Protein AF-0000000079731820 (afdb_homodimer)

InterPro domains:
  IPR000014 PAS domain [PS50112] (128-198)
  IPR000014 PAS domain [TIGR00229] (128-249)
  IPR000014 PAS domain [cd00130] (163-242)
  IPR000700 PAS-associated, C-terminal [PS50113] (202-254)
  IPR003594 Histidine kinase/HSP90-like ATPase domain [PF02518] (514-609)
  IPR003594 Histidine kinase/HSP90-like ATPase domain [SM00387] (512-614)
  IPR005467 Histidine kinase domain [PS50109] (421-609)
  IPR011006 CheY-like superfamily [SSF52172] (7-112)
  IPR013656 PAS fold 4 [PF08448] (138-246)
  IPR035965 PAS domain superfamily [SSF55785] (135-247)
  IPR036890 Histidine kinase/HSP90-like ATPase superfamily [G3DSA:3.30.565.10] (452-609)
  IPR036890 Histidine kinase/HSP90-like ATPase superfamily [SSF55874] (499-609)
  IPR052162 Two-component sensor kinase/Photoreceptor [PTHR43304] (319-609)

Nearest PDB structures (foldseek):
  9bkv-assembly1_A  TM=4.388E-01  e=2.930E-10  Escherichia coli
  9bkv-assembly1_B  TM=4.400E-01  e=9.195E-10  Escherichia coli
  7vni-assembly2_C  TM=7.499E-01  e=4.034E-06  Mus musculus
  4pky-assembly1_A  TM=7.368E-01  e=3.194E-05  Homo sapiens
  9ce0-assembly1_B  TM=3.643E-01  e=2.885E-09  Escherichia coli

Sequence (1228 aa):
MSEPGIVLVDPDGRLQPVADALRSASLPIAERVPGLDEVETTPDCLVVLDAPETEDKPEVNALPLLDDARERFDAPVVVYTRRAGHESVRAPLDLGATDVIRVPASRPALIARRIEHAAGYGADFEPSSAQLSSLLRNYPHTLFIKDDLGRFANVTTHTAGNYGFTREQLIGMTDYELFEANHADELWEQEQRLVADGQAMINDVEEYVDQGGNRRWVSTTKVPRYDESGEIVGLVGGTQDVTPAKQQETLMAALHEASRELSRATTKPEIAAVTVDIAREIDYLPAVEVALERGDELAPIESSPTDAAESIFDRYRTAFRRTHERGETHYVDSDDAITRDASTIVDAVFEGSFEHGDVGIVIPLGGHGVLGLVAPSGAVDEFSDRLAHVLASNVAAAFDRAERERELARKNRQLEEFATLGAHELRNRLQIALANVARERATRDSQRLEGTEHTLERMERLLTQLLQLAQTSKIPRTTDATDLREAAASAWTKIETDHATIDPPPEATLAANSDSLIELFDFLFTNSVEHAGAPASIDVGLLDHGFYVADDGVGIPDEQKADLFEVEYADAAEDSGYGLYIVSAIVEAHDWEIDVRDSDSGGARFEITGVDWYMSEPGIVLVDPDGRLQPVADALRSASLPIAERVPGLDEVETTPDCLVVLDAPETEDKPEVNALPLLDDARERFDAPVVVYTRRAGHESVRAPLDLGATDVIRVPASRPALIARRIEHAAGYGADFEPSSAQLSSLLRNYPHTLFIKDDLGRFANVTTHTAGNYGFTREQLIGMTDYELFEANHADELWEQEQRLVADGQAMINDVEEYVDQGGNRRWVSTTKVPRYDESGEIVGLVGGTQDVTPAKQQETLMAALHEASRELSRATTKPEIAAVTVDIAREIDYLPAVEVALERGDELAPIESSPTDAAESIFDRYRTAFRRTHERGETHYVDSDDAITRDASTIVDAVFEGSFEHGDVGIVIPLGGHGVLGLVAPSGAVDEFSDRLAHVLASNVAAAFDRAERERELARKNRQLEEFATLGAHELRNRLQIALANVARERATRDSQRLEGTEHTLERMERLLTQLLQLAQTSKIPRTTDATDLREAAASAWTKIETDHATIDPPPEATLAANSDSLIELFDFLFTNSVEHAGAPASIDVGLLDHGFYVADDGVGIPDEQKADLFEVEYADAAEDSGYGLYIVSAIVEAHDWEIDVRDSDSGGARFEITGVDWY

Foldseek 3Di:
DQPAFEEEQAQDCPCVLLVVLQVVVVGDYRYYHVAPVPDDDAHLEYEYEAEDDDPVDHGDHCQVRLLVCVVVHPHAYEYEYCDDDPCSFVVSVVSPHLYYDPDDSVCSPVSNVVRCVRSVNDDDPDDPVVVVVVCQAPPQFWKFWAFLQAFTQFIHQNNQVVQPHGRVVRGGDHCVVRDPPVVSVVVRVVQNVCLVVQDKDFQDKDWDQDPLRDIWIKGKTKGFDADPVGHTTTIMIGIDTCRVVVLVVLLVVLLVQLQVLLVVDQDLLSLQVSLQVSQVVRPLFAKKWWWWDDPPDTGTRDTHDDPDPDDLCVQQVVLFVVCLVVQFKFKAWANSPSPDTPVVVPVDQCPVPPVDTWIKMWHYLPNTGIMITIDGSRHRGPSNVVSVVSSSPSSSVSNVNSVVVVVVVVVLVVQLVCLQVVLVVLLVVLVVVLVVLVVVCVVPVDPVSVVVNVVSVLVNLLSVLSNLLSCLVVLDLFWDFEWLQVLLVLLVVVDDDDFEDEDRADTFTFTADSVLSSLLNNLVVVVQVVAQDGRKYWYWYADPFWIKIWMLRQADDPVCQVCQLPQVPPPVPDSRRSSSVSSVSRCVSNVWDWGWDADPNNYIMIIIGNIGTD/DQPAFEEEQAQDCPCVLLVVLQVVVVGDYRYYHVAPVPDDDAHLEYEYEAEDDDPVDHGDHCQVRLLVCVVVHPHAYEYEYCDDDPCSFVVSVVSPHLYYDPDDSVCSPVSNVVRCVRSVNDDDPDDPVVVVVVCQAPPQFWKFWAWLQAFTQFIHQNNQVVQPHGRVVRGGDHCVVRDPPVVSVVVRVVQNVCLVVQDKQFQDKDWDQDPLRDIWIKGKTKGFDADPVRHTTTIIIGIDTCRVVVLVVLLVVLLVQLQVLLVPDQDLLSLQVSLQVSQVVRPLFAKKWWWWDDDPDTGTRDTHDDPDPDDLCVQQVVLFVVCLVVQWKFKAWANSPSDDTPVVPPPDQCPVPPVDTKIKMWHYLPNTGIMITIDGSRDRGPSNVVSVVSSSPSSSVSNVNSVVVVVVVVVLVVQLVCLQVVLVVLLVVLVVVLVVLVVVCVVDVDPVSVVVNVVSVVVNLLSVLSNLLSCLVVLDLFWDFEWLQVLLVLLVVVDDDPFEDEDRADTFTFTADSVLSSLLNNLVVVVQVVAQDGRKYWYWYDDPFWIKIAMLRQADDPVCQVCQLPQVPPPPPDSRRSSSVSSVSRLVSNVWDWGWDADPNNYIMIIIGNIGTD

pLDDT: mean 82.42, std 13.4, range [30.52, 97.06]

Secondary structure (DSSP, 8-state):
-----EEEE-SSSTTHHHHHHHHHTTPPEEEEESSGGG--S--SEEEEEEB---SSS--B-HHHHHHHHHHH--S-EEEEE---STHHHHHHHHTT-SEEE---TT-HHHHHHHHHHHHT-SPPSPPHHHHHHHHHHH--S--EEEETTS-EEEE-HHHHHHTT--HHHHTT--GGGTS-HHHHHHHHHHHHHHHHHT--EEEEEEEEE-TTS-EEEEEEEEEEEE-TTS-EEEEEEEEEE-HHHHHHHHHHHHHHHHHHHHHH--SHHHHHHHHHHHHHH-TTS-EEEEEEEETTEEEEEEE-----SS-HHHHTHHHHHHHHHHT--EEE-TT--EEEEHHHHSSS------SSS-EEEEEE-TTSEEEEEEETTS---HHHHHHHHHHHHHHHHHHHHHHHHHHHHHHHHHHHHHHHHHHHHHHHHHHHHHHHHHHHHHHS--HHHHHHHHHHHHHHHHHHHHHHHHTGGGS----EEEEHHHHHHHHHHH---SSEEEPPPPP-EEEE-HHHHHHHHHHHHHHHHHHS-SSEEEEEEEETTEEEEEE-SS---HHHHTTTTSGGG--TTSTTHHHHHHHHHHHHHTT-EEEEEE-TTSSEEEEEE-PPB-/-----EEEE-SSSTTHHHHHHHHHTTPPEEEEESSGGG--S--SEEEEEEB---SSS--B-HHHHHHHHHHH--S-EEEEE---STHHHHHHHHTT-SEEE---TT-HHHHHHHHHHHHT-S--S--HHHHHHHHHHH--S--EEEETTS-EEEE-HHHHHHTT--HHHHTT--GGGTS-HHHHHHHHHHHHHHHHHT--EEEEEEEEE-TTS-EEEEEEEEEEEE-TTS-EEEEEEEEEE-HHHHHHHHHHHHHHHHHHHHHH--SHHHHHHHHHHHHHH-TTS-EEEEEEEETTEEEEEEE-----SS-HHHHTHHHHHHHHHHT--EEE-TT--EEEEGGGTTTS------SSS-EEEEEE-TTSEEEEEEETTS---HHHHHHHHHHHHHHHHHHHHHHHHHHHHHHHHHHHHHHHHHHHHHHHHHHHHHHHHHHHHHHS--HHHHHHHHHHHHHHHHHHHHHHHHTGGGS----EEEEHHHHHHHHHHT---SSEEEPPPPP-EEEE-HHHHHHHHHHHHHHHHHHS-SSEEEEEEEETTEEEEEE-SS---HHHHTTTTSGGG--TTSTTHHHHHHHHHHHHHTT-EEEEEE-TTSSEEEEEE-PPB-

Organism: NCBI:txid1457250

Radius of gyration: 46.01 Å; Cα contacts (8 Å, |Δi|>4): 2317; chains: 2; bounding box: 94×144×96 Å

Solvent-accessible surface area (backbone atoms only — not comparable to full-atom values): 64367 Å² total; per-residue (Å²): 129,84,68,69,20,33,31,36,37,35,69,82,56,84,49,50,56,57,53,51,17,27,53,75,66,71,46,64,69,56,46,80,31,60,43,75,86,71,58,83,65,73,38,42,19,37,39,36,48,24,34,63,65,52,98,89,42,74,62,38,71,35,62,68,54,49,54,51,43,58,72,75,30,98,40,40,36,32,37,42,38,72,52,77,64,60,60,62,47,48,54,46,46,76,73,61,38,71,40,66,46,45,68,56,73,91,42,33,68,58,55,29,52,51,50,33,48,63,42,62,74,49,84,69,71,76,53,51,49,59,50,41,52,31,43,26,62,49,39,87,49,39,37,40,32,28,35,73,85,50,28,27,67,38,50,8,37,44,39,21,46,77,74,73,38,51,44,76,70,45,42,62,35,46,54,40,59,75,39,55,64,72,60,23,49,54,52,49,53,52,50,48,49,26,53,72,68,65,42,67,44,74,65,44,75,42,78,48,65,45,100,86,65,43,82,39,33,32,30,34,28,41,27,49,24,52,48,98,87,66,46,73,52,16,32,33,34,34,50,40,84,39,38,68,55,54,49,50,51,49,49,34,55,49,50,53,50,48,52,57,56,40,70,69,37,63,43,66,68,50,38,38,46,52,49,38,53,53,34,70,72,33,85,67,43,44,50,36,32,34,28,34,58,55,89,94,39,78,39,78,76,34,62,41,91,64,92,58,94,58,54,67,59,71,63,32,42,67,53,47,52,50,16,43,74,67,60,38,42,37,36,29,41,60,77,53,42,73,67,49,60,53,82,70,44,69,81,48,63,58,66,59,71,48,86,82,42,39,23,29,44,34,37,34,24,61,94,48,20,31,39,37,33,39,24,79,83,18,50,62,51,66,62,38,49,50,49,50,51,51,51,36,52,51,49,26,50,38,44,53,48,25,49,51,50,45,50,44,49,47,50,38,48,51,49,28,51,45,39,44,53,53,34,51,53,46,44,55,47,46,49,53,37,43,52,42,42,52,56,51,40,74,77,38,94,46,73,56,46,52,51,32,44,52,45,48,52,51,44,48,52,52,40,53,50,51,35,52,52,45,42,47,85,64,50,69,67,64,59,40,89,25,52,48,30,60,29,45,50,57,22,50,73,69,57,88,63,93,45,55,49,69,54,84,49,57,89,48,40,30,56,34,35,56,70,58,49,20,50,40,41,33,36,54,51,50,46,36,55,71,59,23,46,84,70,22,49,35,42,44,47,81,46,99,43,28,37,34,45,30,25,46,16,76,41,73,61,75,86,48,59,81,45,46,53,36,70,78,56,37,52,85,86,60,91,54,20,59,40,40,24,44,38,46,48,52,31,50,50,66,65,33,44,77,49,77,45,74,23,97,65,48,1,35,19,42,37,39,32,64,52,51,72,106,128,82,70,68,20,32,30,37,38,37,70,82,55,84,48,47,56,58,54,52,17,27,53,75,68,70,46,64,69,58,45,79,30,60,43,75,85,72,59,85,66,76,39,43,19,38,38,35,49,24,34,62,64,53,100,88,41,73,63,38,73,34,63,67,52,50,54,51,44,58,73,75,29,98,40,40,37,32,38,42,37,72,51,76,65,59,60,62,47,47,53,46,45,74,73,61,38,69,41,67,44,46,69,57,72,91,41,32,69,58,52,28,52,52,50,32,50,64,43,62,76,48,85,70,72,76,53,51,51,58,49,41,52,30,43,26,61,50,41,87,50,40,34,40,33,28,35,72,84,50,29,26,67,40,51,8,35,44,38,22,46,76,73,73,38,51,44,77,68,43,42,64,36,43,53,40,61,75,41,56,64,71,60,23,50,53,52,48,52,52,52,50,48,25,55,73,68,64,41,66,44,75,65,45,74,42,78,45,66,44,97,86,67,43,81,38,31,32,31,34,29,41,28,50,23,52,50,97,88,68,45,72,54,17,34,32,35,35,49,41,84,40,37,68,54,53,51,51,52,50,49,33,53,49,48,54,51,47,53,57,56,40,70,69,37,64,42,65,68,51,36,39,47,52,51,37,53,53,34,69,73,34,84,67,41,44,49,36,34,35,27,33,57,53,89,95,39,80,40,79,74,34,62,39,92,64,93,59,95,59,54,69,59,72,62,32,43,66,52,46,52,49,14,41,76,66,60,39,40,36,33,30,41,59,78,52,42,71,69,47,59,51,82,70,43,71,82,49,64,62,66,57,70,47,88,80,44,38,24,28,43,33,36,33,24,61,92,47,20,29,39,37,33,40,24,78,81,16,51,62,50,68,62,39,52,50,50,50,51,52,50,37,52,52,49,28,50,39,45,54,48,24,49,51,52,46,51,44,50,47,52,37,48,51,48,30,51,43,40,44,53,53,34,52,52,47,44,55,45,44,50,53,34,42,52,41,41,52,55,50,41,73,78,38,95,45,73,57,47,53,50,32,45,51,46,48,53,49,46,51,53,53,40,53,50,52,35,51,51,45,41,47,86,64,51,70,69,63,59,41,89,25,52,48,31,58,31,45,50,58,22,50,73,70,57,88,63,93,45,54,49,70,53,83,49,58,89,49,40,29,57,32,35,56,69,58,50,19,50,39,40,34,37,54,48,50,47,36,57,70,59,22,47,82,70,24,50,36,41,45,47,81,47,97,44,28,36,35,44,28,24,48,16,78,42,71,61,75,84,49,58,83,45,45,53,37,70,78,56,34,53,84,88,58,91,54,20,59,42,41,25,44,38,47,48,54,33,52,49,66,64,34,44,76,48,79,47,75,23,98,66,47,1,36,20,42,36,38,32,65,52,51,71,107

Structure (mmCIF, N/CA/C/O backbone):
data_AF-0000000079731820-model_v1
#
loop_
_entity.id
_entity.type
_entity.pdbx_description
1 polymer 'histidine kinase'
#
loop_
_atom_site.group_PDB
_atom_site.id
_atom_site.type_symbol
_atom_site.label_atom_id
_atom_site.label_alt_id
_atom_site.label_comp_id
_atom_site.label_asym_id
_atom_site.label_entity_id
_atom_site.label_seq_id
_atom_site.pdbx_PDB_ins_code
_atom_site.Cartn_x
_atom_site.Cartn_y
_atom_site.Cartn_z
_atom_site.occupancy
_atom_site.B_iso_or_equiv
_atom_site.auth_seq_id
_atom_site.auth_comp_id
_atom_site.auth_asym_id
_atom_site.auth_atom_id
_atom_site.pdbx_PDB_model_num
ATOM 1 N N . MET A 1 1 ? 37.656 -55.938 -32 1 33.59 1 MET A N 1
ATOM 2 C CA . MET A 1 1 ? 36.781 -54.875 -32.469 1 33.59 1 MET A CA 1
ATOM 3 C C . MET A 1 1 ? 36.375 -53.938 -31.328 1 33.59 1 MET A C 1
ATOM 5 O O . MET A 1 1 ? 35.938 -54.406 -30.281 1 33.59 1 MET A O 1
ATOM 9 N N . SER A 1 2 ? 36.969 -52.812 -31.203 1 47.22 2 SER A N 1
ATOM 10 C CA . SER A 1 2 ? 36.906 -51.938 -30.047 1 47.22 2 SER A CA 1
ATOM 11 C C . SER A 1 2 ? 35.469 -51.594 -29.672 1 47.22 2 SER A C 1
ATOM 13 O O . SER A 1 2 ? 34.656 -51.375 -30.547 1 47.22 2 SER A O 1
ATOM 15 N N . GLU A 1 3 ? 34.906 -52.125 -28.703 1 58.97 3 GLU A N 1
ATOM 16 C CA . GLU A 1 3 ? 33.562 -51.938 -28.188 1 58.97 3 GLU A CA 1
ATOM 17 C C . GLU A 1 3 ? 33.156 -50.469 -28.172 1 58.97 3 GLU A C 1
ATOM 19 O O . GLU A 1 3 ? 33.938 -49.625 -27.75 1 58.97 3 GLU A O 1
ATOM 24 N N . PRO A 1 4 ? 32.125 -50.094 -29.047 1 74.94 4 PRO A N 1
ATOM 25 C CA . PRO A 1 4 ? 31.719 -48.719 -29.203 1 74.94 4 PRO A CA 1
ATOM 26 C C . PRO A 1 4 ? 31.438 -48.031 -27.859 1 74.94 4 PRO A C 1
ATOM 28 O O . PRO A 1 4 ? 30.984 -48.688 -26.922 1 74.94 4 PRO A O 1
ATOM 31 N N . GLY A 1 5 ? 32.188 -47 -27.422 1 90.19 5 GLY A N 1
ATOM 32 C CA . GLY A 1 5 ? 32.031 -46.25 -26.188 1 90.19 5 GLY A CA 1
ATOM 33 C C . GLY A 1 5 ? 31.969 -44.75 -26.438 1 90.19 5 GLY A C 1
ATOM 34 O O . GLY A 1 5 ? 31.609 -44.312 -27.531 1 90.19 5 GLY A O 1
ATOM 35 N N . ILE A 1 6 ? 32.188 -43.969 -25.375 1 94.88 6 ILE A N 1
ATOM 36 C CA . ILE A 1 6 ? 32.156 -42.5 -25.438 1 94.88 6 ILE A CA 1
ATOM 37 C C . ILE A 1 6 ? 33.531 -42 -25.875 1 94.88 6 ILE A C 1
ATOM 39 O O . ILE A 1 6 ? 34.562 -42.406 -25.359 1 94.88 6 ILE A O 1
ATOM 43 N N . VAL A 1 7 ? 33.531 -41.156 -26.922 1 95.38 7 VAL A N 1
ATOM 44 C CA . VAL A 1 7 ? 34.781 -40.625 -27.422 1 95.38 7 VAL A CA 1
ATOM 45 C C . VAL A 1 7 ? 34.875 -39.125 -27.062 1 95.38 7 VAL A C 1
ATOM 47 O O . VAL A 1 7 ? 33.938 -38.375 -27.234 1 95.38 7 VAL A O 1
ATOM 50 N N . LEU A 1 8 ? 36 -38.75 -26.516 1 95.81 8 LEU A N 1
ATOM 51 C CA . LEU A 1 8 ? 36.25 -37.344 -26.156 1 95.81 8 LEU A CA 1
ATOM 52 C C . LEU A 1 8 ? 37.188 -36.688 -27.172 1 95.81 8 LEU A C 1
ATOM 54 O O . LEU A 1 8 ? 38.312 -37.125 -27.391 1 95.81 8 LEU A O 1
ATOM 58 N N . VAL A 1 9 ? 36.656 -35.688 -27.828 1 94.75 9 VAL A N 1
ATOM 59 C CA . VAL A 1 9 ? 37.469 -34.906 -28.719 1 94.75 9 VAL A CA 1
ATOM 60 C C . VAL A 1 9 ? 38.125 -33.75 -27.906 1 94.75 9 VAL A C 1
ATOM 62 O O . VAL A 1 9 ? 37.531 -32.688 -27.75 1 94.75 9 VAL A O 1
ATOM 65 N N . ASP A 1 10 ? 39.312 -33.938 -27.5 1 93.25 10 ASP A N 1
ATOM 66 C CA . ASP A 1 10 ? 40.031 -33.094 -26.547 1 93.25 10 ASP A CA 1
ATOM 67 C C . ASP A 1 10 ? 41.344 -32.562 -27.125 1 93.25 10 ASP A C 1
ATOM 69 O O . ASP A 1 10 ? 42.406 -33.094 -26.828 1 93.25 10 ASP A O 1
ATOM 73 N N . PRO A 1 11 ? 41.25 -31.406 -27.828 1 91.5 11 PRO A N 1
ATOM 74 C CA . PRO A 1 11 ? 42.438 -30.906 -28.516 1 91.5 11 PRO A CA 1
ATOM 75 C C . PRO A 1 11 ? 43.531 -30.422 -27.531 1 91.5 11 PRO A C 1
ATOM 77 O O . PRO A 1 11 ? 44.719 -30.422 -27.875 1 91.5 11 PRO A O 1
ATOM 80 N N . ASP A 1 12 ? 43.219 -29.984 -26.375 1 92.44 12 ASP A N 1
ATOM 81 C CA . ASP A 1 12 ? 44.219 -29.359 -25.531 1 92.44 12 ASP A CA 1
ATOM 82 C C . ASP A 1 12 ? 44.125 -29.859 -24.094 1 92.44 12 ASP A C 1
ATOM 84 O O . ASP A 1 12 ? 44.719 -29.266 -23.172 1 92.44 12 ASP A O 1
ATOM 88 N N . GLY A 1 13 ? 43.375 -30.844 -23.766 1 92.06 13 GLY A N 1
ATOM 89 C CA . GLY A 1 13 ? 43.344 -31.5 -22.469 1 92.06 13 GLY A CA 1
ATOM 90 C C . GLY A 1 13 ? 42.312 -30.922 -21.531 1 92.06 13 GLY A C 1
ATOM 91 O O . GLY A 1 13 ? 42.125 -31.422 -20.422 1 92.06 13 GLY A O 1
ATOM 92 N N . ARG A 1 14 ? 41.531 -29.953 -21.922 1 93 14 ARG A N 1
ATOM 93 C CA . ARG A 1 14 ? 40.594 -29.266 -21.031 1 93 14 ARG A CA 1
ATOM 94 C C . ARG A 1 14 ? 39.344 -30.094 -20.797 1 93 14 ARG A C 1
ATOM 96 O O . ARG A 1 14 ? 38.469 -29.703 -20.031 1 93 14 ARG A O 1
ATOM 103 N N . LEU A 1 15 ? 39.281 -31.297 -21.406 1 95.56 15 LEU A N 1
ATOM 104 C CA . LEU A 1 15 ? 38.156 -32.219 -21.125 1 95.56 15 LEU A CA 1
ATOM 105 C C . LEU A 1 15 ? 38.562 -33.25 -20.078 1 95.56 15 LEU A C 1
ATOM 107 O O . LEU A 1 15 ? 37.812 -34.219 -19.844 1 95.56 15 LEU A O 1
ATOM 111 N N . GLN A 1 16 ? 39.656 -33.062 -19.422 1 94.06 16 GLN A N 1
ATOM 112 C CA . GLN A 1 16 ? 40.094 -33.969 -18.391 1 94.06 16 GLN A CA 1
ATOM 113 C C . GLN A 1 16 ? 39.031 -34.125 -17.297 1 94.06 16 GLN A C 1
ATOM 115 O O . GLN A 1 16 ? 38.75 -35.25 -16.844 1 94.06 16 GLN A O 1
ATOM 120 N N . PRO A 1 17 ? 38.406 -33.031 -16.859 1 94.31 17 PRO A N 1
ATOM 121 C CA . PRO A 1 17 ? 37.375 -33.188 -15.852 1 94.31 17 PRO A CA 1
ATOM 122 C C . PRO A 1 17 ? 36.219 -34.094 -16.312 1 94.31 17 PRO A C 1
ATOM 124 O O . PRO A 1 17 ? 35.656 -34.812 -15.508 1 94.31 17 PRO A O 1
ATOM 127 N N . VAL A 1 18 ? 35.906 -34.062 -17.594 1 96 18 VAL A N 1
ATOM 128 C CA . VAL A 1 18 ? 34.844 -34.906 -18.141 1 96 18 VAL A CA 1
ATOM 129 C C . VAL A 1 18 ? 35.312 -36.344 -18.125 1 96 18 VAL A C 1
ATOM 131 O O . VAL A 1 18 ? 34.531 -37.25 -17.75 1 96 18 VAL A O 1
ATOM 134 N N . ALA A 1 19 ? 36.562 -36.562 -18.531 1 95.5 19 ALA A N 1
ATOM 135 C CA . ALA A 1 19 ? 37.094 -37.906 -18.5 1 95.5 19 ALA A CA 1
ATOM 136 C C . ALA A 1 19 ? 37.094 -38.469 -17.094 1 95.5 19 ALA A C 1
ATOM 138 O O . ALA A 1 19 ? 36.719 -39.625 -16.891 1 95.5 19 ALA A O 1
ATOM 139 N N . ASP A 1 20 ? 37.469 -37.656 -16.172 1 95.38 20 ASP A N 1
ATOM 140 C CA . ASP A 1 20 ? 37.5 -38.062 -14.773 1 95.38 20 ASP A CA 1
ATOM 141 C C . ASP A 1 20 ? 36.094 -38.406 -14.281 1 95.38 20 ASP A C 1
ATOM 143 O O . ASP A 1 20 ? 35.906 -39.406 -13.555 1 95.38 20 ASP A O 1
ATOM 147 N N . ALA A 1 21 ? 35.125 -37.625 -14.648 1 95.5 21 ALA A N 1
ATOM 148 C CA . ALA A 1 21 ? 33.719 -37.844 -14.258 1 95.5 21 ALA A CA 1
ATOM 149 C C . ALA A 1 21 ? 33.219 -39.188 -14.812 1 95.5 21 ALA A C 1
ATOM 151 O O . ALA A 1 21 ? 32.531 -39.938 -14.109 1 95.5 21 ALA A O 1
ATOM 152 N N . LEU A 1 22 ? 33.5 -39.469 -16.031 1 94.88 22 LEU A N 1
ATOM 153 C CA . LEU A 1 22 ? 33.031 -40.688 -16.672 1 94.88 22 LEU A CA 1
ATOM 154 C C . LEU A 1 22 ? 33.688 -41.938 -16.031 1 94.88 22 LEU A C 1
ATOM 156 O O . LEU A 1 22 ? 33 -42.938 -15.836 1 94.88 22 LEU A O 1
ATOM 160 N N . ARG A 1 23 ? 34.938 -41.781 -15.688 1 93.88 23 ARG A N 1
ATOM 161 C CA . ARG A 1 23 ? 35.625 -42.875 -15.031 1 93.88 23 ARG A CA 1
ATOM 162 C C . ARG A 1 23 ? 35.031 -43.156 -13.656 1 93.88 23 ARG A C 1
ATOM 164 O O . ARG A 1 23 ? 34.844 -44.312 -13.281 1 93.88 23 ARG A O 1
ATOM 171 N N . SER A 1 24 ? 34.812 -42.125 -12.992 1 93.25 24 SER A N 1
ATOM 172 C CA . SER A 1 24 ? 34.25 -42.25 -11.656 1 93.25 24 SER A CA 1
ATOM 173 C C . SER A 1 24 ? 32.875 -42.938 -11.703 1 93.25 24 SER A C 1
ATOM 175 O O . SER A 1 24 ? 32.5 -43.656 -10.758 1 93.25 24 SER A O 1
ATOM 177 N N . ALA A 1 25 ? 32.125 -42.781 -12.75 1 91.62 25 ALA A N 1
ATOM 178 C CA . ALA A 1 25 ? 30.812 -43.344 -12.898 1 91.62 25 ALA A CA 1
ATOM 179 C C . ALA A 1 25 ? 30.875 -44.719 -13.609 1 91.62 25 ALA A C 1
ATOM 181 O O . ALA A 1 25 ? 29.844 -45.281 -13.945 1 91.62 25 ALA A O 1
ATOM 182 N N . SER A 1 26 ? 32.031 -45.188 -13.961 1 90.69 26 SER A N 1
ATOM 183 C CA . SER A 1 26 ? 32.312 -46.469 -14.602 1 90.69 26 SER A CA 1
ATOM 184 C C . SER A 1 26 ? 31.656 -46.531 -15.977 1 90.69 26 SER A C 1
ATOM 186 O O . SER A 1 26 ? 31.094 -47.562 -16.359 1 90.69 26 SER A O 1
ATOM 188 N N . LEU A 1 27 ? 31.641 -45.375 -16.641 1 90.44 27 LEU A N 1
ATOM 189 C CA . LEU A 1 27 ? 31.156 -45.344 -18.016 1 90.44 27 LEU A CA 1
ATOM 190 C C . LEU A 1 27 ? 32.281 -45.656 -19 1 90.44 27 LEU A C 1
ATOM 192 O O . LEU A 1 27 ? 33.438 -45.281 -18.766 1 90.44 27 LEU A O 1
ATOM 196 N N . PRO A 1 28 ? 31.906 -46.281 -20.031 1 88 28 PRO A N 1
ATOM 197 C CA . PRO A 1 28 ? 32.969 -46.688 -20.969 1 88 28 PRO A CA 1
ATOM 198 C C . PRO A 1 28 ? 33.469 -45.5 -21.812 1 88 28 PRO A C 1
ATOM 200 O O . PRO A 1 28 ? 32.688 -44.844 -22.484 1 88 28 PRO A O 1
ATOM 203 N N . ILE A 1 29 ? 34.719 -45.281 -21.594 1 82.56 29 ILE A N 1
ATOM 204 C CA . ILE A 1 29 ? 35.406 -44.312 -22.469 1 82.56 29 ILE A CA 1
ATOM 205 C C . ILE A 1 29 ? 36.156 -45.062 -23.547 1 82.56 29 ILE A C 1
ATOM 207 O O . ILE A 1 29 ? 37.062 -45.844 -23.234 1 82.56 29 ILE A O 1
ATOM 211 N N . ALA A 1 30 ? 35.812 -44.844 -24.703 1 71.69 30 ALA A N 1
ATOM 212 C CA . ALA A 1 30 ? 36.5 -45.562 -25.797 1 71.69 30 ALA A CA 1
ATOM 213 C C . ALA A 1 30 ? 37.844 -44.938 -26.125 1 71.69 30 ALA A C 1
ATOM 215 O O . ALA A 1 30 ? 38.844 -45.656 -26.312 1 71.69 30 ALA A O 1
ATOM 216 N N . GLU A 1 31 ? 37.812 -43.625 -26.312 1 86.56 31 GLU A N 1
ATOM 217 C CA . GLU A 1 31 ? 39.031 -42.969 -26.734 1 86.56 31 GLU A CA 1
ATOM 218 C C . GLU A 1 31 ? 39 -41.469 -26.469 1 86.56 31 GLU A C 1
ATOM 220 O O . GLU A 1 31 ? 37.906 -40.906 -26.391 1 86.56 31 GLU A O 1
ATOM 225 N N . ARG A 1 32 ? 40.125 -40.906 -26.156 1 91.69 32 ARG A N 1
ATOM 226 C CA . ARG A 1 32 ? 40.375 -39.469 -26.156 1 91.69 32 ARG A CA 1
ATOM 227 C C . ARG A 1 32 ? 41.25 -39.031 -27.328 1 91.69 32 ARG A C 1
ATOM 229 O O . ARG A 1 32 ? 42.375 -39.5 -27.453 1 91.69 32 ARG A O 1
ATOM 236 N N . VAL A 1 33 ? 40.656 -38.219 -28.203 1 93.75 33 VAL A N 1
ATOM 237 C CA . VAL A 1 33 ? 41.375 -37.875 -29.422 1 93.75 33 VAL A CA 1
ATOM 238 C C . VAL A 1 33 ? 41.5 -36.375 -29.562 1 93.75 33 VAL A C 1
ATOM 240 O O . VAL A 1 33 ? 40.656 -35.625 -29.062 1 93.75 33 VAL A O 1
ATOM 243 N N . PRO A 1 34 ? 42.531 -35.875 -30.156 1 92.31 34 PRO A N 1
ATOM 244 C CA . PRO A 1 34 ? 42.719 -34.438 -30.312 1 92.31 34 PRO A CA 1
ATOM 245 C C . PRO A 1 34 ? 41.781 -33.844 -31.359 1 92.31 34 PRO A C 1
ATOM 247 O O . PRO A 1 34 ? 41.469 -32.656 -31.297 1 92.31 34 PRO A O 1
ATOM 250 N N . GLY A 1 35 ? 41.344 -34.688 -32.344 1 91.62 35 GLY A N 1
ATOM 251 C CA . GLY A 1 35 ? 40.469 -34.219 -33.406 1 91.62 35 GLY A CA 1
ATOM 252 C C . GLY A 1 35 ? 39.531 -35.281 -33.938 1 91.62 35 GLY A C 1
ATOM 253 O O . GLY A 1 35 ? 39.719 -36.469 -33.625 1 91.62 35 GLY A O 1
ATOM 254 N N . LEU A 1 36 ? 38.562 -34.844 -34.719 1 92.62 36 LEU A N 1
ATOM 255 C CA . LEU A 1 36 ? 37.531 -35.75 -35.219 1 92.62 36 LEU A CA 1
ATOM 256 C C . LEU A 1 36 ? 38.125 -36.75 -36.188 1 92.62 36 LEU A C 1
ATOM 258 O O . LEU A 1 36 ? 37.594 -37.844 -36.344 1 92.62 36 LEU A O 1
ATOM 262 N N . ASP A 1 37 ? 39.219 -36.344 -36.812 1 90.69 37 ASP A N 1
ATOM 263 C CA . ASP A 1 37 ? 39.812 -37.188 -37.844 1 90.69 37 ASP A CA 1
ATOM 264 C C . ASP A 1 37 ? 40.375 -38.469 -37.25 1 90.69 37 ASP A C 1
ATOM 266 O O . ASP A 1 37 ? 40.562 -39.469 -37.969 1 90.69 37 ASP A O 1
ATOM 270 N N . GLU A 1 38 ? 40.594 -38.469 -36 1 91.38 38 GLU A N 1
ATOM 271 C CA . GLU A 1 38 ? 41.219 -39.625 -35.344 1 91.38 38 GLU A CA 1
ATOM 272 C C . GLU A 1 38 ? 40.156 -40.594 -34.844 1 91.38 38 GLU A C 1
ATOM 274 O O . GLU A 1 38 ? 40.5 -41.656 -34.312 1 91.38 38 GLU A O 1
ATOM 279 N N . VAL A 1 39 ? 38.906 -40.219 -35.062 1 89.69 39 VAL A N 1
ATOM 280 C CA . VAL A 1 39 ? 37.812 -41.125 -34.625 1 89.69 39 VAL A CA 1
ATOM 281 C C . VAL A 1 39 ? 37.594 -42.188 -35.688 1 89.69 39 VAL A C 1
ATOM 283 O O . VAL A 1 39 ? 37.219 -41.875 -36.812 1 89.69 39 VAL A O 1
ATOM 286 N N . GLU A 1 40 ? 37.875 -43.406 -35.406 1 81.62 40 GLU A N 1
ATOM 287 C CA . GLU A 1 40 ? 37.875 -44.5 -36.375 1 81.62 40 GLU A CA 1
ATOM 288 C C . GLU A 1 40 ? 36.5 -45.156 -36.5 1 81.62 40 GLU A C 1
ATOM 290 O O . GLU A 1 40 ? 36.094 -45.562 -37.562 1 81.62 40 GLU A O 1
ATOM 295 N N . THR A 1 41 ? 35.875 -45.406 -35.375 1 86.12 41 THR A N 1
ATOM 296 C CA . THR A 1 41 ? 34.562 -46.062 -35.375 1 86.12 41 THR A CA 1
ATOM 297 C C . THR A 1 41 ? 33.5 -45.156 -34.812 1 86.12 41 THR A C 1
ATOM 299 O O . THR A 1 41 ? 33.812 -44.188 -34.062 1 86.12 41 THR A O 1
ATOM 302 N N . THR A 1 42 ? 32.281 -45.438 -35.312 1 89.69 42 THR A N 1
ATOM 303 C CA . THR A 1 42 ? 31.188 -44.625 -34.812 1 89.69 42 THR A CA 1
ATOM 304 C C . THR A 1 42 ? 31 -44.844 -33.312 1 89.69 42 THR A C 1
ATOM 306 O O . THR A 1 42 ? 30.719 -45.969 -32.875 1 89.69 42 THR A O 1
ATOM 309 N N . PRO A 1 43 ? 31.188 -43.844 -32.562 1 92.69 43 PRO A N 1
ATOM 310 C CA . PRO A 1 43 ? 31.047 -43.969 -31.125 1 92.69 43 PRO A CA 1
ATOM 311 C C . PRO A 1 43 ? 29.594 -43.938 -30.656 1 92.69 43 PRO A C 1
ATOM 313 O O . PRO A 1 43 ? 28.688 -43.656 -31.453 1 92.69 43 PRO A O 1
ATOM 316 N N . ASP A 1 44 ? 29.359 -44.344 -29.359 1 93.5 44 ASP A N 1
ATOM 317 C CA . ASP A 1 44 ? 28.031 -44.25 -28.781 1 93.5 44 ASP A CA 1
ATOM 318 C C . ASP A 1 44 ? 27.672 -42.781 -28.531 1 93.5 44 ASP A C 1
ATOM 320 O O . ASP A 1 44 ? 26.484 -42.406 -28.547 1 93.5 44 ASP A O 1
ATOM 324 N N . CYS A 1 45 ? 28.688 -42 -28.234 1 94.81 45 CYS A N 1
ATOM 325 C CA . CYS A 1 45 ? 28.531 -40.562 -27.969 1 94.81 45 CYS A CA 1
ATOM 326 C C . CYS A 1 45 ? 29.844 -39.812 -28.172 1 94.81 45 CYS A C 1
ATOM 328 O O . CYS A 1 45 ? 30.922 -40.344 -27.859 1 94.81 45 CYS A O 1
ATOM 330 N N . LEU A 1 46 ? 29.75 -38.688 -28.797 1 95.75 46 LEU A N 1
ATOM 331 C CA . LEU A 1 46 ? 30.906 -37.844 -28.984 1 95.75 46 LEU A CA 1
ATOM 332 C C . LEU A 1 46 ? 30.828 -36.594 -28.094 1 95.75 46 LEU A C 1
ATOM 334 O O . LEU A 1 46 ? 29.812 -35.906 -28.062 1 95.75 46 LEU A O 1
ATOM 338 N N . VAL A 1 47 ? 31.844 -36.406 -27.297 1 96.62 47 VAL A N 1
ATOM 339 C CA . VAL A 1 47 ? 31.906 -35.188 -26.484 1 96.62 47 VAL A CA 1
ATOM 340 C C . VAL A 1 47 ? 32.938 -34.219 -27.062 1 96.62 47 VAL A C 1
ATOM 342 O O . VAL A 1 47 ? 34.125 -34.594 -27.203 1 96.62 47 VAL A O 1
ATOM 345 N N . VAL A 1 48 ? 32.469 -33.031 -27.406 1 96.06 48 VAL A N 1
ATOM 346 C CA . VAL A 1 48 ? 33.344 -32.031 -28.016 1 96.06 48 VAL A CA 1
ATOM 347 C C . VAL A 1 48 ? 33.531 -30.844 -27.062 1 96.06 48 VAL A C 1
ATOM 349 O O . VAL A 1 48 ? 32.594 -30.453 -26.344 1 96.06 48 VAL A O 1
ATOM 352 N N . LEU A 1 49 ? 34.719 -30.297 -27.047 1 95.56 49 LEU A N 1
ATOM 353 C CA . LEU A 1 49 ? 35.062 -29.188 -26.156 1 95.56 49 LEU A CA 1
ATOM 354 C C . LEU A 1 49 ? 34.781 -27.844 -26.812 1 95.56 49 LEU A C 1
ATOM 356 O O . LEU A 1 49 ? 35.062 -27.656 -28 1 95.56 49 LEU A O 1
ATOM 360 N N . ASP A 1 50 ? 34.125 -26.922 -26.078 1 95.56 50 ASP A N 1
ATOM 361 C CA . ASP A 1 50 ? 33.969 -25.5 -26.422 1 95.56 50 ASP A CA 1
ATOM 362 C C . ASP A 1 50 ? 34.562 -24.625 -25.328 1 95.56 50 ASP A C 1
ATOM 364 O O . ASP A 1 50 ? 34 -24.531 -24.219 1 95.56 50 ASP A O 1
ATOM 368 N N . ALA A 1 51 ? 35.688 -23.906 -25.578 1 94.69 51 ALA A N 1
ATOM 369 C CA . ALA A 1 51 ? 36.375 -23.156 -24.516 1 94.69 51 ALA A CA 1
ATOM 370 C C . ALA A 1 51 ? 36.969 -21.859 -25.062 1 94.69 51 ALA A C 1
ATOM 372 O O . ALA A 1 51 ? 37.469 -21.828 -26.188 1 94.69 51 ALA A O 1
ATOM 373 N N . PRO A 1 52 ? 36.812 -20.875 -24.25 1 93.38 52 PRO A N 1
ATOM 374 C CA . PRO A 1 52 ? 37.438 -19.609 -24.656 1 93.38 52 PRO A CA 1
ATOM 375 C C . PRO A 1 52 ? 38.969 -19.641 -24.531 1 93.38 52 PRO A C 1
ATOM 377 O O . PRO A 1 52 ? 39.531 -20.578 -23.969 1 93.38 52 PRO A O 1
ATOM 380 N N . GLU A 1 53 ? 39.562 -18.562 -25.062 1 93.06 53 GLU A N 1
ATOM 381 C CA . GLU A 1 53 ? 41.031 -18.422 -24.969 1 93.06 53 GLU A CA 1
ATOM 382 C C . GLU A 1 53 ? 41.469 -18.109 -23.547 1 93.06 53 GLU A C 1
ATOM 384 O O . GLU A 1 53 ? 40.812 -17.344 -22.844 1 93.06 53 GLU A O 1
ATOM 389 N N . THR A 1 54 ? 42.406 -18.906 -23.094 1 91.38 54 THR A N 1
ATOM 390 C CA . THR A 1 54 ? 43.031 -18.578 -21.812 1 91.38 54 THR A CA 1
ATOM 391 C C . THR A 1 54 ? 44.5 -18.188 -22.031 1 91.38 54 THR A C 1
ATOM 393 O O . THR A 1 54 ? 44.969 -18.062 -23.156 1 91.38 54 THR A O 1
ATOM 396 N N . GLU A 1 55 ? 45.25 -17.812 -20.969 1 89.5 55 GLU A N 1
ATOM 397 C CA . GLU A 1 55 ? 46.656 -17.406 -21.047 1 89.5 55 GLU A CA 1
ATOM 398 C C . GLU A 1 55 ? 47.531 -18.5 -21.688 1 89.5 55 GLU A C 1
ATOM 400 O O . GLU A 1 55 ? 48.438 -18.203 -22.453 1 89.5 55 GLU A O 1
ATOM 405 N N . ASP A 1 56 ? 47.156 -19.781 -21.484 1 90.25 56 ASP A N 1
ATOM 406 C CA . ASP A 1 56 ? 48.062 -20.875 -21.859 1 90.25 56 ASP A CA 1
ATOM 407 C C . ASP A 1 56 ? 47.469 -21.672 -23.031 1 90.25 56 ASP A C 1
ATOM 409 O O . ASP A 1 56 ? 48.188 -22.453 -23.656 1 90.25 56 ASP A O 1
ATOM 413 N N . LYS A 1 57 ? 46.125 -21.422 -23.297 1 93 57 LYS A N 1
ATOM 414 C CA . LYS A 1 57 ? 45.5 -22.281 -24.297 1 93 57 LYS A CA 1
ATOM 415 C C . LYS A 1 57 ? 44.656 -21.469 -25.266 1 93 57 LYS A C 1
ATOM 417 O O . LYS A 1 57 ? 43.969 -20.531 -24.859 1 93 57 LYS A O 1
ATOM 422 N N . PRO A 1 58 ? 44.75 -21.859 -26.516 1 92.62 58 PRO A N 1
ATOM 423 C CA . PRO A 1 58 ? 43.969 -21.125 -27.516 1 92.62 58 PRO A CA 1
ATOM 424 C C . PRO A 1 58 ? 42.469 -21.438 -27.422 1 92.62 58 PRO A C 1
ATOM 426 O O . PRO A 1 58 ? 42.062 -22.359 -26.719 1 92.62 58 PRO A O 1
ATOM 429 N N . GLU A 1 59 ? 41.719 -20.609 -28.156 1 94.38 59 GLU A N 1
ATOM 430 C CA . GLU A 1 59 ? 40.25 -20.797 -28.203 1 94.38 59 GLU A CA 1
ATOM 431 C C . GLU A 1 59 ? 39.906 -22.062 -28.969 1 94.38 59 GLU A C 1
ATOM 433 O O . GLU A 1 59 ? 40.5 -22.375 -29.984 1 94.38 59 GLU A O 1
ATOM 438 N N . VAL A 1 60 ? 39.031 -22.844 -28.438 1 94.25 60 VAL A N 1
ATOM 439 C CA . VAL A 1 60 ? 38.469 -24 -29.109 1 94.25 60 VAL A CA 1
ATOM 440 C C . VAL A 1 60 ? 36.969 -23.75 -29.422 1 94.25 60 VAL A C 1
ATOM 442 O O . VAL A 1 60 ? 36.156 -23.625 -28.5 1 94.25 60 VAL A O 1
ATOM 445 N N . ASN A 1 61 ? 36.625 -23.641 -30.656 1 93.25 61 ASN A N 1
ATOM 446 C CA . ASN A 1 61 ? 35.25 -23.453 -31.078 1 93.25 61 ASN A CA 1
ATOM 447 C C . ASN A 1 61 ? 34.594 -24.766 -31.469 1 93.25 61 ASN A C 1
ATOM 449 O O . ASN A 1 61 ? 35 -25.422 -32.438 1 93.25 61 ASN A O 1
ATOM 453 N N . ALA A 1 62 ? 33.562 -25.094 -30.781 1 92.75 62 ALA A N 1
ATOM 454 C CA . ALA A 1 62 ? 32.906 -26.406 -30.938 1 92.75 62 ALA A CA 1
ATOM 455 C C . ALA A 1 62 ? 31.953 -26.406 -32.125 1 92.75 62 ALA A C 1
ATOM 457 O O . ALA A 1 62 ? 31.578 -27.469 -32.625 1 92.75 62 ALA A O 1
ATOM 458 N N . LEU A 1 63 ? 31.469 -25.297 -32.656 1 94.19 63 LEU A N 1
ATOM 459 C CA . LEU A 1 63 ? 30.359 -25.219 -33.594 1 94.19 63 LEU A CA 1
ATOM 460 C C . LEU A 1 63 ? 30.75 -25.875 -34.906 1 94.19 63 LEU A C 1
ATOM 462 O O . LEU A 1 63 ? 30.016 -26.734 -35.406 1 94.19 63 LEU A O 1
ATOM 466 N N . PRO A 1 64 ? 31.969 -25.5 -35.438 1 93 64 PRO A N 1
ATOM 467 C CA . PRO A 1 64 ? 32.375 -26.188 -36.688 1 93 64 PRO A CA 1
ATOM 468 C C . PRO A 1 64 ? 32.594 -27.688 -36.469 1 93 64 PRO A C 1
ATOM 470 O O . PRO A 1 64 ? 32.281 -28.484 -37.344 1 93 64 PRO A O 1
ATOM 473 N N . LEU A 1 65 ? 33.125 -28.062 -35.344 1 92.38 65 LEU A N 1
ATOM 474 C CA . LEU A 1 65 ? 33.375 -29.469 -35 1 92.38 65 LEU A CA 1
ATOM 475 C C . LEU A 1 65 ? 32.062 -30.234 -34.875 1 92.38 65 LEU A C 1
ATOM 477 O O . LEU A 1 65 ? 31.969 -31.391 -35.281 1 92.38 65 LEU A O 1
ATOM 481 N N . LEU A 1 66 ? 31.078 -29.578 -34.281 1 94.5 66 LEU A N 1
ATOM 482 C CA . LEU A 1 66 ? 29.75 -30.156 -34.125 1 94.5 66 LEU A CA 1
ATOM 483 C C . LEU A 1 66 ? 29.125 -30.453 -35.5 1 94.5 66 LEU A C 1
ATOM 485 O O . LEU A 1 66 ? 28.578 -31.547 -35.688 1 94.5 66 LEU A O 1
ATOM 489 N N . ASP A 1 67 ? 29.234 -29.562 -36.344 1 93.5 67 ASP A N 1
ATOM 490 C CA . ASP A 1 67 ? 28.688 -29.719 -37.688 1 93.5 67 ASP A CA 1
ATOM 491 C C . ASP A 1 67 ? 29.359 -30.891 -38.406 1 93.5 67 ASP A C 1
ATOM 493 O O . ASP A 1 67 ? 28.672 -31.719 -39.031 1 93.5 67 ASP A O 1
ATOM 497 N N . ASP A 1 68 ? 30.625 -30.906 -38.312 1 93.81 68 ASP A N 1
ATOM 498 C CA . ASP A 1 68 ? 31.406 -31.969 -38.938 1 93.81 68 ASP A CA 1
ATOM 499 C C . ASP A 1 68 ? 31.062 -33.312 -38.344 1 93.81 68 ASP A C 1
ATOM 501 O O . ASP A 1 68 ? 30.906 -34.312 -39.062 1 93.81 68 ASP A O 1
ATOM 505 N N . ALA A 1 69 ? 30.984 -33.344 -37.094 1 94.19 69 ALA A N 1
ATOM 506 C CA . ALA A 1 69 ? 30.703 -34.594 -36.375 1 94.19 69 ALA A CA 1
ATOM 507 C C . ALA A 1 69 ? 29.328 -35.156 -36.781 1 94.19 69 ALA A C 1
ATOM 509 O O . ALA A 1 69 ? 29.172 -36.344 -36.969 1 94.19 69 ALA A O 1
ATOM 510 N N . ARG A 1 70 ? 28.328 -34.312 -36.844 1 92.44 70 ARG A N 1
ATOM 511 C CA . ARG A 1 70 ? 26.969 -34.719 -37.156 1 92.44 70 ARG A CA 1
ATOM 512 C C . ARG A 1 70 ? 26.875 -35.25 -38.562 1 92.44 70 ARG A C 1
ATOM 514 O O . ARG A 1 70 ? 26.047 -36.125 -38.844 1 92.44 70 ARG A O 1
ATOM 521 N N . GLU A 1 71 ? 27.703 -34.781 -39.438 1 91.69 71 GLU A N 1
ATOM 522 C CA . GLU A 1 71 ? 27.734 -35.25 -40.812 1 91.69 71 GLU A CA 1
ATOM 523 C C . GLU A 1 71 ? 28.453 -36.594 -40.938 1 91.69 71 GLU A C 1
ATOM 525 O O . GLU A 1 71 ? 28.062 -37.438 -41.719 1 91.69 71 GLU A O 1
ATOM 530 N N . ARG A 1 72 ? 29.469 -36.719 -40.156 1 92.5 72 ARG A N 1
ATOM 531 C CA . ARG A 1 72 ? 30.344 -37.875 -40.312 1 92.5 72 ARG A CA 1
ATOM 532 C C . ARG A 1 72 ? 29.844 -39.062 -39.5 1 92.5 72 ARG A C 1
ATOM 534 O O . ARG A 1 72 ? 30.047 -40.219 -39.906 1 92.5 72 ARG A O 1
ATOM 541 N N . PHE A 1 73 ? 29.266 -38.719 -38.344 1 92.69 73 PHE A N 1
ATOM 542 C CA . PHE A 1 73 ? 28.906 -39.781 -37.438 1 92.69 73 PHE A CA 1
ATOM 543 C C . PHE A 1 73 ? 27.422 -39.75 -37.094 1 92.69 73 PHE A C 1
ATOM 545 O O . PHE A 1 73 ? 26.859 -38.688 -36.906 1 92.69 73 PHE A O 1
ATOM 552 N N . ASP A 1 74 ? 26.781 -40.906 -37.188 1 91.19 74 ASP A N 1
ATOM 553 C CA . ASP A 1 74 ? 25.406 -41.031 -36.688 1 91.19 74 ASP A CA 1
ATOM 554 C C . ASP A 1 74 ? 25.375 -41.312 -35.219 1 91.19 74 ASP A C 1
ATOM 556 O O . ASP A 1 74 ? 24.953 -42.406 -34.781 1 91.19 74 ASP A O 1
ATOM 560 N N . ALA A 1 75 ? 25.906 -40.438 -34.438 1 93.5 75 ALA A N 1
ATOM 561 C CA . ALA A 1 75 ? 25.984 -40.562 -33 1 93.5 75 ALA A CA 1
ATOM 562 C C . ALA A 1 75 ? 25.641 -39.219 -32.312 1 93.5 75 ALA A C 1
ATOM 564 O O . ALA A 1 75 ? 25.797 -38.156 -32.906 1 93.5 75 ALA A O 1
ATOM 565 N N . PRO A 1 76 ? 25.062 -39.375 -31.078 1 95 76 PRO A N 1
ATOM 566 C CA . PRO A 1 76 ? 24.797 -38.125 -30.328 1 95 76 PRO A CA 1
ATOM 567 C C . PRO A 1 76 ? 26.062 -37.344 -30.031 1 95 76 PRO A C 1
ATOM 569 O O . PRO A 1 76 ? 27.109 -37.906 -29.734 1 95 76 PRO A O 1
ATOM 572 N N . VAL A 1 77 ? 25.969 -36.062 -30.219 1 96.5 77 VAL A N 1
ATOM 573 C CA . VAL A 1 77 ? 27.109 -35.188 -29.953 1 96.5 77 VAL A CA 1
ATOM 574 C C . VAL A 1 77 ? 26.797 -34.281 -28.781 1 96.5 77 VAL A C 1
ATOM 576 O O . VAL A 1 77 ? 25.797 -33.531 -28.797 1 96.5 77 VAL A O 1
ATOM 579 N N . VAL A 1 78 ? 27.609 -34.375 -27.75 1 96.81 78 VAL A N 1
ATOM 580 C CA . VAL A 1 78 ? 27.5 -33.531 -26.578 1 96.81 78 VAL A CA 1
ATOM 581 C C . VAL A 1 78 ? 28.578 -32.438 -26.594 1 96.81 78 VAL A C 1
ATOM 583 O O . VAL A 1 78 ? 29.75 -32.75 -26.797 1 96.81 78 VAL A O 1
ATOM 586 N N . VAL A 1 79 ? 28.172 -31.172 -26.438 1 96.94 79 VAL A N 1
ATOM 587 C CA . VAL A 1 79 ? 29.125 -30.078 -26.359 1 96.94 79 VAL A CA 1
ATOM 588 C C . VAL A 1 79 ? 29.375 -29.703 -24.906 1 96.94 79 VAL A C 1
ATOM 590 O O . VAL A 1 79 ? 28.453 -29.328 -24.188 1 96.94 79 VAL A O 1
ATOM 593 N N . TYR A 1 80 ? 30.547 -29.859 -24.406 1 97.06 80 TYR A N 1
ATOM 594 C CA . TYR A 1 80 ? 30.953 -29.359 -23.094 1 97.06 80 TYR A CA 1
ATOM 595 C C . TYR A 1 80 ? 31.562 -27.969 -23.203 1 97.06 80 TYR A C 1
ATOM 597 O O . TYR A 1 80 ? 32.656 -27.797 -23.703 1 97.06 80 TYR A O 1
ATOM 605 N N . THR A 1 81 ? 30.844 -26.969 -22.703 1 95.56 81 THR A N 1
ATOM 606 C CA . THR A 1 81 ? 31.266 -25.594 -22.922 1 95.56 81 THR A CA 1
ATOM 607 C C . THR A 1 81 ? 31.766 -24.969 -21.625 1 95.56 81 THR A C 1
ATOM 609 O O . THR A 1 81 ? 31.219 -25.234 -20.547 1 95.56 81 THR A O 1
ATOM 612 N N . ARG A 1 82 ? 32.844 -24.172 -21.719 1 92.56 82 ARG A N 1
ATOM 613 C CA . ARG A 1 82 ? 33.375 -23.406 -20.609 1 92.56 82 ARG A CA 1
ATOM 614 C C . ARG A 1 82 ? 33.125 -21.922 -20.797 1 92.56 82 ARG A C 1
ATOM 616 O O . ARG A 1 82 ? 33.656 -21.078 -20.062 1 92.56 82 ARG A O 1
ATOM 623 N N . ARG A 1 83 ? 32.281 -21.641 -21.812 1 91.31 83 ARG A N 1
ATOM 624 C CA . ARG A 1 83 ? 31.938 -20.25 -22.094 1 91.31 83 ARG A CA 1
ATOM 625 C C . ARG A 1 83 ? 30.734 -19.812 -21.266 1 91.31 83 ARG A C 1
ATOM 627 O O . ARG A 1 83 ? 29.844 -20.625 -20.969 1 91.31 83 ARG A O 1
ATOM 634 N N . ALA A 1 84 ? 30.812 -18.594 -20.906 1 85.25 84 ALA A N 1
ATOM 635 C CA . ALA A 1 84 ? 29.672 -18.031 -20.172 1 85.25 84 ALA A CA 1
ATOM 636 C C . ALA A 1 84 ? 28.609 -17.516 -21.125 1 85.25 84 ALA A C 1
ATOM 638 O O . ALA A 1 84 ? 28.844 -17.359 -22.328 1 85.25 84 ALA A O 1
ATOM 639 N N . GLY A 1 85 ? 27.328 -17.375 -20.578 1 81.81 85 GLY A N 1
ATOM 640 C CA . GLY A 1 85 ? 26.25 -16.75 -21.312 1 81.81 85 GLY A CA 1
ATOM 641 C C . GLY A 1 85 ? 25.281 -17.734 -21.922 1 81.81 85 GLY A C 1
ATOM 642 O O . GLY A 1 85 ? 25.641 -18.859 -22.234 1 81.81 85 GLY A O 1
ATOM 643 N N . HIS A 1 86 ? 24.156 -17.312 -22.234 1 83.5 86 HIS A N 1
ATOM 644 C CA . HIS A 1 86 ? 23.062 -18.125 -22.75 1 83.5 86 HIS A CA 1
ATOM 645 C C . HIS A 1 86 ? 23.344 -18.562 -24.188 1 83.5 86 HIS A C 1
ATOM 647 O O . HIS A 1 86 ? 22.938 -19.656 -24.594 1 83.5 86 HIS A O 1
ATOM 653 N N . GLU A 1 87 ? 24.094 -17.781 -24.828 1 87.62 87 GLU A N 1
ATOM 654 C CA . GLU A 1 87 ? 24.359 -18.062 -26.234 1 87.62 87 GLU A CA 1
ATOM 655 C C . GLU A 1 87 ? 25.266 -19.266 -26.391 1 87.62 87 GLU A C 1
ATOM 657 O O . GLU A 1 87 ? 25.156 -20.016 -27.359 1 87.62 87 GLU A O 1
ATOM 662 N N . SER A 1 88 ? 26.172 -19.453 -25.453 1 92.38 88 SER A N 1
ATOM 663 C CA . SER A 1 88 ? 27.078 -20.594 -25.5 1 92.38 88 SER A CA 1
ATOM 664 C C . SER A 1 88 ? 26.328 -21.922 -25.406 1 92.38 88 SER A C 1
ATOM 666 O O . SER A 1 88 ? 26.844 -22.969 -25.812 1 92.38 88 SER A O 1
ATOM 668 N N . VAL A 1 89 ? 25.109 -21.844 -24.922 1 93.31 89 VAL A N 1
ATOM 669 C CA . VAL A 1 89 ? 24.281 -23.031 -24.766 1 93.31 89 VAL A CA 1
ATOM 670 C C . VAL A 1 89 ? 23.297 -23.125 -25.922 1 93.31 89 VAL A C 1
ATOM 672 O O . VAL A 1 89 ? 23.125 -24.203 -26.516 1 93.31 89 VAL A O 1
ATOM 675 N N . ARG A 1 90 ? 22.734 -22.062 -26.312 1 91.5 90 ARG A N 1
ATOM 676 C CA . ARG A 1 90 ? 21.672 -22.031 -27.312 1 91.5 90 ARG A CA 1
ATOM 677 C C . ARG A 1 90 ? 22.219 -22.359 -28.703 1 91.5 90 ARG A C 1
ATOM 679 O O . ARG A 1 90 ? 21.609 -23.125 -29.453 1 91.5 90 ARG A O 1
ATOM 686 N N . ALA A 1 91 ? 23.391 -21.859 -29.078 1 93.5 91 ALA A N 1
ATOM 687 C CA . ALA A 1 91 ? 23.938 -21.984 -30.422 1 93.5 91 ALA A CA 1
ATOM 688 C C . ALA A 1 91 ? 24.172 -23.438 -30.797 1 93.5 91 ALA A C 1
ATOM 690 O O . ALA A 1 91 ? 23.703 -23.906 -31.828 1 93.5 91 ALA A O 1
ATOM 691 N N . PRO A 1 92 ? 24.859 -24.172 -29.906 1 95.38 92 PRO A N 1
ATOM 692 C CA . PRO A 1 92 ? 25.062 -25.578 -30.25 1 95.38 92 PRO A CA 1
ATOM 693 C C . PRO A 1 92 ? 23.75 -26.359 -30.344 1 95.38 92 PRO A C 1
ATOM 695 O O . PRO A 1 92 ? 23.625 -27.266 -31.172 1 95.38 92 PRO A O 1
ATOM 698 N N . LEU A 1 93 ? 22.828 -26.062 -29.516 1 94.12 93 LEU A N 1
ATOM 699 C CA . LEU A 1 93 ? 21.547 -26.75 -29.531 1 94.12 93 LEU A CA 1
ATOM 700 C C . LEU A 1 93 ? 20.812 -26.484 -30.844 1 94.12 93 LEU A C 1
ATOM 702 O O . LEU A 1 93 ? 20.219 -27.406 -31.422 1 94.12 93 LEU A O 1
ATOM 706 N N . ASP A 1 94 ? 20.859 -25.281 -31.266 1 92.69 94 ASP A N 1
ATOM 707 C CA . ASP A 1 94 ? 20.188 -24.906 -32.5 1 92.69 94 ASP A CA 1
ATOM 708 C C . ASP A 1 94 ? 20.812 -25.609 -33.719 1 92.69 94 ASP A C 1
ATOM 710 O O . ASP A 1 94 ? 20.141 -25.859 -34.719 1 92.69 94 ASP A O 1
ATOM 714 N N . LEU A 1 95 ? 22.094 -25.906 -33.531 1 93.38 95 LEU A N 1
ATOM 715 C CA . LEU A 1 95 ? 22.812 -26.578 -34.625 1 93.38 95 LEU A CA 1
ATOM 716 C C . LEU A 1 95 ? 22.641 -28.078 -34.531 1 93.38 95 LEU A C 1
ATOM 718 O O . LEU A 1 95 ? 23.172 -28.812 -35.375 1 93.38 95 LEU A O 1
ATOM 722 N N . GLY A 1 96 ? 21.922 -28.562 -33.469 1 92.06 96 GLY A N 1
ATOM 723 C CA . GLY A 1 96 ? 21.531 -29.969 -33.438 1 92.06 96 GLY A CA 1
ATOM 724 C C . GLY A 1 96 ? 22.312 -30.781 -32.438 1 92.06 96 GLY A C 1
ATOM 725 O O . GLY A 1 96 ? 22.328 -32 -32.5 1 92.06 96 GLY A O 1
ATOM 726 N N . ALA A 1 97 ? 23.062 -30.125 -31.578 1 95.62 97 ALA A N 1
ATOM 727 C CA . ALA A 1 97 ? 23.703 -30.875 -30.5 1 95.62 97 ALA A CA 1
ATOM 728 C C . ALA A 1 97 ? 22.688 -31.641 -29.672 1 95.62 97 ALA A C 1
ATOM 730 O O . ALA A 1 97 ? 21.594 -31.125 -29.422 1 95.62 97 ALA A O 1
ATOM 731 N N . THR A 1 98 ? 23.047 -32.844 -29.281 1 94.06 98 THR A N 1
ATOM 732 C CA . THR A 1 98 ? 22.156 -33.656 -28.438 1 94.06 98 THR A CA 1
ATOM 733 C C . THR A 1 98 ? 22.031 -33.031 -27.047 1 94.06 98 THR A C 1
ATOM 735 O O . THR A 1 98 ? 20.984 -33.094 -26.422 1 94.06 98 THR A O 1
ATOM 738 N N . ASP A 1 99 ? 23.141 -32.562 -26.594 1 94.75 99 ASP A N 1
ATOM 739 C CA . ASP A 1 99 ? 23.203 -31.953 -25.281 1 94.75 99 ASP A CA 1
ATOM 740 C C . ASP A 1 99 ? 24.344 -30.953 -25.188 1 94.75 99 ASP A C 1
ATOM 742 O O . ASP A 1 99 ? 25.297 -31.016 -25.953 1 94.75 99 ASP A O 1
ATOM 746 N N . VAL A 1 100 ? 24.094 -29.953 -24.375 1 96.31 100 VAL A N 1
ATOM 747 C CA . VAL A 1 100 ? 25.141 -28.969 -24.047 1 96.31 100 VAL A CA 1
ATOM 748 C C . VAL A 1 100 ? 25.312 -28.891 -22.531 1 96.31 100 VAL A C 1
ATOM 750 O O . VAL A 1 100 ? 24.359 -28.625 -21.797 1 96.31 100 VAL A O 1
ATOM 753 N N . ILE A 1 101 ? 26.516 -29.094 -22.062 1 95.94 101 ILE A N 1
ATOM 754 C CA . ILE A 1 101 ? 26.766 -29.188 -20.641 1 95.94 101 ILE A CA 1
ATOM 755 C C . ILE A 1 101 ? 27.703 -28.062 -20.203 1 95.94 101 ILE A C 1
ATOM 757 O O . ILE A 1 101 ? 28.812 -27.922 -20.734 1 95.94 101 ILE A O 1
ATOM 761 N N . ARG A 1 102 ? 27.266 -27.281 -19.25 1 95 102 ARG A N 1
ATOM 762 C CA . ARG A 1 102 ? 28.078 -26.234 -18.641 1 95 102 ARG A CA 1
ATOM 763 C C . ARG A 1 102 ? 28.297 -26.5 -17.156 1 95 102 ARG A C 1
ATOM 765 O O . ARG A 1 102 ? 28.656 -25.594 -16.406 1 95 102 ARG A O 1
ATOM 772 N N . VAL A 1 103 ? 28.188 -27.656 -16.719 1 92.88 103 VAL A N 1
ATOM 773 C CA . VAL A 1 103 ? 28.359 -28.078 -15.336 1 92.88 103 VAL A CA 1
ATOM 774 C C . VAL A 1 103 ? 29.828 -28.031 -14.953 1 92.88 103 VAL A C 1
ATOM 776 O O . VAL A 1 103 ? 30.688 -28.484 -15.711 1 92.88 103 VAL A O 1
ATOM 779 N N . PRO A 1 104 ? 30.141 -27.438 -13.812 1 93 104 PRO A N 1
ATOM 780 C CA . PRO A 1 104 ? 31.547 -27.359 -13.406 1 93 104 PRO A CA 1
ATOM 781 C C . PRO A 1 104 ? 32.125 -28.719 -13.023 1 93 104 PRO A C 1
ATOM 783 O O . PRO A 1 104 ? 31.375 -29.656 -12.734 1 93 104 PRO A O 1
ATOM 786 N N . ALA A 1 105 ? 33.469 -28.734 -12.992 1 92.06 105 ALA A N 1
ATOM 787 C CA . ALA A 1 105 ? 34.219 -29.969 -12.68 1 92.06 105 ALA A CA 1
ATOM 788 C C . ALA A 1 105 ? 33.938 -30.422 -11.25 1 92.06 105 ALA A C 1
ATOM 790 O O . ALA A 1 105 ? 34.094 -31.594 -10.914 1 92.06 105 ALA A O 1
ATOM 791 N N . SER A 1 106 ? 33.438 -29.5 -10.445 1 91.94 106 SER A N 1
ATOM 792 C CA . SER A 1 106 ? 33.188 -29.797 -9.039 1 91.94 106 SER A CA 1
ATOM 793 C C . SER A 1 106 ? 31.938 -30.672 -8.883 1 91.94 106 SER A C 1
ATOM 795 O O . SER A 1 106 ? 31.656 -31.156 -7.785 1 91.94 106 SER A O 1
ATOM 797 N N . ARG A 1 107 ? 31.25 -30.953 -9.977 1 93.31 107 ARG A N 1
ATOM 798 C CA . ARG A 1 107 ? 30.047 -31.781 -9.93 1 93.31 107 ARG A CA 1
ATOM 799 C C . ARG A 1 107 ? 30.156 -32.969 -10.906 1 93.31 107 ARG A C 1
ATOM 801 O O . ARG A 1 107 ? 29.359 -33.094 -11.828 1 93.31 107 ARG A O 1
ATOM 808 N N . PRO A 1 108 ? 31.016 -33.875 -10.633 1 93.75 108 PRO A N 1
ATOM 809 C CA . PRO A 1 108 ? 31.281 -34.938 -11.602 1 93.75 108 PRO A CA 1
ATOM 810 C C . PRO A 1 108 ? 30.078 -35.844 -11.812 1 93.75 108 PRO A C 1
ATOM 812 O O . PRO A 1 108 ? 29.859 -36.344 -12.93 1 93.75 108 PRO A O 1
ATOM 815 N N . ALA A 1 109 ? 29.344 -36.094 -10.789 1 91.75 109 ALA A N 1
ATOM 816 C CA . ALA A 1 109 ? 28.188 -36.969 -10.914 1 91.75 109 ALA A CA 1
ATOM 817 C C . ALA A 1 109 ? 27.188 -36.406 -11.922 1 91.75 109 ALA A C 1
ATOM 819 O O . ALA A 1 109 ? 26.562 -37.188 -12.672 1 91.75 109 ALA A O 1
ATOM 820 N N . LEU A 1 110 ? 27.016 -35.156 -11.93 1 92.69 110 LEU A N 1
ATOM 821 C CA . LEU A 1 110 ? 26.094 -34.5 -12.852 1 92.69 110 LEU A CA 1
ATOM 822 C C . LEU A 1 110 ? 26.594 -34.594 -14.289 1 92.69 110 LEU A C 1
ATOM 824 O O . LEU A 1 110 ? 25.812 -34.844 -15.203 1 92.69 110 LEU A O 1
ATOM 828 N N . ILE A 1 111 ? 27.859 -34.375 -14.477 1 94.38 111 ILE A N 1
ATOM 829 C CA . ILE A 1 111 ? 28.453 -34.5 -15.805 1 94.38 111 ILE A CA 1
ATOM 830 C C . ILE A 1 111 ? 28.266 -35.906 -16.359 1 94.38 111 ILE A C 1
ATOM 832 O O . ILE A 1 111 ? 27.797 -36.062 -17.484 1 94.38 111 ILE A O 1
ATOM 836 N N . ALA A 1 112 ? 28.578 -36.844 -15.5 1 93.75 112 ALA A N 1
ATOM 837 C CA . ALA A 1 112 ? 28.484 -38.25 -15.906 1 93.75 112 ALA A CA 1
ATOM 838 C C . ALA A 1 112 ? 27.047 -38.594 -16.266 1 93.75 112 ALA A C 1
ATOM 840 O O . ALA A 1 112 ? 26.812 -39.25 -17.297 1 93.75 112 ALA A O 1
ATOM 841 N N . ARG A 1 113 ? 26.094 -38.219 -15.438 1 92.19 113 ARG A N 1
ATOM 842 C CA . ARG A 1 113 ? 24.688 -38.562 -15.672 1 92.19 113 ARG A CA 1
ATOM 843 C C . ARG A 1 113 ? 24.188 -37.969 -16.984 1 92.19 113 ARG A C 1
ATOM 845 O O . ARG A 1 113 ? 23.422 -38.594 -17.703 1 92.19 113 ARG A O 1
ATOM 852 N N . ARG A 1 114 ? 24.562 -36.781 -17.25 1 93.44 114 ARG A N 1
ATOM 853 C CA . ARG A 1 114 ? 24.141 -36.094 -18.469 1 93.44 114 ARG A CA 1
ATOM 854 C C . ARG A 1 114 ? 24.672 -36.812 -19.719 1 93.44 114 ARG A C 1
ATOM 856 O O . ARG A 1 114 ? 23.938 -37 -20.688 1 93.44 114 ARG A O 1
ATOM 863 N N . ILE A 1 115 ? 25.891 -37.156 -19.672 1 93.31 115 ILE A N 1
ATOM 864 C CA . ILE A 1 115 ? 26.5 -37.844 -20.812 1 93.31 115 ILE A CA 1
ATOM 865 C C . ILE A 1 115 ? 25.953 -39.25 -20.938 1 93.31 115 ILE A C 1
ATOM 867 O O . ILE A 1 115 ? 25.719 -39.75 -22.047 1 93.31 115 ILE A O 1
ATOM 871 N N . GLU A 1 116 ? 25.781 -39.875 -19.797 1 92.75 116 GLU A N 1
ATOM 872 C CA . GLU A 1 116 ? 25.156 -41.219 -19.797 1 92.75 116 GLU A CA 1
ATOM 873 C C . GLU A 1 116 ? 23.812 -41.188 -20.5 1 92.75 116 GLU A C 1
ATOM 875 O O . GLU A 1 116 ? 23.516 -42.062 -21.312 1 92.75 116 GLU A O 1
ATOM 880 N N . HIS A 1 117 ? 23.062 -40.219 -20.188 1 90.56 117 HIS A N 1
ATOM 881 C CA . HIS A 1 117 ? 21.734 -40.062 -20.797 1 90.56 117 HIS A CA 1
ATOM 882 C C . HIS A 1 117 ? 21.844 -39.812 -22.281 1 90.56 117 HIS A C 1
ATOM 884 O O . HIS A 1 117 ? 21.109 -40.406 -23.078 1 90.56 117 HIS A O 1
ATOM 890 N N . ALA A 1 118 ? 22.75 -38.938 -22.703 1 91.69 118 ALA A N 1
ATOM 891 C CA . ALA A 1 118 ? 22.938 -38.625 -24.109 1 91.69 118 ALA A CA 1
ATOM 892 C C . ALA A 1 118 ? 23.391 -39.844 -24.891 1 91.69 118 ALA A C 1
ATOM 894 O O . ALA A 1 118 ? 23 -40.062 -26.047 1 91.69 118 ALA A O 1
ATOM 895 N N . ALA A 1 119 ? 24.188 -40.719 -24.203 1 91.88 119 ALA A N 1
ATOM 896 C CA . ALA A 1 119 ? 24.75 -41.906 -24.844 1 91.88 119 ALA A CA 1
ATOM 897 C C . ALA A 1 119 ? 23.719 -43.031 -24.891 1 91.88 119 ALA A C 1
ATOM 899 O O . ALA A 1 119 ? 23.953 -44.094 -25.5 1 91.88 119 ALA A O 1
ATOM 900 N N . GLY A 1 120 ? 22.641 -42.875 -24.125 1 88.38 120 GLY A N 1
ATOM 901 C CA . GLY A 1 120 ? 21.594 -43.875 -24.109 1 88.38 120 GLY A CA 1
ATOM 902 C C . GLY A 1 120 ? 21.844 -44.969 -23.109 1 88.38 120 GLY A C 1
ATOM 903 O O . GLY A 1 120 ? 21.266 -46.062 -23.203 1 88.38 120 GLY A O 1
ATOM 904 N N . TYR A 1 121 ? 22.984 -44.906 -22.266 1 83.5 121 TYR A N 1
ATOM 905 C CA . TYR A 1 121 ? 23.344 -45.938 -21.297 1 83.5 121 TYR A CA 1
ATOM 906 C C . TYR A 1 121 ? 22.406 -45.938 -20.109 1 83.5 121 TYR A C 1
ATOM 908 O O . TYR A 1 121 ? 22.297 -46.938 -19.391 1 83.5 121 TYR A O 1
ATOM 916 N N . GLY A 1 122 ? 21.719 -45 -19.734 1 67.88 122 GLY A N 1
ATOM 917 C CA . GLY A 1 122 ? 21.047 -44.906 -18.438 1 67.88 122 GLY A CA 1
ATOM 918 C C . GLY A 1 122 ? 19.547 -44.781 -18.562 1 67.88 122 GLY A C 1
ATOM 919 O O . GLY A 1 122 ? 19 -44.844 -19.672 1 67.88 122 GLY A O 1
ATOM 920 N N . ALA A 1 123 ? 19.016 -44.969 -17.25 1 65.12 123 ALA A N 1
ATOM 921 C CA . ALA A 1 123 ? 17.562 -44.906 -17.125 1 65.12 123 ALA A CA 1
ATOM 922 C C . ALA A 1 123 ? 17.031 -43.531 -17.5 1 65.12 123 ALA A C 1
ATOM 924 O O . ALA A 1 123 ? 17.641 -42.5 -17.172 1 65.12 123 ALA A O 1
ATOM 925 N N . ASP A 1 124 ? 16.125 -43.562 -18.375 1 70.5 124 ASP A N 1
ATOM 926 C CA . ASP A 1 124 ? 15.32 -42.375 -18.734 1 70.5 124 ASP A CA 1
ATOM 927 C C . ASP A 1 124 ? 14.656 -41.781 -17.5 1 70.5 124 ASP A C 1
ATOM 929 O O . ASP A 1 124 ? 14.758 -42.344 -16.406 1 70.5 124 ASP A O 1
ATOM 933 N N . PHE A 1 125 ? 14.305 -40.562 -17.578 1 79.31 125 PHE A N 1
ATOM 934 C CA . PHE A 1 125 ? 13.461 -39.969 -16.547 1 79.31 125 PHE A CA 1
ATOM 935 C C . PHE A 1 125 ? 12.273 -40.844 -16.219 1 79.31 125 PHE A C 1
ATOM 937 O O . PHE A 1 125 ? 11.984 -41.812 -16.953 1 79.31 125 PHE A O 1
ATOM 944 N N . GLU A 1 126 ? 11.719 -40.688 -15.039 1 81.69 126 GLU A N 1
ATOM 945 C CA . GLU A 1 126 ? 10.5 -41.406 -14.688 1 81.69 126 GLU A CA 1
ATOM 946 C C . GLU A 1 126 ? 9.445 -41.281 -15.781 1 81.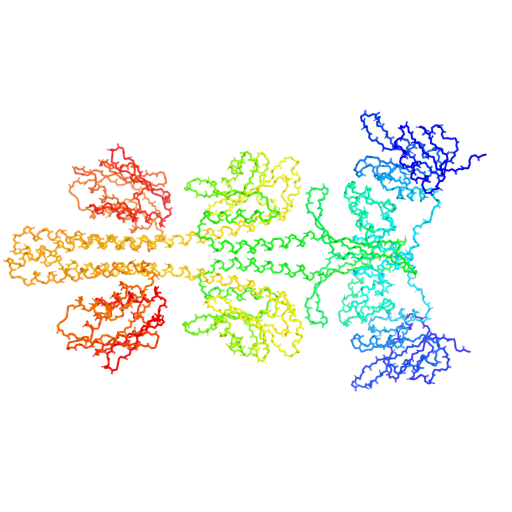69 126 GLU A C 1
ATOM 948 O O . GLU A 1 126 ? 9.422 -40.281 -16.516 1 81.69 126 GLU A O 1
ATOM 953 N N . PRO A 1 127 ? 8.633 -42.344 -15.883 1 84.56 127 PRO A N 1
ATOM 954 C CA . PRO A 1 127 ? 7.539 -42.219 -16.859 1 84.56 127 PRO A CA 1
ATOM 955 C C . PRO A 1 127 ? 6.613 -41.062 -16.578 1 84.56 127 PRO A C 1
ATOM 957 O O . PRO A 1 127 ? 6.543 -40.562 -15.438 1 84.56 127 PRO A O 1
ATOM 960 N N . SER A 1 128 ? 5.984 -40.625 -17.641 1 87.25 128 SER A N 1
ATOM 961 C CA . SER A 1 128 ? 5.086 -39.469 -17.562 1 87.25 128 SER A CA 1
ATOM 962 C C . SER A 1 128 ? 4.02 -39.688 -16.5 1 87.25 128 SER A C 1
ATOM 964 O O . SER A 1 128 ? 3.639 -38.719 -15.797 1 87.25 128 SER A O 1
ATOM 966 N N . SER A 1 129 ? 3.537 -40.875 -16.391 1 88.38 129 SER A N 1
ATOM 967 C CA . SER A 1 129 ? 2.502 -41.188 -15.406 1 88.38 129 SER A CA 1
ATOM 968 C C . SER A 1 129 ? 3.01 -40.938 -13.984 1 88.38 129 SER A C 1
ATOM 970 O O . SER A 1 129 ? 2.303 -40.375 -13.148 1 88.38 129 SER A O 1
ATOM 972 N N . ALA A 1 130 ? 4.199 -41.406 -13.781 1 87.69 130 ALA A N 1
ATOM 973 C CA . ALA A 1 130 ? 4.801 -41.219 -12.461 1 87.69 130 ALA A CA 1
ATOM 974 C C . ALA A 1 130 ? 5.086 -39.75 -12.188 1 87.69 130 ALA A C 1
ATOM 976 O O . ALA A 1 130 ? 4.914 -39.25 -11.062 1 87.69 130 ALA A O 1
ATOM 977 N N . GLN A 1 131 ? 5.508 -39.031 -13.219 1 89.12 131 GLN A N 1
ATOM 978 C CA . GLN A 1 131 ? 5.781 -37.594 -13.094 1 89.12 131 GLN A CA 1
ATOM 979 C C . GLN A 1 131 ? 4.512 -36.812 -12.742 1 89.12 131 GLN A C 1
ATOM 981 O O . GLN A 1 131 ? 4.52 -36 -11.844 1 89.12 131 GLN A O 1
ATOM 986 N N . LEU A 1 132 ? 3.463 -37.094 -13.43 1 90.69 132 LEU A N 1
ATOM 987 C CA . LEU A 1 132 ? 2.197 -36.406 -13.195 1 90.69 132 LEU A CA 1
ATOM 988 C C . LEU A 1 132 ? 1.682 -36.688 -11.789 1 90.69 132 LEU A C 1
ATOM 990 O O . LEU A 1 132 ? 1.275 -35.75 -11.07 1 90.69 132 LEU A O 1
ATOM 994 N N . SER A 1 133 ? 1.694 -37.938 -11.445 1 89 133 SER A N 1
ATOM 995 C CA . SER A 1 133 ? 1.196 -38.344 -10.133 1 89 133 SER A CA 1
ATOM 996 C C . SER A 1 133 ? 1.965 -37.656 -9.016 1 89 133 SER A C 1
ATOM 998 O O . SER A 1 133 ? 1.364 -37.156 -8.062 1 89 133 SER A O 1
ATOM 1000 N N . SER A 1 134 ? 3.24 -37.688 -9.141 1 87.56 134 SER A N 1
ATOM 1001 C CA . SER A 1 134 ? 4.059 -37.062 -8.109 1 87.56 134 SER A CA 1
ATOM 1002 C C . SER A 1 134 ? 3.814 -35.562 -8.055 1 87.56 134 SER A C 1
ATOM 1004 O O . SER A 1 134 ? 3.789 -34.969 -6.977 1 87.56 134 SER A O 1
ATOM 1006 N N . LEU A 1 135 ? 3.713 -34.906 -9.203 1 89 135 LEU A N 1
ATOM 1007 C CA . LEU A 1 135 ? 3.416 -33.469 -9.273 1 89 135 LEU A CA 1
ATOM 1008 C C . LEU A 1 135 ? 2.111 -33.156 -8.555 1 89 135 LEU A C 1
ATOM 1010 O O . LEU A 1 135 ? 2.08 -32.281 -7.668 1 89 135 LEU A O 1
ATOM 1014 N N . LEU A 1 136 ? 1.126 -33.844 -8.867 1 92.19 136 LEU A N 1
ATOM 1015 C CA . LEU A 1 136 ? -0.207 -33.562 -8.352 1 92.19 136 LEU A CA 1
ATOM 1016 C C . LEU A 1 136 ? -0.298 -33.906 -6.867 1 92.19 136 LEU A C 1
ATOM 1018 O O . LEU A 1 136 ? -1.032 -33.25 -6.121 1 92.19 136 LEU A O 1
ATOM 1022 N N . ARG A 1 137 ? 0.427 -34.812 -6.438 1 89.56 137 ARG A N 1
ATOM 1023 C CA . ARG A 1 137 ? 0.388 -35.219 -5.035 1 89.56 137 ARG A CA 1
ATOM 1024 C C . ARG A 1 137 ? 1.14 -34.25 -4.152 1 89.56 137 ARG A C 1
ATOM 1026 O O . ARG A 1 137 ? 0.767 -34.031 -2.998 1 89.56 137 ARG A O 1
ATOM 1033 N N . ASN A 1 138 ? 2.176 -33.625 -4.707 1 86.62 138 ASN A N 1
ATOM 1034 C CA . ASN A 1 138 ? 3.092 -32.938 -3.814 1 86.62 138 ASN A CA 1
ATOM 1035 C C . ASN A 1 138 ? 3.031 -31.422 -4.027 1 86.62 138 ASN A C 1
ATOM 1037 O O . ASN A 1 138 ? 3.434 -30.641 -3.156 1 86.62 138 ASN A O 1
ATOM 1041 N N . TYR A 1 139 ? 2.619 -30.953 -5.129 1 88.31 139 TYR A N 1
ATOM 1042 C CA . TYR A 1 139 ? 2.596 -29.531 -5.43 1 88.31 139 TYR A CA 1
ATOM 1043 C C . TYR A 1 139 ? 1.646 -28.797 -4.492 1 88.31 139 TYR A C 1
ATOM 1045 O O . TYR A 1 139 ? 0.462 -29.125 -4.41 1 88.31 139 TYR A O 1
ATOM 1053 N N . PRO A 1 140 ? 2.117 -27.781 -3.779 1 86.62 140 PRO A N 1
ATOM 1054 C CA . PRO A 1 140 ? 1.344 -27.156 -2.705 1 86.62 140 PRO A CA 1
ATOM 1055 C C . PRO A 1 140 ? 0.432 -26.031 -3.205 1 86.62 140 PRO A C 1
ATOM 1057 O O . PRO A 1 140 ? 0.138 -25.094 -2.463 1 86.62 140 PRO A O 1
ATOM 1060 N N . HIS A 1 141 ? 0.139 -26 -4.445 1 87.75 141 HIS A N 1
ATOM 1061 C CA . HIS A 1 141 ? -0.768 -25 -4.996 1 87.75 141 HIS A CA 1
ATOM 1062 C C . HIS A 1 141 ? -1.891 -25.656 -5.797 1 87.75 141 HIS A C 1
ATOM 1064 O O . HIS A 1 141 ? -1.808 -26.828 -6.141 1 87.75 141 HIS A O 1
ATOM 1070 N N . THR A 1 142 ? -2.84 -24.828 -6.012 1 91 142 THR A N 1
ATOM 1071 C CA . THR A 1 142 ? -4.004 -25.359 -6.719 1 91 142 THR A CA 1
ATOM 1072 C C . THR A 1 142 ? -3.684 -25.594 -8.188 1 91 142 THR A C 1
ATOM 1074 O O . THR A 1 142 ? -3.17 -24.703 -8.867 1 91 142 THR A O 1
ATOM 1077 N N . LEU A 1 143 ? -3.914 -26.766 -8.641 1 93.38 143 LEU A N 1
ATOM 1078 C CA . LEU A 1 143 ? -3.842 -27.172 -10.039 1 93.38 143 LEU A CA 1
ATOM 1079 C C . LEU A 1 143 ? -4.945 -28.172 -10.375 1 93.38 143 LEU A C 1
ATOM 1081 O O . LEU A 1 143 ? -5.23 -29.078 -9.586 1 93.38 143 LEU A O 1
ATOM 1085 N N . PHE A 1 144 ? -5.578 -27.969 -11.508 1 95.25 144 PHE A N 1
ATOM 1086 C CA . PHE A 1 144 ? -6.605 -28.922 -11.906 1 95.25 144 PHE A CA 1
ATOM 1087 C C . PHE A 1 144 ? -6.598 -29.125 -13.414 1 95.25 144 PHE A C 1
ATOM 1089 O O . PHE A 1 144 ? -6.16 -28.25 -14.164 1 95.25 144 PHE A O 1
ATOM 1096 N N . ILE A 1 145 ? -6.938 -30.25 -13.82 1 95.44 145 ILE A N 1
ATOM 1097 C CA . ILE A 1 145 ? -7.188 -30.641 -15.203 1 95.44 145 ILE A CA 1
ATOM 1098 C C . ILE A 1 145 ? -8.648 -31.078 -15.359 1 95.44 145 ILE A C 1
ATOM 1100 O O . ILE A 1 145 ? -9.109 -32 -14.688 1 95.44 145 ILE A O 1
ATOM 1104 N N . LYS A 1 146 ? -9.328 -30.406 -16.172 1 94.88 146 LYS A N 1
ATOM 1105 C CA . LYS A 1 146 ? -10.734 -30.734 -16.422 1 94.88 146 LYS A CA 1
ATOM 1106 C C . LYS A 1 146 ? -10.953 -31.203 -17.844 1 94.88 146 LYS A C 1
ATOM 1108 O O . LYS A 1 146 ? -10.164 -30.906 -18.734 1 94.88 146 LYS A O 1
ATOM 1113 N N . ASP A 1 147 ? -11.992 -31.969 -18.047 1 92.56 147 ASP A N 1
ATOM 1114 C CA . ASP A 1 147 ? -12.352 -32.406 -19.406 1 92.56 147 ASP A CA 1
ATOM 1115 C C . ASP A 1 147 ? -13.273 -31.375 -20.062 1 92.56 147 ASP A C 1
ATOM 1117 O O . ASP A 1 147 ? -13.414 -30.25 -19.578 1 92.56 147 ASP A O 1
ATOM 1121 N N . ASP A 1 148 ? -13.867 -31.656 -21.219 1 89.5 148 ASP A N 1
ATOM 1122 C CA . ASP A 1 148 ? -14.617 -30.719 -22.047 1 89.5 148 ASP A CA 1
ATOM 1123 C C . ASP A 1 148 ? -15.969 -30.375 -21.422 1 89.5 148 ASP A C 1
ATOM 1125 O O . ASP A 1 148 ? -16.578 -29.375 -21.766 1 89.5 148 ASP A O 1
ATOM 1129 N N . LEU A 1 149 ? -16.422 -31.203 -20.453 1 89.69 149 LEU A N 1
ATOM 1130 C CA . LEU A 1 149 ? -17.719 -30.953 -19.828 1 89.69 149 LEU A CA 1
ATOM 1131 C C . LEU A 1 149 ? -17.547 -30.391 -18.422 1 89.69 149 LEU A C 1
ATOM 1133 O O . LEU A 1 149 ? -18.531 -30.203 -17.703 1 89.69 149 LEU A O 1
ATOM 1137 N N . GLY A 1 150 ? -16.297 -30.234 -18.016 1 91.69 150 GLY A N 1
ATOM 1138 C CA . GLY A 1 150 ? -16.047 -29.562 -16.734 1 91.69 150 GLY A CA 1
ATOM 1139 C C . GLY A 1 150 ? -15.797 -30.531 -15.602 1 91.69 150 GLY A C 1
ATOM 1140 O O . GLY A 1 150 ? -15.797 -30.141 -14.438 1 91.69 150 GLY A O 1
ATOM 1141 N N . ARG A 1 151 ? -15.602 -31.828 -15.875 1 93.81 151 ARG A N 1
ATOM 1142 C CA . ARG A 1 151 ? -15.234 -32.781 -14.844 1 93.81 151 ARG A CA 1
ATOM 1143 C C . ARG A 1 151 ? -13.75 -32.688 -14.516 1 93.81 151 ARG A C 1
ATOM 1145 O O . ARG A 1 151 ? -12.922 -32.531 -15.414 1 93.81 151 ARG A O 1
ATOM 1152 N N . PHE A 1 152 ? -13.5 -32.906 -13.25 1 95.31 152 PHE A N 1
ATOM 1153 C CA . PHE A 1 152 ? -12.094 -32.938 -12.852 1 95.31 152 PHE A CA 1
ATOM 1154 C C . PHE A 1 152 ? -11.445 -34.25 -13.312 1 95.31 152 PHE A C 1
ATOM 1156 O O . PHE A 1 152 ? -11.781 -35.312 -12.805 1 95.31 152 PHE A O 1
ATOM 1163 N N . ALA A 1 153 ? -10.586 -34.125 -14.273 1 94.44 153 ALA A N 1
ATOM 1164 C CA . ALA A 1 153 ? -9.836 -35.312 -14.727 1 94.44 153 ALA A CA 1
ATOM 1165 C C . ALA A 1 153 ? -8.688 -35.625 -13.773 1 94.44 153 ALA A C 1
ATOM 1167 O O . ALA A 1 153 ? -8.312 -36.781 -13.602 1 94.44 153 ALA A O 1
ATOM 1168 N N . ASN A 1 154 ? -8.102 -34.562 -13.234 1 94.94 154 ASN A N 1
ATOM 1169 C CA . ASN A 1 154 ? -7.062 -34.656 -12.219 1 94.94 154 ASN A CA 1
ATOM 1170 C C . ASN A 1 154 ? -6.918 -33.375 -11.43 1 94.94 154 ASN A C 1
ATOM 1172 O O . ASN A 1 154 ? -7.348 -32.312 -11.891 1 94.94 154 ASN A O 1
ATOM 1176 N N . VAL A 1 155 ? -6.391 -33.531 -10.227 1 95.31 155 VAL A N 1
ATOM 1177 C CA . VAL A 1 155 ? -6.223 -32.375 -9.344 1 95.31 155 VAL A CA 1
ATOM 1178 C C . VAL A 1 155 ? -5.043 -32.594 -8.406 1 95.31 155 VAL A C 1
ATOM 1180 O O . VAL A 1 155 ? -4.637 -33.75 -8.188 1 95.31 155 VAL A O 1
ATOM 1183 N N . THR A 1 156 ? -4.539 -31.5 -7.941 1 94 156 THR A N 1
ATOM 1184 C CA . THR A 1 156 ? -3.543 -31.641 -6.883 1 94 156 THR A CA 1
ATOM 1185 C C . THR A 1 156 ? -4.203 -32.031 -5.566 1 94 156 THR A C 1
ATOM 1187 O O . THR A 1 156 ? -5.379 -31.75 -5.34 1 94 156 THR A O 1
ATOM 1190 N N . THR A 1 157 ? -3.467 -32.719 -4.738 1 93.12 157 THR A N 1
ATOM 1191 C CA . THR A 1 157 ? -3.93 -33.031 -3.387 1 93.12 157 THR A CA 1
ATOM 1192 C C . THR A 1 157 ? -4.312 -31.75 -2.646 1 93.12 157 THR A C 1
ATOM 1194 O O . THR A 1 157 ? -5.293 -31.734 -1.897 1 93.12 157 THR A O 1
ATOM 1197 N N . HIS A 1 158 ? -3.562 -30.766 -2.889 1 90.69 158 HIS A N 1
ATOM 1198 C CA . HIS A 1 158 ? -3.83 -29.469 -2.277 1 90.69 158 HIS A CA 1
ATOM 1199 C C . HIS A 1 158 ? -5.207 -28.953 -2.668 1 90.69 158 HIS A C 1
ATOM 1201 O O . HIS A 1 158 ? -5.969 -28.484 -1.814 1 90.69 158 HIS A O 1
ATOM 1207 N N . THR A 1 159 ? -5.523 -29 -3.904 1 91.06 159 THR A N 1
ATOM 1208 C CA . THR A 1 159 ? -6.816 -28.562 -4.41 1 91.06 159 THR A CA 1
ATOM 1209 C C . THR A 1 159 ? -7.953 -29.344 -3.76 1 91.06 159 THR A C 1
ATOM 1211 O O . THR A 1 159 ? -8.93 -28.766 -3.285 1 91.06 159 THR A O 1
ATOM 1214 N N . ALA A 1 160 ? -7.816 -30.641 -3.738 1 93.19 160 ALA A N 1
ATOM 1215 C CA . ALA A 1 160 ? -8.844 -31.5 -3.152 1 93.19 160 ALA A CA 1
ATOM 1216 C C . ALA A 1 160 ? -9.031 -31.188 -1.67 1 93.19 160 ALA A C 1
ATOM 1218 O O . ALA A 1 160 ? -10.164 -31.094 -1.192 1 93.19 160 ALA A O 1
ATOM 1219 N N . GLY A 1 161 ? -7.941 -31 -1.018 1 89.56 161 GLY A N 1
ATOM 1220 C CA . GLY A 1 161 ? -7.984 -30.688 0.401 1 89.56 161 GLY A CA 1
ATOM 1221 C C . GLY A 1 161 ? -8.711 -29.375 0.702 1 89.56 161 GLY A C 1
ATOM 1222 O O . GLY A 1 161 ? -9.398 -29.266 1.717 1 89.56 161 GLY A O 1
ATOM 1223 N N . ASN A 1 162 ? -8.539 -28.453 -0.125 1 83.62 162 ASN A N 1
ATOM 1224 C CA . ASN A 1 162 ? -9.195 -27.172 0.048 1 83.62 162 ASN A CA 1
ATOM 1225 C C . ASN A 1 162 ? -10.719 -27.312 0.095 1 83.62 162 ASN A C 1
ATOM 1227 O O . ASN A 1 162 ? -11.406 -26.516 0.719 1 83.62 162 ASN A O 1
ATOM 1231 N N . TYR A 1 163 ? -11.203 -28.344 -0.526 1 85.38 163 TYR A N 1
ATOM 1232 C CA . TYR A 1 163 ? -12.641 -28.562 -0.554 1 85.38 163 TYR A CA 1
ATOM 1233 C C . TYR A 1 163 ? -13.047 -29.672 0.417 1 85.38 163 TYR A C 1
ATOM 1235 O O . TYR A 1 163 ? -14.211 -30.078 0.458 1 85.38 163 TYR A O 1
ATOM 1243 N N . GLY A 1 164 ? -12.07 -30.25 1.089 1 86 164 GLY A N 1
ATOM 1244 C CA . GLY A 1 164 ? -12.352 -31.266 2.098 1 86 164 GLY A CA 1
ATOM 1245 C C . GLY A 1 164 ? -12.477 -32.656 1.525 1 86 164 GLY A C 1
ATOM 1246 O O . GLY A 1 164 ? -13.156 -33.5 2.102 1 86 164 GLY A O 1
ATOM 1247 N N . PHE A 1 165 ? -11.938 -32.938 0.336 1 91.88 165 PHE A N 1
ATOM 1248 C CA . PHE A 1 165 ? -11.984 -34.219 -0.317 1 91.88 165 PHE A CA 1
ATOM 1249 C C . PHE A 1 165 ? -10.578 -34.781 -0.533 1 91.88 165 PHE A C 1
ATOM 1251 O O . PHE A 1 165 ? -9.602 -34.031 -0.463 1 91.88 165 PHE A O 1
ATOM 1258 N N . THR A 1 166 ? -10.508 -36.094 -0.677 1 91.94 166 THR A N 1
ATOM 1259 C CA . THR A 1 166 ? -9.266 -36.656 -1.193 1 91.94 166 THR A CA 1
ATOM 1260 C C . THR A 1 166 ? -9.18 -36.5 -2.707 1 91.94 166 THR A C 1
ATOM 1262 O O . THR A 1 166 ? -10.18 -36.188 -3.363 1 91.94 166 THR A O 1
ATOM 1265 N N . ARG A 1 167 ? -8.023 -36.594 -3.271 1 92.56 167 ARG A N 1
ATOM 1266 C CA . ARG A 1 167 ? -7.832 -36.469 -4.715 1 92.56 167 ARG A CA 1
ATOM 1267 C C . ARG A 1 167 ? -8.703 -37.469 -5.465 1 92.56 167 ARG A C 1
ATOM 1269 O O . ARG A 1 167 ? -9.367 -37.125 -6.438 1 92.56 167 ARG A O 1
ATOM 1276 N N . GLU A 1 168 ? -8.773 -38.688 -4.977 1 90.75 168 GLU A N 1
ATOM 1277 C CA . GLU A 1 168 ? -9.539 -39.75 -5.613 1 90.75 168 GLU A CA 1
ATOM 1278 C C . GLU A 1 168 ? -11.031 -39.438 -5.613 1 90.75 168 GLU A C 1
ATOM 1280 O O . GLU A 1 168 ? -11.734 -39.75 -6.582 1 90.75 168 GLU A O 1
ATOM 1285 N N . GLN A 1 169 ? -11.422 -38.844 -4.562 1 91.56 169 GLN A N 1
ATOM 1286 C CA . GLN A 1 169 ? -12.836 -38.531 -4.426 1 91.56 169 GLN A CA 1
ATOM 1287 C C . GLN A 1 169 ? -13.227 -37.375 -5.375 1 91.56 169 GLN A C 1
ATOM 1289 O O . GLN A 1 169 ? -14.344 -37.375 -5.898 1 91.56 169 GLN A O 1
ATOM 1294 N N . LEU A 1 170 ? -12.352 -36.469 -5.598 1 92.88 170 LEU A N 1
ATOM 1295 C CA . LEU A 1 170 ? -12.672 -35.25 -6.375 1 92.88 170 LEU A CA 1
ATOM 1296 C C . LEU A 1 170 ? -12.641 -35.562 -7.867 1 92.88 170 LEU A C 1
ATOM 1298 O O . LEU A 1 170 ? -13.297 -34.875 -8.656 1 92.88 170 LEU A O 1
ATOM 1302 N N . ILE A 1 171 ? -11.836 -36.531 -8.258 1 91.81 171 ILE A N 1
ATOM 1303 C CA . ILE A 1 171 ? -11.734 -36.875 -9.672 1 91.81 171 ILE A CA 1
ATOM 1304 C C . ILE A 1 171 ? -13.094 -37.344 -10.195 1 91.81 171 ILE A C 1
ATOM 1306 O O . ILE A 1 171 ? -13.758 -38.156 -9.578 1 91.81 171 ILE A O 1
ATOM 1310 N N . GLY A 1 172 ? -13.531 -36.75 -11.234 1 90.94 172 GLY A N 1
ATOM 1311 C CA . GLY A 1 172 ? -14.82 -37.062 -11.836 1 90.94 172 GLY A CA 1
ATOM 1312 C C . GLY A 1 172 ? -15.906 -36.094 -11.469 1 90.94 172 GLY A C 1
ATOM 1313 O O . GLY A 1 172 ? -16.906 -35.969 -12.188 1 90.94 172 GLY A O 1
ATOM 1314 N N . MET A 1 173 ? -15.742 -35.406 -10.391 1 93.5 173 MET A N 1
ATOM 1315 C CA . MET A 1 173 ? -16.734 -34.438 -9.93 1 93.5 173 MET A CA 1
ATOM 1316 C C . MET A 1 173 ? -16.719 -33.188 -10.781 1 93.5 173 MET A C 1
ATOM 1318 O O . MET A 1 173 ? -15.875 -33.062 -11.672 1 93.5 173 MET A O 1
ATOM 1322 N N . THR A 1 174 ? -17.719 -32.375 -10.57 1 94.19 174 THR A N 1
ATOM 1323 C CA . THR A 1 174 ? -17.844 -31.047 -11.188 1 94.19 174 THR A CA 1
ATOM 1324 C C . THR A 1 174 ? -18 -29.969 -10.117 1 94.19 174 THR A C 1
ATOM 1326 O O . THR A 1 174 ? -18.016 -30.266 -8.922 1 94.19 174 THR A O 1
ATOM 1329 N N . ASP A 1 175 ? -18.062 -28.734 -10.602 1 91.94 175 ASP A N 1
ATOM 1330 C CA . ASP A 1 175 ? -18.203 -27.609 -9.68 1 91.94 175 ASP A CA 1
ATOM 1331 C C . ASP A 1 175 ? -19.547 -27.656 -8.953 1 91.94 175 ASP A C 1
ATOM 1333 O O . ASP A 1 175 ? -19.719 -27 -7.926 1 91.94 175 ASP A O 1
ATOM 1337 N N . TYR A 1 176 ? -20.469 -28.406 -9.469 1 92.38 176 TYR A N 1
ATOM 1338 C CA . TYR A 1 176 ? -21.797 -28.469 -8.875 1 92.38 176 TYR A CA 1
ATOM 1339 C C . TYR A 1 176 ? -21.75 -29.156 -7.516 1 92.38 176 TYR A C 1
ATOM 1341 O O . TYR A 1 176 ? -22.594 -28.891 -6.656 1 92.38 176 TYR A O 1
ATOM 1349 N N . GLU A 1 177 ? -20.812 -30.016 -7.301 1 93 177 GLU A N 1
ATOM 1350 C CA . GLU A 1 177 ? -20.656 -30.688 -6.012 1 93 177 GLU A CA 1
ATOM 1351 C C . GLU A 1 177 ? -19.891 -29.812 -5.02 1 93 177 GLU A C 1
ATOM 1353 O O . GLU A 1 177 ? -19.922 -30.078 -3.814 1 93 177 GLU A O 1
ATOM 1358 N N . LEU A 1 178 ? -19.25 -28.828 -5.488 1 88.56 178 LEU A N 1
ATOM 1359 C CA . LEU A 1 178 ? -18.344 -28.062 -4.652 1 88.56 178 LEU A CA 1
ATOM 1360 C C . LEU A 1 178 ? -18.984 -26.719 -4.266 1 88.56 178 LEU A C 1
ATOM 1362 O O . LEU A 1 178 ? -18.672 -26.172 -3.211 1 88.56 178 LEU A O 1
ATOM 1366 N N . PHE A 1 179 ? -19.844 -26.219 -5.152 1 86.81 179 PHE A N 1
ATOM 1367 C CA . PHE A 1 179 ? -20.375 -24.875 -4.945 1 86.81 179 PHE A CA 1
ATOM 1368 C C . PHE A 1 179 ? -21.891 -24.891 -4.988 1 86.81 179 PHE A C 1
ATOM 1370 O O . PHE A 1 179 ? -22.5 -25.891 -5.359 1 86.81 179 PHE A O 1
ATOM 1377 N N . GLU A 1 180 ? -22.438 -23.734 -4.609 1 84.81 180 GLU A N 1
ATOM 1378 C CA . GLU A 1 180 ? -23.875 -23.562 -4.766 1 84.81 180 GLU A CA 1
ATOM 1379 C C . GLU A 1 180 ? -24.266 -23.531 -6.238 1 84.81 180 GLU A C 1
ATOM 1381 O O . GLU A 1 180 ? -23.484 -23.141 -7.094 1 84.81 180 GLU A O 1
ATOM 1386 N N . ALA A 1 181 ? -25.5 -23.938 -6.469 1 87.44 181 ALA A N 1
ATOM 1387 C CA . ALA A 1 181 ? -25.984 -24.188 -7.824 1 87.44 181 ALA A CA 1
ATOM 1388 C C . ALA A 1 181 ? -25.797 -22.953 -8.711 1 87.44 181 ALA A C 1
ATOM 1390 O O . ALA A 1 181 ? -25.328 -23.062 -9.836 1 87.44 181 ALA A O 1
ATOM 1391 N N . ASN A 1 182 ? -26.188 -21.828 -8.141 1 86.06 182 ASN A N 1
ATOM 1392 C CA . ASN A 1 182 ? -26.094 -20.609 -8.945 1 86.06 182 ASN A CA 1
ATOM 1393 C C . ASN A 1 182 ? -24.641 -20.297 -9.32 1 86.06 182 ASN A C 1
ATOM 1395 O O . ASN A 1 182 ? -24.359 -19.953 -10.477 1 86.06 182 ASN A O 1
ATOM 1399 N N . HIS A 1 183 ? -23.766 -20.406 -8.391 1 85.81 183 HIS A N 1
ATOM 1400 C CA . HIS A 1 183 ? -22.359 -20.141 -8.641 1 85.81 183 HIS A CA 1
ATOM 1401 C C . HIS A 1 183 ? -21.766 -21.172 -9.594 1 85.81 183 HIS A C 1
ATOM 1403 O O . HIS A 1 183 ? -20.969 -20.844 -10.461 1 85.81 183 HIS A O 1
ATOM 1409 N N . ALA A 1 184 ? -22.125 -22.406 -9.398 1 90.38 184 ALA A N 1
ATOM 1410 C CA . ALA A 1 184 ? -21.656 -23.484 -10.258 1 90.38 184 ALA A CA 1
ATOM 1411 C C . ALA A 1 184 ? -22.094 -23.266 -11.703 1 90.38 184 ALA A C 1
ATOM 1413 O O . ALA A 1 184 ? -21.344 -23.547 -12.641 1 90.38 184 ALA A O 1
ATOM 1414 N N . ASP A 1 185 ? -23.297 -22.781 -11.82 1 92.62 185 ASP A N 1
ATOM 1415 C CA . ASP A 1 185 ? -23.797 -22.469 -13.156 1 92.62 185 ASP A CA 1
ATOM 1416 C C . ASP A 1 185 ? -22.938 -21.406 -13.836 1 92.62 185 ASP A C 1
ATOM 1418 O O . ASP A 1 185 ? -22.594 -21.531 -15.016 1 92.62 185 ASP A O 1
ATOM 1422 N N . GLU A 1 186 ? -22.656 -20.406 -13.094 1 90.44 186 GLU A N 1
ATOM 1423 C CA . GLU A 1 186 ? -21.828 -19.328 -13.625 1 90.44 186 GLU A CA 1
ATOM 1424 C C . GLU A 1 186 ? -20.453 -19.828 -14.039 1 90.44 186 GLU A C 1
ATOM 1426 O O . GLU A 1 186 ? -19.938 -19.469 -15.102 1 90.44 186 GLU A O 1
ATOM 1431 N N . LEU A 1 187 ? -19.875 -20.656 -13.234 1 90.31 187 LEU A N 1
ATOM 1432 C CA . LEU A 1 187 ? -18.547 -21.203 -13.516 1 90.31 187 LEU A CA 1
ATOM 1433 C C . LEU A 1 187 ? -18.594 -22.109 -14.75 1 90.31 187 LEU A C 1
ATOM 1435 O O . LEU A 1 187 ? -17.688 -22.062 -15.586 1 90.31 187 LEU A O 1
ATOM 1439 N N . TRP A 1 188 ? -19.594 -22.906 -14.797 1 93.31 188 TRP A N 1
ATOM 1440 C CA . TRP A 1 188 ? -19.734 -23.812 -15.922 1 93.31 188 TRP A CA 1
ATOM 1441 C C . TRP A 1 188 ? -19.875 -23.047 -17.234 1 93.31 188 TRP A C 1
ATOM 1443 O O . TRP A 1 188 ? -19.25 -23.391 -18.234 1 93.31 188 TRP A O 1
ATOM 1453 N N . GLU A 1 189 ? -20.766 -22.094 -17.188 1 93.44 189 GLU A N 1
ATOM 1454 C CA . GLU A 1 189 ? -20.953 -21.281 -18.391 1 93.44 189 GLU A CA 1
ATOM 1455 C C . GLU A 1 189 ? -19.656 -20.594 -18.812 1 93.44 189 GLU A C 1
ATOM 1457 O O . GLU A 1 189 ? -19.359 -20.516 -20 1 93.44 189 GLU A O 1
ATOM 1462 N N . GLN A 1 190 ? -18.938 -20.062 -17.875 1 91.88 190 GLN A N 1
ATOM 1463 C CA . GLN A 1 190 ? -17.656 -19.438 -18.156 1 91.88 190 GLN A CA 1
ATOM 1464 C C . GLN A 1 190 ? -16.688 -20.438 -18.812 1 91.88 190 GLN A C 1
ATOM 1466 O O . GLN A 1 190 ? -16.031 -20.109 -19.797 1 91.88 190 GLN A O 1
ATOM 1471 N N . GLU A 1 191 ? -16.594 -21.609 -18.297 1 93.38 191 GLU A N 1
ATOM 1472 C CA . GLU A 1 191 ? -15.68 -22.641 -18.797 1 93.38 191 GLU A CA 1
ATOM 1473 C C . GLU A 1 191 ? -16.094 -23.094 -20.203 1 93.38 191 GLU A C 1
ATOM 1475 O O . GLU A 1 191 ? -15.234 -23.328 -21.062 1 93.38 191 GLU A O 1
ATOM 1480 N N . GLN A 1 192 ? -17.406 -23.188 -20.359 1 92.94 192 GLN A N 1
ATOM 1481 C CA . GLN A 1 192 ? -17.875 -23.609 -21.672 1 92.94 192 GLN A CA 1
ATOM 1482 C C . GLN A 1 192 ? -17.562 -22.547 -22.734 1 92.94 192 GLN A C 1
ATOM 1484 O O . GLN A 1 192 ? -17.25 -22.891 -23.875 1 92.94 192 GLN A O 1
ATOM 1489 N N . ARG A 1 193 ? -17.641 -21.328 -22.344 1 92.88 193 ARG A N 1
ATOM 1490 C CA . ARG A 1 193 ? -17.266 -20.25 -23.266 1 92.88 193 ARG A CA 1
ATOM 1491 C C . ARG A 1 193 ? -15.781 -20.312 -23.594 1 92.88 193 ARG A C 1
ATOM 1493 O O . ARG A 1 193 ? -15.398 -20.125 -24.75 1 92.88 193 ARG A O 1
ATOM 1500 N N . LEU A 1 194 ? -14.938 -20.625 -22.625 1 92.44 194 LEU A N 1
ATOM 1501 C CA . LEU A 1 194 ? -13.5 -20.75 -22.828 1 92.44 194 LEU A CA 1
ATOM 1502 C C . LEU A 1 194 ? -13.18 -21.875 -23.797 1 92.44 194 LEU A C 1
ATOM 1504 O O . LEU A 1 194 ? -12.328 -21.719 -24.672 1 92.44 194 LEU A O 1
ATOM 1508 N N . VAL A 1 195 ? -13.844 -22.969 -23.656 1 91.12 195 VAL A N 1
ATOM 1509 C CA . VAL A 1 195 ? -13.625 -24.125 -24.5 1 91.12 195 VAL A CA 1
ATOM 1510 C C . VAL A 1 195 ? -14.117 -23.844 -25.906 1 91.12 195 VAL A C 1
ATOM 1512 O O . VAL A 1 195 ? -13.461 -24.203 -26.891 1 91.12 195 VAL A O 1
ATOM 1515 N N . ALA A 1 196 ? -15.242 -23.219 -25.984 1 90.94 196 ALA A N 1
ATOM 1516 C CA . ALA A 1 196 ? -15.836 -22.938 -27.281 1 90.94 196 ALA A CA 1
ATOM 1517 C C . ALA A 1 196 ? -14.992 -21.922 -28.062 1 90.94 196 ALA A C 1
ATOM 1519 O O . ALA A 1 196 ? -14.773 -22.094 -29.266 1 90.94 196 ALA A O 1
ATOM 1520 N N . ASP A 1 197 ? -14.523 -20.906 -27.375 1 90.56 197 ASP A N 1
ATOM 1521 C CA . ASP A 1 197 ? -13.82 -19.812 -28.031 1 90.56 197 ASP A CA 1
ATOM 1522 C C . ASP A 1 197 ? -12.32 -20.094 -28.109 1 90.56 197 ASP A C 1
ATOM 1524 O O . ASP A 1 197 ? -11.602 -19.453 -28.875 1 90.56 197 ASP A O 1
ATOM 1528 N N . GLY A 1 198 ? -11.883 -21 -27.406 1 89.75 198 GLY A N 1
ATOM 1529 C CA . GLY A 1 198 ? -10.453 -21.266 -27.328 1 89.75 198 GLY A CA 1
ATOM 1530 C C . GLY A 1 198 ? -9.664 -20.141 -26.672 1 89.75 198 GLY A C 1
ATOM 1531 O O . GLY A 1 198 ? -8.516 -19.891 -27.031 1 89.75 198 GLY A O 1
ATOM 1532 N N . GLN A 1 199 ? -10.336 -19.391 -25.844 1 89.44 199 GLN A N 1
ATOM 1533 C CA . GLN A 1 199 ? -9.695 -18.266 -25.172 1 89.44 199 GLN A CA 1
ATOM 1534 C C . GLN A 1 199 ? -9.219 -18.672 -23.781 1 89.44 199 GLN A C 1
ATOM 1536 O O . GLN A 1 199 ? -9.797 -19.547 -23.141 1 89.44 199 GLN A O 1
ATOM 1541 N N . ALA A 1 200 ? -8.125 -18.047 -23.422 1 90.44 200 ALA A N 1
ATOM 1542 C CA . ALA A 1 200 ? -7.551 -18.312 -22.109 1 90.44 200 ALA A CA 1
ATOM 1543 C C . ALA A 1 200 ? -7.91 -17.203 -21.125 1 90.44 200 ALA A C 1
ATOM 1545 O O . ALA A 1 200 ? -8.086 -16.047 -21.516 1 90.44 200 ALA A O 1
ATOM 1546 N N . MET A 1 201 ? -8.203 -17.609 -19.953 1 91.31 201 MET A N 1
ATOM 1547 C CA . MET A 1 201 ? -8.32 -16.703 -18.812 1 91.31 201 MET A CA 1
ATOM 1548 C C . MET A 1 201 ? -7.051 -16.719 -17.969 1 91.31 201 MET A C 1
ATOM 1550 O O . MET A 1 201 ? -6.723 -17.734 -17.359 1 91.31 201 MET A O 1
ATOM 1554 N N . ILE A 1 202 ? -6.324 -15.57 -17.969 1 88.44 202 ILE A N 1
ATOM 1555 C CA . ILE A 1 202 ? -5.031 -15.562 -17.297 1 88.44 202 ILE A CA 1
ATOM 1556 C C . ILE A 1 202 ? -5.059 -14.555 -16.141 1 88.44 202 ILE A C 1
ATOM 1558 O O . ILE A 1 202 ? -5.262 -13.359 -16.359 1 88.44 202 ILE A O 1
ATOM 1562 N N . ASN A 1 203 ? -4.863 -15.047 -14.953 1 84.5 203 ASN A N 1
ATOM 1563 C CA . ASN A 1 203 ? -4.73 -14.242 -13.742 1 84.5 203 ASN A CA 1
ATOM 1564 C C . ASN A 1 203 ? -5.938 -13.328 -13.547 1 84.5 203 ASN A C 1
ATOM 1566 O O . ASN A 1 203 ? -5.781 -12.141 -13.281 1 84.5 203 ASN A O 1
ATOM 1570 N N . ASP A 1 204 ? -7.078 -13.836 -13.805 1 87.31 204 ASP A N 1
ATOM 1571 C CA . ASP A 1 204 ? -8.289 -13.078 -13.523 1 87.31 204 ASP A CA 1
ATOM 1572 C C . ASP A 1 204 ? -8.625 -13.102 -12.031 1 87.31 204 ASP A C 1
ATOM 1574 O O . ASP A 1 204 ? -8.727 -14.172 -11.438 1 87.31 204 ASP A O 1
ATOM 1578 N N . VAL A 1 205 ? -8.633 -11.93 -11.508 1 85.31 205 VAL A N 1
ATOM 1579 C CA . VAL A 1 205 ? -8.867 -11.836 -10.07 1 85.31 205 VAL A CA 1
ATOM 1580 C C . VAL A 1 205 ? -10.367 -11.859 -9.789 1 85.31 205 VAL A C 1
ATOM 1582 O O . VAL A 1 205 ? -11.133 -11.094 -10.383 1 85.31 205 VAL A O 1
ATOM 1585 N N . GLU A 1 206 ? -10.766 -12.789 -8.992 1 81.12 206 GLU A N 1
ATOM 1586 C CA . GLU A 1 206 ? -12.164 -12.938 -8.617 1 81.12 206 GLU A CA 1
ATOM 1587 C C . GLU A 1 206 ? -12.352 -12.867 -7.105 1 81.12 206 GLU A C 1
ATOM 1589 O O . GLU A 1 206 ? -11.477 -13.305 -6.352 1 81.12 206 GLU A O 1
ATOM 1594 N N . GLU A 1 207 ? -13.391 -12.273 -6.793 1 80.06 207 GLU A N 1
ATOM 1595 C CA . GLU A 1 207 ? -13.742 -12.172 -5.383 1 80.06 207 GLU A CA 1
ATOM 1596 C C . GLU A 1 207 ? -14.734 -13.266 -4.984 1 80.06 207 GLU A C 1
ATOM 1598 O O . GLU A 1 207 ? -15.609 -13.633 -5.77 1 80.06 207 GLU A O 1
ATOM 1603 N N . TYR A 1 208 ? -14.438 -13.93 -3.826 1 71.75 208 TYR A N 1
ATOM 1604 C CA . TYR A 1 208 ? -15.43 -14.867 -3.305 1 71.75 208 TYR A CA 1
ATOM 1605 C C . TYR A 1 208 ? -15.492 -14.805 -1.783 1 71.75 208 TYR A C 1
ATOM 1607 O O . TYR A 1 208 ? -14.633 -14.188 -1.145 1 71.75 208 TYR A O 1
ATOM 1615 N N . VAL A 1 209 ? -16.609 -15.219 -1.18 1 68.88 209 VAL A N 1
ATOM 1616 C CA . VAL A 1 209 ? -16.781 -15.297 0.268 1 68.88 209 VAL A CA 1
ATOM 1617 C C . VAL A 1 209 ? -16.547 -16.734 0.739 1 68.88 209 VAL A C 1
ATOM 1619 O O . VAL A 1 209 ? -17.156 -17.672 0.222 1 68.88 209 VAL A O 1
ATOM 1622 N N . ASP A 1 210 ? -15.562 -16.875 1.593 1 63.59 210 ASP A N 1
ATOM 1623 C CA . ASP A 1 210 ? -15.242 -18.219 2.059 1 63.59 210 ASP A CA 1
ATOM 1624 C C . ASP A 1 210 ? -16.297 -18.734 3.027 1 63.59 210 ASP A C 1
ATOM 1626 O O . ASP A 1 210 ? -17.297 -18.062 3.277 1 63.59 210 ASP A O 1
ATOM 1630 N N . GLN A 1 211 ? -16.062 -20.047 3.406 1 59.97 211 GLN A N 1
ATOM 1631 C CA . GLN A 1 211 ? -17.016 -20.688 4.285 1 59.97 211 GLN A CA 1
ATOM 1632 C C . GLN A 1 211 ? -17.203 -19.922 5.586 1 59.97 211 GLN A C 1
ATOM 1634 O O . GLN A 1 211 ? -18.25 -19.969 6.211 1 59.97 211 GLN A O 1
ATOM 1639 N N . GLY A 1 212 ? -16.125 -19.109 5.973 1 57.94 212 GLY A N 1
ATOM 1640 C CA . GLY A 1 212 ? -16.156 -18.328 7.191 1 57.94 212 GLY A CA 1
ATOM 1641 C C . GLY A 1 212 ? -16.766 -16.938 6.992 1 57.94 212 GLY A C 1
ATOM 1642 O O . GLY A 1 212 ? -16.875 -16.172 7.945 1 57.94 212 GLY A O 1
ATOM 1643 N N . GLY A 1 213 ? -17.234 -16.703 5.781 1 62.25 213 GLY A N 1
ATOM 1644 C CA . GLY A 1 213 ? -17.844 -15.422 5.492 1 62.25 213 GLY A CA 1
ATOM 1645 C C . GLY A 1 213 ? -16.828 -14.344 5.164 1 62.25 213 GLY A C 1
ATOM 1646 O O . GLY A 1 213 ? -17.188 -13.164 5.062 1 62.25 213 GLY A O 1
ATOM 1647 N N . ASN A 1 214 ? -15.664 -14.703 5.059 1 64.62 214 ASN A N 1
ATOM 1648 C CA . ASN A 1 214 ? -14.617 -13.727 4.762 1 64.62 214 ASN A CA 1
ATOM 1649 C C . ASN A 1 214 ? -14.438 -13.539 3.258 1 64.62 214 ASN A C 1
ATOM 1651 O O . ASN A 1 214 ? -14.547 -14.5 2.488 1 64.62 214 ASN A O 1
ATOM 1655 N N . ARG A 1 215 ? -14.305 -12.25 2.961 1 71.25 215 ARG A N 1
ATOM 1656 C CA . ARG A 1 215 ? -14.016 -11.961 1.562 1 71.25 215 ARG A CA 1
ATOM 1657 C C . ARG A 1 215 ? -12.602 -12.391 1.192 1 71.25 215 ARG A C 1
ATOM 1659 O O . ARG A 1 215 ? -11.648 -12.109 1.926 1 71.25 215 ARG A O 1
ATOM 1666 N N . ARG A 1 216 ? -12.539 -13.156 0.198 1 76 216 ARG A N 1
ATOM 1667 C CA . ARG A 1 216 ? -11.258 -13.641 -0.303 1 76 216 ARG A CA 1
ATOM 1668 C C . ARG A 1 216 ? -11.117 -13.383 -1.799 1 76 216 ARG A C 1
ATOM 1670 O O . ARG A 1 216 ? -12.109 -13.156 -2.49 1 76 216 ARG A O 1
ATOM 1677 N N . TRP A 1 217 ? -9.922 -13.125 -2.119 1 82.5 217 TRP A N 1
ATOM 1678 C CA . TRP A 1 217 ? -9.609 -12.906 -3.527 1 82.5 217 TRP A CA 1
ATOM 1679 C C . TRP A 1 217 ? -8.742 -14.023 -4.078 1 82.5 217 TRP A C 1
ATOM 1681 O O . TRP A 1 217 ? -7.812 -14.484 -3.406 1 82.5 217 TRP A O 1
ATOM 1691 N N . VAL A 1 218 ? -9.102 -14.516 -5.293 1 85.62 218 VAL A N 1
ATOM 1692 C CA . VAL A 1 218 ? -8.289 -15.531 -5.953 1 85.62 218 VAL A CA 1
ATOM 1693 C C . VAL A 1 218 ? -7.957 -15.078 -7.375 1 85.62 218 VAL A C 1
ATOM 1695 O O . VAL A 1 218 ? -8.773 -14.422 -8.031 1 85.62 218 VAL A O 1
ATOM 1698 N N . SER A 1 219 ? -6.723 -15.211 -7.66 1 87.19 219 SER A N 1
ATOM 1699 C CA . SER A 1 219 ? -6.312 -15.07 -9.055 1 87.19 219 SER A CA 1
ATOM 1700 C C . SER A 1 219 ? -6.422 -16.391 -9.797 1 87.19 219 SER A C 1
ATOM 1702 O O . SER A 1 219 ? -5.75 -17.375 -9.445 1 87.19 219 SER A O 1
ATOM 1704 N N . THR A 1 220 ? -7.309 -16.469 -10.789 1 90 220 THR A N 1
ATOM 1705 C CA . THR A 1 220 ? -7.609 -17.734 -11.469 1 90 220 THR A CA 1
ATOM 1706 C C . THR A 1 220 ? -7.066 -17.719 -12.891 1 90 220 THR A C 1
ATOM 1708 O O . THR A 1 220 ? -7.188 -16.719 -13.602 1 90 220 THR A O 1
ATOM 1711 N N . THR A 1 221 ? -6.43 -18.797 -13.242 1 91.75 221 THR A N 1
ATOM 1712 C CA . THR A 1 221 ? -5.988 -19.047 -14.609 1 91.75 221 THR A CA 1
ATOM 1713 C C . THR A 1 221 ? -6.625 -20.312 -15.164 1 91.75 221 THR A C 1
ATOM 1715 O O . THR A 1 221 ? -6.605 -21.359 -14.508 1 91.75 221 THR A O 1
ATOM 1718 N N . LYS A 1 222 ? -7.34 -20.234 -16.266 1 94.06 222 LYS A N 1
ATOM 1719 C CA . LYS A 1 222 ? -7.91 -21.359 -17.016 1 94.06 222 LYS A CA 1
ATOM 1720 C C . LYS A 1 222 ? -7.527 -21.281 -18.5 1 94.06 222 LYS A C 1
ATOM 1722 O O . LYS A 1 222 ? -7.758 -20.266 -19.156 1 94.06 222 LYS A O 1
ATOM 1727 N N . VAL A 1 223 ? -6.949 -22.344 -18.969 1 94.19 223 VAL A N 1
ATOM 1728 C CA . VAL A 1 223 ? -6.516 -22.344 -20.359 1 94.19 223 VAL A CA 1
ATOM 1729 C C . VAL A 1 223 ? -7.004 -23.609 -21.047 1 94.19 223 VAL A C 1
ATOM 1731 O O . VAL A 1 223 ? -6.984 -24.703 -20.453 1 94.19 223 VAL A O 1
ATOM 1734 N N . PRO A 1 224 ? -7.504 -23.469 -22.234 1 93.69 224 PRO A N 1
ATOM 1735 C CA . PRO A 1 224 ? -7.906 -24.672 -22.984 1 93.69 224 PRO A CA 1
ATOM 1736 C C . PRO A 1 224 ? -6.742 -25.609 -23.266 1 93.69 224 PRO A C 1
ATOM 1738 O O . PRO A 1 224 ? -5.625 -25.156 -23.531 1 93.69 224 PRO A O 1
ATOM 1741 N N . ARG A 1 225 ? -7.062 -26.859 -23.125 1 89.94 225 ARG A N 1
ATOM 1742 C CA . ARG A 1 225 ? -6.09 -27.906 -23.453 1 89.94 225 ARG A CA 1
ATOM 1743 C C . ARG A 1 225 ? -6.383 -28.5 -24.812 1 89.94 225 ARG A C 1
ATOM 1745 O O . ARG A 1 225 ? -7.543 -28.75 -25.156 1 89.94 225 ARG A O 1
ATOM 1752 N N . TYR A 1 226 ? -5.285 -28.688 -25.516 1 87.25 226 TYR A N 1
ATOM 1753 C CA . TYR A 1 226 ? -5.43 -29.219 -26.875 1 87.25 226 TYR A CA 1
ATOM 1754 C C . TYR A 1 226 ? -4.812 -30.609 -26.984 1 87.25 226 TYR A C 1
ATOM 1756 O O . TYR A 1 226 ? -3.787 -30.891 -26.359 1 87.25 226 TYR A O 1
ATOM 1764 N N . ASP A 1 227 ? -5.484 -31.531 -27.672 1 79.5 227 ASP A N 1
ATOM 1765 C CA . ASP A 1 227 ? -4.895 -32.844 -27.969 1 79.5 227 ASP A CA 1
ATOM 1766 C C . ASP A 1 227 ? -3.957 -32.75 -29.172 1 79.5 227 ASP A C 1
ATOM 1768 O O . ASP A 1 227 ? -3.65 -31.656 -29.656 1 79.5 227 ASP A O 1
ATOM 1772 N N . GLU A 1 228 ? -3.361 -33.875 -29.547 1 75.88 228 GLU A N 1
ATOM 1773 C CA . GLU A 1 228 ? -2.379 -33.938 -30.625 1 75.88 228 GLU A CA 1
ATOM 1774 C C . GLU A 1 228 ? -2.982 -33.469 -31.938 1 75.88 228 GLU A C 1
ATOM 1776 O O . GLU A 1 228 ? -2.27 -32.969 -32.812 1 75.88 228 GLU A O 1
ATOM 1781 N N . SER A 1 229 ? -4.371 -33.594 -32.094 1 81.62 229 SER A N 1
ATOM 1782 C CA . SER A 1 229 ? -5.051 -33.188 -33.312 1 81.62 229 SER A CA 1
ATOM 1783 C C . SER A 1 229 ? -5.43 -31.703 -33.281 1 81.62 229 SER A C 1
ATOM 1785 O O . SER A 1 229 ? -5.93 -31.156 -34.281 1 81.62 229 SER A O 1
ATOM 1787 N N . GLY A 1 230 ? -5.246 -31.031 -32.25 1 83.12 230 GLY A N 1
ATOM 1788 C CA . GLY A 1 230 ? -5.539 -29.609 -32.125 1 83.12 230 GLY A CA 1
ATOM 1789 C C . GLY A 1 230 ? -6.949 -29.328 -31.641 1 83.12 230 GLY A C 1
ATOM 1790 O O . GLY A 1 230 ? -7.426 -28.203 -31.719 1 83.12 230 GLY A O 1
ATOM 1791 N N . GLU A 1 231 ? -7.594 -30.359 -31.234 1 87.38 231 GLU A N 1
ATOM 1792 C CA . GLU A 1 231 ? -8.945 -30.172 -30.703 1 87.38 231 GLU A CA 1
ATOM 1793 C C . GLU A 1 231 ? -8.914 -29.922 -29.203 1 87.38 231 GLU A C 1
ATOM 1795 O O . GLU A 1 231 ? -8.086 -30.5 -28.484 1 87.38 231 GLU A O 1
ATOM 1800 N N . ILE A 1 232 ? -9.844 -29.109 -28.812 1 91.56 232 ILE A N 1
ATOM 1801 C CA . ILE A 1 232 ? -9.906 -28.797 -27.391 1 91.56 232 ILE A CA 1
ATOM 1802 C C . ILE A 1 232 ? -10.523 -29.969 -26.641 1 91.56 232 ILE A C 1
ATOM 1804 O O . ILE A 1 232 ? -11.617 -30.438 -26.969 1 91.56 232 ILE A O 1
ATOM 1808 N N . VAL A 1 233 ? -9.852 -30.469 -25.641 1 89.81 233 VAL A N 1
ATOM 1809 C CA . VAL A 1 233 ? -10.305 -31.656 -24.922 1 89.81 233 VAL A CA 1
ATOM 1810 C C . VAL A 1 233 ? -10.633 -31.297 -23.484 1 89.81 233 VAL A C 1
ATOM 1812 O O . VAL A 1 233 ? -11.117 -32.156 -22.719 1 89.81 233 VAL A O 1
ATOM 1815 N N . GLY A 1 234 ? -10.367 -30.109 -23.109 1 92.81 234 GLY A N 1
ATOM 1816 C CA . GLY A 1 234 ? -10.641 -29.703 -21.75 1 92.81 234 GLY A CA 1
ATOM 1817 C C . GLY A 1 234 ? -9.906 -28.438 -21.344 1 92.81 234 GLY A C 1
ATOM 1818 O O . GLY A 1 234 ? -9.594 -27.594 -22.172 1 92.81 234 GLY A O 1
ATOM 1819 N N . LEU A 1 235 ? -9.781 -28.25 -20 1 94.62 235 LEU A N 1
ATOM 1820 C CA . LEU A 1 235 ? -9.117 -27.078 -19.453 1 94.62 235 LEU A CA 1
ATOM 1821 C C . LEU A 1 235 ? -8.07 -27.469 -18.422 1 94.62 235 LEU A C 1
ATOM 1823 O O . LEU A 1 235 ? -8.164 -28.547 -17.812 1 94.62 235 LEU A O 1
ATOM 1827 N N . VAL A 1 236 ? -7.066 -26.703 -18.359 1 94.12 236 VAL A N 1
ATOM 1828 C CA . VAL A 1 236 ? -6.117 -26.766 -17.25 1 94.12 236 VAL A CA 1
ATOM 1829 C C . VAL A 1 236 ? -6.074 -25.422 -16.531 1 94.12 236 VAL A C 1
ATOM 1831 O O . VAL A 1 236 ? -6.281 -24.375 -17.156 1 94.12 236 VAL A O 1
ATOM 1834 N N . GLY A 1 237 ? -5.949 -25.516 -15.273 1 92.19 237 GLY A N 1
ATOM 1835 C CA . GLY A 1 237 ? -5.941 -24.234 -14.578 1 92.19 237 GLY A CA 1
ATOM 1836 C C . GLY A 1 237 ? -5.457 -24.344 -13.141 1 92.19 237 GLY A C 1
ATOM 1837 O O . GLY A 1 237 ? -5.07 -25.438 -12.695 1 92.19 237 GLY A O 1
ATOM 1838 N N . GLY A 1 238 ? -5.328 -23.203 -12.562 1 89.62 238 GLY A N 1
ATOM 1839 C CA . GLY A 1 238 ? -4.945 -23.047 -11.172 1 89.62 238 GLY A CA 1
ATOM 1840 C C . GLY A 1 238 ? -5.406 -21.734 -10.562 1 89.62 238 GLY A C 1
ATOM 1841 O O . GLY A 1 238 ? -5.828 -20.828 -11.289 1 89.62 238 GLY A O 1
ATOM 1842 N N . THR A 1 239 ? -5.492 -21.766 -9.281 1 86.31 239 THR A N 1
ATOM 1843 C CA . THR A 1 239 ? -5.871 -20.562 -8.555 1 86.31 239 THR A CA 1
ATOM 1844 C C . THR A 1 239 ? -4.816 -20.203 -7.516 1 86.31 239 THR A C 1
ATOM 1846 O O . THR A 1 239 ? -4.094 -21.078 -7.031 1 86.31 239 THR A O 1
ATOM 1849 N N . GLN A 1 240 ? -4.676 -18.969 -7.336 1 80.12 240 GLN A N 1
ATOM 1850 C CA . GLN A 1 240 ? -3.793 -18.469 -6.289 1 80.12 240 GLN A CA 1
ATOM 1851 C C . GLN A 1 240 ? -4.539 -17.516 -5.352 1 80.12 240 GLN A C 1
ATOM 1853 O O . GLN A 1 240 ? -5.316 -16.672 -5.801 1 80.12 240 GLN A O 1
ATOM 1858 N N . ASP A 1 241 ? -4.25 -17.719 -4.035 1 79 241 ASP A N 1
ATOM 1859 C CA . ASP A 1 241 ? -4.832 -16.797 -3.064 1 79 241 ASP A CA 1
ATOM 1860 C C . ASP A 1 241 ? -4.098 -15.461 -3.07 1 79 241 ASP A C 1
ATOM 1862 O O . ASP A 1 241 ? -2.928 -15.391 -2.693 1 79 241 ASP A O 1
ATOM 1866 N N . VAL A 1 242 ? -4.789 -14.422 -3.555 1 78.94 242 VAL A N 1
ATOM 1867 C CA . VAL A 1 242 ? -4.152 -13.109 -3.623 1 78.94 242 VAL A CA 1
ATOM 1868 C C . VAL A 1 242 ? -4.801 -12.172 -2.607 1 78.94 242 VAL A C 1
ATOM 1870 O O . VAL A 1 242 ? -4.738 -10.945 -2.756 1 78.94 242 VAL A O 1
ATOM 1873 N N . THR A 1 243 ? -5.414 -12.758 -1.658 1 76.69 243 THR A N 1
ATOM 1874 C CA . THR A 1 243 ? -6.117 -11.969 -0.65 1 76.69 243 THR A CA 1
ATOM 1875 C C . THR A 1 243 ? -5.152 -11.023 0.065 1 76.69 243 THR A C 1
ATOM 1877 O O . THR A 1 243 ? -5.426 -9.828 0.195 1 76.69 243 THR A O 1
ATOM 1880 N N . PRO A 1 244 ? -3.982 -11.469 0.423 1 71.56 244 PRO A N 1
ATOM 1881 C CA . PRO A 1 244 ? -3.068 -10.562 1.124 1 71.56 244 PRO A CA 1
ATOM 1882 C C . PRO A 1 244 ? -2.645 -9.375 0.268 1 71.56 244 PRO A C 1
ATOM 1884 O O . PRO A 1 244 ? -2.562 -8.25 0.768 1 71.56 244 PRO A O 1
ATOM 1887 N N . ALA A 1 245 ? -2.395 -9.664 -1.006 1 72.44 245 ALA A N 1
ATOM 1888 C CA . ALA A 1 245 ? -1.979 -8.594 -1.909 1 72.44 245 ALA A CA 1
ATOM 1889 C C . ALA A 1 245 ? -3.076 -7.547 -2.061 1 72.44 245 ALA A C 1
ATOM 1891 O O . ALA A 1 245 ? -2.801 -6.344 -2.057 1 72.44 245 ALA A O 1
ATOM 1892 N N . LYS A 1 246 ? -4.234 -7.984 -2.266 1 75.31 246 LYS A N 1
ATOM 1893 C CA . LYS A 1 246 ? -5.363 -7.074 -2.438 1 75.31 246 LYS A CA 1
ATOM 1894 C C . LYS A 1 246 ? -5.605 -6.25 -1.177 1 75.31 246 LYS A C 1
ATOM 1896 O O . LYS A 1 246 ? -5.941 -5.066 -1.257 1 75.31 246 LYS A O 1
ATOM 1901 N N . GLN A 1 247 ? -5.426 -6.875 -0.083 1 73.62 247 GLN A N 1
ATOM 1902 C CA . GLN A 1 247 ? -5.559 -6.176 1.19 1 73.62 247 GLN A CA 1
ATOM 1903 C C . GLN A 1 247 ? -4.512 -5.074 1.324 1 73.62 247 GLN A C 1
ATOM 1905 O O . GLN A 1 247 ? -4.82 -3.967 1.772 1 73.62 247 GLN A O 1
ATOM 1910 N N . GLN A 1 248 ? -3.377 -5.371 0.95 1 70.38 248 GLN A N 1
ATOM 1911 C CA . GLN A 1 248 ? -2.303 -4.383 0.993 1 70.38 248 GLN A CA 1
ATOM 1912 C C . GLN A 1 248 ? -2.598 -3.209 0.064 1 70.38 248 GLN A C 1
ATOM 1914 O O . GLN A 1 248 ? -2.355 -2.055 0.42 1 70.38 248 GLN A O 1
ATOM 1919 N N . GLU A 1 249 ? -3.055 -3.541 -1.062 1 70.75 249 GLU A N 1
ATOM 1920 C CA . GLU A 1 249 ? -3.414 -2.506 -2.027 1 70.75 249 GLU A CA 1
ATOM 1921 C C . GLU A 1 249 ? -4.492 -1.582 -1.468 1 70.75 249 GLU A C 1
ATOM 1923 O O . GLU A 1 249 ? -4.414 -0.361 -1.623 1 70.75 249 GLU A O 1
ATOM 1928 N N . THR A 1 250 ? -5.406 -2.139 -0.9 1 70.81 250 THR A N 1
ATOM 1929 C CA . THR A 1 250 ? -6.5 -1.37 -0.315 1 70.81 250 THR A CA 1
ATOM 1930 C C . THR A 1 250 ? -5.992 -0.484 0.819 1 70.81 250 THR A C 1
ATOM 1932 O O . THR A 1 250 ? -6.398 0.674 0.939 1 70.81 250 THR A O 1
ATOM 1935 N N . LEU A 1 251 ? -5.176 -1.059 1.604 1 69.56 251 LEU A N 1
ATOM 1936 C CA . LEU A 1 251 ? -4.602 -0.298 2.709 1 69.56 251 LEU A CA 1
ATOM 1937 C C . LEU A 1 251 ? -3.818 0.905 2.191 1 69.56 251 LEU A C 1
ATOM 1939 O O . LEU A 1 251 ? -3.932 2.004 2.736 1 69.56 251 LEU A O 1
ATOM 1943 N N . MET A 1 252 ? -3.178 0.68 1.156 1 66.31 252 MET A N 1
ATOM 1944 C CA . MET A 1 252 ? -2.393 1.754 0.557 1 66.31 252 MET A CA 1
ATOM 1945 C C . MET A 1 252 ? -3.297 2.869 0.044 1 66.31 252 MET A C 1
ATOM 1947 O O . MET A 1 252 ? -3.021 4.051 0.266 1 66.31 252 MET A O 1
ATOM 1951 N N . ALA A 1 253 ? -4.176 2.475 -0.661 1 67.44 253 ALA A N 1
ATOM 1952 C CA . ALA A 1 253 ? -5.109 3.457 -1.205 1 67.44 253 ALA A CA 1
ATOM 1953 C C . ALA A 1 253 ? -5.777 4.258 -0.09 1 67.44 253 ALA A C 1
ATOM 1955 O O . ALA A 1 253 ? -5.938 5.473 -0.2 1 67.44 253 ALA A O 1
ATOM 1956 N N . ALA A 1 254 ? -6.07 3.584 0.953 1 67.75 254 ALA A N 1
ATOM 1957 C CA . ALA A 1 254 ? -6.707 4.23 2.098 1 67.75 254 ALA A CA 1
ATOM 1958 C C . ALA A 1 254 ? -5.762 5.23 2.758 1 67.75 254 ALA A C 1
ATOM 1960 O O . ALA A 1 254 ? -6.176 6.332 3.127 1 67.75 254 ALA A O 1
ATOM 1961 N N . LEU A 1 255 ? -4.566 4.848 2.885 1 66.5 255 LEU A N 1
ATOM 1962 C CA . LEU A 1 255 ? -3.564 5.711 3.498 1 66.5 255 LEU A CA 1
ATOM 1963 C C . LEU A 1 255 ? -3.33 6.957 2.654 1 66.5 255 LEU A C 1
ATOM 1965 O O . LEU A 1 255 ? -3.209 8.062 3.191 1 66.5 255 LEU A O 1
ATOM 1969 N N . HIS A 1 256 ? -3.234 6.719 1.459 1 65 256 HIS A N 1
ATOM 1970 C CA . HIS A 1 256 ? -3.02 7.836 0.544 1 65 256 HIS A CA 1
ATOM 1971 C C . HIS A 1 256 ? -4.18 8.82 0.598 1 65 256 HIS A C 1
ATOM 1973 O O . HIS A 1 256 ? -3.965 10.039 0.684 1 65 256 HIS A O 1
ATOM 1979 N N . GLU A 1 257 ? -5.293 8.289 0.577 1 66.44 257 GLU A N 1
ATOM 1980 C CA . GLU A 1 257 ? -6.48 9.133 0.627 1 66.44 257 GLU A CA 1
ATOM 1981 C C . GLU A 1 257 ? -6.586 9.859 1.967 1 66.44 257 GLU A C 1
ATOM 1983 O O . GLU A 1 257 ? -6.91 11.047 2.012 1 66.44 257 GLU A O 1
ATOM 1988 N N . ALA A 1 258 ? -6.332 9.133 2.982 1 68.75 258 ALA A N 1
ATOM 1989 C CA . ALA A 1 258 ? -6.406 9.711 4.32 1 68.75 258 ALA A CA 1
ATOM 1990 C C . ALA A 1 258 ? -5.398 10.844 4.484 1 68.75 258 ALA A C 1
ATOM 1992 O O . ALA A 1 258 ? -5.73 11.906 5.012 1 68.75 258 ALA A O 1
ATOM 1993 N N . SER A 1 259 ? -4.254 10.594 4.039 1 65.25 259 SER A N 1
ATOM 1994 C CA . SER A 1 259 ? -3.197 11.594 4.184 1 65.25 259 SER A CA 1
ATOM 1995 C C . SER A 1 259 ? -3.537 12.867 3.426 1 65.25 259 SER A C 1
ATOM 1997 O O . SER A 1 259 ? -3.377 13.969 3.955 1 65.25 259 SER A O 1
ATOM 1999 N N . ARG A 1 260 ? -4.023 12.758 2.312 1 66.06 260 ARG A N 1
ATOM 2000 C CA . ARG A 1 260 ? -4.309 13.906 1.457 1 66.06 260 ARG A CA 1
ATOM 2001 C C . ARG A 1 260 ? -5.508 14.688 1.977 1 66.06 260 ARG A C 1
ATOM 2003 O O . ARG A 1 260 ? -5.457 15.914 2.084 1 66.06 260 ARG A O 1
ATOM 2010 N N . GLU A 1 261 ? -6.527 14.031 2.283 1 73.75 261 GLU A N 1
ATOM 2011 C CA . GLU A 1 261 ? -7.766 14.688 2.682 1 73.75 261 GLU A CA 1
ATOM 2012 C C . GLU A 1 261 ? -7.656 15.266 4.09 1 73.75 261 GLU A C 1
ATOM 2014 O O . GLU A 1 261 ? -8.18 16.344 4.363 1 73.75 261 GLU A O 1
ATOM 2019 N N . LEU A 1 262 ? -7.008 14.617 4.945 1 77.44 262 LEU A N 1
ATOM 2020 C CA . LEU A 1 262 ? -6.879 15.078 6.324 1 77.44 262 LEU A CA 1
ATOM 2021 C C . LEU A 1 262 ? -5.961 16.297 6.406 1 77.44 262 LEU A C 1
ATOM 2023 O O . LEU A 1 262 ? -6.148 17.156 7.262 1 77.44 262 LEU A O 1
ATOM 2027 N N . SER A 1 263 ? -5.023 16.328 5.512 1 69.44 263 SER A N 1
ATOM 2028 C CA . SER A 1 263 ? -4.098 17.453 5.523 1 69.44 263 SER A CA 1
ATOM 2029 C C . SER A 1 263 ? -4.793 18.75 5.113 1 69.44 263 SER A C 1
ATOM 2031 O O . SER A 1 263 ? -4.363 19.844 5.496 1 69.44 263 SER A O 1
ATOM 2033 N N . ARG A 1 264 ? -5.84 18.625 4.461 1 70.69 264 ARG A N 1
ATOM 2034 C CA . ARG A 1 264 ? -6.547 19.812 3.961 1 70.69 264 ARG A CA 1
ATOM 2035 C C . ARG A 1 264 ? -7.566 20.312 4.98 1 70.69 264 ARG A C 1
ATOM 2037 O O . ARG A 1 264 ? -7.914 21.484 4.988 1 70.69 264 ARG A O 1
ATOM 2044 N N . ALA A 1 265 ? -8.016 19.438 5.84 1 77.19 265 ALA A N 1
ATOM 2045 C CA . ALA A 1 265 ? -9.016 19.812 6.836 1 77.19 265 ALA A CA 1
ATOM 2046 C C . ALA A 1 265 ? -8.398 20.656 7.941 1 77.19 265 ALA A C 1
ATOM 2048 O O . ALA A 1 265 ? -7.293 20.375 8.406 1 77.19 265 ALA A O 1
ATOM 2049 N N . THR A 1 266 ? -9.156 21.688 8.312 1 74.81 266 THR A N 1
ATOM 2050 C CA . THR A 1 266 ? -8.555 22.641 9.242 1 74.81 266 THR A CA 1
ATOM 2051 C C . THR A 1 266 ? -9.273 22.609 10.586 1 74.81 266 THR A C 1
ATOM 2053 O O . THR A 1 266 ? -8.773 23.156 11.57 1 74.81 266 THR A O 1
ATOM 2056 N N . THR A 1 267 ? -10.508 22.016 10.57 1 81.5 267 THR A N 1
ATOM 2057 C CA . THR A 1 267 ? -11.258 21.984 11.82 1 81.5 267 THR A CA 1
ATOM 2058 C C . THR A 1 267 ? -11.516 20.531 12.242 1 81.5 267 THR A C 1
ATOM 2060 O O . THR A 1 267 ? -11.469 19.625 11.414 1 81.5 267 THR A O 1
ATOM 2063 N N . LYS A 1 268 ? -11.812 20.406 13.516 1 86.31 268 LYS A N 1
ATOM 2064 C CA . LYS A 1 268 ? -12.039 19.062 14.039 1 86.31 268 LYS A CA 1
ATOM 2065 C C . LYS A 1 268 ? -13.289 18.438 13.422 1 86.31 268 LYS A C 1
ATOM 2067 O O . LYS A 1 268 ? -13.266 17.266 13.008 1 86.31 268 LYS A O 1
ATOM 2072 N N . PRO A 1 269 ? -14.367 19.219 13.281 1 86.06 269 PRO A N 1
ATOM 2073 C CA . PRO A 1 269 ? -15.531 18.609 12.625 1 86.06 269 PRO A CA 1
ATOM 2074 C C . PRO A 1 269 ? -15.258 18.219 11.172 1 86.06 269 PRO A C 1
ATOM 2076 O O . PRO A 1 269 ? -15.742 17.188 10.703 1 86.06 269 PRO A O 1
ATOM 2079 N N . GLU A 1 270 ? -14.508 19.062 10.531 1 85.94 270 GLU A N 1
ATOM 2080 C CA . GLU A 1 270 ? -14.156 18.734 9.156 1 85.94 270 GLU A CA 1
ATOM 2081 C C . GLU A 1 270 ? -13.312 17.469 9.086 1 85.94 270 GLU A C 1
ATOM 2083 O O . GLU A 1 270 ? -13.508 16.641 8.203 1 85.94 270 GLU A O 1
ATOM 2088 N N . ILE A 1 271 ? -12.445 17.375 9.938 1 89.19 271 ILE A N 1
ATOM 2089 C CA . ILE A 1 271 ? -11.586 16.188 10.008 1 89.19 271 ILE A CA 1
ATOM 2090 C C . ILE A 1 271 ? -12.438 14.953 10.281 1 89.19 271 ILE A C 1
ATOM 2092 O O . ILE A 1 271 ? -12.234 13.898 9.68 1 89.19 271 ILE A O 1
ATOM 2096 N N . ALA A 1 272 ? -13.375 15.109 11.234 1 90.44 272 ALA A N 1
ATOM 2097 C CA . ALA A 1 272 ? -14.273 14 11.555 1 90.44 272 ALA A CA 1
ATOM 2098 C C . ALA A 1 272 ? -15.094 13.586 10.336 1 90.44 272 ALA A C 1
ATOM 2100 O O . ALA A 1 272 ? -15.273 12.398 10.078 1 90.44 272 ALA A O 1
ATOM 2101 N N . ALA A 1 273 ? -15.539 14.547 9.609 1 88.38 273 ALA A N 1
ATOM 2102 C CA . ALA A 1 273 ? -16.312 14.266 8.406 1 88.38 273 ALA A CA 1
ATOM 2103 C C . ALA A 1 273 ? -15.477 13.539 7.359 1 88.38 273 ALA A C 1
ATOM 2105 O O . ALA A 1 273 ? -15.945 12.586 6.734 1 88.38 273 ALA A O 1
ATOM 2106 N N . VAL A 1 274 ? -14.312 14.055 7.148 1 87.19 274 VAL A N 1
ATOM 2107 C CA . VAL A 1 274 ? -13.406 13.438 6.191 1 87.19 274 VAL A CA 1
ATOM 2108 C C . VAL A 1 274 ? -13.109 12 6.613 1 87.19 274 VAL A C 1
ATOM 2110 O O . VAL A 1 274 ? -12.992 11.109 5.766 1 87.19 274 VAL A O 1
ATOM 2113 N N . THR A 1 275 ? -12.977 11.75 7.852 1 87.88 275 THR A N 1
ATOM 2114 C CA . THR A 1 275 ? -12.703 10.422 8.391 1 87.88 275 THR A CA 1
ATOM 2115 C C . THR A 1 275 ? -13.82 9.453 8.023 1 87.88 275 THR A C 1
ATOM 2117 O O . THR A 1 275 ? -13.555 8.336 7.57 1 87.88 275 THR A O 1
ATOM 2120 N N . VAL A 1 276 ? -15.039 9.859 8.242 1 88.38 276 VAL A N 1
ATOM 2121 C CA . VAL A 1 276 ? -16.203 9.023 7.949 1 88.38 276 VAL A CA 1
ATOM 2122 C C . VAL A 1 276 ? -16.281 8.758 6.445 1 88.38 276 VAL A C 1
ATOM 2124 O O . VAL A 1 276 ? -16.594 7.645 6.02 1 88.38 276 VAL A O 1
ATOM 2127 N N . ASP A 1 277 ? -15.969 9.773 5.707 1 85 277 ASP A N 1
ATOM 2128 C CA . ASP A 1 277 ? -15.984 9.625 4.258 1 85 277 ASP A CA 1
ATOM 2129 C C . ASP A 1 277 ? -14.938 8.609 3.797 1 85 277 ASP A C 1
ATOM 2131 O O . ASP A 1 277 ? -15.203 7.793 2.914 1 85 277 ASP A O 1
ATOM 2135 N N . ILE A 1 278 ? -13.797 8.688 4.355 1 79 278 ILE A N 1
ATOM 2136 C CA . ILE A 1 278 ? -12.719 7.766 4.027 1 79 278 ILE A CA 1
ATOM 2137 C C . ILE A 1 278 ? -13.141 6.34 4.371 1 79 278 ILE A C 1
ATOM 2139 O O . ILE A 1 278 ? -12.938 5.418 3.576 1 79 278 ILE A O 1
ATOM 2143 N N . ALA A 1 279 ? -13.719 6.168 5.516 1 81.12 279 ALA A N 1
ATOM 2144 C CA . ALA A 1 279 ? -14.141 4.84 5.961 1 81.12 279 ALA A CA 1
ATOM 2145 C C . ALA A 1 279 ? -15.219 4.266 5.047 1 81.12 279 ALA A C 1
ATOM 2147 O O . ALA A 1 279 ? -15.258 3.057 4.809 1 81.12 279 ALA A O 1
ATOM 2148 N N . ARG A 1 280 ? -16.031 5.059 4.539 1 79.94 280 ARG A N 1
ATOM 2149 C CA . ARG A 1 280 ? -17.109 4.621 3.652 1 79.94 280 ARG A CA 1
ATOM 2150 C C . ARG A 1 280 ? -16.562 4.117 2.326 1 79.94 280 ARG A C 1
ATOM 2152 O O . ARG A 1 280 ? -17.141 3.221 1.706 1 79.94 280 ARG A O 1
ATOM 2159 N N . GLU A 1 281 ? -15.508 4.676 1.987 1 75.56 281 GLU A N 1
ATOM 2160 C CA . GLU A 1 281 ? -14.938 4.332 0.689 1 75.56 281 GLU A CA 1
ATOM 2161 C C . GLU A 1 281 ? -14.102 3.059 0.777 1 75.56 281 GLU A C 1
ATOM 2163 O O . GLU A 1 281 ? -13.82 2.42 -0.24 1 75.56 281 GLU A O 1
ATOM 2168 N N . ILE A 1 282 ? -13.766 2.703 1.97 1 73.06 282 ILE A N 1
ATOM 2169 C CA . ILE A 1 282 ? -12.945 1.515 2.17 1 73.06 282 ILE A CA 1
ATOM 2170 C C . ILE A 1 282 ? -13.82 0.346 2.609 1 73.06 282 ILE A C 1
ATOM 2172 O O . ILE A 1 282 ? -14.273 0.297 3.756 1 73.06 282 ILE A O 1
ATOM 2176 N N . ASP A 1 283 ? -13.977 -0.625 1.799 1 70.38 283 ASP A N 1
ATOM 2177 C CA . ASP A 1 283 ? -14.891 -1.736 2.018 1 70.38 283 ASP A CA 1
ATOM 2178 C C . ASP A 1 283 ? -14.5 -2.543 3.254 1 70.38 283 ASP A C 1
ATOM 2180 O O . ASP A 1 283 ? -15.344 -3.188 3.877 1 70.38 283 ASP A O 1
ATOM 2184 N N . TYR A 1 284 ? -13.227 -2.498 3.568 1 71.06 284 TYR A N 1
ATOM 2185 C CA . TYR A 1 284 ? -12.742 -3.326 4.668 1 71.06 284 TYR A CA 1
ATOM 2186 C C . TYR A 1 284 ? -13.008 -2.66 6.012 1 71.06 284 TYR A C 1
ATOM 2188 O O . TYR A 1 284 ? -12.812 -3.273 7.062 1 71.06 284 TYR A O 1
ATOM 2196 N N . LEU A 1 285 ? -13.406 -1.474 5.93 1 74.5 285 LEU A N 1
ATOM 2197 C CA . LEU A 1 285 ? -13.703 -0.792 7.188 1 74.5 285 LEU A CA 1
ATOM 2198 C C . LEU A 1 285 ? -15.203 -0.785 7.461 1 74.5 285 LEU A C 1
ATOM 2200 O O . LEU A 1 285 ? -15.992 -0.463 6.574 1 74.5 285 LEU A O 1
ATOM 2204 N N . PRO A 1 286 ? -15.43 -1.169 8.711 1 72.75 286 PRO A N 1
ATOM 2205 C CA . PRO A 1 286 ? -16.844 -1.126 9.078 1 72.75 286 PRO A CA 1
ATOM 2206 C C . PRO A 1 286 ? -17.359 0.298 9.281 1 72.75 286 PRO A C 1
ATOM 2208 O O . PRO A 1 286 ? -16.672 1.262 8.945 1 72.75 286 PRO A O 1
ATOM 2211 N N . ALA A 1 287 ? -18.609 0.377 9.727 1 80.38 287 ALA A N 1
ATOM 2212 C CA . ALA A 1 287 ? -19.188 1.661 10.117 1 80.38 287 ALA A CA 1
ATOM 2213 C C . ALA A 1 287 ? -18.375 2.309 11.234 1 80.38 287 ALA A C 1
ATOM 2215 O O . ALA A 1 287 ? -17.922 1.626 12.148 1 80.38 287 ALA A O 1
ATOM 2216 N N . VAL A 1 288 ? -18.172 3.609 10.992 1 88.69 288 VAL A N 1
ATOM 2217 C CA . VAL A 1 288 ? -17.344 4.289 11.977 1 88.69 288 VAL A CA 1
ATOM 2218 C C . VAL A 1 288 ? -18.109 5.453 12.594 1 88.69 288 VAL A C 1
ATOM 2220 O O . VAL A 1 288 ? -19.078 5.953 11.992 1 88.69 288 VAL A O 1
ATOM 2223 N N . GLU A 1 289 ? -17.766 5.852 13.773 1 90.94 289 GLU A N 1
ATOM 2224 C CA . GLU A 1 289 ? -18.266 7.027 14.477 1 90.94 289 GLU A CA 1
ATOM 2225 C C . GLU A 1 289 ? -17.156 7.719 15.258 1 90.94 289 GLU A C 1
ATOM 2227 O O . GLU A 1 289 ? -16.328 7.059 15.898 1 90.94 289 GLU A O 1
ATOM 2232 N N . VAL A 1 290 ? -17.109 8.992 15.07 1 93.88 290 VAL A N 1
ATOM 2233 C CA . VAL A 1 290 ? -16.094 9.781 15.766 1 93.88 290 VAL A CA 1
ATOM 2234 C C . VAL A 1 290 ? -16.75 10.547 16.922 1 93.88 290 VAL A C 1
ATOM 2236 O O . VAL A 1 290 ? -17.766 11.219 16.734 1 93.88 290 VAL A O 1
ATOM 2239 N N . ALA A 1 291 ? -16.203 10.422 18.109 1 93.75 291 ALA A N 1
ATOM 2240 C CA . ALA A 1 291 ? -16.609 11.203 19.266 1 93.75 291 ALA A CA 1
ATOM 2241 C C . ALA A 1 291 ? -15.461 12.078 19.766 1 93.75 291 ALA A C 1
ATOM 2243 O O . ALA A 1 291 ? -14.305 11.648 19.812 1 93.75 291 ALA A O 1
ATOM 2244 N N . LEU A 1 292 ? -15.766 13.289 20.031 1 92.5 292 LEU A N 1
ATOM 2245 C CA . LEU A 1 292 ? -14.75 14.234 20.484 1 92.5 292 LEU A CA 1
ATOM 2246 C C . LEU A 1 292 ? -15.016 14.68 21.906 1 92.5 292 LEU A C 1
ATOM 2248 O O . LEU A 1 292 ? -16.156 14.641 22.375 1 92.5 292 LEU A O 1
ATOM 2252 N N . GLU A 1 293 ? -13.891 15.102 22.469 1 88.69 293 GLU A N 1
ATOM 2253 C CA . GLU A 1 293 ? -13.992 15.648 23.828 1 88.69 293 GLU A CA 1
ATOM 2254 C C . GLU A 1 293 ? -14.562 17.062 23.812 1 88.69 293 GLU A C 1
ATOM 2256 O O . GLU A 1 293 ? -14.094 17.922 23.047 1 88.69 293 GLU A O 1
ATOM 2261 N N . ARG A 1 294 ? -15.672 17.25 24.438 1 78.56 294 ARG A N 1
ATOM 2262 C CA . ARG A 1 294 ? -16.266 18.562 24.672 1 78.56 294 ARG A CA 1
ATOM 2263 C C . ARG A 1 294 ? -16.422 18.828 26.156 1 78.56 294 ARG A C 1
ATOM 2265 O O . ARG A 1 294 ? -17.344 18.328 26.797 1 78.56 294 ARG A O 1
ATOM 2272 N N . GLY A 1 295 ? -15.484 19.688 26.578 1 65.44 295 GLY A N 1
ATOM 2273 C CA . GLY A 1 295 ? -15.461 19.859 28.031 1 65.44 295 GLY A CA 1
ATOM 2274 C C . GLY A 1 295 ? -15.023 18.594 28.766 1 65.44 295 GLY A C 1
ATOM 2275 O O . GLY A 1 295 ? -13.93 18.094 28.547 1 65.44 295 GLY A O 1
ATOM 2276 N N . ASP A 1 296 ? -15.898 18.109 29.641 1 68.88 296 ASP A N 1
ATOM 2277 C CA . ASP A 1 296 ? -15.578 16.922 30.422 1 68.88 296 ASP A CA 1
ATOM 2278 C C . ASP A 1 296 ? -16.312 15.695 29.891 1 68.88 296 ASP A C 1
ATOM 2280 O O . ASP A 1 296 ? -16.281 14.625 30.5 1 68.88 296 ASP A O 1
ATOM 2284 N N . GLU A 1 297 ? -16.891 15.891 28.688 1 79.12 297 GLU A N 1
ATOM 2285 C CA . GLU A 1 297 ? -17.672 14.773 28.156 1 79.12 297 GLU A CA 1
ATOM 2286 C C . GLU A 1 297 ? -17.281 14.461 26.719 1 79.12 297 GLU A C 1
ATOM 2288 O O . GLU A 1 297 ? -16.734 15.312 26.016 1 79.12 297 GLU A O 1
ATOM 2293 N N . LEU A 1 298 ? -17.516 13.18 26.438 1 88.25 298 LEU A N 1
ATOM 2294 C CA . LEU A 1 298 ? -17.344 12.758 25.047 1 88.25 298 LEU A CA 1
ATOM 2295 C C . LEU A 1 298 ? -18.672 12.875 24.297 1 88.25 298 LEU A C 1
ATOM 2297 O O . LEU A 1 298 ? -19.719 12.453 24.797 1 88.25 298 LEU A O 1
ATOM 2301 N N . ALA A 1 299 ? -18.641 13.539 23.188 1 88.69 299 ALA A N 1
ATOM 2302 C CA . ALA A 1 299 ? -19.844 13.68 22.375 1 88.69 299 ALA A CA 1
ATOM 2303 C C . ALA A 1 299 ? -19.578 13.242 20.938 1 88.69 299 ALA A C 1
ATOM 2305 O O . ALA A 1 299 ? -18.531 13.555 20.359 1 88.69 299 ALA A O 1
ATOM 2306 N N . PRO A 1 300 ? -20.531 12.469 20.406 1 89.75 300 PRO A N 1
ATOM 2307 C CA . PRO A 1 300 ? -20.375 12.094 19 1 89.75 300 PRO A CA 1
ATOM 2308 C C . PRO A 1 300 ? -20.469 13.289 18.062 1 89.75 300 PRO A C 1
ATOM 2310 O O . PRO A 1 300 ? -21.25 14.211 18.297 1 89.75 300 PRO A O 1
ATOM 2313 N N . ILE A 1 301 ? -19.641 13.32 17.078 1 86.44 301 ILE A N 1
ATOM 2314 C CA . ILE A 1 301 ? -19.578 14.453 16.156 1 86.44 301 ILE A CA 1
ATOM 2315 C C . ILE A 1 301 ? -20 13.992 14.766 1 86.44 301 ILE A C 1
ATOM 2317 O O . ILE A 1 301 ? -20.672 14.727 14.039 1 86.44 301 ILE A O 1
ATOM 2321 N N . GLU A 1 302 ? -19.5 12.867 14.258 1 82.81 302 GLU A N 1
ATOM 2322 C CA . GLU A 1 302 ? -19.75 12.359 12.914 1 82.81 302 GLU A CA 1
ATOM 2323 C C . GLU A 1 302 ? -19.844 10.836 12.914 1 82.81 302 GLU A C 1
ATOM 2325 O O . GLU A 1 302 ? -19.109 10.164 13.633 1 82.81 302 GLU A O 1
ATOM 2330 N N . SER A 1 303 ? -20.797 10.32 12.141 1 81.94 303 SER A N 1
ATOM 2331 C CA . SER A 1 303 ? -20.969 8.867 12.07 1 81.94 303 SER A CA 1
ATOM 2332 C C . SER A 1 303 ? -21.312 8.43 10.648 1 81.94 303 SER A C 1
ATOM 2334 O O . SER A 1 303 ? -21.906 9.188 9.883 1 81.94 303 SER A O 1
ATOM 2336 N N . SER A 1 304 ? -20.812 7.246 10.406 1 77.94 304 SER A N 1
ATOM 2337 C CA . SER A 1 304 ? -21.281 6.594 9.188 1 77.94 304 SER A CA 1
ATOM 2338 C C . SER A 1 304 ? -22.781 6.348 9.227 1 77.94 304 SER A C 1
ATOM 2340 O O . SER A 1 304 ? -23.344 6.082 10.289 1 77.94 304 SER A O 1
ATOM 2342 N N . PRO A 1 305 ? -23.359 6.508 8.055 1 67.25 305 PRO A N 1
ATOM 2343 C CA . PRO A 1 305 ? -24.797 6.191 8.047 1 67.25 305 PRO A CA 1
ATOM 2344 C C . PRO A 1 305 ? -25.078 4.723 8.359 1 67.25 305 PRO A C 1
ATOM 2346 O O . PRO A 1 305 ? -24.359 3.836 7.871 1 67.25 305 PRO A O 1
ATOM 2349 N N . THR A 1 306 ? -25.703 4.453 9.43 1 64.5 306 THR A N 1
ATOM 2350 C CA . THR A 1 306 ? -26.047 3.076 9.75 1 64.5 306 THR A CA 1
ATOM 2351 C C . THR A 1 306 ? -27.562 2.914 9.898 1 64.5 306 THR A C 1
ATOM 2353 O O . THR A 1 306 ? -28.266 3.881 10.195 1 64.5 306 THR A O 1
ATOM 2356 N N . ASP A 1 307 ? -28.016 1.784 9.484 1 59.81 307 ASP A N 1
ATOM 2357 C CA . ASP A 1 307 ? -29.422 1.438 9.641 1 59.81 307 ASP A CA 1
ATOM 2358 C C . ASP A 1 307 ? -29.734 1.057 11.086 1 59.81 307 ASP A C 1
ATOM 2360 O O . ASP A 1 307 ? -30.891 0.832 11.438 1 59.81 307 ASP A O 1
ATOM 2364 N N . ALA A 1 308 ? -28.703 1.091 11.859 1 61.19 308 ALA A N 1
ATOM 2365 C CA . ALA A 1 308 ? -28.922 0.656 13.242 1 61.19 308 ALA A CA 1
ATOM 2366 C C . ALA A 1 308 ? -29.703 1.7 14.031 1 61.19 308 ALA A C 1
ATOM 2368 O O . ALA A 1 308 ? -29.609 2.898 13.75 1 61.19 308 ALA A O 1
ATOM 2369 N N . ALA A 1 309 ? -30.625 1.331 14.992 1 55.81 309 ALA A N 1
ATOM 2370 C CA . ALA A 1 309 ? -31.469 2.168 15.852 1 55.81 309 ALA A CA 1
ATOM 2371 C C . ALA A 1 309 ? -30.609 3.051 16.75 1 55.81 309 ALA A C 1
ATOM 2373 O O . ALA A 1 309 ? -31 4.172 17.078 1 55.81 309 ALA A O 1
ATOM 2374 N N . GLU A 1 310 ? -29.5 2.428 17.141 1 70.62 310 GLU A N 1
ATOM 2375 C CA . GLU A 1 310 ? -28.625 3.158 18.047 1 70.62 310 GLU A CA 1
ATOM 2376 C C . GLU A 1 310 ? -27.281 3.473 17.391 1 70.62 310 GLU A C 1
ATOM 2378 O O . GLU A 1 310 ? -26.781 2.686 16.578 1 70.62 310 GLU A O 1
ATOM 2383 N N . SER A 1 311 ? -26.875 4.668 17.703 1 80.06 311 SER A N 1
ATOM 2384 C CA . SER A 1 311 ? -25.547 5.035 17.219 1 80.06 311 SER A CA 1
ATOM 2385 C C . SER A 1 311 ? -24.469 4.172 17.875 1 80.06 311 SER A C 1
ATOM 2387 O O . SER A 1 311 ? -24.703 3.545 18.906 1 80.06 311 SER A O 1
ATOM 2389 N N . ILE A 1 312 ? -23.406 4.031 17.234 1 82.5 312 ILE A N 1
ATOM 2390 C CA . ILE A 1 312 ? -22.281 3.268 17.766 1 82.5 312 ILE A CA 1
ATOM 2391 C C . ILE A 1 312 ? -21.891 3.822 19.125 1 82.5 312 ILE A C 1
ATOM 2393 O O . ILE A 1 312 ? -21.625 3.061 20.062 1 82.5 312 ILE A O 1
ATOM 2397 N N . PHE A 1 313 ? -21.938 5.098 19.234 1 86.56 313 PHE A N 1
ATOM 2398 C CA . PHE A 1 313 ? -21.562 5.77 20.469 1 86.56 313 PHE A CA 1
ATOM 2399 C C . PHE A 1 313 ? -22.531 5.426 21.594 1 86.56 313 PHE A C 1
ATOM 2401 O O . PHE A 1 313 ? -22.109 5.137 22.719 1 86.56 313 PHE A O 1
ATOM 2408 N N . ASP A 1 314 ? -23.734 5.484 21.281 1 82.75 314 ASP A N 1
ATOM 2409 C CA . ASP A 1 314 ? -24.75 5.203 22.297 1 82.75 314 ASP A CA 1
ATOM 2410 C C . ASP A 1 314 ? -24.703 3.738 22.719 1 82.75 314 ASP A C 1
ATOM 2412 O O . ASP A 1 314 ? -24.906 3.422 23.891 1 82.75 314 ASP A O 1
ATOM 2416 N N . ARG A 1 315 ? -24.438 2.883 21.828 1 79.75 315 ARG A N 1
ATOM 2417 C CA . ARG A 1 315 ? -24.406 1.448 22.094 1 79.75 315 ARG A CA 1
ATOM 2418 C C . ARG A 1 315 ? -23.188 1.083 22.938 1 79.75 315 ARG A C 1
ATOM 2420 O O . ARG A 1 315 ? -23.281 0.21 23.812 1 79.75 315 ARG A O 1
ATOM 2427 N N . TYR A 1 316 ? -22.156 1.807 22.672 1 83.75 316 TYR A N 1
ATOM 2428 C CA . TYR A 1 316 ? -20.906 1.438 23.344 1 83.75 316 TYR A CA 1
ATOM 2429 C C . TYR A 1 316 ? -20.344 2.615 24.141 1 83.75 316 TYR A C 1
ATOM 2431 O O . TYR A 1 316 ? -19.141 2.854 24.125 1 83.75 316 TYR A O 1
ATOM 2439 N N . ARG A 1 317 ? -21.172 3.309 24.781 1 84.31 317 ARG A N 1
ATOM 2440 C CA . ARG A 1 317 ? -20.812 4.527 25.5 1 84.31 317 ARG A CA 1
ATOM 2441 C C . ARG A 1 317 ? -19.734 4.246 26.562 1 84.31 317 ARG A C 1
ATOM 2443 O O . ARG A 1 317 ? -18.828 5.055 26.766 1 84.31 317 ARG A O 1
ATOM 2450 N N . THR A 1 318 ? -19.891 3.135 27.172 1 82.94 318 THR A N 1
ATOM 2451 C CA . THR A 1 318 ? -18.938 2.793 28.219 1 82.94 318 THR A CA 1
ATOM 2452 C C . THR A 1 318 ? -17.547 2.551 27.625 1 82.94 318 THR A C 1
ATOM 2454 O O . THR A 1 318 ? -16.547 2.996 28.172 1 82.94 318 THR A O 1
ATOM 2457 N N . ALA A 1 319 ? -17.516 1.837 26.578 1 84.62 319 ALA A N 1
ATOM 2458 C CA . ALA A 1 319 ? -16.234 1.574 25.922 1 84.62 319 ALA A CA 1
ATOM 2459 C C . ALA A 1 319 ? -15.594 2.869 25.438 1 84.62 319 ALA A C 1
ATOM 2461 O O . ALA A 1 319 ? -14.375 3.053 25.547 1 84.62 319 ALA A O 1
ATOM 2462 N N . PHE A 1 320 ? -16.391 3.744 24.906 1 88.69 320 PHE A N 1
ATOM 2463 C CA . PHE A 1 320 ? -15.898 5.027 24.438 1 88.69 320 PHE A CA 1
ATOM 2464 C C . PHE A 1 320 ? -15.242 5.809 25.562 1 88.69 320 PHE A C 1
ATOM 2466 O O . PHE A 1 320 ? -14.141 6.332 25.406 1 88.69 320 PHE A O 1
ATOM 2473 N N . ARG A 1 321 ? -15.93 5.859 26.656 1 86.56 321 ARG A N 1
ATOM 2474 C CA . ARG A 1 321 ? -15.43 6.602 27.812 1 86.56 321 ARG A CA 1
ATOM 2475 C C . ARG A 1 321 ? -14.133 5.996 28.328 1 86.56 321 ARG A C 1
ATOM 2477 O O . ARG A 1 321 ? -13.18 6.715 28.609 1 86.56 321 ARG A O 1
ATOM 2484 N N . ARG A 1 322 ? -14.102 4.719 28.406 1 85.62 322 ARG A N 1
ATOM 2485 C CA . ARG A 1 322 ? -12.922 4.039 28.938 1 85.62 322 ARG A CA 1
ATOM 2486 C C . ARG A 1 322 ? -11.727 4.219 28 1 85.62 322 ARG A C 1
ATOM 2488 O O . ARG A 1 322 ? -10.594 4.391 28.469 1 85.62 322 ARG A O 1
ATOM 2495 N N . THR A 1 323 ? -12.039 4.07 26.766 1 88.31 323 THR A N 1
ATOM 2496 C CA . THR A 1 323 ? -10.977 4.234 25.781 1 88.31 323 THR A CA 1
ATOM 2497 C C . THR A 1 323 ? -10.375 5.633 25.875 1 88.31 323 THR A C 1
ATOM 2499 O O . THR A 1 323 ? -9.156 5.797 25.797 1 88.31 323 THR A O 1
ATOM 2502 N N . HIS A 1 324 ? -11.164 6.586 26.016 1 88.69 324 HIS A N 1
ATOM 2503 C CA . HIS A 1 324 ? -10.695 7.965 26.094 1 88.69 324 HIS A CA 1
ATOM 2504 C C . HIS A 1 324 ? -9.883 8.188 27.375 1 88.69 324 HIS A C 1
ATOM 2506 O O . HIS A 1 324 ? -8.828 8.836 27.328 1 88.69 324 HIS A O 1
ATOM 2512 N N . GLU A 1 325 ? -10.305 7.703 28.438 1 84.75 325 GLU A N 1
ATOM 2513 C CA . GLU A 1 325 ? -9.68 7.906 29.734 1 84.75 325 GLU A CA 1
ATOM 2514 C C . GLU A 1 325 ? -8.336 7.176 29.812 1 84.75 325 GLU A C 1
ATOM 2516 O O . GLU A 1 325 ? -7.359 7.719 30.344 1 84.75 325 GLU A O 1
ATOM 2521 N N . ARG A 1 326 ? -8.32 6.004 29.25 1 83.69 326 ARG A N 1
ATOM 2522 C CA . ARG A 1 326 ? -7.129 5.172 29.391 1 83.69 326 ARG A CA 1
ATOM 2523 C C . ARG A 1 326 ? -6.172 5.387 28.219 1 83.69 326 ARG A C 1
ATOM 2525 O O . ARG A 1 326 ? -4.98 5.074 28.328 1 83.69 326 ARG A O 1
ATOM 2532 N N . GLY A 1 327 ? -6.684 5.801 27.188 1 87.19 327 GLY A N 1
ATOM 2533 C CA . GLY A 1 327 ? -5.863 5.98 26 1 87.19 327 GLY A CA 1
ATOM 2534 C C . GLY A 1 327 ? -5.48 4.672 25.344 1 87.19 327 GLY A C 1
ATOM 2535 O O . GLY A 1 327 ? -4.406 4.559 24.75 1 87.19 327 GLY A O 1
ATOM 2536 N N . GLU A 1 328 ? -6.371 3.652 25.562 1 85.19 328 GLU A N 1
ATOM 2537 C CA . GLU A 1 328 ? -6.102 2.334 25 1 85.19 328 GLU A CA 1
ATOM 2538 C C . GLU A 1 328 ? -7.273 1.848 24.156 1 85.19 328 GLU A C 1
ATOM 2540 O O . GLU A 1 328 ? -8.422 2.223 24.391 1 85.19 328 GLU A O 1
ATOM 2545 N N . THR A 1 329 ? -6.84 1.008 23.203 1 87.25 329 THR A N 1
ATOM 2546 C CA . THR A 1 329 ? -7.859 0.454 22.312 1 87.25 329 THR A CA 1
ATOM 2547 C C . THR A 1 329 ? -8.68 -0.613 23.047 1 87.25 329 THR A C 1
ATOM 2549 O O . THR A 1 329 ? -8.125 -1.424 23.781 1 87.25 329 THR A O 1
ATOM 2552 N N . HIS A 1 330 ? -9.984 -0.677 22.797 1 83.81 330 HIS A N 1
ATOM 2553 C CA . HIS A 1 330 ? -10.867 -1.691 23.359 1 83.81 330 HIS A CA 1
ATOM 2554 C C . HIS A 1 330 ? -11.648 -2.406 22.266 1 83.81 330 HIS A C 1
ATOM 2556 O O . HIS A 1 330 ? -12.07 -1.781 21.281 1 83.81 330 HIS A O 1
ATOM 2562 N N . TYR A 1 331 ? -11.82 -3.631 22.422 1 81.94 331 TYR A N 1
ATOM 2563 C CA . TYR A 1 331 ? -12.641 -4.434 21.531 1 81.94 331 TYR A CA 1
ATOM 2564 C C . TYR A 1 331 ? -13.977 -4.781 22.188 1 81.94 331 TYR A C 1
ATOM 2566 O O . TYR A 1 331 ? -14.023 -5.109 23.375 1 81.94 331 TYR A O 1
ATOM 2574 N N . VAL A 1 332 ? -14.977 -4.461 21.422 1 76.81 332 VAL A N 1
ATOM 2575 C CA . VAL A 1 332 ? -16.297 -4.605 22.016 1 76.81 332 VAL A CA 1
ATOM 2576 C C . VAL A 1 332 ? -17.109 -5.641 21.25 1 76.81 332 VAL A C 1
ATOM 2578 O O . VAL A 1 332 ? -16.891 -5.84 20.047 1 76.81 332 VAL A O 1
ATOM 2581 N N . ASP A 1 333 ? -17.891 -6.402 21.969 1 70.88 333 ASP A N 1
ATOM 2582 C CA . ASP A 1 333 ? -18.844 -7.336 21.359 1 70.88 333 ASP A CA 1
ATOM 2583 C C . ASP A 1 333 ? -20.281 -6.863 21.562 1 70.88 333 ASP A C 1
ATOM 2585 O O . ASP A 1 333 ? -20.516 -5.785 22.109 1 70.88 333 ASP A O 1
ATOM 2589 N N . SER A 1 334 ? -21.234 -7.504 20.844 1 60.31 334 SER A N 1
ATOM 2590 C CA . SER A 1 334 ? -22.641 -7.117 20.844 1 60.31 334 SER A CA 1
ATOM 2591 C C . SER A 1 334 ? -23.141 -6.793 22.25 1 60.31 334 SER A C 1
ATOM 2593 O O . SER A 1 334 ? -24.047 -5.977 22.422 1 60.31 334 SER A O 1
ATOM 2595 N N . ASP A 1 335 ? -22.672 -7.336 23.266 1 54.97 335 ASP A N 1
ATOM 2596 C CA . ASP A 1 335 ? -23.234 -7.102 24.578 1 54.97 335 ASP A CA 1
ATOM 2597 C C . ASP A 1 335 ? -22.422 -6.062 25.344 1 54.97 335 ASP A C 1
ATOM 2599 O O . ASP A 1 335 ? -22.453 -6.023 26.578 1 54.97 335 ASP A O 1
ATOM 2603 N N . ASP A 1 336 ? -21.891 -5.043 24.594 1 54.88 336 ASP A N 1
ATOM 2604 C CA . ASP A 1 336 ? -21.234 -3.863 25.156 1 54.88 336 ASP A CA 1
ATOM 2605 C C . ASP A 1 336 ? -20.125 -4.258 26.125 1 54.88 336 ASP A C 1
ATOM 2607 O O . ASP A 1 336 ? -19.734 -3.469 26.984 1 54.88 336 ASP A O 1
ATOM 2611 N N . ALA A 1 337 ? -19.891 -5.637 26.312 1 50.94 337 ALA A N 1
ATOM 2612 C CA . ALA A 1 337 ? -18.859 -6.074 27.25 1 50.94 337 ALA A CA 1
ATOM 2613 C C . ALA A 1 337 ? -17.469 -5.809 26.703 1 50.94 337 ALA A C 1
ATOM 2615 O O . ALA A 1 337 ? -17.156 -6.184 25.578 1 50.94 337 ALA A O 1
ATOM 2616 N N . ILE A 1 338 ? -16.891 -4.59 27.188 1 52.91 338 ILE A N 1
ATOM 2617 C CA . ILE A 1 338 ? -15.477 -4.348 26.922 1 52.91 338 ILE A CA 1
ATOM 2618 C C . ILE A 1 338 ? -14.695 -5.648 27.078 1 52.91 338 ILE A C 1
ATOM 2620 O O . ILE A 1 338 ? -14.609 -6.207 28.172 1 52.91 338 ILE A O 1
ATOM 2624 N N . THR A 1 339 ? -14.57 -6.539 26.172 1 52.31 339 THR A N 1
ATOM 2625 C CA . THR A 1 339 ? -14.102 -7.918 26.297 1 52.31 339 THR A CA 1
ATOM 2626 C C . THR A 1 339 ? -12.586 -7.969 26.422 1 52.31 339 THR A C 1
ATOM 2628 O O . THR A 1 339 ? -12.031 -8.906 27 1 52.31 339 THR A O 1
ATOM 2631 N N . ARG A 1 340 ? -11.641 -7.379 25.75 1 50.28 340 ARG A N 1
ATOM 2632 C CA . ARG A 1 340 ? -10.219 -7.676 25.875 1 50.28 340 ARG A CA 1
ATOM 2633 C C . ARG A 1 340 ? -9.375 -6.438 25.594 1 50.28 340 ARG A C 1
ATOM 2635 O O . ARG A 1 340 ? -9.773 -5.57 24.812 1 50.28 340 ARG A O 1
ATOM 2642 N N . ASP A 1 341 ? -8.383 -5.984 26.562 1 44.5 341 ASP A N 1
ATOM 2643 C CA . ASP A 1 341 ? -7.324 -4.988 26.406 1 44.5 341 ASP A CA 1
ATOM 2644 C C . ASP A 1 341 ? -6.465 -5.285 25.188 1 44.5 341 ASP A C 1
ATOM 2646 O O . ASP A 1 341 ? -6.309 -6.445 24.797 1 44.5 341 ASP A O 1
ATOM 2650 N N . ALA A 1 342 ? -5.961 -4.301 24.453 1 41.16 342 ALA A N 1
ATOM 2651 C CA . ALA A 1 342 ? -5.098 -4.398 23.281 1 41.16 342 ALA A CA 1
ATOM 2652 C C . ALA A 1 342 ? -4.047 -5.492 23.469 1 41.16 342 ALA A C 1
ATOM 2654 O O . ALA A 1 342 ? -3.65 -6.148 22.5 1 41.16 342 ALA A O 1
ATOM 2655 N N . SER A 1 343 ? -3.381 -5.531 24.609 1 37.06 343 SER A N 1
ATOM 2656 C CA . SER A 1 343 ? -2.252 -6.434 24.812 1 37.06 343 SER A CA 1
ATOM 2657 C C . SER A 1 343 ? -2.615 -7.867 24.453 1 37.06 343 SER A C 1
ATOM 2659 O O . SER A 1 343 ? -1.735 -8.68 24.156 1 37.06 343 SER A O 1
ATOM 2661 N N . THR A 1 344 ? -3.633 -8.273 24.891 1 35.34 344 THR A N 1
ATOM 2662 C CA . THR A 1 344 ? -3.973 -9.672 24.672 1 35.34 344 THR A CA 1
ATOM 2663 C C . THR A 1 344 ? -4.332 -9.922 23.203 1 35.34 344 THR A C 1
ATOM 2665 O O . THR A 1 344 ? -4.449 -11.07 22.766 1 35.34 344 THR A O 1
ATOM 2668 N N . ILE A 1 345 ? -4.633 -8.938 22.562 1 37.09 345 ILE A N 1
ATOM 2669 C CA . ILE A 1 345 ? -5.195 -9.102 21.234 1 37.09 345 ILE A CA 1
ATOM 2670 C C . ILE A 1 345 ? -4.066 -9.242 20.203 1 37.09 345 ILE A C 1
ATOM 2672 O O . ILE A 1 345 ? -4.316 -9.508 19.031 1 37.09 345 ILE A O 1
ATOM 2676 N N . VAL A 1 346 ? -2.953 -8.758 20.516 1 33.72 346 VAL A N 1
ATOM 2677 C CA . VAL A 1 346 ? -2.006 -8.766 19.406 1 33.72 346 VAL A CA 1
ATOM 2678 C C . VAL A 1 346 ? -2.002 -10.148 18.75 1 33.72 346 VAL A C 1
ATOM 2680 O O . VAL A 1 346 ? -1.938 -10.258 17.516 1 33.72 346 VAL A O 1
ATOM 2683 N N . ASP A 1 347 ? -1.563 -11.078 19.469 1 32.78 347 ASP A N 1
ATOM 2684 C CA . ASP A 1 347 ? -1.307 -12.414 18.922 1 32.78 347 ASP A CA 1
ATOM 2685 C C . ASP A 1 347 ? -2.586 -13.031 18.375 1 32.78 347 ASP A C 1
ATOM 2687 O O . ASP A 1 347 ? -2.537 -14.055 17.688 1 32.78 347 ASP A O 1
ATOM 2691 N N . ALA A 1 348 ? -3.717 -13.031 19.109 1 30.52 348 ALA A N 1
ATOM 2692 C CA . ALA A 1 348 ? -4.898 -13.812 18.75 1 30.52 348 ALA A CA 1
ATOM 2693 C C . ALA A 1 348 ? -5.676 -13.148 17.625 1 30.52 348 ALA A C 1
ATOM 2695 O O . ALA A 1 348 ? -6.074 -11.984 17.734 1 30.52 348 ALA A O 1
ATOM 2696 N N . VAL A 1 349 ? -5.258 -13.273 16.391 1 34.06 349 VAL A N 1
ATOM 2697 C CA . VAL A 1 349 ? -6.289 -13.188 15.359 1 34.06 349 VAL A CA 1
ATOM 2698 C C . VAL A 1 349 ? -7.668 -13.375 15.984 1 34.06 349 VAL A C 1
ATOM 2700 O O . VAL A 1 349 ? -7.93 -14.391 16.625 1 34.06 349 VAL A O 1
ATOM 2703 N N . PHE A 1 350 ? -8.266 -12.445 16.453 1 33.66 350 PHE A N 1
ATOM 2704 C CA . PHE A 1 350 ? -9.625 -12.609 16.938 1 33.66 350 PHE A CA 1
ATOM 2705 C C . PHE A 1 350 ? -10.391 -13.617 16.094 1 33.66 350 PHE A C 1
ATOM 2707 O O . PHE A 1 350 ? -10.922 -13.281 15.039 1 33.66 350 PHE A O 1
ATOM 2714 N N . GLU A 1 351 ? -9.859 -14.617 15.742 1 35.03 351 GLU A N 1
ATOM 2715 C CA . GLU A 1 351 ? -10.68 -15.703 15.219 1 35.03 351 GLU A CA 1
ATOM 2716 C C . GLU A 1 351 ? -11.891 -15.961 16.109 1 35.03 351 GLU A C 1
ATOM 2718 O O . GLU A 1 351 ? -12.477 -17.047 16.078 1 35.03 351 GLU A O 1
ATOM 2723 N N . GLY A 1 352 ? -11.953 -15.273 17.266 1 33.03 352 GLY A N 1
ATOM 2724 C CA . GLY A 1 352 ? -13.125 -15.742 17.969 1 33.03 352 GLY A CA 1
ATOM 2725 C C . GLY A 1 352 ? -14.414 -15.523 17.203 1 33.03 352 GLY A C 1
ATOM 2726 O O . GLY A 1 352 ? -14.641 -14.445 16.656 1 33.03 352 GLY A O 1
ATOM 2727 N N . SER A 1 353 ? -14.695 -16.531 16.406 1 34.47 353 SER A N 1
ATOM 2728 C CA . SER A 1 353 ? -16.094 -16.609 16.016 1 34.47 353 SER A CA 1
ATOM 2729 C C . SER A 1 353 ? -17 -16.109 17.141 1 34.47 353 SER A C 1
ATOM 2731 O O . SER A 1 353 ? -17.016 -16.656 18.234 1 34.47 353 SER A O 1
ATOM 2733 N N . PHE A 1 354 ? -16.953 -14.844 17.391 1 35.16 354 PHE A N 1
ATOM 2734 C CA . PHE A 1 354 ? -18.031 -14.492 18.297 1 35.16 354 PHE A CA 1
ATOM 2735 C C . PHE A 1 354 ? -19.375 -14.984 17.766 1 35.16 354 PHE A C 1
ATOM 2737 O O . PHE A 1 354 ? -19.688 -14.781 16.578 1 35.16 354 PHE A O 1
ATOM 2744 N N . GLU A 1 355 ? -19.703 -16.016 18.234 1 39.81 355 GLU A N 1
ATOM 2745 C CA . GLU A 1 355 ? -20.891 -16.703 17.734 1 39.81 355 GLU A CA 1
ATOM 2746 C C . GLU A 1 355 ? -21.844 -15.727 17.062 1 39.81 355 GLU A C 1
ATOM 2748 O O . GLU A 1 355 ? -22.438 -16.047 16.016 1 39.81 355 GLU A O 1
ATOM 2753 N N . HIS A 1 356 ? -22.594 -14.758 17.922 1 41.66 356 HIS A N 1
ATOM 2754 C CA . HIS A 1 356 ? -23.797 -13.953 17.734 1 41.66 356 HIS A CA 1
ATOM 2755 C C . HIS A 1 356 ? -23.547 -12.5 18.094 1 41.66 356 HIS A C 1
ATOM 2757 O O . HIS A 1 356 ? -23.156 -12.195 19.219 1 41.66 356 HIS A O 1
ATOM 2763 N N . GLY A 1 357 ? -23.078 -11.492 17.125 1 53.94 357 GLY A N 1
ATOM 2764 C CA . GLY A 1 357 ? -23.297 -10.07 17.328 1 53.94 357 GLY A CA 1
ATOM 2765 C C . GLY A 1 357 ? -22.219 -9.211 16.703 1 53.94 357 GLY A C 1
ATOM 2766 O O . GLY A 1 357 ? -21.281 -9.727 16.109 1 53.94 357 GLY A O 1
ATOM 2767 N N . ASP A 1 358 ? -22.422 -7.852 16.688 1 62.62 358 ASP A N 1
ATOM 2768 C CA . ASP A 1 358 ? -21.547 -6.801 16.156 1 62.62 358 ASP A CA 1
ATOM 2769 C C . ASP A 1 358 ? -20.25 -6.711 16.938 1 62.62 358 ASP A C 1
ATOM 2771 O O . ASP A 1 358 ? -20.234 -6.914 18.156 1 62.62 358 ASP A O 1
ATOM 2775 N N . VAL A 1 359 ? -19.062 -6.938 16.25 1 68.5 359 VAL A N 1
ATOM 2776 C CA . VAL A 1 359 ? -17.781 -6.684 16.891 1 68.5 359 VAL A CA 1
ATOM 2777 C C . VAL A 1 359 ? -17.281 -5.293 16.5 1 68.5 359 VAL A C 1
ATOM 2779 O O . VAL A 1 359 ? -17.484 -4.844 15.375 1 68.5 359 VAL A O 1
ATOM 2782 N N . GLY A 1 360 ? -16.969 -4.621 17.594 1 77.31 360 GLY A N 1
ATOM 2783 C CA . GLY A 1 360 ? -16.484 -3.279 17.312 1 77.31 360 GLY A CA 1
ATOM 2784 C C . GLY A 1 360 ? -15.117 -3.01 17.922 1 77.31 360 GLY A C 1
ATOM 2785 O O . GLY A 1 360 ? -14.641 -3.783 18.75 1 77.31 360 GLY A O 1
ATOM 2786 N N . ILE A 1 361 ? -14.383 -2.107 17.375 1 85.19 361 ILE A N 1
ATOM 2787 C CA . ILE A 1 361 ? -13.102 -1.601 17.859 1 85.19 361 ILE A CA 1
ATOM 2788 C C . ILE A 1 361 ? -13.242 -0.127 18.234 1 85.19 361 ILE A C 1
ATOM 2790 O O . ILE A 1 361 ? -13.781 0.668 17.469 1 85.19 361 ILE A O 1
ATOM 2794 N N . VAL A 1 362 ? -12.867 0.159 19.422 1 89.56 362 VAL A N 1
ATOM 2795 C CA . VAL A 1 362 ? -12.859 1.543 19.891 1 89.56 362 VAL A CA 1
ATOM 2796 C C . VAL A 1 362 ? -11.422 2.008 20.109 1 89.56 362 VAL A C 1
ATOM 2798 O O . VAL A 1 362 ? -10.703 1.46 20.953 1 89.56 362 VAL A O 1
ATOM 2801 N N . ILE A 1 363 ? -10.961 3.008 19.359 1 91.38 363 ILE A N 1
ATOM 2802 C CA . ILE A 1 363 ? -9.562 3.43 19.328 1 91.38 363 ILE A CA 1
ATOM 2803 C C . ILE A 1 363 ? -9.453 4.875 19.797 1 91.38 363 ILE A C 1
ATOM 2805 O O . ILE A 1 363 ? -10.211 5.742 19.359 1 91.38 363 ILE A O 1
ATOM 2809 N N . PRO A 1 364 ? -8.516 5.156 20.672 1 92.88 364 PRO A N 1
ATOM 2810 C CA . PRO A 1 364 ? -8.328 6.539 21.109 1 92.88 364 PRO A CA 1
ATOM 2811 C C . PRO A 1 364 ? -7.715 7.422 20.016 1 92.88 364 PRO A C 1
ATOM 2813 O O . PRO A 1 364 ? -6.883 6.957 19.234 1 92.88 364 PRO A O 1
ATOM 2816 N N . LEU A 1 365 ? -8.148 8.586 19.922 1 92.5 365 LEU A N 1
ATOM 2817 C CA . LEU A 1 365 ? -7.602 9.594 19.031 1 92.5 365 LEU A CA 1
ATOM 2818 C C . LEU A 1 365 ? -6.77 10.617 19.797 1 92.5 365 LEU A C 1
ATOM 2820 O O . LEU A 1 365 ? -6.984 11.82 19.656 1 92.5 365 LEU A O 1
ATOM 2824 N N . GLY A 1 366 ? -5.832 10.055 20.516 1 84.12 366 GLY A N 1
ATOM 2825 C CA . GLY A 1 366 ? -5.082 10.953 21.391 1 84.12 366 GLY A CA 1
ATOM 2826 C C . GLY A 1 366 ? -5.926 11.562 22.484 1 84.12 366 GLY A C 1
ATOM 2827 O O . GLY A 1 366 ? -6.762 10.883 23.094 1 84.12 366 GLY A O 1
ATOM 2828 N N . GLY A 1 367 ? -5.699 12.836 22.797 1 86.12 367 GLY A N 1
ATOM 2829 C CA . GLY A 1 367 ? -6.48 13.539 23.797 1 86.12 367 GLY A CA 1
ATOM 2830 C C . GLY A 1 367 ? -7.707 14.227 23.234 1 86.12 367 GLY A C 1
ATOM 2831 O O . GLY A 1 367 ? -8.453 14.883 23.969 1 86.12 367 GLY A O 1
ATOM 2832 N N . HIS A 1 368 ? -8.008 13.859 21.953 1 89.88 368 HIS A N 1
ATOM 2833 C CA . HIS A 1 368 ? -9.062 14.617 21.297 1 89.88 368 HIS A CA 1
ATOM 2834 C C . HIS A 1 368 ? -10.383 13.859 21.328 1 89.88 368 HIS A C 1
ATOM 2836 O O . HIS A 1 368 ? -11.453 14.477 21.281 1 89.88 368 HIS A O 1
ATOM 2842 N N . GLY A 1 369 ? -10.305 12.57 21.344 1 93.62 369 GLY A N 1
ATOM 2843 C CA . GLY A 1 369 ? -11.531 11.789 21.297 1 93.62 369 GLY A CA 1
ATOM 2844 C C . GLY A 1 369 ? -11.289 10.312 21.031 1 93.62 369 GLY A C 1
ATOM 2845 O O . GLY A 1 369 ? -10.289 9.75 21.484 1 93.62 369 GLY A O 1
ATOM 2846 N N . VAL A 1 370 ? -12.43 9.703 20.453 1 93.94 370 VAL A N 1
ATOM 2847 C CA . VAL A 1 370 ? -12.422 8.258 20.25 1 93.94 370 VAL A CA 1
ATOM 2848 C C . VAL A 1 370 ? -13.055 7.922 18.906 1 93.94 370 VAL A C 1
ATOM 2850 O O . VAL A 1 370 ? -14.008 8.578 18.484 1 93.94 370 VAL A O 1
ATOM 2853 N N . LEU A 1 371 ? -12.43 6.977 18.281 1 93.25 371 LEU A N 1
ATOM 2854 C CA . LEU A 1 371 ? -12.969 6.426 17.047 1 93.25 371 LEU A CA 1
ATOM 2855 C C . LEU A 1 371 ? -13.562 5.043 17.281 1 93.25 371 LEU A C 1
ATOM 2857 O O . LEU A 1 371 ? -12.875 4.141 17.766 1 93.25 371 LEU A O 1
ATOM 2861 N N . GLY A 1 372 ? -14.867 4.91 16.984 1 88.81 372 GLY A N 1
ATOM 2862 C CA . GLY A 1 372 ? -15.523 3.615 17.078 1 88.81 372 GLY A CA 1
ATOM 2863 C C . GLY A 1 372 ? -15.836 2.994 15.734 1 88.81 372 GLY A C 1
ATOM 2864 O O . GLY A 1 372 ? -16.312 3.678 14.828 1 88.81 372 GLY A O 1
ATOM 2865 N N . LEU A 1 373 ? -15.445 1.776 15.617 1 86.81 373 LEU A N 1
ATOM 2866 C CA . LEU A 1 373 ? -15.75 1.008 14.414 1 86.81 373 LEU A CA 1
ATOM 2867 C C . LEU A 1 373 ? -16.562 -0.239 14.758 1 86.81 373 LEU A C 1
ATOM 2869 O O . LEU A 1 373 ? -16.281 -0.914 15.75 1 86.81 373 LEU A O 1
ATOM 2873 N N . VAL A 1 374 ? -17.609 -0.562 13.977 1 78.19 374 VAL A N 1
ATOM 2874 C CA . VAL A 1 374 ? -18.422 -1.746 14.242 1 78.19 374 VAL A CA 1
ATOM 2875 C C . VAL A 1 374 ? -18.641 -2.521 12.945 1 78.19 374 VAL A C 1
ATOM 2877 O O . VAL A 1 374 ? -19.047 -1.945 11.93 1 78.19 374 VAL A O 1
ATOM 2880 N N . ALA A 1 375 ? -18.219 -3.732 12.984 1 69.88 375 ALA A N 1
ATOM 2881 C CA . ALA A 1 375 ? -18.453 -4.629 11.852 1 69.88 375 ALA A CA 1
ATOM 2882 C C . ALA A 1 375 ? -19.688 -5.48 12.078 1 69.88 375 ALA A C 1
ATOM 2884 O O . ALA A 1 375 ? -19.875 -6.055 13.156 1 69.88 375 ALA A O 1
ATOM 2885 N N . PRO A 1 376 ? -20.547 -5.402 11.07 1 59.91 376 PRO A N 1
ATOM 2886 C CA . PRO A 1 376 ? -21.766 -6.211 11.234 1 59.91 376 PRO A CA 1
ATOM 2887 C C . PRO A 1 376 ? -21.484 -7.711 11.188 1 59.91 376 PRO A C 1
ATOM 2889 O O . PRO A 1 376 ? -22.297 -8.508 11.672 1 59.91 376 PRO A O 1
ATOM 2892 N N . SER A 1 377 ? -20.438 -8.055 10.445 1 58.12 377 SER A N 1
ATOM 2893 C CA . SER A 1 377 ? -20.219 -9.461 10.133 1 58.12 377 SER A CA 1
ATOM 2894 C C . SER A 1 377 ? -19.766 -10.234 11.367 1 58.12 377 SER A C 1
ATOM 2896 O O . SER A 1 377 ? -19.688 -11.469 11.336 1 58.12 377 SER A O 1
ATOM 2898 N N . GLY A 1 378 ? -19.797 -9.586 12.672 1 59.38 378 GLY A N 1
ATOM 2899 C CA . GLY A 1 378 ? -19.453 -10.266 13.914 1 59.38 378 GLY A CA 1
ATOM 2900 C C . GLY A 1 378 ? -17.969 -10.5 14.062 1 59.38 378 GLY A C 1
ATOM 2901 O O . GLY A 1 378 ? -17.516 -11.125 15.031 1 59.38 378 GLY A O 1
ATOM 2902 N N . ALA A 1 379 ? -17.094 -10.328 13.016 1 61.03 379 ALA A N 1
ATOM 2903 C CA . ALA A 1 379 ? -15.664 -10.516 13.188 1 61.03 379 ALA A CA 1
ATOM 2904 C C . ALA A 1 379 ? -14.875 -9.383 12.531 1 61.03 379 ALA A C 1
ATOM 2906 O O . ALA A 1 379 ? -15.336 -8.789 11.555 1 61.03 379 ALA A O 1
ATOM 2907 N N . VAL A 1 380 ? -13.93 -8.906 13.297 1 63.81 380 VAL A N 1
ATOM 2908 C CA . VAL A 1 380 ? -12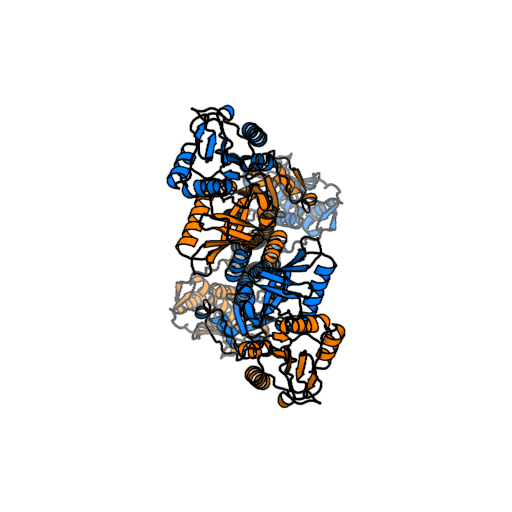.969 -7.98 12.719 1 63.81 380 VAL A CA 1
ATOM 2909 C C . VAL A 1 380 ? -11.656 -8.711 12.422 1 63.81 380 VAL A C 1
ATOM 2911 O O . VAL A 1 380 ? -11.016 -9.234 13.328 1 63.81 380 VAL A O 1
ATOM 2914 N N . ASP A 1 381 ? -11.383 -8.875 11.094 1 67.75 381 ASP A N 1
ATOM 2915 C CA . ASP A 1 381 ? -10.141 -9.555 10.734 1 67.75 381 ASP A CA 1
ATOM 2916 C C . ASP A 1 381 ? -8.93 -8.672 11.016 1 67.75 381 ASP A C 1
ATOM 2918 O O . ASP A 1 381 ? -9.078 -7.488 11.336 1 67.75 381 ASP A O 1
ATOM 2922 N N . GLU A 1 382 ? -7.809 -9.297 11.039 1 67.62 382 GLU A N 1
ATOM 2923 C CA . GLU A 1 382 ? -6.559 -8.625 11.375 1 67.62 382 GLU A CA 1
ATOM 2924 C C . GLU A 1 382 ? -6.309 -7.434 10.445 1 67.62 382 GLU A C 1
ATOM 2926 O O . GLU A 1 382 ? -5.762 -6.414 10.875 1 67.62 382 GLU A O 1
ATOM 2931 N N . PHE A 1 383 ? -6.746 -7.656 9.266 1 70.38 383 PHE A N 1
ATOM 2932 C CA . PHE A 1 383 ? -6.488 -6.598 8.297 1 70.38 383 PHE A CA 1
ATOM 2933 C C . PHE A 1 383 ? -7.344 -5.371 8.594 1 70.38 383 PHE A C 1
ATOM 2935 O O . PHE A 1 383 ? -6.844 -4.246 8.586 1 70.38 383 PHE A O 1
ATOM 2942 N N . SER A 1 384 ? -8.547 -5.664 8.75 1 73.44 384 SER A N 1
ATOM 2943 C CA . SER A 1 384 ? -9.453 -4.574 9.094 1 73.44 384 SER A CA 1
ATOM 2944 C C . SER A 1 384 ? -9 -3.861 10.367 1 73.44 384 SER A C 1
ATOM 2946 O O . SER A 1 384 ? -9.109 -2.639 10.469 1 73.44 384 SER A O 1
ATOM 2948 N N . ASP A 1 385 ? -8.492 -4.59 11.281 1 77 385 ASP A N 1
ATOM 2949 C CA . ASP A 1 385 ? -7.965 -4.023 12.523 1 77 385 ASP A CA 1
ATOM 2950 C C . ASP A 1 385 ? -6.781 -3.1 12.25 1 77 385 ASP A C 1
ATOM 2952 O O . ASP A 1 385 ? -6.711 -1.994 12.789 1 77 385 ASP A O 1
ATOM 2956 N N . ARG A 1 386 ? -5.926 -3.521 11.484 1 73.06 386 ARG A N 1
ATOM 2957 C CA . ARG A 1 386 ? -4.766 -2.711 11.133 1 73.06 386 ARG A CA 1
ATOM 2958 C C . ARG A 1 386 ? -5.188 -1.43 10.422 1 73.06 386 ARG A C 1
ATOM 2960 O O . ARG A 1 386 ? -4.656 -0.353 10.703 1 73.06 386 ARG A O 1
ATOM 2967 N N . LEU A 1 387 ? -6.09 -1.637 9.5 1 75.5 387 LEU A N 1
ATOM 2968 C CA . LEU A 1 387 ? -6.578 -0.477 8.758 1 75.5 387 LEU A CA 1
ATOM 2969 C C . LEU A 1 387 ? -7.207 0.543 9.703 1 75.5 387 LEU A C 1
ATOM 2971 O O . LEU A 1 387 ? -7.023 1.75 9.531 1 75.5 387 LEU A O 1
ATOM 2975 N N . ALA A 1 388 ? -7.91 0.044 10.633 1 81.12 388 ALA A N 1
ATOM 2976 C CA . ALA A 1 388 ? -8.57 0.907 11.609 1 81.12 388 ALA A CA 1
ATOM 2977 C C . ALA A 1 388 ? -7.543 1.706 12.406 1 81.12 388 ALA A C 1
ATOM 2979 O O . ALA A 1 388 ? -7.723 2.902 12.641 1 81.12 388 ALA A O 1
ATOM 2980 N N . HIS A 1 389 ? -6.516 1.12 12.789 1 79.62 389 HIS A N 1
ATOM 2981 C CA . HIS A 1 389 ? -5.488 1.777 13.586 1 79.62 389 HIS A CA 1
ATOM 2982 C C . HIS A 1 389 ? -4.738 2.82 12.766 1 79.62 389 HIS A C 1
ATOM 2984 O O . HIS A 1 389 ? -4.379 3.881 13.281 1 79.62 389 HIS A O 1
ATOM 2990 N N . VAL A 1 390 ? -4.504 2.422 11.57 1 73.06 390 VAL A N 1
ATOM 2991 C CA . VAL A 1 390 ? -3.834 3.377 10.695 1 73.06 390 VAL A CA 1
ATOM 2992 C C . VAL A 1 390 ? -4.711 4.613 10.508 1 73.06 390 VAL A C 1
ATOM 2994 O O . VAL A 1 390 ? -4.223 5.746 10.586 1 73.06 390 VAL A O 1
ATOM 2997 N N . LEU A 1 391 ? -5.875 4.418 10.227 1 79.81 391 LEU A N 1
ATOM 2998 C CA . LEU A 1 391 ? -6.801 5.535 10.07 1 79.81 391 LEU A CA 1
ATOM 2999 C C . LEU A 1 391 ? -6.859 6.379 11.344 1 79.81 391 LEU A C 1
ATOM 3001 O O . LEU A 1 391 ? -6.773 7.605 11.281 1 79.81 391 LEU A O 1
ATOM 3005 N N . ALA A 1 392 ? -6.949 5.723 12.453 1 85.12 392 ALA A N 1
ATOM 3006 C CA . ALA A 1 392 ? -7.047 6.414 13.734 1 85.12 392 ALA A CA 1
ATOM 3007 C C . ALA A 1 392 ? -5.805 7.262 14 1 85.12 392 ALA A C 1
ATOM 3009 O O . ALA A 1 392 ? -5.906 8.391 14.492 1 85.12 392 ALA A O 1
ATOM 3010 N N . SER A 1 393 ? -4.723 6.738 13.703 1 79.56 393 SER A N 1
ATOM 3011 C CA . SER A 1 393 ? -3.477 7.465 13.922 1 79.56 393 SER A CA 1
ATOM 3012 C C . SER A 1 393 ? -3.41 8.719 13.062 1 79.56 393 SER A C 1
ATOM 3014 O O . SER A 1 393 ? -2.916 9.758 13.5 1 79.56 393 SER A O 1
ATOM 3016 N N . ASN A 1 394 ? -3.811 8.562 11.867 1 77.81 394 ASN A N 1
ATOM 3017 C CA . ASN A 1 394 ? -3.818 9.719 10.969 1 77.81 394 ASN A CA 1
ATOM 3018 C C . ASN A 1 394 ? -4.832 10.766 11.414 1 77.81 394 ASN A C 1
ATOM 3020 O O . ASN A 1 394 ? -4.57 11.969 11.312 1 77.81 394 ASN A O 1
ATOM 3024 N N . VAL A 1 395 ? -5.848 10.328 11.852 1 85.06 395 VAL A N 1
ATOM 3025 C CA . VAL A 1 395 ? -6.887 11.234 12.328 1 85.06 395 VAL A CA 1
ATOM 3026 C C . VAL A 1 395 ? -6.398 11.969 13.578 1 85.06 395 VAL A C 1
ATOM 3028 O O . VAL A 1 395 ? -6.578 13.18 13.703 1 85.06 395 VAL A O 1
ATOM 3031 N N . ALA A 1 396 ? -5.773 11.234 14.461 1 85.44 396 ALA A N 1
ATOM 3032 C CA . ALA A 1 396 ? -5.227 11.844 15.672 1 85.44 396 ALA A CA 1
ATOM 3033 C C . ALA A 1 396 ? -4.203 12.922 15.32 1 85.44 396 ALA A C 1
ATOM 3035 O O . ALA A 1 396 ? -4.203 14.008 15.922 1 85.44 396 ALA A O 1
ATOM 3036 N N . ALA A 1 397 ? -3.449 12.633 14.406 1 77.5 397 ALA A N 1
ATOM 3037 C CA . ALA A 1 397 ? -2.443 13.602 13.969 1 77.5 397 ALA A CA 1
ATOM 3038 C C . ALA A 1 397 ? -3.098 14.836 13.359 1 77.5 397 ALA A C 1
ATOM 3040 O O . ALA A 1 397 ? -2.625 15.961 13.555 1 77.5 397 ALA A O 1
ATOM 3041 N N . ALA A 1 398 ? -4.078 14.602 12.578 1 80.81 398 ALA A N 1
ATOM 3042 C CA . ALA A 1 398 ? -4.809 15.711 11.977 1 80.81 398 ALA A CA 1
ATOM 3043 C C . ALA A 1 398 ? -5.453 16.594 13.047 1 80.81 398 ALA A C 1
ATOM 3045 O O . ALA A 1 398 ? -5.473 17.812 12.93 1 80.81 398 ALA A O 1
ATOM 3046 N N . PHE A 1 399 ? -5.926 16 14.078 1 85.5 399 PHE A N 1
ATOM 3047 C CA . PHE A 1 399 ? -6.516 16.766 15.18 1 85.5 399 PHE A CA 1
ATOM 3048 C C . PHE A 1 399 ? -5.457 17.609 15.883 1 85.5 399 PHE A C 1
ATOM 3050 O O . PHE A 1 399 ? -5.699 18.766 16.203 1 85.5 399 PHE A O 1
ATOM 3057 N N . ASP A 1 400 ? -4.348 17.016 16.078 1 82.94 400 ASP A N 1
ATOM 3058 C CA . ASP A 1 400 ? -3.252 17.75 16.719 1 82.94 400 ASP A CA 1
ATOM 3059 C C . ASP A 1 400 ? -2.891 19 15.898 1 82.94 400 ASP A C 1
ATOM 3061 O O . ASP A 1 400 ? -2.721 20.078 16.453 1 82.94 400 ASP A O 1
ATOM 3065 N N . ARG A 1 401 ? -2.852 18.703 14.766 1 76.5 401 ARG A N 1
ATOM 3066 C CA . ARG A 1 401 ? -2.488 19.797 13.859 1 76.5 401 ARG A CA 1
ATOM 3067 C C . ARG A 1 401 ? -3.559 20.875 13.852 1 76.5 401 ARG A C 1
ATOM 3069 O O . ARG A 1 401 ? -3.242 22.078 13.914 1 76.5 401 ARG A O 1
ATOM 3076 N N . ALA A 1 402 ? -4.707 20.531 13.648 1 80.19 402 ALA A N 1
ATOM 3077 C CA . ALA A 1 402 ? -5.812 21.484 13.617 1 80.19 402 ALA A CA 1
ATOM 3078 C C . ALA A 1 402 ? -5.887 22.281 14.922 1 80.19 402 ALA A C 1
ATOM 3080 O O . ALA A 1 402 ? -6.168 23.484 14.906 1 80.19 402 ALA A O 1
ATOM 3081 N N . GLU A 1 403 ? -5.617 21.625 15.969 1 81.56 403 GLU A N 1
ATOM 3082 C CA . GLU A 1 403 ? -5.641 22.297 17.266 1 81.56 403 GLU A CA 1
ATOM 3083 C C . GLU A 1 403 ? -4.527 23.328 17.375 1 81.56 403 GLU A C 1
ATOM 3085 O O . GLU A 1 403 ? -4.746 24.438 17.875 1 81.56 403 GLU A O 1
ATOM 3090 N N . ARG A 1 404 ? -3.479 22.938 16.891 1 78.25 404 ARG A N 1
ATOM 3091 C CA . ARG A 1 404 ? -2.354 23.859 16.906 1 78.25 404 ARG A CA 1
ATOM 3092 C C . ARG A 1 404 ? -2.639 25.094 16.047 1 78.25 404 ARG A C 1
ATOM 3094 O O . ARG A 1 404 ? -2.387 26.219 16.469 1 78.25 404 ARG A O 1
ATOM 3101 N N . GLU A 1 405 ? -3.16 24.875 15 1 77.44 405 GLU A N 1
ATOM 3102 C CA . GLU A 1 405 ? -3.484 25.969 14.094 1 77.44 405 GLU A CA 1
ATOM 3103 C C . GLU A 1 405 ? -4.574 26.859 14.68 1 77.44 405 GLU A C 1
ATOM 3105 O O . GLU A 1 405 ? -4.516 28.094 14.547 1 77.44 405 GLU A O 1
ATOM 3110 N N . ARG A 1 406 ? -5.434 26.234 15.25 1 75.56 406 ARG A N 1
ATOM 3111 C CA . ARG A 1 406 ? -6.523 27 15.859 1 75.56 406 ARG A CA 1
ATOM 3112 C C . ARG A 1 406 ? -6.012 27.859 17 1 75.56 406 ARG A C 1
ATOM 3114 O O . ARG A 1 406 ? -6.441 29 17.172 1 75.56 406 ARG A O 1
ATOM 3121 N N . GLU A 1 407 ? -5.199 27.234 17.703 1 76.75 407 GLU A N 1
ATOM 3122 C CA . GLU A 1 407 ? -4.633 27.969 18.828 1 76.75 407 GLU A CA 1
ATOM 3123 C C . GLU A 1 407 ? -3.85 29.188 18.344 1 76.75 407 GLU A C 1
ATOM 3125 O O . GLU A 1 407 ? -3.979 30.281 18.906 1 76.75 407 GLU A O 1
ATOM 3130 N N . LEU A 1 408 ? -3.166 29.016 17.328 1 76.31 408 LEU A N 1
ATOM 3131 C CA . LEU A 1 408 ? -2.395 30.125 16.781 1 76.31 408 LEU A CA 1
ATOM 3132 C C . LEU A 1 408 ? -3.316 31.203 16.203 1 76.31 408 LEU A C 1
ATOM 3134 O O . LEU A 1 408 ? -3.08 32.406 16.406 1 76.31 408 LEU A O 1
ATOM 3138 N N . ALA A 1 409 ? -4.289 30.719 15.602 1 76.31 409 ALA A N 1
ATOM 3139 C CA . ALA A 1 409 ? -5.254 31.641 15.023 1 76.31 409 ALA A CA 1
ATOM 3140 C C . ALA A 1 409 ? -6.02 32.406 16.109 1 76.31 409 ALA A C 1
ATOM 3142 O O . ALA A 1 409 ? -6.27 33.594 15.984 1 76.31 409 ALA A O 1
ATOM 3143 N N . ARG A 1 410 ? -6.398 31.672 17.078 1 71.69 410 ARG A N 1
ATOM 3144 C CA . ARG A 1 410 ? -7.113 32.281 18.203 1 71.69 410 ARG A CA 1
ATOM 3145 C C . ARG A 1 410 ? -6.246 33.344 18.891 1 71.69 410 ARG A C 1
ATOM 3147 O O . ARG A 1 410 ? -6.719 34.438 19.188 1 71.69 410 ARG A O 1
ATOM 3154 N N . LYS A 1 411 ? -5.109 32.906 19.062 1 71.94 411 LYS A N 1
ATOM 3155 C CA . LYS A 1 411 ? -4.191 33.844 19.703 1 71.94 411 LYS A CA 1
ATOM 3156 C C . LYS A 1 411 ? -4.027 35.094 18.859 1 71.94 411 LYS A C 1
ATOM 3158 O O . LYS A 1 411 ? -4.02 36.219 19.375 1 71.94 411 LYS A O 1
ATOM 3163 N N . ASN A 1 412 ? -3.949 34.875 17.625 1 74.25 412 ASN A N 1
ATOM 3164 C CA . ASN A 1 412 ? -3.828 36 16.703 1 74.25 412 ASN A CA 1
ATOM 3165 C C . ASN A 1 412 ? -5.055 36.906 16.766 1 74.25 412 ASN A C 1
ATOM 3167 O O . ASN A 1 412 ? -4.93 38.125 16.812 1 74.25 412 ASN A O 1
ATOM 3171 N N . ARG A 1 413 ? -6.117 36.312 16.781 1 71.19 413 ARG A N 1
ATOM 3172 C CA . ARG A 1 413 ? -7.367 37.062 16.812 1 71.19 413 ARG A CA 1
ATOM 3173 C C . ARG A 1 413 ? -7.496 37.844 18.125 1 71.19 413 ARG A C 1
ATOM 3175 O O . ARG A 1 413 ? -7.934 39 18.109 1 71.19 413 ARG A O 1
ATOM 3182 N N . GLN A 1 414 ? -7.184 37.156 19.094 1 68.69 414 GLN A N 1
ATOM 3183 C CA . GLN A 1 414 ? -7.266 37.781 20.406 1 68.69 414 GLN A CA 1
ATOM 3184 C C . GLN A 1 414 ? -6.336 39 20.484 1 68.69 414 GLN A C 1
ATOM 3186 O O . GLN A 1 414 ? -6.727 40.062 20.984 1 68.69 414 GLN A O 1
ATOM 3191 N N . LEU A 1 415 ? -5.203 38.781 19.984 1 71.12 415 LEU A N 1
ATOM 3192 C CA . LEU A 1 415 ? -4.238 39.844 20 1 71.12 415 LEU A CA 1
ATOM 3193 C C . LEU A 1 415 ? -4.715 41.031 19.141 1 71.12 415 LEU A C 1
ATOM 3195 O O . LEU A 1 415 ? -4.562 42.188 19.531 1 71.12 415 LEU A O 1
ATOM 3199 N N . GLU A 1 416 ? -5.305 40.688 18.094 1 72.12 416 GLU A N 1
ATOM 3200 C CA . GLU A 1 416 ? -5.828 41.719 17.203 1 72.12 416 GLU A CA 1
ATOM 3201 C C . GLU A 1 416 ? -6.98 42.469 17.844 1 72.12 416 GLU A C 1
ATOM 3203 O O . GLU A 1 416 ? -7.055 43.719 17.766 1 72.12 416 GLU A O 1
ATOM 3208 N N . GLU A 1 417 ? -7.844 41.75 18.359 1 68.81 417 GLU A N 1
ATOM 3209 C CA . GLU A 1 417 ? -8.992 42.375 19.016 1 68.81 417 GLU A CA 1
ATOM 3210 C C . GLU A 1 417 ? -8.555 43.281 20.156 1 68.81 417 GLU A C 1
ATOM 3212 O O . GLU A 1 417 ? -9.078 44.375 20.328 1 68.81 417 GLU A O 1
ATOM 3217 N N . PHE A 1 418 ? -7.586 42.844 20.781 1 67.06 418 PHE A N 1
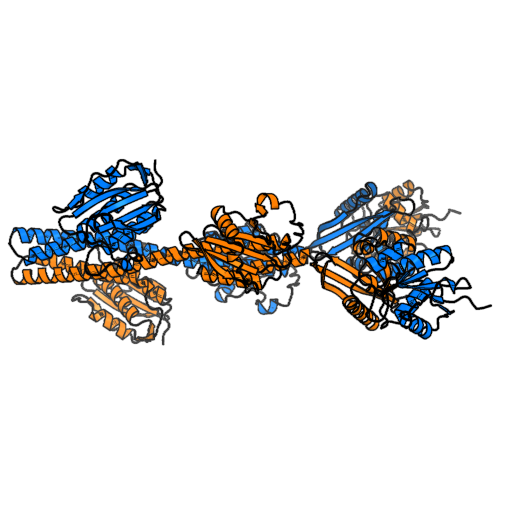ATOM 3218 C CA . PHE A 1 418 ? -7.09 43.625 21.922 1 67.06 418 PHE A CA 1
ATOM 3219 C C . PHE A 1 418 ? -6.406 44.906 21.438 1 67.06 418 PHE A C 1
ATOM 3221 O O . PHE A 1 418 ? -6.602 45.969 22.031 1 67.06 418 PHE A O 1
ATOM 3228 N N . ALA A 1 419 ? -5.656 44.625 20.562 1 69.69 419 ALA A N 1
ATOM 3229 C CA . ALA A 1 419 ? -4.957 45.812 20.016 1 69.69 419 ALA A CA 1
ATOM 3230 C C . ALA A 1 419 ? -5.945 46.844 19.516 1 69.69 419 ALA A C 1
ATOM 3232 O O . ALA A 1 419 ? -5.75 48.031 19.719 1 69.69 419 ALA A O 1
ATOM 3233 N N . THR A 1 420 ? -7.016 46.312 19.016 1 70.12 420 THR A N 1
ATOM 3234 C CA . THR A 1 420 ? -8.008 47.219 18.453 1 70.12 420 THR A CA 1
ATOM 3235 C C . THR A 1 420 ? -8.805 47.906 19.562 1 70.12 420 THR A C 1
ATOM 3237 O O . THR A 1 420 ? -8.977 49.125 19.547 1 70.12 420 THR A O 1
ATOM 3240 N N . LEU A 1 421 ? -9.297 47.219 20.531 1 66.12 421 LEU A N 1
ATOM 3241 C CA . LEU A 1 421 ? -10.102 47.781 21.625 1 66.12 421 LEU A CA 1
ATOM 3242 C C . LEU A 1 421 ? -9.266 48.688 22.516 1 66.12 421 LEU A C 1
ATOM 3244 O O . LEU A 1 421 ? -9.727 49.75 22.922 1 66.12 421 LEU A O 1
ATOM 3248 N N . GLY A 1 422 ? -8.086 48.125 22.828 1 70.06 422 GLY A N 1
ATOM 3249 C CA . GLY A 1 422 ? -7.184 48.938 23.625 1 70.06 422 GLY A CA 1
ATOM 3250 C C . GLY A 1 422 ? -6.828 50.25 22.969 1 70.06 422 GLY A C 1
ATOM 3251 O O . GLY A 1 422 ? -6.844 51.281 23.625 1 70.06 422 GLY A O 1
ATOM 3252 N N . ALA A 1 423 ? -6.59 50.188 21.703 1 72.31 423 ALA A N 1
ATOM 3253 C CA . ALA A 1 423 ? -6.23 51.375 20.969 1 72.31 423 ALA A CA 1
ATOM 3254 C C . ALA A 1 423 ? -7.395 52.375 20.922 1 72.31 423 ALA A C 1
ATOM 3256 O O . ALA A 1 423 ? -7.191 53.594 21.031 1 72.31 423 ALA A O 1
ATOM 3257 N N . HIS A 1 424 ? -8.594 51.875 20.781 1 72.25 424 HIS A N 1
ATOM 3258 C CA . HIS A 1 424 ? -9.781 52.719 20.734 1 72.25 424 HIS A CA 1
ATOM 3259 C C . HIS A 1 424 ? -10.008 53.406 22.062 1 72.25 424 HIS A C 1
ATOM 3261 O O . HIS A 1 424 ? -10.289 54.625 22.109 1 72.25 424 HIS A O 1
ATOM 3267 N N . GLU A 1 425 ? -9.797 52.688 23.094 1 72.44 425 GLU A N 1
ATOM 3268 C CA . GLU A 1 425 ? -10 53.25 24.422 1 72.44 425 GLU A CA 1
ATOM 3269 C C . GLU A 1 425 ? -8.922 54.25 24.766 1 72.44 425 GLU A C 1
ATOM 3271 O O . GLU A 1 425 ? -9.211 55.312 25.344 1 72.44 425 GLU A O 1
ATOM 3276 N N . LEU A 1 426 ? -7.777 53.969 24.438 1 80.5 426 LEU A N 1
ATOM 3277 C CA . LEU A 1 426 ? -6.676 54.906 24.672 1 80.5 426 LEU A CA 1
ATOM 3278 C C . LEU A 1 426 ? -6.859 56.188 23.859 1 80.5 426 LEU A C 1
ATOM 3280 O O . LEU A 1 426 ? -6.586 57.281 24.344 1 80.5 426 LEU A O 1
ATOM 3284 N N . ARG A 1 427 ? -7.41 55.969 22.719 1 78.88 427 ARG A N 1
ATOM 3285 C CA . ARG A 1 427 ? -7.633 57.125 21.859 1 78.88 427 ARG A CA 1
ATOM 3286 C C . ARG A 1 427 ? -8.688 58.062 22.453 1 78.88 427 ARG A C 1
ATOM 3288 O O . ARG A 1 427 ? -8.508 59.281 22.453 1 78.88 427 ARG A O 1
ATOM 3295 N N . ASN A 1 428 ? -9.711 57.469 22.891 1 79.5 428 ASN A N 1
ATOM 3296 C CA . ASN A 1 428 ? -10.789 58.281 23.5 1 79.5 428 ASN A CA 1
ATOM 3297 C C . ASN A 1 428 ? -10.289 59.062 24.703 1 79.5 428 ASN A C 1
ATOM 3299 O O . ASN A 1 428 ? -10.594 60.25 24.844 1 79.5 428 ASN A O 1
ATOM 3303 N N . ARG A 1 429 ? -9.547 58.5 25.5 1 81.12 429 ARG A N 1
ATOM 3304 C CA . ARG A 1 429 ? -9.031 59.125 26.703 1 81.12 429 ARG A CA 1
ATOM 3305 C C . ARG A 1 429 ? -7.98 60.188 26.344 1 81.12 429 ARG A C 1
ATOM 3307 O O . ARG A 1 429 ? -7.906 61.219 26.984 1 81.12 429 ARG A O 1
ATOM 3314 N N . LEU A 1 430 ? -7.285 59.844 25.391 1 87.44 430 LEU A N 1
ATOM 3315 C CA . LEU A 1 430 ? -6.277 60.781 24.922 1 87.44 430 LEU A CA 1
ATOM 3316 C C . LEU A 1 430 ? -6.926 62.031 24.375 1 87.44 430 LEU A C 1
ATOM 3318 O O . LEU A 1 430 ? -6.441 63.156 24.625 1 87.44 430 LEU A O 1
ATOM 3322 N N . GLN A 1 431 ? -8.016 61.906 23.766 1 87.38 431 GLN A N 1
ATOM 3323 C CA . GLN A 1 431 ? -8.727 63.031 23.203 1 87.38 431 GLN A CA 1
ATOM 3324 C C . GLN A 1 431 ? -9.297 63.938 24.312 1 87.38 431 GLN A C 1
ATOM 3326 O O . GLN A 1 431 ? -9.273 65.125 24.219 1 87.38 431 GLN A O 1
ATOM 3331 N N . ILE A 1 432 ? -9.797 63.312 25.344 1 85.5 432 ILE A N 1
ATOM 3332 C CA . ILE A 1 432 ? -10.312 64.062 26.5 1 85.5 432 ILE A CA 1
ATOM 3333 C C . ILE A 1 432 ? -9.172 64.812 27.156 1 85.5 432 ILE A C 1
ATOM 3335 O O . ILE A 1 432 ? -9.328 66 27.469 1 85.5 432 ILE A O 1
ATOM 3339 N N . ALA A 1 433 ? -8.055 64.188 27.328 1 87.62 433 ALA A N 1
ATOM 3340 C CA . ALA A 1 433 ? -6.898 64.812 27.938 1 87.62 433 ALA A CA 1
ATOM 3341 C C . ALA A 1 433 ? -6.406 66 27.094 1 87.62 433 ALA A C 1
ATOM 3343 O O . ALA A 1 433 ? -6.094 67.062 27.609 1 87.62 433 ALA A O 1
ATOM 3344 N N . LEU A 1 434 ? -6.383 65.75 25.844 1 90.25 434 LEU A N 1
ATOM 3345 C CA . LEU A 1 434 ? -5.945 66.812 24.906 1 90.25 434 LEU A CA 1
ATOM 3346 C C . LEU A 1 434 ? -6.863 68 24.969 1 90.25 434 LEU A C 1
ATOM 3348 O O . LEU A 1 434 ? -6.395 69.125 25 1 90.25 434 LEU A O 1
ATOM 3352 N N . ALA A 1 435 ? -8.117 67.75 25 1 89.56 435 ALA A N 1
ATOM 3353 C CA . ALA A 1 435 ? -9.102 68.812 25.062 1 89.56 435 ALA A CA 1
ATOM 3354 C C . ALA A 1 435 ? -8.961 69.625 26.359 1 89.56 435 ALA A C 1
ATOM 3356 O O . ALA A 1 435 ? -9.039 70.875 26.344 1 89.56 435 ALA A O 1
ATOM 3357 N N . ASN A 1 436 ? -8.75 69 27.422 1 88.12 436 ASN A N 1
ATOM 3358 C CA . ASN A 1 436 ? -8.602 69.625 28.719 1 88.12 436 ASN A CA 1
ATOM 3359 C C . ASN A 1 436 ? -7.336 70.5 28.781 1 88.12 436 ASN A C 1
ATOM 3361 O O . ASN A 1 436 ? -7.367 71.625 29.266 1 88.12 436 ASN A O 1
ATOM 3365 N N . VAL A 1 437 ? -6.324 69.938 28.312 1 89.69 437 VAL A N 1
ATOM 3366 C CA . VAL A 1 437 ? -5.047 70.625 28.344 1 89.69 437 VAL A CA 1
ATOM 3367 C C . VAL A 1 437 ? -5.121 71.875 27.422 1 89.69 437 VAL A C 1
ATOM 3369 O O . VAL A 1 437 ? -4.637 72.938 27.781 1 89.69 437 VAL A O 1
ATOM 3372 N N . ALA A 1 438 ? -5.746 71.688 26.312 1 88.62 438 ALA A N 1
ATOM 3373 C CA . ALA A 1 438 ? -5.898 72.812 25.375 1 88.62 438 ALA A CA 1
ATOM 3374 C C . ALA A 1 438 ? -6.723 73.938 25.984 1 88.62 438 ALA A C 1
ATOM 3376 O O . ALA A 1 438 ? -6.402 75.125 25.812 1 88.62 438 ALA A O 1
ATOM 3377 N N . ARG A 1 439 ? -7.758 73.625 26.656 1 88.38 439 ARG A N 1
ATOM 3378 C CA . ARG A 1 439 ? -8.609 74.625 27.312 1 88.38 439 ARG A CA 1
ATOM 3379 C C . ARG A 1 439 ? -7.859 75.312 28.422 1 88.38 439 ARG A C 1
ATOM 3381 O O . ARG A 1 439 ? -8.039 76.562 28.609 1 88.38 439 ARG A O 1
ATOM 3388 N N . GLU A 1 440 ? -7.113 74.625 29.125 1 87.69 440 GLU A N 1
ATOM 3389 C CA . GLU A 1 440 ? -6.316 75.25 30.188 1 87.69 440 GLU A CA 1
ATOM 3390 C C . GLU A 1 440 ? -5.25 76.188 29.625 1 87.69 440 GLU A C 1
ATOM 3392 O O . GLU A 1 440 ? -4.953 77.188 30.203 1 87.69 440 GLU A O 1
ATOM 3397 N N . ARG A 1 441 ? -4.668 75.75 28.531 1 86.75 441 ARG A N 1
ATOM 3398 C CA . ARG A 1 441 ? -3.646 76.562 27.875 1 86.75 441 ARG A CA 1
ATOM 3399 C C . ARG A 1 441 ? -4.234 77.875 27.344 1 86.75 441 ARG A C 1
ATOM 3401 O O . ARG A 1 441 ? -3.551 78.875 27.312 1 86.75 441 ARG A O 1
ATOM 3408 N N . ALA A 1 442 ? -5.43 77.812 26.938 1 86.5 442 ALA A N 1
ATOM 3409 C CA . ALA A 1 442 ? -6.102 79 26.438 1 86.5 442 ALA A CA 1
ATOM 3410 C C . ALA A 1 442 ? -6.273 80 27.547 1 86.5 442 ALA A C 1
ATOM 3412 O O . ALA A 1 442 ? -6.34 81.25 27.266 1 86.5 442 ALA A O 1
ATOM 3413 N N . THR A 1 443 ? -6.32 79.625 28.797 1 81.94 443 THR A N 1
ATOM 3414 C CA . THR A 1 443 ? -6.531 80.562 29.906 1 81.94 443 THR A CA 1
ATOM 3415 C C . THR A 1 443 ? -5.199 81 30.5 1 81.94 443 THR A C 1
ATOM 3417 O O . THR A 1 443 ? -5.141 82 31.219 1 81.94 443 THR A O 1
ATOM 3420 N N . ARG A 1 444 ? -4.199 80.188 30.266 1 77.62 444 ARG A N 1
ATOM 3421 C CA . ARG A 1 444 ? -2.898 80.5 30.844 1 77.62 444 ARG A CA 1
ATOM 3422 C C . ARG A 1 444 ? -1.766 80.125 29.906 1 77.62 444 ARG A C 1
ATOM 3424 O O . ARG A 1 444 ? -1.765 79 29.359 1 77.62 444 ARG A O 1
ATOM 3431 N N . ASP A 1 445 ? -0.938 81.062 29.703 1 77.06 445 ASP A N 1
ATOM 3432 C CA . ASP A 1 445 ? 0.242 80.812 28.891 1 77.06 445 ASP A CA 1
ATOM 3433 C C . ASP A 1 445 ? 1.296 80.062 29.688 1 77.06 445 ASP A C 1
ATOM 3435 O O . ASP A 1 445 ? 1.895 80.625 30.609 1 77.06 445 ASP A O 1
ATOM 3439 N N . SER A 1 446 ? 1.402 78.688 29.672 1 83.75 446 SER A N 1
ATOM 3440 C CA . SER A 1 446 ? 2.344 77.812 30.375 1 83.75 446 SER A CA 1
ATOM 3441 C C . SER A 1 446 ? 3.111 76.938 29.406 1 83.75 446 SER A C 1
ATOM 3443 O O . SER A 1 446 ? 2.51 76.25 28.594 1 83.75 446 SER A O 1
ATOM 3445 N N . GLN A 1 447 ? 4.414 77 29.438 1 82.25 447 GLN A N 1
ATOM 3446 C CA . GLN A 1 447 ? 5.285 76.188 28.609 1 82.25 447 GLN A CA 1
ATOM 3447 C C . GLN A 1 447 ? 5.09 74.688 28.906 1 82.25 447 GLN A C 1
ATOM 3449 O O . GLN A 1 447 ? 5.191 73.875 28.016 1 82.25 447 GLN A O 1
ATOM 3454 N N . ARG A 1 448 ? 4.762 74.5 30.109 1 85.5 448 ARG A N 1
ATOM 3455 C CA . ARG A 1 448 ? 4.562 73.125 30.531 1 85.5 448 ARG A CA 1
ATOM 3456 C C . ARG A 1 448 ? 3.309 72.562 29.891 1 85.5 448 ARG A C 1
ATOM 3458 O O . ARG A 1 448 ? 3.307 71.375 29.469 1 85.5 448 ARG A O 1
ATOM 3465 N N . LEU A 1 449 ? 2.254 73.312 29.828 1 88.81 449 LEU A N 1
ATOM 3466 C CA . LEU A 1 449 ? 1.006 72.875 29.234 1 88.81 449 LEU A CA 1
ATOM 3467 C C . LEU A 1 449 ? 1.153 72.688 27.719 1 88.81 449 LEU A C 1
ATOM 3469 O O . LEU A 1 449 ? 0.55 71.812 27.125 1 88.81 449 LEU A O 1
ATOM 3473 N N . GLU A 1 450 ? 1.934 73.562 27.188 1 87.19 450 GLU A N 1
ATOM 3474 C CA . GLU A 1 450 ? 2.219 73.375 25.75 1 87.19 450 GLU A CA 1
ATOM 3475 C C . GLU A 1 450 ? 2.973 72.125 25.469 1 87.19 450 GLU A C 1
ATOM 3477 O O . GLU A 1 450 ? 2.646 71.375 24.516 1 87.19 450 GLU A O 1
ATOM 3482 N N . GLY A 1 451 ? 3.959 71.812 26.266 1 85.44 451 GLY A N 1
ATOM 3483 C CA . GLY A 1 451 ? 4.688 70.562 26.125 1 85.44 451 GLY A CA 1
ATOM 3484 C C . GLY A 1 451 ? 3.814 69.312 26.328 1 85.44 451 GLY A C 1
ATOM 3485 O O . GLY A 1 451 ? 3.973 68.312 25.641 1 85.44 451 GLY A O 1
ATOM 3486 N N . THR A 1 452 ? 2.953 69.375 27.266 1 89.62 452 THR A N 1
ATOM 3487 C CA . THR A 1 452 ? 2.037 68.312 27.531 1 89.62 452 THR A CA 1
ATOM 3488 C C . THR A 1 452 ? 1.108 68.062 26.344 1 89.62 452 THR A C 1
ATOM 3490 O O . THR A 1 452 ? 0.838 66.875 25.969 1 89.62 452 THR A O 1
ATOM 3493 N N . GLU A 1 453 ? 0.579 69.125 25.797 1 89 453 GLU A N 1
ATOM 3494 C CA . GLU A 1 453 ? -0.282 69 24.625 1 89 453 GLU A CA 1
ATOM 3495 C C . GLU A 1 453 ? 0.443 68.312 23.469 1 89 453 GLU A C 1
ATOM 3497 O O . GLU A 1 453 ? -0.119 67.438 22.797 1 89 453 GLU A O 1
ATOM 3502 N N . HIS A 1 454 ? 1.695 68.688 23.328 1 82.44 454 HIS A N 1
ATOM 3503 C CA . HIS A 1 454 ? 2.504 68.062 22.281 1 82.44 454 HIS A CA 1
ATOM 3504 C C . HIS A 1 454 ? 2.721 66.562 22.547 1 82.44 454 HIS A C 1
ATOM 3506 O O . HIS A 1 454 ? 2.701 65.75 21.625 1 82.44 454 HIS A O 1
ATOM 3512 N N . THR A 1 455 ? 2.994 66.312 23.734 1 85.44 455 THR A N 1
ATOM 3513 C CA . THR A 1 455 ? 3.201 64.875 24.125 1 85.44 455 THR A CA 1
ATOM 3514 C C . THR A 1 455 ? 1.943 64.062 23.875 1 85.44 455 THR A C 1
ATOM 3516 O O . THR A 1 455 ? 2.02 62.938 23.375 1 85.44 455 THR A O 1
ATOM 3519 N N . LEU A 1 456 ? 0.802 64.562 24.203 1 89.5 456 LEU A N 1
ATOM 3520 C CA . LEU A 1 456 ? -0.464 63.844 24.031 1 89.5 456 LEU A CA 1
ATOM 3521 C C . LEU A 1 456 ? -0.789 63.688 22.562 1 89.5 456 LEU A C 1
ATOM 3523 O O . LEU A 1 456 ? -1.31 62.625 22.156 1 89.5 456 LEU A O 1
ATOM 3527 N N . GLU A 1 457 ? -0.486 64.625 21.781 1 84.19 457 GLU A N 1
ATOM 3528 C CA . GLU A 1 457 ? -0.678 64.5 20.328 1 84.19 457 GLU A CA 1
ATOM 3529 C C . GLU A 1 457 ? 0.191 63.406 19.75 1 84.19 457 GLU A C 1
ATOM 3531 O O . GLU A 1 457 ? -0.252 62.688 18.859 1 84.19 457 GLU A O 1
ATOM 3536 N N . ARG A 1 458 ? 1.346 63.375 20.25 1 75.81 458 ARG A N 1
ATOM 3537 C CA . ARG A 1 458 ? 2.25 62.312 19.797 1 75.81 458 ARG A CA 1
ATOM 3538 C C . ARG A 1 458 ? 1.721 60.938 20.172 1 75.81 458 ARG A C 1
ATOM 3540 O O . ARG A 1 458 ? 1.835 60 19.406 1 75.81 458 ARG A O 1
ATOM 3547 N N . MET A 1 459 ? 1.223 60.781 21.297 1 82.12 459 MET A N 1
ATOM 3548 C CA . MET A 1 459 ? 0.637 59.5 21.734 1 82.12 459 MET A CA 1
ATOM 3549 C C . MET A 1 459 ? -0.528 59.094 20.844 1 82.12 459 MET A C 1
ATOM 3551 O O . MET A 1 459 ? -0.692 57.906 20.531 1 82.12 459 MET A O 1
ATOM 3555 N N . GLU A 1 460 ? -1.296 60.031 20.484 1 82.12 460 GLU A N 1
ATOM 3556 C CA . GLU A 1 460 ? -2.424 59.781 19.609 1 82.12 460 GLU A CA 1
ATOM 3557 C C . GLU A 1 460 ? -1.953 59.219 18.25 1 82.12 460 GLU A C 1
ATOM 3559 O O . GLU A 1 460 ? -2.586 58.344 17.672 1 82.12 460 GLU A O 1
ATOM 3564 N N . ARG A 1 461 ? -0.932 59.781 17.781 1 73.69 461 ARG A N 1
ATOM 3565 C CA . ARG A 1 461 ? -0.366 59.312 16.516 1 73.69 461 ARG A CA 1
ATOM 3566 C C . ARG A 1 461 ? 0.159 57.875 16.641 1 73.69 461 ARG A C 1
ATOM 3568 O O . ARG A 1 461 ? -0.065 57.062 15.758 1 73.69 461 ARG A O 1
ATOM 3575 N N . LEU A 1 462 ? 0.857 57.656 17.672 1 72.75 462 LEU A N 1
ATOM 3576 C CA . LEU A 1 462 ? 1.397 56.344 17.922 1 72.75 462 LEU A CA 1
ATOM 3577 C C . LEU A 1 462 ? 0.277 55.312 18.031 1 72.75 462 LEU A C 1
ATOM 3579 O O . LEU A 1 462 ? 0.39 54.188 17.484 1 72.75 462 LEU A O 1
ATOM 3583 N N . LEU A 1 463 ? -0.691 55.625 18.719 1 77.81 463 LEU A N 1
ATOM 3584 C CA . LEU A 1 463 ? -1.828 54.719 18.906 1 77.81 463 LEU A CA 1
ATOM 3585 C C . LEU A 1 463 ? -2.482 54.406 17.562 1 77.81 463 LEU A C 1
ATOM 3587 O O . LEU A 1 463 ? -2.867 53.25 17.312 1 77.81 463 LEU A O 1
ATOM 3591 N N . THR A 1 464 ? -2.643 55.375 16.75 1 74.19 464 THR A N 1
ATOM 3592 C CA . THR A 1 464 ? -3.219 55.188 15.43 1 74.19 464 THR A CA 1
ATOM 3593 C C . THR A 1 464 ? -2.361 54.219 14.602 1 74.19 464 THR A C 1
ATOM 3595 O O . THR A 1 464 ? -2.887 53.375 13.898 1 74.19 464 THR A O 1
ATOM 3598 N N . GLN A 1 465 ? -1.129 54.375 14.75 1 68.19 465 GLN A N 1
ATOM 3599 C CA . GLN A 1 465 ? -0.208 53.5 14.031 1 68.19 465 GLN A CA 1
ATOM 3600 C C . GLN A 1 465 ? -0.297 52.062 14.547 1 68.19 465 GLN A C 1
ATOM 3602 O O . GLN A 1 465 ? -0.254 51.094 13.766 1 68.19 465 GLN A O 1
ATOM 3607 N N . LEU A 1 466 ? -0.334 51.906 15.812 1 69.19 466 LEU A N 1
ATOM 3608 C CA . LEU A 1 466 ? -0.435 50.594 16.422 1 69.19 466 LEU A CA 1
ATOM 3609 C C . LEU A 1 466 ? -1.71 49.875 15.969 1 69.19 466 LEU A C 1
ATOM 3611 O O . LEU A 1 466 ? -1.697 48.688 15.703 1 69.19 466 LEU A O 1
ATOM 3615 N N . LEU A 1 467 ? -2.762 50.625 15.93 1 71.38 467 LEU A N 1
ATOM 3616 C CA . LEU A 1 467 ? -4.031 50.062 15.484 1 71.38 467 LEU A CA 1
ATOM 3617 C C . LEU A 1 467 ? -3.947 49.594 14.031 1 71.38 467 LEU A C 1
ATOM 3619 O O . LEU A 1 467 ? -4.516 48.594 13.656 1 71.38 467 LEU A O 1
ATOM 3623 N N . GLN A 1 468 ? -3.287 50.344 13.266 1 70.12 468 GLN A N 1
ATOM 3624 C CA . GLN A 1 468 ? -3.105 50 11.867 1 70.12 468 GLN A CA 1
ATOM 3625 C C . GLN A 1 468 ? -2.291 48.719 11.727 1 70.12 468 GLN A C 1
ATOM 3627 O O . GLN A 1 468 ? -2.578 47.875 10.875 1 70.12 468 GLN A O 1
ATOM 3632 N N . LEU A 1 469 ? -1.36 48.656 12.531 1 66.75 469 LEU A N 1
ATOM 3633 C CA . LEU A 1 469 ? -0.509 47.469 12.508 1 66.75 469 LEU A CA 1
ATOM 3634 C C . LEU A 1 469 ? -1.291 46.219 12.938 1 66.75 469 LEU A C 1
ATOM 3636 O O . LEU A 1 469 ? -1.12 45.156 12.359 1 66.75 469 LEU A O 1
ATOM 3640 N N . ALA A 1 470 ? -1.991 46.375 13.961 1 67.31 470 ALA A N 1
ATOM 3641 C CA . ALA A 1 470 ? -2.771 45.281 14.484 1 67.31 470 ALA A CA 1
ATOM 3642 C C . ALA A 1 470 ? -3.773 44.75 13.453 1 67.31 470 ALA A C 1
ATOM 3644 O O . ALA A 1 470 ? -4.18 43.594 13.484 1 67.31 470 ALA A O 1
ATOM 3645 N N . GLN A 1 471 ? -4.121 45.656 12.578 1 66.12 471 GLN A N 1
ATOM 3646 C CA . GLN A 1 471 ? -5.168 45.281 11.625 1 66.12 471 GLN A CA 1
ATOM 3647 C C . GLN A 1 471 ? -4.574 44.938 10.258 1 66.12 471 GLN A C 1
ATOM 3649 O O . GLN A 1 471 ? -5.258 45.031 9.242 1 66.12 471 GLN A O 1
ATOM 3654 N N . THR A 1 472 ? -3.305 44.688 10.242 1 63.62 472 THR A N 1
ATOM 3655 C CA . THR A 1 472 ? -2.668 44.375 8.969 1 63.62 472 THR A CA 1
ATOM 3656 C C . THR A 1 472 ? -3.289 43.125 8.328 1 63.62 472 THR A C 1
ATOM 3658 O O . THR A 1 472 ? -3.332 43 7.105 1 63.62 472 THR A O 1
ATOM 3661 N N . SER A 1 473 ? -3.695 42.156 9.234 1 61.62 473 SER A N 1
ATOM 3662 C CA . SER A 1 473 ? -4.305 40.969 8.688 1 61.62 473 SER A CA 1
ATOM 3663 C C . SER A 1 473 ? -5.617 41.281 7.973 1 61.62 473 SER A C 1
ATOM 3665 O O . SER A 1 473 ? -6.078 40.5 7.141 1 61.62 473 SER A O 1
ATOM 3667 N N . LYS A 1 474 ? -6.156 42.375 8.266 1 62.31 474 LYS A N 1
ATOM 3668 C CA . LYS A 1 474 ? -7.453 42.75 7.707 1 62.31 474 LYS A CA 1
ATOM 3669 C C . LYS A 1 474 ? -7.289 43.625 6.477 1 62.31 474 LYS A C 1
ATOM 3671 O O . LYS A 1 474 ? -8.266 44.156 5.945 1 62.31 474 LYS A O 1
ATOM 3676 N N . ILE A 1 475 ? -5.988 43.844 6.152 1 66.44 475 ILE A N 1
ATOM 3677 C CA . ILE A 1 475 ? -5.793 44.594 4.918 1 66.44 475 ILE A CA 1
ATOM 3678 C C . ILE A 1 475 ? -6.496 43.875 3.764 1 66.44 475 ILE A C 1
ATOM 3680 O O . ILE A 1 475 ? -6.227 42.688 3.496 1 66.44 475 ILE A O 1
ATOM 3684 N N . PRO A 1 476 ? -7.617 44.531 3.277 1 62.84 476 PRO A N 1
ATOM 3685 C CA . PRO A 1 476 ? -8.383 43.875 2.215 1 62.84 476 PRO A CA 1
ATOM 3686 C C . PRO A 1 476 ? -7.504 43.375 1.062 1 62.84 476 PRO A C 1
ATOM 3688 O O . PRO A 1 476 ? -6.598 44.094 0.632 1 62.84 476 PRO A O 1
ATOM 3691 N N . ARG A 1 477 ? -7.648 42.188 0.617 1 67.5 477 ARG A N 1
ATOM 3692 C CA . ARG A 1 477 ? -6.922 41.625 -0.517 1 67.5 477 ARG A CA 1
ATOM 3693 C C . ARG A 1 477 ? -7.641 41.906 -1.829 1 67.5 477 ARG A C 1
ATOM 3695 O O . ARG A 1 477 ? -7.109 41.656 -2.908 1 67.5 477 ARG A O 1
ATOM 3702 N N . THR A 1 478 ? -8.781 42.562 -1.773 1 75.38 478 THR A N 1
ATOM 3703 C CA . THR A 1 478 ? -9.516 42.938 -2.979 1 75.38 478 THR A CA 1
ATOM 3704 C C . THR A 1 478 ? -8.914 44.156 -3.637 1 75.38 478 THR A C 1
ATOM 3706 O O . THR A 1 478 ? -8.531 45.125 -2.951 1 75.38 478 THR A O 1
ATOM 3709 N N . THR A 1 479 ? -8.641 44.125 -4.961 1 81.69 479 THR A N 1
ATOM 3710 C CA . THR A 1 479 ? -8.039 45.219 -5.699 1 81.69 479 THR A CA 1
ATOM 3711 C C . THR A 1 479 ? -9 45.75 -6.746 1 81.69 479 THR A C 1
ATOM 3713 O O . THR A 1 479 ? -9.844 45.031 -7.266 1 81.69 479 THR A O 1
ATOM 3716 N N . ASP A 1 480 ? -9.133 47.031 -6.777 1 87.44 480 ASP A N 1
ATOM 3717 C CA . ASP A 1 480 ? -9.867 47.75 -7.828 1 87.44 480 ASP A CA 1
ATOM 3718 C C . ASP A 1 480 ? -8.953 48.688 -8.602 1 87.44 480 ASP A C 1
ATOM 3720 O O . ASP A 1 480 ? -7.797 48.875 -8.219 1 87.44 480 ASP A O 1
ATOM 3724 N N . ALA A 1 481 ? -9.516 49.094 -9.836 1 92.88 481 ALA A N 1
ATOM 3725 C CA . ALA A 1 481 ? -8.773 50.094 -10.602 1 92.88 481 ALA A CA 1
ATOM 3726 C C . ALA A 1 481 ? -8.586 51.375 -9.781 1 92.88 481 ALA A C 1
ATOM 3728 O O . ALA A 1 481 ? -9.562 52.062 -9.461 1 92.88 481 ALA A O 1
ATOM 3729 N N . THR A 1 482 ? -7.414 51.625 -9.328 1 93.62 482 THR A N 1
ATOM 3730 C CA . THR A 1 482 ? -7.113 52.781 -8.461 1 93.62 482 THR A CA 1
ATOM 3731 C C . THR A 1 482 ? -6.117 53.719 -9.125 1 93.62 482 THR A C 1
ATOM 3733 O O . THR A 1 482 ? -5.105 53.281 -9.672 1 93.62 482 THR A O 1
ATOM 3736 N N . ASP A 1 483 ? -6.465 55.062 -9.148 1 94.94 483 ASP A N 1
ATOM 3737 C CA . ASP A 1 483 ? -5.594 56.062 -9.719 1 94.94 483 ASP A CA 1
ATOM 3738 C C . ASP A 1 483 ? -4.438 56.406 -8.773 1 94.94 483 ASP A C 1
ATOM 3740 O O . ASP A 1 483 ? -4.656 56.875 -7.648 1 94.94 483 ASP A O 1
ATOM 3744 N N . LEU A 1 484 ? -3.227 56.25 -9.297 1 95.62 484 LEU A N 1
ATOM 3745 C CA . LEU A 1 484 ? -2.023 56.438 -8.492 1 95.62 484 LEU A CA 1
ATOM 3746 C C . LEU A 1 484 ? -1.886 57.906 -8.07 1 95.62 484 LEU A C 1
ATOM 3748 O O . LEU A 1 484 ? -1.553 58.188 -6.918 1 95.62 484 LEU A O 1
ATOM 3752 N N . ARG A 1 485 ? -2.092 58.844 -8.984 1 94.75 485 ARG A N 1
ATOM 3753 C CA . ARG A 1 485 ? -1.954 60.281 -8.703 1 94.75 485 ARG A CA 1
ATOM 3754 C C . ARG A 1 485 ? -2.941 60.719 -7.633 1 94.75 485 ARG A C 1
ATOM 3756 O O . ARG A 1 485 ? -2.58 61.469 -6.715 1 94.75 485 ARG A O 1
ATOM 3763 N N . GLU A 1 486 ? -4.102 60.281 -7.773 1 93.56 486 GLU A N 1
ATOM 3764 C CA . GLU A 1 486 ? -5.133 60.656 -6.805 1 93.56 486 GLU A CA 1
ATOM 3765 C C . GLU A 1 486 ? -4.805 60.125 -5.418 1 93.56 486 GLU A C 1
ATOM 3767 O O . GLU A 1 486 ? -5.016 60.812 -4.414 1 93.56 486 GLU A O 1
ATOM 3772 N N . ALA A 1 487 ? -4.375 58.875 -5.43 1 94.69 487 ALA A N 1
ATOM 3773 C CA . ALA A 1 487 ? -4.016 58.281 -4.148 1 94.69 487 ALA A CA 1
ATOM 3774 C C . ALA A 1 487 ? -2.867 59.031 -3.492 1 94.69 487 ALA A C 1
ATOM 3776 O O . ALA A 1 487 ? -2.908 59.312 -2.293 1 94.69 487 ALA A O 1
ATOM 3777 N N . ALA A 1 488 ? -1.892 59.375 -4.207 1 94.88 488 ALA A N 1
ATOM 3778 C CA . ALA A 1 488 ? -0.742 60.094 -3.697 1 94.88 488 ALA A CA 1
ATOM 3779 C C . ALA A 1 488 ? -1.154 61.5 -3.221 1 94.88 488 ALA A C 1
ATOM 3781 O O . ALA A 1 488 ? -0.703 61.969 -2.168 1 94.88 488 ALA A O 1
ATOM 3782 N N . ALA A 1 489 ? -1.994 62.125 -3.977 1 92.5 489 ALA A N 1
ATOM 3783 C CA . ALA A 1 489 ? -2.469 63.469 -3.623 1 92.5 489 ALA A CA 1
ATOM 3784 C C . ALA A 1 489 ? -3.262 63.438 -2.32 1 92.5 489 ALA A C 1
ATOM 3786 O O . ALA A 1 489 ? -3.109 64.312 -1.476 1 92.5 489 ALA A O 1
ATOM 3787 N N . SER A 1 490 ? -4.082 62.438 -2.258 1 90.25 490 SER A N 1
ATOM 3788 C CA . SER A 1 490 ? -4.891 62.312 -1.052 1 90.25 490 SER A CA 1
ATOM 3789 C C . SER A 1 490 ? -4.016 62.094 0.182 1 90.25 490 SER A C 1
ATOM 3791 O O . SER A 1 490 ? -4.312 62.656 1.252 1 90.25 490 SER A O 1
ATOM 3793 N N . ALA A 1 491 ? -2.996 61.312 0.02 1 90.44 491 ALA A N 1
ATOM 3794 C CA . ALA A 1 491 ? -2.064 61.062 1.12 1 90.44 491 ALA A CA 1
ATOM 3795 C C . ALA A 1 491 ? -1.316 62.344 1.484 1 90.44 491 ALA A C 1
ATOM 3797 O O . ALA A 1 491 ? -1.138 62.656 2.664 1 90.44 491 ALA A O 1
ATOM 3798 N N . TRP A 1 492 ? -0.943 63.125 0.565 1 89.75 492 TRP A N 1
ATOM 3799 C CA . TRP A 1 492 ? -0.14 64.312 0.775 1 89.75 492 TRP A CA 1
ATOM 3800 C C . TRP A 1 492 ? -0.945 65.375 1.497 1 89.75 492 TRP A C 1
ATOM 3802 O O . TRP A 1 492 ? -0.399 66.188 2.303 1 89.75 492 TRP A O 1
ATOM 3812 N N . THR A 1 493 ? -2.205 65.5 1.242 1 84.12 493 THR A N 1
ATOM 3813 C CA . THR A 1 493 ? -3.062 66.5 1.849 1 84.12 493 THR A CA 1
ATOM 3814 C C . THR A 1 493 ? -3.119 66.312 3.363 1 84.12 493 THR A C 1
ATOM 3816 O O . THR A 1 493 ? -3.369 67.312 4.094 1 84.12 493 THR A O 1
ATOM 3819 N N . LYS A 1 494 ? -2.803 65.125 3.768 1 76.25 494 LYS A N 1
ATOM 3820 C CA . LYS A 1 494 ? -2.895 64.875 5.191 1 76.25 494 LYS A CA 1
ATOM 3821 C C . LYS A 1 494 ? -1.606 65.25 5.918 1 76.25 494 LYS A C 1
ATOM 3823 O O . LYS A 1 494 ? -1.59 65.375 7.145 1 76.25 494 LYS A O 1
ATOM 3828 N N . ILE A 1 495 ? -0.581 65.375 5.168 1 79.56 495 ILE A N 1
ATOM 3829 C CA . ILE A 1 495 ? 0.724 65.688 5.758 1 79.56 495 ILE A CA 1
ATOM 3830 C C . ILE A 1 495 ? 0.901 67.188 5.934 1 79.56 495 ILE A C 1
ATOM 3832 O O . ILE A 1 495 ? 0.861 67.938 4.957 1 79.56 495 ILE A O 1
ATOM 3836 N N . GLU A 1 496 ? 0.939 67.625 7.184 1 71.25 496 GLU A N 1
ATOM 3837 C CA . GLU A 1 496 ? 1.163 69 7.492 1 71.25 496 GLU A CA 1
ATOM 3838 C C . GLU A 1 496 ? 2.652 69.312 7.535 1 71.25 496 GLU A C 1
ATOM 3840 O O . GLU A 1 496 ? 3.367 68.875 8.43 1 71.25 496 GLU A O 1
ATOM 3845 N N . THR A 1 497 ? 3.133 69.875 6.543 1 75 497 THR A N 1
ATOM 3846 C CA . THR A 1 497 ? 4.539 70.312 6.52 1 75 497 THR A CA 1
ATOM 3847 C C . THR A 1 497 ? 4.715 71.625 5.773 1 75 497 THR A C 1
ATOM 3849 O O . THR A 1 497 ? 3.979 71.875 4.828 1 75 497 THR A O 1
ATOM 3852 N N . ASP A 1 498 ? 5.559 72.438 6.395 1 78.19 498 ASP A N 1
ATOM 3853 C CA . ASP A 1 498 ? 5.883 73.688 5.723 1 78.19 498 ASP A CA 1
ATOM 3854 C C . ASP A 1 498 ? 7.258 73.625 5.059 1 78.19 498 ASP A C 1
ATOM 3856 O O . ASP A 1 498 ? 7.684 74.562 4.395 1 78.19 498 ASP A O 1
ATOM 3860 N N . HIS A 1 499 ? 7.941 72.562 5.129 1 86.25 499 HIS A N 1
ATOM 3861 C CA . HIS A 1 499 ? 9.32 72.5 4.652 1 86.25 499 HIS A CA 1
ATOM 3862 C C . HIS A 1 499 ? 9.523 71.438 3.598 1 86.25 499 HIS A C 1
ATOM 3864 O O . HIS A 1 499 ? 10.656 71.188 3.186 1 86.25 499 HIS A O 1
ATOM 3870 N N . ALA A 1 500 ? 8.461 70.812 3.174 1 89.5 500 ALA A N 1
ATOM 3871 C CA . ALA A 1 500 ? 8.594 69.75 2.18 1 89.5 500 ALA A CA 1
ATOM 3872 C C . ALA A 1 500 ? 7.656 70 0.998 1 89.5 500 ALA A C 1
ATOM 3874 O O . ALA A 1 500 ? 6.582 70.562 1.156 1 89.5 500 ALA A O 1
ATOM 3875 N N . THR A 1 501 ? 8.125 69.625 -0.191 1 91.56 501 THR A N 1
ATOM 3876 C CA . THR A 1 501 ? 7.316 69.688 -1.401 1 91.56 501 THR A CA 1
ATOM 3877 C C . THR A 1 501 ? 7.27 68.375 -2.131 1 91.56 501 THR A C 1
ATOM 3879 O O . THR A 1 501 ? 8.156 67.5 -1.957 1 91.56 501 THR A O 1
ATOM 3882 N N . ILE A 1 502 ? 6.23 68.125 -2.848 1 92.06 502 ILE A N 1
ATOM 3883 C CA . ILE A 1 502 ? 6.098 66.938 -3.645 1 92.06 502 ILE A CA 1
ATOM 3884 C C . ILE A 1 502 ? 5.926 67.312 -5.117 1 92.06 502 ILE A C 1
ATOM 3886 O O . ILE A 1 502 ? 5.223 68.25 -5.449 1 92.06 502 ILE A O 1
ATOM 3890 N N . ASP A 1 503 ? 6.664 66.625 -5.992 1 88 503 ASP A N 1
ATOM 3891 C CA . ASP A 1 503 ? 6.434 66.812 -7.426 1 88 503 ASP A CA 1
ATOM 3892 C C . ASP A 1 503 ? 5.137 66.125 -7.848 1 88 503 ASP A C 1
ATOM 3894 O O . ASP A 1 503 ? 4.781 65.062 -7.312 1 88 503 ASP A O 1
ATOM 3898 N N . PRO A 1 504 ? 4.383 66.688 -8.688 1 82.81 504 PRO A N 1
ATOM 3899 C CA . PRO A 1 504 ? 3.145 66.062 -9.148 1 82.81 504 PRO A CA 1
ATOM 3900 C C . PRO A 1 504 ? 3.348 64.625 -9.625 1 82.81 504 PRO A C 1
ATOM 3902 O O . PRO A 1 504 ? 4.129 64.375 -10.547 1 82.81 504 PRO A O 1
ATOM 3905 N N . PRO A 1 505 ? 2.658 63.656 -9.023 1 85.06 505 PRO A N 1
ATOM 3906 C CA . PRO A 1 505 ? 2.811 62.25 -9.398 1 85.06 505 PRO A CA 1
ATOM 3907 C C . PRO A 1 505 ? 2.297 61.969 -10.805 1 85.06 505 PRO A C 1
ATOM 3909 O O . PRO A 1 505 ? 1.424 62.688 -11.312 1 85.06 505 PRO A O 1
ATOM 3912 N N . PRO A 1 506 ? 2.863 60.938 -11.461 1 90.31 506 PRO A N 1
ATOM 3913 C CA . PRO A 1 506 ? 2.402 60.594 -12.812 1 90.31 506 PRO A CA 1
ATOM 3914 C C . PRO A 1 506 ? 1.006 59.969 -12.82 1 90.31 506 PRO A C 1
ATOM 3916 O O . PRO A 1 506 ? 0.569 59.438 -11.805 1 90.31 506 PRO A O 1
ATOM 3919 N N . GLU A 1 507 ? 0.288 60.219 -13.922 1 90.81 507 GLU A N 1
ATOM 3920 C CA . GLU A 1 507 ? -1.024 59.625 -14.102 1 90.81 507 GLU A CA 1
ATOM 3921 C C . GLU A 1 507 ? -0.899 58.156 -14.484 1 90.81 507 GLU A C 1
ATOM 3923 O O . GLU A 1 507 ? -0.248 57.812 -15.477 1 90.81 507 GLU A O 1
ATOM 3928 N N . ALA A 1 508 ? -1.421 57.25 -13.641 1 93.94 508 ALA A N 1
ATOM 3929 C CA . ALA A 1 508 ? -1.457 55.812 -13.906 1 93.94 508 ALA A CA 1
ATOM 3930 C C . ALA A 1 508 ? -2.514 55.094 -13.055 1 93.94 508 ALA A C 1
ATOM 3932 O O . ALA A 1 508 ? -2.822 55.562 -11.945 1 93.94 508 ALA A O 1
ATOM 3933 N N . THR A 1 509 ? -3.15 54.125 -13.703 1 95 509 THR A N 1
ATOM 3934 C CA . THR A 1 509 ? -4.141 53.312 -12.977 1 95 509 THR A CA 1
ATOM 3935 C C . THR A 1 509 ? -3.627 51.906 -12.719 1 95 509 THR A C 1
ATOM 3937 O O . THR A 1 509 ? -3.113 51.25 -13.625 1 95 509 THR A O 1
ATOM 3940 N N . LEU A 1 510 ? -3.674 51.469 -11.445 1 93.81 510 LEU A N 1
ATOM 3941 C CA . LEU A 1 510 ? -3.189 50.156 -11.086 1 93.81 510 LEU A CA 1
ATOM 3942 C C . LEU A 1 510 ? -4.238 49.375 -10.281 1 93.81 510 LEU A C 1
ATOM 3944 O O . LEU A 1 510 ? -5.207 49.969 -9.797 1 93.81 510 LEU A O 1
ATOM 3948 N N . ALA A 1 511 ? -4.094 48.125 -10.266 1 92.62 511 ALA A N 1
ATOM 3949 C CA . ALA A 1 511 ? -4.949 47.281 -9.43 1 92.62 511 ALA A CA 1
ATOM 3950 C C . ALA A 1 511 ? -4.516 47.344 -7.965 1 92.62 511 ALA A C 1
ATOM 3952 O O . ALA A 1 511 ? -3.465 46.812 -7.602 1 92.62 511 ALA A O 1
ATOM 3953 N N . ALA A 1 512 ? -5.215 47.969 -7.098 1 91.62 512 ALA A N 1
ATOM 3954 C CA . ALA A 1 512 ? -4.902 48.094 -5.676 1 91.62 512 ALA A CA 1
ATOM 3955 C C . ALA A 1 512 ? -6.145 48.469 -4.871 1 91.62 512 ALA A C 1
ATOM 3957 O O . ALA A 1 512 ? -7.152 48.906 -5.434 1 91.62 512 ALA A O 1
ATOM 3958 N N . ASN A 1 513 ? -6.117 48.188 -3.645 1 89.69 513 ASN A N 1
ATOM 3959 C CA . ASN A 1 513 ? -7.078 48.781 -2.725 1 89.69 513 ASN A CA 1
ATOM 3960 C C . ASN A 1 513 ? -6.789 50.25 -2.484 1 89.69 513 ASN A C 1
ATOM 3962 O O . ASN A 1 513 ? -5.691 50.625 -2.047 1 89.69 513 ASN A O 1
ATOM 3966 N N . SER A 1 514 ? -7.703 51.094 -2.754 1 89.81 514 SER A N 1
ATOM 3967 C CA . SER A 1 514 ? -7.5 52.531 -2.736 1 89.81 514 SER A CA 1
ATOM 3968 C C . SER A 1 514 ? -7.047 53 -1.362 1 89.81 514 SER A C 1
ATOM 3970 O O . SER A 1 514 ? -6.07 53.75 -1.251 1 89.81 514 SER A O 1
ATOM 3972 N N . ASP A 1 515 ? -7.758 52.5 -0.318 1 85.94 515 ASP A N 1
ATOM 3973 C CA . ASP A 1 515 ? -7.434 52.938 1.035 1 85.94 515 ASP A CA 1
ATOM 3974 C C . ASP A 1 515 ? -6.031 52.5 1.439 1 85.94 515 ASP A C 1
ATOM 3976 O O . ASP A 1 515 ? -5.289 53.25 2.061 1 85.94 515 ASP A O 1
ATOM 3980 N N . SER A 1 516 ? -5.727 51.312 1.016 1 88.06 516 SER A N 1
ATOM 3981 C CA . SER A 1 516 ? -4.414 50.781 1.355 1 88.06 516 SER A CA 1
ATOM 3982 C C . SER A 1 516 ? -3.301 51.531 0.632 1 88.06 516 SER A C 1
ATOM 3984 O O . SER A 1 516 ? -2.227 51.75 1.193 1 88.06 516 SER A O 1
ATOM 3986 N N . LEU A 1 517 ? -3.621 51.875 -0.559 1 92.56 517 LEU A N 1
ATOM 3987 C CA . LEU A 1 517 ? -2.621 52.594 -1.335 1 92.56 517 LEU A CA 1
ATOM 3988 C C . LEU A 1 517 ? -2.375 53.969 -0.748 1 92.56 517 LEU A C 1
ATOM 3990 O O . LEU A 1 517 ? -1.229 54.438 -0.671 1 92.56 517 LEU A O 1
ATOM 3994 N N . ILE A 1 518 ? -3.412 54.688 -0.346 1 90.5 518 ILE A N 1
ATOM 3995 C CA . ILE A 1 518 ? -3.297 56 0.289 1 90.5 518 ILE A CA 1
ATOM 3996 C C . ILE A 1 518 ? -2.461 55.875 1.562 1 90.5 518 ILE A C 1
ATOM 3998 O O . ILE A 1 518 ? -1.585 56.688 1.814 1 90.5 518 ILE A O 1
ATOM 4002 N N . GLU A 1 519 ? -2.777 54.844 2.289 1 85.81 519 GLU A N 1
ATOM 4003 C CA . GLU A 1 519 ? -2.049 54.594 3.533 1 85.81 519 GLU A CA 1
ATOM 4004 C C . GLU A 1 519 ? -0.569 54.344 3.266 1 85.81 519 GLU A C 1
ATOM 4006 O O . GLU A 1 519 ? 0.294 54.812 4.012 1 85.81 519 GLU A O 1
ATOM 4011 N N . LEU A 1 520 ? -0.309 53.625 2.254 1 91 520 LEU A N 1
ATOM 4012 C CA . LEU A 1 520 ? 1.066 53.344 1.858 1 91 520 LEU A CA 1
ATOM 4013 C C . LEU A 1 520 ? 1.825 54.625 1.568 1 91 520 LEU A C 1
ATOM 4015 O O . LEU A 1 520 ? 2.918 54.844 2.098 1 91 520 LEU A O 1
ATOM 4019 N N . PHE A 1 521 ? 1.239 55.5 0.789 1 93.25 521 PHE A N 1
ATOM 4020 C CA . PHE A 1 521 ? 1.86 56.781 0.45 1 93.25 521 PHE A CA 1
ATOM 4021 C C . PHE A 1 521 ? 2.004 57.656 1.688 1 93.25 521 PHE A C 1
ATOM 4023 O O . PHE A 1 521 ? 3.014 58.344 1.854 1 93.25 521 PHE A O 1
ATOM 4030 N N . ASP A 1 522 ? 0.962 57.594 2.535 1 87.19 522 ASP A N 1
ATOM 4031 C CA . ASP A 1 522 ? 1.008 58.375 3.768 1 87.19 522 ASP A CA 1
ATOM 4032 C C . ASP A 1 522 ? 2.264 58.062 4.574 1 87.19 522 ASP A C 1
ATOM 4034 O O . ASP A 1 522 ? 2.973 58.969 5.02 1 87.19 522 ASP A O 1
ATOM 4038 N N . PHE A 1 523 ? 2.596 56.844 4.691 1 85.38 523 PHE A N 1
ATOM 4039 C CA . PHE A 1 523 ? 3.729 56.406 5.5 1 85.38 523 PHE A CA 1
ATOM 4040 C C . PHE A 1 523 ? 5.047 56.75 4.812 1 85.38 523 PHE A C 1
ATOM 4042 O O . PHE A 1 523 ? 6 57.156 5.461 1 85.38 523 PHE A O 1
ATOM 4049 N N . LEU A 1 524 ? 5.051 56.5 3.572 1 91.12 524 LEU A N 1
ATOM 4050 C CA . LEU A 1 524 ? 6.289 56.781 2.848 1 91.12 524 LEU A CA 1
ATOM 4051 C C . LEU A 1 524 ? 6.586 58.281 2.826 1 91.12 524 LEU A C 1
ATOM 4053 O O . LEU A 1 524 ? 7.734 58.688 2.992 1 91.12 524 LEU A O 1
ATOM 4057 N N . PHE A 1 525 ? 5.559 59.094 2.633 1 90.19 525 PHE A N 1
ATOM 4058 C CA . PHE A 1 525 ? 5.738 60.531 2.633 1 90.19 525 PHE A CA 1
ATOM 4059 C C . PHE A 1 525 ? 6.148 61.031 4.016 1 90.19 525 PHE A C 1
ATOM 4061 O O . PHE A 1 525 ? 7.047 61.875 4.141 1 90.19 525 PHE A O 1
ATOM 4068 N N . THR A 1 526 ? 5.445 60.5 5.023 1 83.25 526 THR A N 1
ATOM 4069 C CA . THR A 1 526 ? 5.785 60.906 6.391 1 83.25 526 THR A CA 1
ATOM 4070 C C . THR A 1 526 ? 7.242 60.562 6.699 1 83.25 526 THR A C 1
ATOM 4072 O O . THR A 1 526 ? 7.949 61.375 7.316 1 83.25 526 THR A O 1
ATOM 4075 N N . ASN A 1 527 ? 7.652 59.469 6.277 1 83.12 527 ASN A N 1
ATOM 4076 C CA . ASN A 1 527 ? 9.039 59.062 6.457 1 83.12 527 ASN A CA 1
ATOM 4077 C C . ASN A 1 527 ? 10 60.031 5.773 1 83.12 527 ASN A C 1
ATOM 4079 O O . ASN A 1 527 ? 11.039 60.375 6.34 1 83.12 527 ASN A O 1
ATOM 4083 N N . SER A 1 528 ? 9.695 60.406 4.613 1 88.25 528 SER A N 1
ATOM 4084 C CA . SER A 1 528 ? 10.523 61.344 3.855 1 88.25 528 SER A CA 1
ATOM 4085 C C . SER A 1 528 ? 10.578 62.688 4.531 1 88.25 528 SER A C 1
ATOM 4087 O O . SER A 1 528 ? 11.648 63.312 4.641 1 88.25 528 SER A O 1
ATOM 4089 N N . VAL A 1 529 ? 9.43 63.156 4.992 1 85.31 529 VAL A N 1
ATOM 4090 C CA . VAL A 1 529 ? 9.352 64.5 5.605 1 85.31 529 VAL A CA 1
ATOM 4091 C C . VAL A 1 529 ? 10.125 64.5 6.918 1 85.31 529 VAL A C 1
ATOM 4093 O O . VAL A 1 529 ? 10.812 65.5 7.238 1 85.31 529 VAL A O 1
ATOM 4096 N N . GLU A 1 530 ? 10.031 63.406 7.629 1 79.94 530 GLU A N 1
ATOM 4097 C CA . GLU A 1 530 ? 10.648 63.344 8.953 1 79.94 530 GLU A CA 1
ATOM 4098 C C . GLU A 1 530 ? 12.164 63.156 8.844 1 79.94 530 GLU A C 1
ATOM 4100 O O . GLU A 1 530 ? 12.914 63.688 9.688 1 79.94 530 GLU A O 1
ATOM 4105 N N . HIS A 1 531 ? 12.633 62.5 7.805 1 82.12 531 HIS A N 1
ATOM 4106 C CA . HIS A 1 531 ? 14.039 62.094 7.809 1 82.12 531 HIS A CA 1
ATOM 4107 C C . HIS A 1 531 ? 14.836 62.875 6.77 1 82.12 531 HIS A C 1
ATOM 4109 O O . HIS A 1 531 ? 16.062 62.906 6.812 1 82.12 531 HIS A O 1
ATOM 4115 N N . ALA A 1 532 ? 14.211 63.406 5.738 1 79 532 ALA A N 1
ATOM 4116 C CA . ALA A 1 532 ? 14.938 64.062 4.656 1 79 532 ALA A CA 1
ATOM 4117 C C . ALA A 1 532 ? 15.414 65.438 5.09 1 79 532 ALA A C 1
ATOM 4119 O O . ALA A 1 532 ? 16.266 66.062 4.43 1 79 532 ALA A O 1
ATOM 4120 N N . GLY A 1 533 ? 15.102 66 6.387 1 75.81 533 GLY A N 1
ATOM 4121 C CA . GLY A 1 533 ? 15.508 67.312 6.812 1 75.81 533 GLY A CA 1
ATOM 4122 C C . GLY A 1 533 ? 14.711 68.438 6.148 1 75.81 533 GLY A C 1
ATOM 4123 O O . GLY A 1 533 ? 13.766 68.125 5.406 1 75.81 533 GLY A O 1
ATOM 4124 N N . ALA A 1 534 ? 14.867 69.688 6.48 1 78.38 534 ALA A N 1
ATOM 4125 C CA . ALA A 1 534 ? 14.203 70.875 5.918 1 78.38 534 ALA A CA 1
ATOM 4126 C C . ALA A 1 534 ? 15.18 71.75 5.109 1 78.38 534 ALA A C 1
ATOM 4128 O O . ALA A 1 534 ? 16.25 72.125 5.602 1 78.38 534 ALA A O 1
ATOM 4129 N N . PRO A 1 535 ? 14.992 71.938 3.764 1 81.31 535 PRO A N 1
ATOM 4130 C CA . PRO A 1 535 ? 13.812 71.562 2.973 1 81.31 535 PRO A CA 1
ATOM 4131 C C . PRO A 1 535 ? 13.914 70.188 2.365 1 81.31 535 PRO A C 1
ATOM 4133 O O . PRO A 1 535 ? 15.023 69.688 2.127 1 81.31 535 PRO A O 1
ATOM 4136 N N . ALA A 1 536 ? 12.836 69.562 2.143 1 89.25 536 ALA A N 1
ATOM 4137 C CA . ALA A 1 536 ? 12.805 68.188 1.559 1 89.25 536 ALA A CA 1
ATOM 4138 C C . ALA A 1 536 ? 11.953 68.188 0.29 1 89.25 536 ALA A C 1
ATOM 4140 O O . ALA A 1 536 ? 10.953 68.875 0.19 1 89.25 536 ALA A O 1
ATOM 4141 N N . SER A 1 537 ? 12.492 67.562 -0.729 1 92.88 537 SER A N 1
ATOM 4142 C CA . SER A 1 537 ? 11.734 67.312 -1.952 1 92.88 537 SER A CA 1
ATOM 4143 C C . SER A 1 537 ? 11.438 65.812 -2.141 1 92.88 537 SER A C 1
ATOM 4145 O O . SER A 1 537 ? 12.32 65 -1.975 1 92.88 537 SER A O 1
ATOM 4147 N N . ILE A 1 538 ? 10.148 65.5 -2.426 1 94.75 538 ILE A N 1
ATOM 4148 C CA . ILE A 1 538 ? 9.703 64.125 -2.619 1 94.75 538 ILE A CA 1
ATOM 4149 C C . ILE A 1 538 ? 9.25 63.938 -4.066 1 94.75 538 ILE A C 1
ATOM 4151 O O . ILE A 1 538 ? 8.555 64.75 -4.625 1 94.75 538 ILE A O 1
ATOM 4155 N N . ASP A 1 539 ? 9.719 62.844 -4.641 1 94.38 539 ASP A N 1
ATOM 4156 C CA . ASP A 1 539 ? 9.398 62.5 -6.027 1 94.38 539 ASP A CA 1
ATOM 4157 C C . ASP A 1 539 ? 8.727 61.125 -6.117 1 94.38 539 ASP A C 1
ATOM 4159 O O . ASP A 1 539 ? 9.141 60.188 -5.441 1 94.38 539 ASP A O 1
ATOM 4163 N N . VAL A 1 540 ? 7.574 61.062 -6.852 1 95.81 540 VAL A N 1
ATOM 4164 C CA . VAL A 1 540 ? 6.898 59.812 -7.156 1 95.81 540 VAL A CA 1
ATOM 4165 C C . VAL A 1 540 ? 7.012 59.5 -8.648 1 95.81 540 VAL A C 1
ATOM 4167 O O . VAL A 1 540 ? 6.645 60.344 -9.484 1 95.81 540 VAL A O 1
ATOM 4170 N N . GLY A 1 541 ? 7.543 58.375 -8.992 1 94.81 541 GLY A N 1
ATOM 4171 C CA . GLY A 1 541 ? 7.715 58.031 -10.391 1 94.81 541 GLY A CA 1
ATOM 4172 C C . GLY A 1 541 ? 7.258 56.625 -10.703 1 94.81 541 GLY A C 1
ATOM 4173 O O . GLY A 1 541 ? 6.848 55.875 -9.805 1 94.81 541 GLY A O 1
ATOM 4174 N N . LEU A 1 542 ? 7.191 56.312 -12.031 1 94.75 542 LEU A N 1
ATOM 4175 C CA . LEU A 1 542 ? 6.742 55 -12.484 1 94.75 542 LEU A CA 1
ATOM 4176 C C . LEU A 1 542 ? 7.93 54.125 -12.875 1 94.75 542 LEU A C 1
ATOM 4178 O O . LEU A 1 542 ? 8.977 54.656 -13.281 1 94.75 542 LEU A O 1
ATOM 4182 N N . LEU A 1 543 ? 7.812 52.875 -12.531 1 92.88 543 LEU A N 1
ATOM 4183 C CA . LEU A 1 543 ? 8.703 51.844 -13.008 1 92.88 543 LEU A CA 1
ATOM 4184 C C . LEU A 1 543 ? 7.996 50.938 -14.016 1 92.88 543 LEU A C 1
ATOM 4186 O O . LEU A 1 543 ? 6.777 51.031 -14.188 1 92.88 543 LEU A O 1
ATOM 4190 N N . ASP A 1 544 ? 8.711 50.094 -14.766 1 87.06 544 ASP A N 1
ATOM 4191 C CA . ASP A 1 544 ? 8.102 49.219 -15.734 1 87.06 544 ASP A CA 1
ATOM 4192 C C . ASP A 1 544 ? 7.004 48.375 -15.094 1 87.06 544 ASP A C 1
ATOM 4194 O O . ASP A 1 544 ? 5.926 48.188 -15.664 1 87.06 544 ASP A O 1
ATOM 4198 N N . HIS A 1 545 ? 7.277 47.812 -13.984 1 88.69 545 HIS A N 1
ATOM 4199 C CA . HIS A 1 545 ? 6.289 46.969 -13.289 1 88.69 545 HIS A CA 1
ATOM 4200 C C . HIS A 1 545 ? 6.07 47.469 -11.867 1 88.69 545 HIS A C 1
ATOM 4202 O O . HIS A 1 545 ? 6.02 46.688 -10.93 1 88.69 545 HIS A O 1
ATOM 4208 N N . GLY A 1 546 ? 6.023 48.812 -11.797 1 94.62 546 GLY A N 1
ATOM 4209 C CA . GLY A 1 546 ? 5.805 49.344 -10.453 1 94.62 546 GLY A CA 1
ATOM 4210 C C . GLY A 1 546 ? 5.984 50.844 -10.367 1 94.62 546 GLY A C 1
ATOM 4211 O O . GLY A 1 546 ? 5.832 51.562 -11.359 1 94.62 546 GLY A O 1
ATOM 4212 N N . PHE A 1 547 ? 6.137 51.438 -9.148 1 95.88 547 PHE A N 1
ATOM 4213 C CA . PHE A 1 547 ? 6.352 52.844 -8.883 1 95.88 547 PHE A CA 1
ATOM 4214 C C . PHE A 1 547 ? 7.348 53.031 -7.746 1 95.88 547 PHE A C 1
ATOM 4216 O O . PHE A 1 547 ? 7.699 52.094 -7.051 1 95.88 547 PHE A O 1
ATOM 4223 N N . TYR A 1 548 ? 7.887 54.219 -7.66 1 96.25 548 TYR A N 1
ATOM 4224 C CA . TYR A 1 548 ? 8.828 54.5 -6.582 1 96.25 548 TYR A CA 1
ATOM 4225 C C . TYR A 1 548 ? 8.508 55.812 -5.906 1 96.25 548 TYR A C 1
ATOM 4227 O O . TYR A 1 548 ? 7.797 56.656 -6.473 1 96.25 548 TYR A O 1
ATOM 4235 N N . VAL A 1 549 ? 8.883 56 -4.699 1 95.56 549 VAL A N 1
ATOM 4236 C CA . VAL A 1 549 ? 8.898 57.219 -3.92 1 95.56 549 VAL A CA 1
ATOM 4237 C C . VAL A 1 549 ? 10.328 57.562 -3.492 1 95.56 549 VAL A C 1
ATOM 4239 O O . VAL A 1 549 ? 10.992 56.719 -2.85 1 95.56 549 VAL A O 1
ATOM 4242 N N . ALA A 1 550 ? 10.789 58.688 -3.912 1 95.31 550 ALA A N 1
ATOM 4243 C CA . ALA A 1 550 ? 12.164 59.094 -3.617 1 95.31 550 ALA A CA 1
ATOM 4244 C C . ALA A 1 550 ? 12.211 60.438 -2.932 1 95.31 550 ALA A C 1
ATOM 4246 O O . ALA A 1 550 ? 11.391 61.312 -3.223 1 95.31 550 ALA A O 1
ATOM 4247 N N . ASP A 1 551 ? 13.125 60.562 -1.967 1 93.44 551 ASP A N 1
ATOM 4248 C CA . ASP A 1 551 ? 13.344 61.875 -1.317 1 93.44 551 ASP A CA 1
ATOM 4249 C C . ASP A 1 551 ? 14.789 62.312 -1.483 1 93.44 551 ASP A C 1
ATOM 4251 O O . ASP A 1 551 ? 15.609 61.594 -2.045 1 93.44 551 ASP A O 1
ATOM 4255 N N . ASP A 1 552 ? 15.094 63.562 -1.144 1 91.44 552 ASP A N 1
ATOM 4256 C CA . ASP A 1 552 ? 16.438 64.125 -1.291 1 91.44 552 ASP A CA 1
ATOM 4257 C C . ASP A 1 552 ? 17.125 64.25 0.066 1 91.44 552 ASP A C 1
ATOM 4259 O O . ASP A 1 552 ? 17.875 65.188 0.283 1 91.44 552 ASP A O 1
ATOM 4263 N N . GLY A 1 553 ? 16.766 63.438 0.979 1 88.94 553 GLY A N 1
ATOM 4264 C CA . GLY A 1 553 ? 17.328 63.5 2.316 1 88.94 553 GLY A CA 1
ATOM 4265 C C . GLY A 1 553 ? 18.703 62.844 2.418 1 88.94 553 GLY A C 1
ATOM 4266 O O . GLY A 1 553 ? 19.5 62.906 1.474 1 88.94 553 GLY A O 1
ATOM 4267 N N . VAL A 1 554 ? 19.062 62.375 3.684 1 86.44 554 VAL A N 1
ATOM 4268 C CA . VAL A 1 554 ? 20.391 61.875 3.988 1 86.44 554 VAL A CA 1
ATOM 4269 C C . VAL A 1 554 ? 20.484 60.406 3.555 1 86.44 554 VAL A C 1
ATOM 4271 O O . VAL A 1 554 ? 21.578 59.844 3.502 1 86.44 554 VAL A O 1
ATOM 4274 N N . GLY A 1 555 ? 19.406 59.844 3.176 1 85.81 555 GLY A N 1
ATOM 4275 C CA . GLY A 1 555 ? 19.406 58.469 2.748 1 85.81 555 GLY A CA 1
ATOM 4276 C C . GLY A 1 555 ? 19.438 57.469 3.906 1 85.81 555 GLY A C 1
ATOM 4277 O O . GLY A 1 555 ? 19.344 57.875 5.066 1 85.81 555 GLY A O 1
ATOM 4278 N N . ILE A 1 556 ? 19.375 56.156 3.615 1 85.44 556 ILE A N 1
ATOM 4279 C CA . ILE A 1 556 ? 19.391 55.062 4.598 1 85.44 556 ILE A CA 1
ATOM 4280 C C . ILE A 1 556 ? 20.672 54.25 4.441 1 85.44 556 ILE A C 1
ATOM 4282 O O . ILE A 1 556 ? 21 53.781 3.34 1 85.44 556 ILE A O 1
ATOM 4286 N N . PRO A 1 557 ? 21.391 54.094 5.547 1 84.06 557 PRO A N 1
ATOM 4287 C CA . PRO A 1 557 ? 22.609 53.281 5.465 1 84.06 557 PRO A CA 1
ATOM 4288 C C . PRO A 1 557 ? 22.328 51.844 5 1 84.06 557 PRO A C 1
ATOM 4290 O O . PRO A 1 557 ? 21.297 51.25 5.336 1 84.06 557 PRO A O 1
ATOM 4293 N N . ASP A 1 558 ? 23.266 51.281 4.34 1 81.94 558 ASP A N 1
ATOM 4294 C CA . ASP A 1 558 ? 23.125 49.969 3.703 1 81.94 558 ASP A CA 1
ATOM 4295 C C . ASP A 1 558 ? 22.844 48.875 4.738 1 81.94 558 ASP A C 1
ATOM 4297 O O . ASP A 1 558 ? 22.078 47.938 4.48 1 81.94 558 ASP A O 1
ATOM 4301 N N . GLU A 1 559 ? 23.359 49 5.844 1 76.69 559 GLU A N 1
ATOM 4302 C CA . GLU A 1 559 ? 23.234 47.969 6.895 1 76.69 559 GLU A CA 1
ATOM 4303 C C . GLU A 1 559 ? 21.797 47.906 7.41 1 76.69 559 GLU A C 1
ATOM 4305 O O . GLU A 1 559 ? 21.375 46.844 7.914 1 76.69 559 GLU A O 1
ATOM 4310 N N . GLN A 1 560 ? 21.078 48.969 7.199 1 77.56 560 GLN A N 1
ATOM 4311 C CA . GLN A 1 560 ? 19.734 49.031 7.77 1 77.56 560 GLN A CA 1
ATOM 4312 C C . GLN A 1 560 ? 18.672 48.594 6.75 1 77.56 560 GLN A C 1
ATOM 4314 O O . GLN A 1 560 ? 17.547 48.281 7.117 1 77.56 560 GLN A O 1
ATOM 4319 N N . LYS A 1 561 ? 19.031 48.5 5.512 1 79.12 561 LYS A N 1
ATOM 4320 C CA . LYS A 1 561 ? 18.062 48.312 4.445 1 79.12 561 LYS A CA 1
ATOM 4321 C C . LYS A 1 561 ? 17.406 46.938 4.527 1 79.12 561 LYS A C 1
ATOM 4323 O O . LYS A 1 561 ? 16.219 46.781 4.266 1 79.12 561 LYS A O 1
ATOM 4328 N N . ALA A 1 562 ? 18.203 45.969 5.031 1 68.75 562 ALA A N 1
ATOM 4329 C CA . ALA A 1 562 ? 17.719 44.594 5.062 1 68.75 562 ALA A CA 1
ATOM 4330 C C . ALA A 1 562 ? 16.625 44.406 6.117 1 68.75 562 ALA A C 1
ATOM 4332 O O . ALA A 1 562 ? 15.68 43.656 5.918 1 68.75 562 ALA A O 1
ATOM 4333 N N . ASP A 1 563 ? 16.688 45.125 7.145 1 71.38 563 ASP A N 1
ATOM 4334 C CA . ASP A 1 563 ? 15.797 44.906 8.281 1 71.38 563 ASP A CA 1
ATOM 4335 C C . ASP A 1 563 ? 14.82 46.062 8.43 1 71.38 563 ASP A C 1
ATOM 4337 O O . ASP A 1 563 ? 14.148 46.188 9.461 1 71.38 563 ASP A O 1
ATOM 4341 N N . LEU A 1 564 ? 14.773 46.875 7.422 1 75.12 564 LEU A N 1
ATOM 4342 C CA . LEU A 1 564 ? 14.039 48.125 7.508 1 75.12 564 LEU A CA 1
ATOM 4343 C C . LEU A 1 564 ? 12.555 47.875 7.711 1 75.12 564 LEU A C 1
ATOM 4345 O O . LEU A 1 564 ? 11.867 48.688 8.344 1 75.12 564 LEU A O 1
ATOM 4349 N N . PHE A 1 565 ? 12.148 46.719 7.211 1 74.19 565 PHE A N 1
ATOM 4350 C CA . PHE A 1 565 ? 10.719 46.438 7.211 1 74.19 565 PHE A CA 1
ATOM 4351 C C . PHE A 1 565 ? 10.328 45.531 8.367 1 74.19 565 PHE A C 1
ATOM 4353 O O . PHE A 1 565 ? 9.18 45.094 8.461 1 74.19 565 PHE A O 1
ATOM 4360 N N . GLU A 1 566 ? 11.273 45.188 9.141 1 67.38 566 GLU A N 1
ATOM 4361 C CA . GLU A 1 566 ? 11 44.406 10.328 1 67.38 566 GLU A CA 1
ATOM 4362 C C . GLU A 1 566 ? 10.672 45.281 11.523 1 67.38 566 GLU A C 1
ATOM 4364 O O . GLU A 1 566 ? 11.086 46.438 11.578 1 67.38 566 GLU A O 1
ATOM 4369 N N . VAL A 1 567 ? 9.844 44.875 12.352 1 58.25 567 VAL A N 1
ATOM 4370 C CA . VAL A 1 567 ? 9.359 45.625 13.5 1 58.25 567 VAL A CA 1
ATOM 4371 C C . VAL A 1 567 ? 10.539 46.062 14.367 1 58.25 567 VAL A C 1
ATOM 4373 O O . VAL A 1 567 ? 10.5 47.125 14.992 1 58.25 567 VAL A O 1
ATOM 4376 N N . GLU A 1 568 ? 11.57 45.312 14.445 1 55.31 568 GLU A N 1
ATOM 4377 C CA . GLU A 1 568 ? 12.664 45.562 15.375 1 55.31 568 GLU A CA 1
ATOM 4378 C C . GLU A 1 568 ? 13.352 46.906 15.062 1 55.31 568 GLU A C 1
ATOM 4380 O O . GLU A 1 568 ? 13.914 47.531 15.945 1 55.31 568 GLU A O 1
ATOM 4385 N N . TYR A 1 569 ? 13.445 47.25 13.938 1 48.91 569 TYR A N 1
ATOM 4386 C CA . TYR A 1 569 ? 14.203 48.438 13.555 1 48.91 569 TYR A CA 1
ATOM 4387 C C . TYR A 1 569 ? 13.477 49.719 13.969 1 48.91 569 TYR A C 1
ATOM 4389 O O . TYR A 1 569 ? 13.891 50.812 13.609 1 48.91 569 TYR A O 1
ATOM 4397 N N . ALA A 1 570 ? 12.438 49.594 14.719 1 47.69 570 ALA A N 1
ATOM 4398 C CA . ALA A 1 570 ? 11.812 50.812 15.242 1 47.69 570 ALA A CA 1
ATOM 4399 C C . ALA A 1 570 ? 12.75 51.531 16.203 1 47.69 570 ALA A C 1
ATOM 4401 O O . ALA A 1 570 ? 13.047 51.031 17.297 1 47.69 570 ALA A O 1
ATOM 4402 N N . ASP A 1 571 ? 13.773 52.031 15.773 1 45.5 571 ASP A N 1
ATOM 4403 C CA . ASP A 1 571 ? 14.625 52.875 16.594 1 45.5 571 ASP A CA 1
ATOM 4404 C C . ASP A 1 571 ? 13.789 53.719 17.562 1 45.5 571 ASP A C 1
ATOM 4406 O O . ASP A 1 571 ? 12.75 54.281 17.172 1 45.5 571 ASP A O 1
ATOM 4410 N N . ALA A 1 572 ? 13.969 53.5 18.859 1 45.72 572 ALA A N 1
ATOM 4411 C CA . ALA A 1 572 ? 13.469 54.156 20.062 1 45.72 572 ALA A CA 1
ATOM 4412 C C . ALA A 1 572 ? 13.18 55.656 19.797 1 45.72 572 ALA A C 1
ATOM 4414 O O . ALA A 1 572 ? 12.367 56.25 20.484 1 45.72 572 ALA A O 1
ATOM 4415 N N . ALA A 1 573 ? 14.117 56.219 19.266 1 42.06 573 ALA A N 1
ATOM 4416 C CA . ALA A 1 573 ? 13.992 57.688 19.375 1 42.06 573 ALA A CA 1
ATOM 4417 C C . ALA A 1 573 ? 12.766 58.188 18.625 1 42.06 573 ALA A C 1
ATOM 4419 O O . ALA A 1 573 ? 12.148 59.188 19.031 1 42.06 573 ALA A O 1
ATOM 4420 N N . GLU A 1 574 ? 12.617 57.812 17.141 1 42.72 574 GLU A N 1
ATOM 4421 C CA . GLU A 1 574 ? 11.648 58.5 16.297 1 42.72 574 GLU A CA 1
ATOM 4422 C C . GLU A 1 574 ? 10.578 57.531 15.781 1 42.72 574 GLU A C 1
ATOM 4424 O O . GLU A 1 574 ? 10.805 56.344 15.727 1 42.72 574 GLU A O 1
ATOM 4429 N N . ASP A 1 575 ? 9.188 57.938 15.562 1 46.22 575 ASP A N 1
ATOM 4430 C CA . ASP A 1 575 ? 7.836 57.594 15.133 1 46.22 575 ASP A CA 1
ATOM 4431 C C . ASP A 1 575 ? 7.883 56.594 13.977 1 46.22 575 ASP A C 1
ATOM 4433 O O . ASP A 1 575 ? 6.852 56.031 13.586 1 46.22 575 ASP A O 1
ATOM 4437 N N . SER A 1 576 ? 9.117 56.375 13.297 1 49.91 576 SER A N 1
ATOM 4438 C CA . SER A 1 576 ? 9.102 55.969 11.898 1 49.91 576 SER A CA 1
ATOM 4439 C C . SER A 1 576 ? 9.086 54.438 11.766 1 49.91 576 SER A C 1
ATOM 4441 O O . SER A 1 576 ? 8.641 53.906 10.75 1 49.91 576 SER A O 1
ATOM 4443 N N . GLY A 1 577 ? 9.336 53.656 12.672 1 58.53 577 GLY A N 1
ATOM 4444 C CA . GLY A 1 577 ? 9.625 52.25 12.367 1 58.53 577 GLY A CA 1
ATOM 4445 C C . GLY A 1 577 ? 8.383 51.406 12.117 1 58.53 577 GLY A C 1
ATOM 4446 O O . GLY A 1 577 ? 8.391 50.5 11.289 1 58.53 577 GLY A O 1
ATOM 4447 N N . TYR A 1 578 ? 7.324 51.875 12.539 1 69.62 578 TYR A N 1
ATOM 4448 C CA . TYR A 1 578 ? 6.105 51.094 12.359 1 69.62 578 TYR A CA 1
ATOM 4449 C C . TYR A 1 578 ? 5.512 51.312 10.977 1 69.62 578 TYR A C 1
ATOM 4451 O O . TYR A 1 578 ? 4.875 50.438 10.406 1 69.62 578 TYR A O 1
ATOM 4459 N N . GLY A 1 579 ? 5.84 52.562 10.609 1 74.44 579 GLY A N 1
ATOM 4460 C CA . GLY A 1 579 ? 5.281 52.938 9.32 1 74.44 579 GLY A CA 1
ATOM 4461 C C . GLY A 1 579 ? 5.754 52.031 8.188 1 74.44 579 GLY A C 1
ATOM 4462 O O . GLY A 1 579 ? 4.953 51.594 7.363 1 74.44 579 GLY A O 1
ATOM 4463 N N . LEU A 1 580 ? 6.98 51.719 8.273 1 81.75 580 LEU A N 1
ATOM 4464 C CA . LEU A 1 580 ? 7.539 50.938 7.18 1 81.75 580 LEU A CA 1
ATOM 4465 C C . LEU A 1 580 ? 7.105 49.469 7.285 1 81.75 580 LEU A C 1
ATOM 4467 O O . LEU A 1 580 ? 6.984 48.781 6.273 1 81.75 580 LEU A O 1
ATOM 4471 N N . TYR A 1 581 ? 6.918 49.062 8.43 1 77.62 581 TYR A N 1
ATOM 4472 C CA . TYR A 1 581 ? 6.359 47.719 8.586 1 77.62 581 TYR A CA 1
ATOM 4473 C C . TYR A 1 581 ? 4.965 47.656 7.977 1 77.62 581 TYR A C 1
ATOM 4475 O O . TYR A 1 581 ? 4.621 46.656 7.332 1 77.62 581 TYR A O 1
ATOM 4483 N N . ILE A 1 582 ? 4.176 48.594 8.258 1 77.19 582 ILE A N 1
ATOM 4484 C CA . ILE A 1 582 ? 2.826 48.625 7.703 1 77.19 582 ILE A CA 1
ATOM 4485 C C . ILE A 1 582 ? 2.898 48.656 6.18 1 77.19 582 ILE A C 1
ATOM 4487 O O . ILE A 1 582 ? 2.1 48 5.504 1 77.19 582 ILE A O 1
ATOM 4491 N N . VAL A 1 583 ? 3.859 49.438 5.703 1 87 583 VAL A N 1
ATOM 4492 C CA . VAL A 1 583 ? 4.062 49.469 4.258 1 87 583 VAL A CA 1
ATOM 4493 C C . VAL A 1 583 ? 4.344 48.062 3.73 1 87 583 VAL A C 1
ATOM 4495 O O . VAL A 1 583 ? 3.766 47.656 2.727 1 87 583 VAL A O 1
ATOM 4498 N N . SER A 1 584 ? 5.176 47.438 4.434 1 84.69 584 SER A N 1
ATOM 4499 C CA . SER A 1 584 ? 5.516 46.062 4.012 1 84.69 584 SER A CA 1
ATOM 4500 C C . SER A 1 584 ? 4.293 45.156 4.047 1 84.69 584 SER A C 1
ATOM 4502 O O . SER A 1 584 ? 4.137 44.281 3.191 1 84.69 584 SER A O 1
ATOM 4504 N N . ALA A 1 585 ? 3.508 45.25 5.004 1 78 585 ALA A N 1
ATOM 4505 C CA . ALA A 1 585 ? 2.295 44.469 5.125 1 78 585 ALA A CA 1
ATOM 4506 C C . ALA A 1 585 ? 1.335 44.75 3.971 1 78 585 ALA A C 1
ATOM 4508 O O . ALA A 1 585 ? 0.692 43.812 3.455 1 78 585 ALA A O 1
ATOM 4509 N N . ILE A 1 586 ? 1.19 46 3.615 1 84.69 586 ILE A N 1
ATOM 4510 C CA . ILE A 1 586 ? 0.327 46.406 2.506 1 84.69 586 ILE A CA 1
ATOM 4511 C C . ILE A 1 586 ? 0.856 45.781 1.207 1 84.69 586 ILE A C 1
ATOM 4513 O O . ILE A 1 586 ? 0.087 45.25 0.408 1 84.69 586 ILE A O 1
ATOM 4517 N N . VAL A 1 587 ? 2.107 45.844 1.019 1 88.81 587 VAL A N 1
ATOM 4518 C CA . VAL A 1 587 ? 2.76 45.312 -0.168 1 88.81 587 VAL A CA 1
ATOM 4519 C C . VAL A 1 587 ? 2.516 43.812 -0.249 1 88.81 587 VAL A C 1
ATOM 4521 O O . VAL A 1 587 ? 2.168 43.281 -1.311 1 88.81 587 VAL A O 1
ATOM 4524 N N . GLU A 1 588 ? 2.643 43.219 0.833 1 78.31 588 GLU A N 1
ATOM 4525 C CA . GLU A 1 588 ? 2.428 41.781 0.898 1 78.31 588 GLU A CA 1
ATOM 4526 C C . GLU A 1 588 ? 0.977 41.438 0.588 1 78.31 588 GLU A C 1
ATOM 4528 O O . GLU A 1 588 ? 0.709 40.469 -0.127 1 78.31 588 GLU A O 1
ATOM 4533 N N . ALA A 1 589 ? 0.087 42.094 1.103 1 75.62 589 ALA A N 1
ATOM 4534 C CA . ALA A 1 589 ? -1.339 41.844 0.896 1 75.62 589 ALA A CA 1
ATOM 4535 C C . ALA A 1 589 ? -1.709 41.969 -0.579 1 75.62 589 ALA A C 1
ATOM 4537 O O . ALA A 1 589 ? -2.666 41.344 -1.044 1 75.62 589 ALA A O 1
ATOM 4538 N N . HIS A 1 590 ? -0.987 42.781 -1.286 1 84.88 590 HIS A N 1
ATOM 4539 C CA . HIS A 1 590 ? -1.261 43.031 -2.697 1 84.88 590 HIS A CA 1
ATOM 4540 C C . HIS A 1 590 ? -0.415 42.125 -3.586 1 84.88 590 HIS A C 1
ATOM 4542 O O . HIS A 1 590 ? -0.439 42.25 -4.812 1 84.88 590 HIS A O 1
ATOM 4548 N N . ASP A 1 591 ? 0.427 41.281 -2.91 1 80.19 591 ASP A N 1
ATOM 4549 C CA . ASP A 1 591 ? 1.359 40.375 -3.609 1 80.19 591 ASP A CA 1
ATOM 4550 C C . ASP A 1 591 ? 2.395 41.188 -4.391 1 80.19 591 ASP A C 1
ATOM 4552 O O . ASP A 1 591 ? 2.721 40.844 -5.531 1 80.19 591 ASP A O 1
ATOM 4556 N N . TRP A 1 592 ? 2.678 42.438 -3.895 1 88.19 592 TRP A N 1
ATOM 4557 C CA . TRP A 1 592 ? 3.732 43.281 -4.445 1 88.19 592 TRP A CA 1
ATOM 4558 C C . TRP A 1 592 ? 5.062 43.031 -3.75 1 88.19 592 TRP A C 1
ATOM 4560 O O . TRP A 1 592 ? 5.156 42.125 -2.891 1 88.19 592 TRP A O 1
ATOM 4570 N N . GLU A 1 593 ? 6.129 43.594 -4.281 1 87.19 593 GLU A N 1
ATOM 4571 C CA . GLU A 1 593 ? 7.453 43.562 -3.666 1 87.19 593 GLU A CA 1
ATOM 4572 C C . GLU A 1 593 ? 7.953 44.969 -3.379 1 87.19 593 GLU A C 1
ATOM 4574 O O . GLU A 1 593 ? 7.629 45.906 -4.109 1 87.19 593 GLU A O 1
ATOM 4579 N N . ILE A 1 594 ? 8.68 45.125 -2.283 1 90.19 594 ILE A N 1
ATOM 4580 C CA . ILE A 1 594 ? 9.219 46.438 -1.941 1 90.19 594 ILE A CA 1
ATOM 4581 C C . ILE A 1 594 ? 10.727 46.344 -1.721 1 90.19 594 ILE A C 1
ATOM 4583 O O . ILE A 1 594 ? 11.211 45.375 -1.148 1 90.19 594 ILE A O 1
ATOM 4587 N N . ASP A 1 595 ? 11.484 47.25 -2.318 1 89.38 595 ASP A N 1
ATOM 4588 C CA . ASP A 1 595 ? 12.93 47.375 -2.141 1 89.38 595 ASP A CA 1
ATOM 4589 C C . ASP A 1 595 ? 13.32 48.812 -1.799 1 89.38 595 ASP A C 1
ATOM 4591 O O . ASP A 1 595 ? 12.609 49.75 -2.16 1 89.38 595 ASP A O 1
ATOM 4595 N N . VAL A 1 596 ? 14.391 48.969 -1.016 1 91.56 596 VAL A N 1
ATOM 4596 C CA . VAL A 1 596 ? 14.898 50.281 -0.661 1 91.56 596 VAL A CA 1
ATOM 4597 C C . VAL A 1 596 ? 16.234 50.5 -1.343 1 91.56 596 VAL A C 1
ATOM 4599 O O . VAL A 1 596 ? 17.125 49.656 -1.306 1 91.56 596 VAL A O 1
ATOM 4602 N N . ARG A 1 597 ? 16.328 51.594 -2.072 1 91.69 597 ARG A N 1
ATOM 4603 C CA . ARG A 1 597 ? 17.547 52 -2.775 1 91.69 597 ARG A CA 1
ATOM 4604 C C 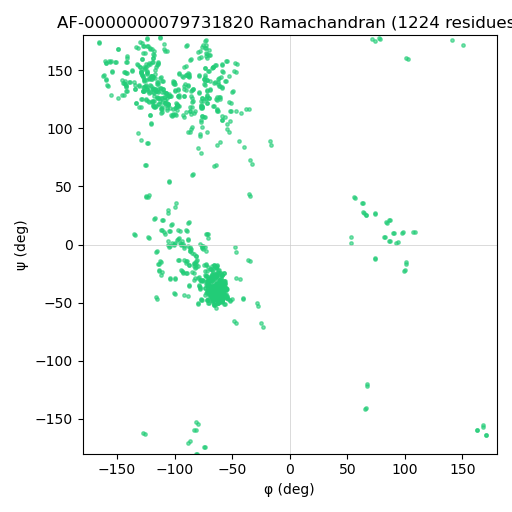. ARG A 1 597 ? 17.891 53.469 -2.457 1 91.69 597 ARG A C 1
ATOM 4606 O O . ARG A 1 597 ? 17.188 54.125 -1.696 1 91.69 597 ARG A O 1
ATOM 4613 N N . ASP A 1 598 ? 19.062 53.906 -2.961 1 91.69 598 ASP A N 1
ATOM 4614 C CA . ASP A 1 598 ? 19.453 55.312 -2.85 1 91.69 598 ASP A CA 1
ATOM 4615 C C . ASP A 1 598 ? 18.844 56.156 -3.979 1 91.69 598 ASP A C 1
ATOM 4617 O O . ASP A 1 598 ? 18.781 55.688 -5.125 1 91.69 598 ASP A O 1
ATOM 4621 N N . SER A 1 599 ? 18.312 57.25 -3.619 1 91.75 599 SER A N 1
ATOM 4622 C CA . SER A 1 599 ? 17.781 58.156 -4.633 1 91.75 599 SER A CA 1
ATOM 4623 C C . SER A 1 599 ? 18.891 58.844 -5.395 1 91.75 599 SER A C 1
ATOM 4625 O O . SER A 1 599 ? 20.031 58.906 -4.93 1 91.75 599 SER A O 1
ATOM 4627 N N . ASP A 1 600 ? 18.547 59.406 -6.594 1 87.62 600 ASP A N 1
ATOM 4628 C CA . ASP A 1 600 ? 19.5 60.125 -7.406 1 87.62 600 ASP A CA 1
ATOM 4629 C C . ASP A 1 600 ? 20 61.375 -6.676 1 87.62 600 ASP A C 1
ATOM 4631 O O . ASP A 1 600 ? 21.125 61.844 -6.895 1 87.62 600 ASP A O 1
ATOM 4635 N N . SER A 1 601 ? 19.266 61.938 -5.738 1 87.56 601 SER A N 1
ATOM 4636 C CA . SER A 1 601 ? 19.594 63.156 -5.004 1 87.56 601 SER A CA 1
ATOM 4637 C C . SER A 1 601 ? 20.25 62.812 -3.668 1 87.56 601 SER A C 1
ATOM 4639 O O . SER A 1 601 ? 20.531 63.719 -2.873 1 87.56 601 SER A O 1
ATOM 4641 N N . GLY A 1 602 ? 20.547 61.562 -3.35 1 84.88 602 GLY A N 1
ATOM 4642 C CA . GLY A 1 602 ? 21.25 61.188 -2.148 1 84.88 602 GLY A CA 1
ATOM 4643 C C . GLY A 1 602 ? 20.344 60.656 -1.06 1 84.88 602 GLY A C 1
ATOM 4644 O O . GLY A 1 602 ? 20.797 60.031 -0.09 1 84.88 602 GLY A O 1
ATOM 4645 N N . GLY A 1 603 ? 19.078 60.938 -1.229 1 92.25 603 GLY A N 1
ATOM 4646 C CA . GLY A 1 603 ? 18.141 60.5 -0.212 1 92.25 603 GLY A CA 1
ATOM 4647 C C . GLY A 1 603 ? 17.734 59.031 -0.361 1 92.25 603 GLY A C 1
ATOM 4648 O O . GLY A 1 603 ? 18.5 58.219 -0.879 1 92.25 603 GLY A O 1
ATOM 4649 N N . ALA A 1 604 ? 16.625 58.688 0.227 1 92.69 604 ALA A N 1
ATOM 4650 C CA . ALA A 1 604 ? 16.094 57.312 0.188 1 92.69 604 ALA A CA 1
ATOM 4651 C C . ALA A 1 604 ? 15.117 57.125 -0.966 1 92.69 604 ALA A C 1
ATOM 4653 O O . ALA A 1 604 ? 14.375 58.062 -1.31 1 92.69 604 ALA A O 1
ATOM 4654 N N . ARG A 1 605 ? 15.141 55.938 -1.565 1 94.75 605 ARG A N 1
ATOM 4655 C CA . ARG A 1 605 ? 14.203 55.594 -2.627 1 94.75 605 ARG A CA 1
ATOM 4656 C C . ARG A 1 605 ? 13.555 54.219 -2.348 1 94.75 605 ARG A C 1
ATOM 4658 O O . ARG A 1 605 ? 14.242 53.219 -2.264 1 94.75 605 ARG A O 1
ATOM 4665 N N . PHE A 1 606 ? 12.234 54.25 -2.189 1 94.88 606 PHE A N 1
ATOM 4666 C CA . PHE A 1 606 ? 11.461 53.031 -2.014 1 94.88 606 PHE A CA 1
ATOM 4667 C C . PHE A 1 606 ? 10.828 52.594 -3.33 1 94.88 606 PHE A C 1
ATOM 4669 O O . PHE A 1 606 ? 10.086 53.344 -3.949 1 94.88 606 PHE A O 1
ATOM 4676 N N . GLU A 1 607 ? 11.156 51.406 -3.762 1 95.38 607 GLU A N 1
ATOM 4677 C CA . GLU A 1 607 ? 10.625 50.875 -5.016 1 95.38 607 GLU A CA 1
ATOM 4678 C C . GLU A 1 607 ? 9.609 49.75 -4.758 1 95.38 607 GLU A C 1
ATOM 4680 O O . GLU A 1 607 ? 9.922 48.75 -4.098 1 95.38 607 GLU A O 1
ATOM 4685 N N . ILE A 1 608 ? 8.414 49.875 -5.207 1 95 608 ILE A N 1
ATOM 4686 C CA . ILE A 1 608 ? 7.367 48.875 -5.137 1 95 608 ILE A CA 1
ATOM 4687 C C . ILE A 1 608 ? 7.141 48.25 -6.52 1 95 608 ILE A C 1
ATOM 4689 O O . ILE A 1 608 ? 6.844 49 -7.477 1 95 608 ILE A O 1
ATOM 4693 N N . THR A 1 609 ? 7.316 46.938 -6.656 1 93.25 609 THR A N 1
ATOM 4694 C CA . THR A 1 609 ? 7.215 46.25 -7.941 1 93.25 609 THR A CA 1
ATOM 4695 C C . THR A 1 609 ? 6.168 45.156 -7.883 1 93.25 609 THR A C 1
ATOM 4697 O O . THR A 1 609 ? 5.637 44.844 -6.812 1 93.25 609 THR A O 1
ATOM 4700 N N . GLY A 1 610 ? 5.848 44.562 -9.141 1 89.31 610 GLY A N 1
ATOM 4701 C CA . GLY A 1 610 ? 4.84 43.531 -9.234 1 89.31 610 GLY A CA 1
ATOM 4702 C C . GLY A 1 610 ? 3.428 44.062 -9.328 1 89.31 610 GLY A C 1
ATOM 4703 O O . GLY A 1 610 ? 2.469 43.375 -8.969 1 89.31 610 GLY A O 1
ATOM 4704 N N . VAL A 1 611 ? 3.32 45.281 -9.695 1 88.94 611 VAL A N 1
ATOM 4705 C CA . VAL A 1 611 ? 2.037 45.969 -9.75 1 88.94 611 VAL A CA 1
ATOM 4706 C C . VAL A 1 611 ? 1.362 45.688 -11.094 1 88.94 611 VAL A C 1
ATOM 4708 O O . VAL A 1 611 ? 2.029 45.594 -12.125 1 88.94 611 VAL A O 1
ATOM 4711 N N . ASP A 1 612 ? 0.09 45.344 -11.023 1 85.75 612 ASP A N 1
ATOM 4712 C CA . ASP A 1 612 ? -0.706 45.156 -12.234 1 85.75 612 ASP A CA 1
ATOM 4713 C C . ASP A 1 612 ? -1.295 46.5 -12.688 1 85.75 612 ASP A C 1
ATOM 4715 O O . ASP A 1 612 ? -2.105 47.094 -11.977 1 85.75 612 ASP A O 1
ATOM 4719 N N . TRP A 1 613 ? -0.903 46.938 -13.914 1 87.69 613 TRP A N 1
ATOM 4720 C CA . TRP A 1 613 ? -1.388 48.219 -14.461 1 87.69 613 TRP A CA 1
ATOM 4721 C C . TRP A 1 613 ? -2.646 48 -15.297 1 87.69 613 TRP A C 1
ATOM 4723 O O . TRP A 1 613 ? -2.811 46.938 -15.922 1 87.69 613 TRP A O 1
ATOM 4733 N N . TYR A 1 614 ? -3.611 48.875 -15.109 1 77.81 614 TYR A N 1
ATOM 4734 C CA . TYR A 1 614 ? -4.75 48.875 -16.016 1 77.81 614 TYR A CA 1
ATOM 4735 C C . TYR A 1 614 ? -4.422 49.625 -17.312 1 77.81 614 TYR A C 1
ATOM 4737 O O . TYR A 1 614 ? -3.766 50.688 -17.281 1 77.81 614 TYR A O 1
ATOM 4745 N N . MET B 1 1 ? -32.75 -63.344 -20.984 1 33.47 1 MET B N 1
ATOM 4746 C CA . MET B 1 1 ? -31.953 -62.875 -19.859 1 33.47 1 MET B CA 1
ATOM 4747 C C . MET B 1 1 ? -31.688 -61.375 -19.953 1 33.47 1 MET B C 1
ATOM 4749 O O . MET B 1 1 ? -31.234 -60.906 -21 1 33.47 1 MET B O 1
ATOM 4753 N N . SER B 1 2 ? -32.375 -60.562 -19.266 1 47.03 2 SER B N 1
ATOM 4754 C CA . SER B 1 2 ? -32.406 -59.125 -19.406 1 47.03 2 SER B CA 1
ATOM 4755 C C . SER B 1 2 ? -31.016 -58.531 -19.375 1 47.03 2 SER B C 1
ATOM 4757 O O . SER B 1 2 ? -30.188 -58.938 -18.562 1 47.03 2 SER B O 1
ATOM 4759 N N . GLU B 1 3 ? -30.438 -58.094 -20.391 1 58.59 3 GLU B N 1
ATOM 4760 C CA . GLU B 1 3 ? -29.109 -57.531 -20.547 1 58.59 3 GLU B CA 1
ATOM 4761 C C . GLU B 1 3 ? -28.828 -56.5 -19.453 1 58.59 3 GLU B C 1
ATOM 4763 O O . GLU B 1 3 ? -29.688 -55.656 -19.141 1 58.59 3 GLU B O 1
ATOM 4768 N N . PRO B 1 4 ? -27.812 -56.812 -18.562 1 73.94 4 PRO B N 1
ATOM 4769 C CA . PRO B 1 4 ? -27.5 -55.969 -17.406 1 73.94 4 PRO B CA 1
ATOM 4770 C C . PRO B 1 4 ? -27.297 -54.5 -17.781 1 73.94 4 PRO B C 1
ATOM 4772 O O . PRO B 1 4 ? -26.828 -54.188 -18.891 1 73.94 4 PRO B O 1
ATOM 4775 N N . GLY B 1 5 ? -28.125 -53.531 -17.359 1 90.25 5 GLY B N 1
ATOM 4776 C CA . GLY B 1 5 ? -28.062 -52.125 -17.609 1 90.25 5 GLY B CA 1
ATOM 4777 C C . GLY B 1 5 ? -28.078 -51.281 -16.344 1 90.25 5 GLY B C 1
ATOM 4778 O O . GLY B 1 5 ? -27.703 -51.781 -15.273 1 90.25 5 GLY B O 1
ATOM 4779 N N . ILE B 1 6 ? -28.375 -50 -16.484 1 94.88 6 ILE B N 1
ATOM 4780 C CA . ILE B 1 6 ? -28.438 -49.062 -15.367 1 94.88 6 ILE B CA 1
ATOM 4781 C C . ILE B 1 6 ? -29.812 -49.125 -14.711 1 94.88 6 ILE B C 1
ATOM 4783 O O . ILE B 1 6 ? -30.828 -49.062 -15.398 1 94.88 6 ILE B O 1
ATOM 4787 N N . VAL B 1 7 ? -29.844 -49.344 -13.414 1 95.38 7 VAL B N 1
ATOM 4788 C CA . VAL B 1 7 ? -31.109 -49.438 -12.688 1 95.38 7 VAL B CA 1
ATOM 4789 C C . VAL B 1 7 ? -31.297 -48.188 -11.836 1 95.38 7 VAL B C 1
ATOM 4791 O O . VAL B 1 7 ? -30.375 -47.75 -11.141 1 95.38 7 VAL B O 1
ATOM 4794 N N . LEU B 1 8 ? -32.469 -47.562 -11.938 1 95.81 8 LEU B N 1
ATOM 4795 C CA . LEU B 1 8 ? -32.812 -46.375 -11.148 1 95.81 8 LEU B CA 1
ATOM 4796 C C . LEU B 1 8 ? -33.719 -46.75 -9.992 1 95.81 8 LEU B C 1
ATOM 4798 O O . LEU B 1 8 ? -34.812 -47.281 -10.211 1 95.81 8 LEU B O 1
ATOM 4802 N N . VAL B 1 9 ? -33.25 -46.562 -8.805 1 94.69 9 VAL B N 1
ATOM 4803 C CA . VAL B 1 9 ? -34.094 -46.719 -7.637 1 94.69 9 VAL B CA 1
ATOM 4804 C C . VAL B 1 9 ? -34.812 -45.406 -7.348 1 94.69 9 VAL B C 1
ATOM 4806 O O . VAL B 1 9 ? -34.281 -44.531 -6.652 1 94.69 9 VAL B O 1
ATOM 4809 N N . ASP B 1 10 ? -36.031 -45.281 -7.797 1 93.25 10 ASP B N 1
ATOM 4810 C CA . ASP B 1 10 ? -36.781 -44.062 -7.828 1 93.25 10 ASP B CA 1
ATOM 4811 C C . ASP B 1 10 ? -38.125 -44.219 -7.074 1 93.25 10 ASP B C 1
ATOM 4813 O O . ASP B 1 10 ? -39.156 -44.406 -7.688 1 93.25 10 ASP B O 1
ATOM 4817 N N . PRO B 1 11 ? -38.094 -43.969 -5.746 1 91.44 11 PRO B N 1
ATOM 4818 C CA . PRO B 1 11 ? -39.281 -44.188 -4.953 1 91.44 11 PRO B CA 1
ATOM 4819 C C . PRO B 1 11 ? -40.406 -43.219 -5.277 1 91.44 11 PRO B C 1
ATOM 4821 O O . PRO B 1 11 ? -41.594 -43.531 -5.082 1 91.44 11 PRO B O 1
ATOM 4824 N N . ASP B 1 12 ? -40.156 -42.031 -5.715 1 92.44 12 ASP B N 1
ATOM 4825 C CA . ASP B 1 12 ? -41.219 -41.062 -5.84 1 92.44 12 ASP B CA 1
ATOM 4826 C C . ASP B 1 12 ? -41.156 -40.312 -7.18 1 92.44 12 ASP B C 1
ATOM 4828 O O . ASP B 1 12 ? -41.781 -39.281 -7.367 1 92.44 12 ASP B O 1
ATOM 4832 N N . GLY B 1 13 ? -40.312 -40.688 -8.109 1 92.06 13 GLY B N 1
ATOM 4833 C CA . GLY B 1 13 ? -40.281 -40.188 -9.469 1 92.06 13 GLY B CA 1
ATOM 4834 C C . GLY B 1 13 ? -39.312 -39.031 -9.641 1 92.06 13 GLY B C 1
ATOM 4835 O O . GLY B 1 13 ? -39.125 -38.531 -10.75 1 92.06 13 GLY B O 1
ATOM 4836 N N . ARG B 1 14 ? -38.594 -38.625 -8.648 1 92.81 14 ARG B N 1
ATOM 4837 C CA . ARG B 1 14 ? -37.719 -37.469 -8.703 1 92.81 14 ARG B CA 1
ATOM 4838 C C . ARG B 1 14 ? -36.438 -37.75 -9.453 1 92.81 14 ARG B C 1
ATOM 4840 O O . ARG B 1 14 ? -35.594 -36.875 -9.641 1 92.81 14 ARG B O 1
ATOM 4847 N N . LEU B 1 15 ? -36.25 -39 -9.93 1 95.56 15 LEU B N 1
ATOM 4848 C CA . LEU B 1 15 ? -35.125 -39.344 -10.75 1 95.56 15 LEU B CA 1
ATOM 4849 C C . LEU B 1 15 ? -35.469 -39.281 -12.234 1 95.56 15 LEU B C 1
ATOM 4851 O O . LEU B 1 15 ? -34.688 -39.719 -13.086 1 95.56 15 LEU B O 1
ATOM 4855 N N . GLN B 1 16 ? -36.594 -38.719 -12.562 1 94 16 GLN B N 1
ATOM 4856 C CA . GLN B 1 16 ? -37 -38.594 -13.953 1 94 16 GLN B CA 1
ATOM 4857 C C . GLN B 1 16 ? -35.969 -37.844 -14.773 1 94 16 GLN B C 1
ATOM 4859 O O . GLN B 1 16 ? -35.656 -38.219 -15.898 1 94 16 GLN B O 1
ATOM 4864 N N . PRO B 1 17 ? -35.438 -36.75 -14.242 1 94.31 17 PRO B N 1
ATOM 4865 C CA . PRO B 1 17 ? -34.406 -36.031 -15.008 1 94.31 17 PRO B CA 1
ATOM 4866 C C . PRO B 1 17 ? -33.188 -36.906 -15.336 1 94.31 17 PRO B C 1
ATOM 4868 O O . PRO B 1 17 ? -32.594 -36.781 -16.406 1 94.31 17 PRO B O 1
ATOM 4871 N N . VAL B 1 18 ? -32.844 -37.812 -14.445 1 96.06 18 VAL B N 1
ATOM 4872 C CA . VAL B 1 18 ? -31.734 -38.75 -14.672 1 96.06 18 VAL B CA 1
ATOM 4873 C C . VAL B 1 18 ? -32.094 -39.719 -15.773 1 96.06 18 VAL B C 1
ATOM 4875 O O . VAL B 1 18 ? -31.297 -40 -16.672 1 96.06 18 VAL B O 1
ATOM 4878 N N . ALA B 1 19 ? -33.312 -40.219 -15.68 1 95.56 19 ALA B N 1
ATOM 4879 C CA . ALA B 1 19 ? -33.812 -41.156 -16.719 1 95.56 19 ALA B CA 1
ATOM 4880 C C . ALA B 1 19 ? -33.781 -40.469 -18.094 1 95.56 19 ALA B C 1
ATOM 4882 O O . ALA B 1 19 ? -33.375 -41.094 -19.078 1 95.56 19 ALA B O 1
ATOM 4883 N N . ASP B 1 20 ? -34.25 -39.281 -18.109 1 95.38 20 ASP B N 1
ATOM 4884 C CA . ASP B 1 20 ? -34.281 -38.5 -19.359 1 95.38 20 ASP B CA 1
ATOM 4885 C C . ASP B 1 20 ? -32.875 -38.312 -19.906 1 95.38 20 ASP B C 1
ATOM 4887 O O . ASP B 1 20 ? -32.656 -38.406 -21.109 1 95.38 20 ASP B O 1
ATOM 4891 N N . ALA B 1 21 ? -31.922 -38 -19.062 1 95.5 21 ALA B N 1
ATOM 4892 C CA . ALA B 1 21 ? -30.547 -37.781 -19.453 1 95.5 21 ALA B CA 1
ATOM 4893 C C . ALA B 1 21 ? -29.938 -39.031 -20.047 1 95.5 21 ALA B C 1
ATOM 4895 O O . ALA B 1 21 ? -29.234 -38.969 -21.078 1 95.5 21 ALA B O 1
ATOM 4896 N N . LEU B 1 22 ? -30.172 -40.156 -19.469 1 94.94 22 LEU B N 1
ATOM 4897 C CA . LEU B 1 22 ? -29.641 -41.438 -19.938 1 94.94 22 LEU B CA 1
ATOM 4898 C C . LEU B 1 22 ? -30.219 -41.812 -21.297 1 94.94 22 LEU B C 1
ATOM 4900 O O . LEU B 1 22 ? -29.5 -42.312 -22.156 1 94.94 22 LEU B O 1
ATOM 4904 N N . ARG B 1 23 ? -31.484 -41.5 -21.422 1 93.88 23 ARG B N 1
ATOM 4905 C CA . ARG B 1 23 ? -32.156 -41.781 -22.703 1 93.88 23 ARG B CA 1
ATOM 4906 C C . ARG B 1 23 ? -31.562 -40.938 -23.812 1 93.88 23 ARG B C 1
ATOM 4908 O O . ARG B 1 23 ? -31.344 -41.406 -24.922 1 93.88 23 ARG B O 1
ATOM 4915 N N . SER B 1 24 ? -31.422 -39.75 -23.5 1 93.25 24 SER B N 1
ATOM 4916 C CA . SER B 1 24 ? -30.891 -38.812 -24.484 1 93.25 24 SER B CA 1
ATOM 4917 C C . SER B 1 24 ? -29.484 -39.219 -24.922 1 93.25 24 SER B C 1
ATOM 4919 O O . SER B 1 24 ? -29.094 -38.969 -26.062 1 93.25 24 SER B O 1
ATOM 4921 N N . ALA B 1 25 ? -28.719 -39.844 -24.062 1 91.62 25 ALA B N 1
ATOM 4922 C CA . ALA B 1 25 ? -27.359 -40.25 -24.375 1 91.62 25 ALA B CA 1
ATOM 4923 C C . ALA B 1 25 ? -27.328 -41.688 -24.891 1 91.62 25 ALA B C 1
ATOM 4925 O O . ALA B 1 25 ? -26.25 -42.281 -25.094 1 91.62 25 ALA B O 1
ATOM 4926 N N . SER B 1 26 ? -28.453 -42.344 -25.047 1 90.69 26 SER B N 1
ATOM 4927 C CA . SER B 1 26 ? -28.625 -43.688 -25.578 1 90.69 26 SER B CA 1
ATOM 4928 C C . SER B 1 26 ? -27.938 -44.719 -24.688 1 90.69 26 SER B C 1
ATOM 4930 O O . SER B 1 26 ? -27.312 -45.656 -25.188 1 90.69 26 SER B O 1
ATOM 4932 N N . LEU B 1 27 ? -27.984 -44.438 -23.375 1 90.38 27 LEU B N 1
ATOM 4933 C CA . LEU B 1 27 ? -27.453 -45.406 -22.422 1 90.38 27 LEU B CA 1
ATOM 4934 C C . LEU B 1 27 ? -28.531 -46.406 -22.016 1 90.38 27 LEU B C 1
ATOM 4936 O O . LEU B 1 27 ? -29.703 -46.062 -21.922 1 90.38 27 LEU B O 1
ATOM 4940 N N . PRO B 1 28 ? -28.109 -47.562 -21.766 1 87.75 28 PRO B N 1
ATOM 4941 C CA . PRO B 1 28 ? -29.109 -48.562 -21.469 1 87.75 28 PRO B CA 1
ATOM 4942 C C . PRO B 1 28 ? -29.672 -48.438 -20.062 1 87.75 28 PRO B C 1
ATOM 4944 O O . PRO B 1 28 ? -28.922 -48.469 -19.078 1 87.75 28 PRO B O 1
ATOM 4947 N N . ILE B 1 29 ? -30.938 -48.188 -20.031 1 82.56 29 ILE B N 1
ATOM 4948 C CA . ILE B 1 29 ? -31.641 -48.25 -18.75 1 82.56 29 ILE B CA 1
ATOM 4949 C C . ILE B 1 29 ? -32.344 -49.594 -18.609 1 82.56 29 ILE B C 1
ATOM 4951 O O . ILE B 1 29 ? -33.188 -49.938 -19.422 1 82.56 29 ILE B O 1
ATOM 4955 N N . ALA B 1 30 ? -31.984 -50.281 -17.641 1 70.69 30 ALA B N 1
ATOM 4956 C CA . ALA B 1 30 ? -32.531 -51.594 -17.453 1 70.69 30 ALA B CA 1
ATOM 4957 C C . ALA B 1 30 ? -33.938 -51.531 -16.812 1 70.69 30 ALA B C 1
ATOM 4959 O O . ALA B 1 30 ? -34.844 -52.219 -17.234 1 70.69 30 ALA B O 1
ATOM 4960 N N . GLU B 1 31 ? -33.969 -50.781 -15.727 1 86.5 31 GLU B N 1
ATOM 4961 C CA . GLU B 1 31 ? -35.219 -50.75 -14.984 1 86.5 31 GLU B CA 1
ATOM 4962 C C . GLU B 1 31 ? -35.281 -49.562 -14.047 1 86.5 31 GLU B C 1
ATOM 4964 O O . GLU B 1 31 ? -34.219 -49 -13.648 1 86.5 31 GLU B O 1
ATOM 4969 N N . ARG B 1 32 ? -36.469 -49 -13.883 1 91.81 32 ARG B N 1
ATOM 4970 C CA . ARG B 1 32 ? -36.781 -48.031 -12.828 1 91.81 32 ARG B CA 1
ATOM 4971 C C . ARG B 1 32 ? -37.656 -48.688 -11.75 1 91.81 32 ARG B C 1
ATOM 4973 O O . ARG B 1 32 ? -38.75 -49.156 -12.031 1 91.81 32 ARG B O 1
ATOM 4980 N N . VAL B 1 33 ? -37.094 -48.75 -10.539 1 93.69 33 VAL B N 1
ATOM 4981 C CA . VAL B 1 33 ? -37.781 -49.469 -9.484 1 93.69 33 VAL B CA 1
ATOM 4982 C C . VAL B 1 33 ? -38 -48.562 -8.281 1 93.69 33 VAL B C 1
ATOM 4984 O O . VAL B 1 33 ? -37.188 -47.656 -8.039 1 93.69 33 VAL B O 1
ATOM 4987 N N . PRO B 1 34 ? -39.062 -48.75 -7.539 1 92.19 34 PRO B N 1
ATOM 4988 C CA . PRO B 1 34 ? -39.312 -47.906 -6.363 1 92.19 34 PRO B CA 1
ATOM 4989 C C . PRO B 1 34 ? -38.375 -48.219 -5.199 1 92.19 34 PRO B C 1
ATOM 4991 O O . PRO B 1 34 ? -38.125 -47.344 -4.348 1 92.19 34 PRO B O 1
ATOM 4994 N N . GLY B 1 35 ? -37.875 -49.5 -5.137 1 91.44 35 GLY B N 1
ATOM 4995 C CA . GLY B 1 35 ? -37 -49.906 -4.059 1 91.44 35 GLY B CA 1
ATOM 4996 C C . GLY B 1 35 ? -36 -50.969 -4.484 1 91.44 35 GLY B C 1
ATOM 4997 O O . GLY B 1 35 ? -36.094 -51.531 -5.57 1 91.44 35 GLY B O 1
ATOM 4998 N N . LEU B 1 36 ? -35.031 -51.188 -3.621 1 92.56 36 LEU B N 1
ATOM 4999 C CA . LEU B 1 36 ? -33.938 -52.094 -3.93 1 92.56 36 LEU B CA 1
ATOM 5000 C C . LEU B 1 36 ? -34.438 -53.531 -4.02 1 92.56 36 LEU B C 1
ATOM 5002 O O . LEU B 1 36 ? -33.844 -54.375 -4.727 1 92.56 36 LEU B O 1
ATOM 5006 N N . ASP B 1 37 ? -35.531 -53.812 -3.334 1 90.62 37 ASP B N 1
ATOM 5007 C CA . ASP B 1 37 ? -36.062 -55.156 -3.277 1 90.62 37 ASP B CA 1
ATOM 5008 C C . ASP B 1 37 ? -36.562 -55.625 -4.648 1 90.62 37 ASP B C 1
ATOM 5010 O O . ASP B 1 37 ? -36.656 -56.812 -4.914 1 90.62 37 ASP B O 1
ATOM 5014 N N . GLU B 1 38 ? -36.812 -54.719 -5.496 1 91.31 38 GLU B N 1
ATOM 5015 C CA . GLU B 1 38 ? -37.375 -55.031 -6.805 1 91.31 38 GLU B CA 1
ATOM 5016 C C . GLU B 1 38 ? -36.281 -55.25 -7.844 1 91.31 38 GLU B C 1
ATOM 5018 O O . GLU B 1 38 ? -36.562 -55.594 -8.992 1 91.31 38 GLU B O 1
ATOM 5023 N N . VAL B 1 39 ? -35.031 -55.062 -7.383 1 89.56 39 VAL B N 1
ATOM 5024 C CA . VAL B 1 39 ? -33.938 -55.281 -8.305 1 89.56 39 VAL B CA 1
ATOM 5025 C C . VAL B 1 39 ? -33.594 -56.781 -8.383 1 89.56 39 VAL B C 1
ATOM 5027 O O . VAL B 1 39 ? -33.219 -57.375 -7.387 1 89.56 39 VAL B O 1
ATOM 5030 N N . GLU B 1 40 ? -33.781 -57.406 -9.484 1 81.5 40 GLU B N 1
ATOM 5031 C CA . GLU B 1 40 ? -33.719 -58.844 -9.633 1 81.5 40 GLU B CA 1
ATOM 5032 C C . GLU B 1 40 ? -32.312 -59.281 -10.016 1 81.5 40 GLU B C 1
ATOM 5034 O O . GLU B 1 40 ? -31.844 -60.344 -9.578 1 81.5 40 GLU B O 1
ATOM 5039 N N . THR B 1 41 ? -31.688 -58.594 -10.914 1 86.06 41 THR B N 1
ATOM 5040 C CA . THR B 1 41 ? -30.359 -58.938 -11.398 1 86.06 41 THR B CA 1
ATOM 5041 C C . THR B 1 41 ? -29.359 -57.844 -11.062 1 86.06 41 THR B C 1
ATOM 5043 O O . THR B 1 41 ? -29.734 -56.688 -10.852 1 86.06 41 THR B O 1
ATOM 5046 N N . THR B 1 42 ? -28.125 -58.344 -10.898 1 89.75 42 THR B N 1
ATOM 5047 C CA . THR B 1 42 ? -27.062 -57.375 -10.625 1 89.75 42 THR B CA 1
ATOM 5048 C C . THR B 1 42 ? -26.906 -56.406 -11.789 1 89.75 42 THR B C 1
ATOM 5050 O O . THR B 1 42 ? -26.578 -56.812 -12.906 1 89.75 42 THR B O 1
ATOM 5053 N N . PRO B 1 43 ? -27.188 -55.188 -11.555 1 92.69 43 PRO B N 1
ATOM 5054 C CA . PRO B 1 43 ? -27.078 -54.188 -12.617 1 92.69 43 PRO B CA 1
ATOM 5055 C C . PRO B 1 43 ? -25.641 -53.75 -12.875 1 92.69 43 PRO B C 1
ATOM 5057 O O . PRO B 1 43 ? -24.734 -54.094 -12.102 1 92.69 43 PRO B O 1
ATOM 5060 N N . ASP B 1 44 ? -25.422 -53.031 -14.031 1 93.5 44 ASP B N 1
ATOM 5061 C CA . ASP B 1 44 ? -24.109 -52.438 -14.305 1 93.5 44 ASP B CA 1
ATOM 5062 C C . ASP B 1 44 ? -23.844 -51.281 -13.375 1 93.5 44 ASP B C 1
ATOM 5064 O O . ASP B 1 44 ? -22.688 -50.969 -13.062 1 93.5 44 ASP B O 1
ATOM 5068 N N . CYS B 1 45 ? -24.922 -50.594 -13.031 1 94.81 45 CYS B N 1
ATOM 5069 C CA . CYS B 1 45 ? -24.844 -49.438 -12.148 1 94.81 45 CYS B CA 1
ATOM 5070 C C . CYS B 1 45 ? -26.188 -49.156 -11.484 1 94.81 45 CYS B C 1
ATOM 5072 O O . CYS B 1 45 ? -27.234 -49.344 -12.117 1 94.81 45 CYS B O 1
ATOM 5074 N N . LEU B 1 46 ? -26.156 -48.875 -10.234 1 95.75 46 LEU B N 1
ATOM 5075 C CA . LEU B 1 46 ? -27.359 -48.5 -9.5 1 95.75 46 LEU B CA 1
ATOM 5076 C C . LEU B 1 46 ? -27.375 -47 -9.188 1 95.75 46 LEU B C 1
ATOM 5078 O O . LEU B 1 46 ? -26.391 -46.469 -8.68 1 95.75 46 LEU B O 1
ATOM 5082 N N . VAL B 1 47 ? -28.406 -46.344 -9.562 1 96.56 47 VAL B N 1
ATOM 5083 C CA . VAL B 1 47 ? -28.562 -44.938 -9.227 1 96.56 47 VAL B CA 1
ATOM 5084 C C . VAL B 1 47 ? -29.641 -44.781 -8.148 1 96.56 47 VAL B C 1
ATOM 5086 O O . VAL B 1 47 ? -30.781 -45.188 -8.344 1 96.56 47 VAL B O 1
ATOM 5089 N N . VAL B 1 48 ? -29.234 -44.219 -7.02 1 96 48 VAL B N 1
ATOM 5090 C CA . VAL B 1 48 ? -30.141 -44.031 -5.895 1 96 48 VAL B CA 1
ATOM 5091 C C . VAL B 1 48 ? -30.422 -42.562 -5.668 1 96 48 VAL B C 1
ATOM 5093 O O . VAL B 1 48 ? -29.547 -41.719 -5.84 1 96 48 VAL B O 1
ATOM 5096 N N . LEU B 1 49 ? -31.641 -42.25 -5.277 1 95.56 49 LEU B N 1
ATOM 5097 C CA . LEU B 1 49 ? -32.062 -40.875 -5.066 1 95.56 49 LEU B CA 1
ATOM 5098 C C . LEU B 1 49 ? -31.844 -40.438 -3.621 1 95.56 49 LEU B C 1
ATOM 5100 O O . LEU B 1 49 ? -32.094 -41.219 -2.693 1 95.56 49 LEU B O 1
ATOM 5104 N N . ASP B 1 50 ? -31.266 -39.25 -3.414 1 95.5 50 ASP B N 1
ATOM 5105 C CA . ASP B 1 50 ? -31.203 -38.531 -2.137 1 95.5 50 ASP B CA 1
ATOM 5106 C C . ASP B 1 50 ? -31.859 -37.156 -2.232 1 95.5 50 ASP B C 1
ATOM 5108 O O . ASP B 1 50 ? -31.344 -36.281 -2.896 1 95.5 50 ASP B O 1
ATOM 5112 N N . ALA B 1 51 ? -33 -36.938 -1.563 1 94.62 51 ALA B N 1
ATOM 5113 C CA . ALA B 1 51 ? -33.75 -35.688 -1.737 1 94.62 51 ALA B CA 1
ATOM 5114 C C . ALA B 1 51 ? -34.406 -35.281 -0.43 1 94.62 51 ALA B C 1
ATOM 5116 O O . ALA B 1 51 ? -34.906 -36.094 0.33 1 94.62 51 ALA B O 1
ATOM 5117 N N . PRO B 1 52 ? -34.375 -34 -0.243 1 93.38 52 PRO B N 1
ATOM 5118 C CA . PRO B 1 52 ? -35.031 -33.5 0.948 1 93.38 52 PRO B CA 1
ATOM 5119 C C . PRO B 1 52 ? -36.562 -33.5 0.805 1 93.38 52 PRO B C 1
ATOM 5121 O O . PRO B 1 52 ? -37.094 -33.781 -0.283 1 93.38 52 PRO B O 1
ATOM 5124 N N . GLU B 1 53 ? -37.25 -33.219 1.941 1 93 53 GLU B N 1
ATOM 5125 C CA . GLU B 1 53 ? -38.688 -33.156 1.947 1 93 53 GLU B CA 1
ATOM 5126 C C . GLU B 1 53 ? -39.188 -31.906 1.222 1 93 53 GLU B C 1
ATOM 5128 O O . GLU B 1 53 ? -38.594 -30.828 1.332 1 93 53 GLU B O 1
ATOM 5133 N N . THR B 1 54 ? -40.094 -32.125 0.3 1 91.38 54 THR B N 1
ATOM 5134 C CA . THR B 1 54 ? -40.75 -31.016 -0.338 1 91.38 54 THR B CA 1
ATOM 5135 C C . THR B 1 54 ? -42.25 -30.984 0.063 1 91.38 54 THR B C 1
ATOM 5137 O O . THR B 1 54 ? -42.688 -31.781 0.898 1 91.38 54 THR B O 1
ATOM 5140 N N . GLU B 1 55 ? -43.031 -30.016 -0.38 1 89.62 55 GLU B N 1
ATOM 5141 C CA . GLU B 1 55 ? -44.469 -29.875 -0.059 1 89.62 55 GLU B CA 1
ATOM 5142 C C . GLU B 1 55 ? -45.25 -31.125 -0.464 1 89.62 55 GLU B C 1
ATOM 5144 O O . GLU B 1 55 ? -46.156 -31.547 0.25 1 89.62 55 GLU B O 1
ATOM 5149 N N . ASP B 1 56 ? -44.812 -31.828 -1.547 1 90.38 56 ASP B N 1
ATOM 5150 C CA . ASP B 1 56 ? -45.625 -32.906 -2.131 1 90.38 56 ASP B CA 1
ATOM 5151 C C . ASP B 1 56 ? -44.969 -34.25 -1.917 1 90.38 56 ASP B C 1
ATOM 5153 O O . ASP B 1 56 ? -45.625 -35.281 -2.084 1 90.38 56 ASP B O 1
ATOM 5157 N N . LYS B 1 57 ? -43.656 -34.219 -1.543 1 92.81 57 LYS B N 1
ATOM 5158 C CA . LYS B 1 57 ? -42.938 -35.5 -1.497 1 92.81 57 LYS B CA 1
ATOM 5159 C C . LYS B 1 57 ? -42.125 -35.625 -0.214 1 92.81 57 LYS B C 1
ATOM 5161 O O . LYS B 1 57 ? -41.5 -34.656 0.227 1 92.81 57 LYS B O 1
ATOM 5166 N N . PRO B 1 58 ? -42.188 -36.781 0.364 1 92.62 58 PRO B N 1
ATOM 5167 C CA . PRO B 1 58 ? -41.406 -37 1.596 1 92.62 58 PRO B CA 1
ATOM 5168 C C . PRO B 1 58 ? -39.906 -37.062 1.349 1 92.62 58 PRO B C 1
ATOM 5170 O O . PRO B 1 58 ? -39.469 -37.125 0.198 1 92.62 58 PRO B O 1
ATOM 5173 N N . GLU B 1 59 ? -39.156 -37 2.447 1 94.38 59 GLU B N 1
ATOM 5174 C CA . GLU B 1 59 ? -37.688 -37.062 2.381 1 94.38 59 GLU B CA 1
ATOM 5175 C C . GLU B 1 59 ? -37.219 -38.469 1.965 1 94.38 59 GLU B C 1
ATOM 5177 O O . GLU B 1 59 ? -37.812 -39.469 2.398 1 94.38 59 GLU B O 1
ATOM 5182 N N . VAL B 1 60 ? -36.344 -38.531 1.066 1 94.12 60 VAL B N 1
ATOM 5183 C CA . VAL B 1 60 ? -35.688 -39.781 0.675 1 94.12 60 VAL B CA 1
ATOM 5184 C C . VAL B 1 60 ? -34.219 -39.75 1.104 1 94.12 60 VAL B C 1
ATOM 5186 O O . VAL B 1 60 ? -33.438 -38.938 0.595 1 94.12 60 VAL B O 1
ATOM 5189 N N . ASN B 1 61 ? -33.844 -40.594 2.018 1 93.12 61 ASN B N 1
ATOM 5190 C CA . ASN B 1 61 ? -32.469 -40.688 2.484 1 93.12 61 ASN B CA 1
ATOM 5191 C C . ASN B 1 61 ? -31.719 -41.812 1.776 1 93.12 61 ASN B C 1
ATOM 5193 O O . ASN B 1 61 ? -32.062 -43 1.922 1 93.12 61 ASN B O 1
ATOM 5197 N N . ALA B 1 62 ? -30.672 -41.469 1.086 1 92.62 62 ALA B N 1
ATOM 5198 C CA . ALA B 1 62 ? -29.953 -42.438 0.243 1 92.62 62 ALA B CA 1
ATOM 5199 C C . ALA B 1 62 ? -28.969 -43.25 1.063 1 92.62 62 ALA B C 1
ATOM 5201 O O . ALA B 1 62 ? -28.516 -44.312 0.618 1 92.62 62 ALA B O 1
ATOM 5202 N N . LEU B 1 63 ? -28.531 -42.875 2.258 1 94.12 63 LEU B N 1
ATOM 5203 C CA . LEU B 1 63 ? -27.406 -43.469 2.98 1 94.12 63 LEU B CA 1
ATOM 5204 C C . LEU B 1 63 ? -27.719 -44.906 3.367 1 94.12 63 LEU B C 1
ATOM 5206 O O . LEU B 1 63 ? -26.938 -45.812 3.082 1 94.12 63 LEU B O 1
ATOM 5210 N N . PRO B 1 64 ? -28.953 -45.125 3.955 1 92.88 64 PRO B N 1
ATOM 5211 C CA . PRO B 1 64 ? -29.281 -46.531 4.254 1 92.88 64 PRO B CA 1
ATOM 5212 C C . PRO B 1 64 ? -29.422 -47.375 2.996 1 92.88 64 PRO B C 1
ATOM 5214 O O . PRO B 1 64 ? -29.047 -48.562 3.004 1 92.88 64 PRO B O 1
ATOM 5217 N N . LEU B 1 65 ? -29.953 -46.812 1.959 1 92.25 65 LEU B N 1
ATOM 5218 C CA . LEU B 1 65 ? -30.125 -47.531 0.691 1 92.25 65 LEU B CA 1
ATOM 5219 C C . LEU B 1 65 ? -28.781 -47.875 0.074 1 92.25 65 LEU B C 1
ATOM 5221 O O . LEU B 1 65 ? -28.625 -48.938 -0.511 1 92.25 65 LEU B O 1
ATOM 5225 N N . LEU B 1 66 ? -27.875 -46.906 0.176 1 94.44 66 LEU B N 1
ATOM 5226 C CA . LEU B 1 66 ? -26.516 -47.125 -0.33 1 94.44 66 LEU B CA 1
ATOM 5227 C C . LEU B 1 66 ? -25.828 -48.281 0.371 1 94.44 66 LEU B C 1
ATOM 5229 O O . LEU B 1 66 ? -25.219 -49.125 -0.281 1 94.44 66 LEU B O 1
ATOM 5233 N N . ASP B 1 67 ? -25.984 -48.344 1.629 1 93.44 67 ASP B N 1
ATOM 5234 C CA . ASP B 1 67 ? -25.375 -49.406 2.414 1 93.44 67 ASP B CA 1
ATOM 5235 C C . ASP B 1 67 ? -25.969 -50.781 2.027 1 93.44 67 ASP B C 1
ATOM 5237 O O . ASP B 1 67 ? -25.234 -51.75 1.823 1 93.44 67 ASP B O 1
ATOM 5241 N N . ASP B 1 68 ? -27.234 -50.781 1.913 1 93.75 68 ASP B N 1
ATOM 5242 C CA . ASP B 1 68 ? -27.938 -52 1.525 1 93.75 68 ASP B CA 1
ATOM 5243 C C . ASP B 1 68 ? -27.547 -52.438 0.117 1 93.75 68 ASP B C 1
ATOM 5245 O O . ASP B 1 68 ? -27.312 -53.625 -0.127 1 93.75 68 ASP B O 1
ATOM 5249 N N . ALA B 1 69 ? -27.5 -51.5 -0.744 1 94.25 69 ALA B N 1
ATOM 5250 C CA . ALA B 1 69 ? -27.156 -51.812 -2.135 1 94.25 69 ALA B CA 1
ATOM 5251 C C . ALA B 1 69 ? -25.75 -52.375 -2.246 1 94.25 69 ALA B C 1
ATOM 5253 O O . ALA B 1 69 ? -25.516 -53.312 -3 1 94.25 69 ALA B O 1
ATOM 5254 N N . ARG B 1 70 ? -24.797 -51.812 -1.54 1 92.44 70 ARG B N 1
ATOM 5255 C CA . ARG B 1 70 ? -23.391 -52.25 -1.596 1 92.44 70 ARG B CA 1
ATOM 5256 C C . ARG B 1 70 ? -23.234 -53.656 -1.051 1 92.44 70 ARG B C 1
ATOM 5258 O O . ARG B 1 70 ? -22.359 -54.406 -1.495 1 92.44 70 ARG B O 1
ATOM 5265 N N . GLU B 1 71 ? -24.062 -54.031 -0.132 1 91.69 71 GLU B N 1
ATOM 5266 C CA . GLU B 1 71 ? -24.031 -55.344 0.449 1 91.69 71 GLU B CA 1
ATOM 5267 C C . GLU B 1 71 ? -24.672 -56.375 -0.482 1 91.69 71 GLU B C 1
ATOM 5269 O O . GLU B 1 71 ? -24.203 -57.531 -0.577 1 91.69 71 GLU B O 1
ATOM 5274 N N . ARG B 1 72 ? -25.688 -55.938 -1.137 1 92.5 72 ARG B N 1
ATOM 5275 C CA . ARG B 1 72 ? -26.516 -56.875 -1.908 1 92.5 72 ARG B CA 1
ATOM 5276 C C . ARG B 1 72 ? -25.953 -57.062 -3.314 1 92.5 72 ARG B C 1
ATOM 5278 O O . ARG B 1 72 ? -26.078 -58.125 -3.902 1 92.5 72 ARG B O 1
ATOM 5285 N N . PHE B 1 73 ? -25.422 -55.938 -3.822 1 92.75 73 PHE B N 1
ATOM 5286 C CA . PHE B 1 73 ? -25.016 -55.969 -5.227 1 92.75 73 PHE B CA 1
ATOM 5287 C C . PHE B 1 73 ? -23.547 -55.594 -5.383 1 92.75 73 PHE B C 1
ATOM 5289 O O . PHE B 1 73 ? -23.062 -54.688 -4.711 1 92.75 73 PHE B O 1
ATOM 5296 N N . ASP B 1 74 ? -22.828 -56.375 -6.168 1 91.31 74 ASP B N 1
ATOM 5297 C CA . ASP B 1 74 ? -21.469 -56.031 -6.543 1 91.31 74 ASP B CA 1
ATOM 5298 C C . ASP B 1 74 ? -21.469 -55.094 -7.766 1 91.31 74 ASP B C 1
ATOM 5300 O O . ASP B 1 74 ? -21 -55.5 -8.836 1 91.31 74 ASP B O 1
ATOM 5304 N N . ALA B 1 75 ? -22.062 -54 -7.629 1 93.5 75 ALA B N 1
ATOM 5305 C CA . ALA B 1 75 ? -22.172 -53 -8.695 1 93.5 75 ALA B CA 1
ATOM 5306 C C . ALA B 1 75 ? -21.922 -51.594 -8.164 1 93.5 75 ALA B C 1
ATOM 5308 O O . ALA B 1 75 ? -22.125 -51.312 -6.977 1 93.5 75 ALA B O 1
ATOM 5309 N N . PRO B 1 76 ? -21.375 -50.719 -9.07 1 95 76 PRO B N 1
ATOM 5310 C CA . PRO B 1 76 ? -21.203 -49.344 -8.656 1 95 76 PRO B CA 1
ATOM 5311 C C . PRO B 1 76 ? -22.516 -48.656 -8.289 1 95 76 PRO B C 1
ATOM 5313 O O . PRO B 1 76 ? -23.531 -48.875 -8.953 1 95 76 PRO B O 1
ATOM 5316 N N . VAL B 1 77 ? -22.5 -47.938 -7.238 1 96.5 77 VAL B N 1
ATOM 5317 C CA . VAL B 1 77 ? -23.688 -47.25 -6.785 1 96.5 77 VAL B CA 1
ATOM 5318 C C . VAL B 1 77 ? -23.469 -45.75 -6.887 1 96.5 77 VAL B C 1
ATOM 5320 O O . VAL B 1 77 ? -22.516 -45.188 -6.316 1 96.5 77 VAL B O 1
ATOM 5323 N N . VAL B 1 78 ? -24.297 -45.062 -7.656 1 96.81 78 VAL B N 1
ATOM 5324 C CA . VAL B 1 78 ? -24.25 -43.625 -7.816 1 96.81 78 VAL B CA 1
ATOM 5325 C C . VAL B 1 78 ? -25.406 -43 -7.031 1 96.81 78 VAL B C 1
ATOM 5327 O O . VAL B 1 78 ? -26.547 -43.406 -7.148 1 96.81 78 VAL B O 1
ATOM 5330 N N . VAL B 1 79 ? -25.062 -42 -6.207 1 96.94 79 VAL B N 1
ATOM 5331 C CA . VAL B 1 79 ? -26.094 -41.281 -5.461 1 96.94 79 VAL B CA 1
ATOM 5332 C C . VAL B 1 79 ? -26.406 -39.969 -6.164 1 96.94 79 VAL B C 1
ATOM 5334 O O . VAL B 1 79 ? -25.516 -39.125 -6.352 1 96.94 79 VAL B O 1
ATOM 5337 N N . TYR B 1 80 ? -27.578 -39.75 -6.633 1 97.06 80 TYR B N 1
ATOM 5338 C CA . TYR B 1 80 ? -28.031 -38.469 -7.152 1 97.06 80 TYR B CA 1
ATOM 5339 C C . TYR B 1 80 ? -28.719 -37.656 -6.059 1 97.06 80 TYR B C 1
ATOM 5341 O O . TYR B 1 80 ? -29.812 -38 -5.621 1 97.06 80 TYR B O 1
ATOM 5349 N N . THR B 1 81 ? -28.078 -36.562 -5.648 1 95.56 81 THR B N 1
ATOM 5350 C CA . THR B 1 81 ? -28.578 -35.844 -4.492 1 95.56 81 THR B CA 1
ATOM 5351 C C . THR B 1 81 ? -29.141 -34.5 -4.91 1 95.56 81 THR B C 1
ATOM 5353 O O . THR B 1 81 ? -28.609 -33.844 -5.809 1 95.56 81 THR B O 1
ATOM 5356 N N . ARG B 1 82 ? -30.266 -34.094 -4.281 1 92.56 82 ARG B N 1
ATOM 5357 C CA . ARG B 1 82 ? -30.875 -32.781 -4.465 1 92.56 82 ARG B CA 1
ATOM 5358 C C . ARG B 1 82 ? -30.688 -31.922 -3.227 1 92.56 82 ARG B C 1
ATOM 5360 O O . ARG B 1 82 ? -31.297 -30.859 -3.117 1 92.56 82 ARG B O 1
ATOM 5367 N N . ARG B 1 83 ? -29.859 -32.438 -2.324 1 91.31 83 ARG B N 1
ATOM 5368 C CA . ARG B 1 83 ? -29.578 -31.703 -1.098 1 91.31 83 ARG B CA 1
ATOM 5369 C C . ARG B 1 83 ? -28.422 -30.734 -1.3 1 91.31 83 ARG B C 1
ATOM 5371 O O . ARG B 1 83 ? -27.484 -31.016 -2.07 1 91.31 83 ARG B O 1
ATOM 5378 N N . ALA B 1 84 ? -28.578 -29.656 -0.626 1 85.38 84 ALA B N 1
ATOM 5379 C CA . ALA B 1 84 ? -27.5 -28.672 -0.677 1 85.38 84 ALA B CA 1
ATOM 5380 C C . ALA B 1 84 ? -26.438 -28.969 0.373 1 85.38 84 ALA B C 1
ATOM 5382 O O . ALA B 1 84 ? -26.656 -29.781 1.283 1 85.38 84 ALA B O 1
ATOM 5383 N N . GLY B 1 85 ? -25.172 -28.406 0.132 1 81.88 85 GLY B N 1
ATOM 5384 C CA . GLY B 1 85 ? -24.125 -28.484 1.132 1 81.88 85 GLY B CA 1
ATOM 5385 C C . GLY B 1 85 ? -23.078 -29.531 0.822 1 81.88 85 GLY B C 1
ATOM 5386 O O . GLY B 1 85 ? -23.359 -30.531 0.177 1 81.88 85 GLY B O 1
ATOM 5387 N N . HIS B 1 86 ? -21.969 -29.422 1.376 1 83.56 86 HIS B N 1
ATOM 5388 C CA . HIS B 1 86 ? -20.812 -30.281 1.146 1 83.56 86 HIS B CA 1
ATOM 5389 C C . HIS B 1 86 ? -21.031 -31.656 1.777 1 83.56 86 HIS B C 1
ATOM 5391 O O . HIS B 1 86 ? -20.547 -32.656 1.256 1 83.56 86 HIS B O 1
ATOM 5397 N N . GLU B 1 87 ? -21.812 -31.656 2.777 1 87.69 87 GLU B N 1
ATOM 5398 C CA . GLU B 1 87 ? -22.031 -32.906 3.502 1 87.69 87 GLU B CA 1
ATOM 5399 C C . GLU B 1 87 ? -22.859 -33.875 2.689 1 87.69 87 GLU B C 1
ATOM 5401 O O . GLU B 1 87 ? -22.688 -35.094 2.787 1 87.69 87 GLU B O 1
ATOM 5406 N N . SER B 1 88 ? -23.766 -33.375 1.896 1 92.38 88 SER B N 1
ATOM 5407 C CA . SER B 1 88 ? -24.609 -34.219 1.063 1 92.38 88 SER B CA 1
ATOM 5408 C C . SER B 1 88 ? -23.781 -34.969 0.038 1 92.38 88 SER B C 1
ATOM 5410 O O . SER B 1 88 ? -24.234 -36 -0.485 1 92.38 88 SER B O 1
ATOM 5412 N N . VAL B 1 89 ? -22.594 -34.5 -0.213 1 93.25 89 VAL B N 1
ATOM 5413 C CA . VAL B 1 89 ? -21.703 -35.125 -1.179 1 93.25 89 VAL B CA 1
ATOM 5414 C C . VAL B 1 89 ? -20.688 -36 -0.448 1 93.25 89 VAL B C 1
ATOM 5416 O O . VAL B 1 89 ? -20.438 -37.125 -0.84 1 93.25 89 VAL B O 1
ATOM 5419 N N . ARG B 1 90 ? -20.172 -35.531 0.618 1 91.5 90 ARG B N 1
ATOM 5420 C CA . ARG B 1 90 ? -19.094 -36.219 1.335 1 91.5 90 ARG B CA 1
ATOM 5421 C C . ARG B 1 90 ? -19.578 -37.469 2.014 1 91.5 90 ARG B C 1
ATOM 5423 O O . ARG B 1 90 ? -18.906 -38.5 1.965 1 91.5 90 ARG B O 1
ATOM 5430 N N . ALA B 1 91 ? -20.766 -37.5 2.602 1 93.5 91 ALA B N 1
ATOM 5431 C CA . ALA B 1 91 ? -21.281 -38.594 3.402 1 93.5 91 ALA B CA 1
ATOM 5432 C C . ALA B 1 91 ? -21.422 -39.875 2.557 1 93.5 91 ALA B C 1
ATOM 5434 O O . ALA B 1 91 ? -20.891 -40.906 2.914 1 93.5 91 ALA B O 1
ATOM 5435 N N . PRO B 1 92 ? -22.078 -39.719 1.41 1 95.44 92 PRO B N 1
ATOM 5436 C CA . PRO B 1 92 ? -22.203 -40.938 0.591 1 95.44 92 PRO B CA 1
ATOM 5437 C C . PRO B 1 92 ? -20.844 -41.438 0.099 1 95.44 92 PRO B C 1
ATOM 5439 O O . PRO B 1 92 ? -20.641 -42.656 -0.02 1 95.44 92 PRO B O 1
ATOM 5442 N N . LEU B 1 93 ? -19.969 -40.594 -0.215 1 94.19 93 LEU B N 1
ATOM 5443 C CA . LEU B 1 93 ? -18.641 -40.969 -0.684 1 94.19 93 LEU B CA 1
ATOM 5444 C C . LEU B 1 93 ? -17.891 -41.75 0.405 1 94.19 93 LEU B C 1
ATOM 5446 O O . LEU B 1 93 ? -17.234 -42.75 0.127 1 94.19 93 LEU B O 1
ATOM 5450 N N . ASP B 1 94 ? -17.984 -41.25 1.594 1 92.75 94 ASP B N 1
ATOM 5451 C CA . ASP B 1 94 ? -17.297 -41.875 2.723 1 92.75 94 ASP B CA 1
ATOM 5452 C C . ASP B 1 94 ? -17.859 -43.281 2.98 1 92.75 94 ASP B C 1
ATOM 5454 O O . ASP B 1 94 ? -17.141 -44.156 3.479 1 92.75 94 ASP B O 1
ATOM 5458 N N . LEU B 1 95 ? -19.125 -43.438 2.611 1 93.38 95 LEU B N 1
ATOM 5459 C CA . LEU B 1 95 ? -19.781 -44.719 2.83 1 93.38 95 LEU B CA 1
ATOM 5460 C C . LEU B 1 95 ? -19.516 -45.656 1.661 1 93.38 95 LEU B C 1
ATOM 5462 O O . LEU B 1 95 ? -19.984 -46.812 1.66 1 93.38 95 LEU B O 1
ATOM 5466 N N . GLY B 1 96 ? -18.812 -45.125 0.6 1 92.12 96 GLY B N 1
ATOM 5467 C CA . GLY B 1 96 ? -18.328 -46.031 -0.451 1 92.12 96 GLY B CA 1
ATOM 5468 C C . GLY B 1 96 ? -19.094 -45.875 -1.756 1 92.12 96 GLY B C 1
ATOM 5469 O O . GLY B 1 96 ? -19.031 -46.719 -2.629 1 92.12 96 GLY B O 1
ATOM 5470 N N . ALA B 1 97 ? -19.906 -44.844 -1.85 1 95.69 97 ALA B N 1
ATOM 5471 C CA . ALA B 1 97 ? -20.531 -44.562 -3.141 1 95.69 97 ALA B CA 1
ATOM 5472 C C . ALA B 1 97 ? -19.484 -44.406 -4.234 1 95.69 97 ALA B C 1
ATOM 5474 O O . ALA B 1 97 ? -18.438 -43.812 -4.004 1 95.69 97 ALA B O 1
ATOM 5475 N N . THR B 1 98 ? -19.781 -44.938 -5.414 1 94.19 98 THR B N 1
ATOM 5476 C CA . THR B 1 98 ? -18.859 -44.781 -6.543 1 94.19 98 THR B CA 1
ATOM 5477 C C . THR B 1 98 ? -18.812 -43.344 -7.012 1 94.19 98 THR B C 1
ATOM 5479 O O . THR B 1 98 ? -17.766 -42.844 -7.449 1 94.19 98 THR B O 1
ATOM 5482 N N . ASP B 1 99 ? -19.953 -42.75 -6.996 1 94.81 99 ASP B N 1
ATOM 5483 C CA . ASP B 1 99 ? -20.078 -41.375 -7.426 1 94.81 99 ASP B CA 1
ATOM 5484 C C . ASP B 1 99 ? -21.281 -40.688 -6.773 1 94.81 99 ASP B C 1
ATOM 5486 O O . ASP B 1 99 ? -22.219 -41.375 -6.34 1 94.81 99 ASP B O 1
ATOM 5490 N N . VAL B 1 100 ? -21.141 -39.406 -6.578 1 96.44 100 VAL B N 1
ATOM 5491 C CA . VAL B 1 100 ? -22.234 -38.594 -6.09 1 96.44 100 VAL B CA 1
ATOM 5492 C C . VAL B 1 100 ? -22.469 -37.438 -7.047 1 96.44 100 VAL B C 1
ATOM 5494 O O . VAL B 1 100 ? -21.547 -36.656 -7.32 1 96.44 100 VAL B O 1
ATOM 5497 N N . ILE B 1 101 ? -23.656 -37.281 -7.535 1 96.06 101 ILE B N 1
ATOM 5498 C CA . ILE B 1 101 ? -23.938 -36.312 -8.57 1 96.06 101 ILE B CA 1
ATOM 5499 C C . ILE B 1 101 ? -24.953 -35.281 -8.055 1 96.06 101 ILE B C 1
ATOM 5501 O O . ILE B 1 101 ? -26.047 -35.656 -7.617 1 96.06 101 ILE B O 1
ATOM 5505 N N . ARG B 1 102 ? -24.578 -34.031 -8.109 1 95.06 102 ARG B N 1
ATOM 5506 C CA . ARG B 1 102 ? -25.469 -32.938 -7.754 1 95.06 102 ARG B CA 1
ATOM 5507 C C . ARG B 1 102 ? -25.719 -32.031 -8.953 1 95.06 102 ARG B C 1
ATOM 5509 O O . ARG B 1 102 ? -26.156 -30.875 -8.789 1 95.06 102 ARG B O 1
ATOM 5516 N N . VAL B 1 103 ? -25.547 -32.469 -10.094 1 92.88 103 VAL B N 1
ATOM 5517 C CA . VAL B 1 103 ? -25.719 -31.719 -11.336 1 92.88 103 VAL B CA 1
ATOM 5518 C C . VAL B 1 103 ? -27.203 -31.484 -11.594 1 92.88 103 VAL B C 1
ATOM 5520 O O . VAL B 1 103 ? -28.016 -32.406 -11.453 1 92.88 103 VAL B O 1
ATOM 5523 N N . PRO B 1 104 ? -27.578 -30.281 -11.93 1 92.94 104 PRO B N 1
ATOM 5524 C CA . PRO B 1 104 ? -29 -30 -12.172 1 92.94 104 PRO B CA 1
ATOM 5525 C C . PRO B 1 104 ? -29.516 -30.656 -13.453 1 92.94 104 PRO B C 1
ATOM 5527 O O . PRO B 1 104 ? -28.719 -31.031 -14.32 1 92.94 104 PRO B O 1
ATOM 5530 N N . ALA B 1 105 ? -30.859 -30.734 -13.531 1 92.06 105 ALA B N 1
ATOM 5531 C CA . ALA B 1 105 ? -31.531 -31.359 -14.672 1 92.06 105 ALA B CA 1
ATOM 5532 C C . ALA B 1 105 ? -31.25 -30.578 -15.961 1 92.06 105 ALA B C 1
ATOM 5534 O O . ALA B 1 105 ? -31.375 -31.125 -17.062 1 92.06 105 ALA B O 1
ATOM 5535 N N . SER B 1 106 ? -30.844 -29.328 -15.789 1 91.94 106 SER B N 1
ATOM 5536 C CA . SER B 1 106 ? -30.594 -28.469 -16.953 1 91.94 106 SER B CA 1
ATOM 5537 C C . SER B 1 106 ? -29.312 -28.875 -17.672 1 91.94 106 SER B C 1
ATOM 5539 O O . SER B 1 106 ? -29.031 -28.359 -18.75 1 91.94 106 SER B O 1
ATOM 5541 N N . ARG B 1 107 ? -28.562 -29.828 -17.125 1 93.44 107 ARG B N 1
ATOM 5542 C CA . ARG B 1 107 ? -27.328 -30.281 -17.75 1 93.44 107 ARG B CA 1
ATOM 5543 C C . ARG B 1 107 ? -27.344 -31.797 -17.969 1 93.44 107 ARG B C 1
ATOM 5545 O O . ARG B 1 107 ? -26.516 -32.531 -17.422 1 93.44 107 ARG B O 1
ATOM 5552 N N . PRO B 1 108 ? -28.172 -32.25 -18.844 1 93.81 108 PRO B N 1
ATOM 5553 C CA . PRO B 1 108 ? -28.344 -33.688 -19 1 93.81 108 PRO B CA 1
ATOM 5554 C C . PRO B 1 108 ? -27.078 -34.406 -19.5 1 93.81 108 PRO B C 1
ATOM 5556 O O . PRO B 1 108 ? -26.812 -35.531 -19.109 1 93.81 108 PRO B O 1
ATOM 5559 N N . ALA B 1 109 ? -26.359 -33.75 -20.359 1 91.81 109 ALA B N 1
ATOM 5560 C CA . ALA B 1 109 ? -25.156 -34.375 -20.906 1 91.81 109 ALA B CA 1
ATOM 5561 C C . ALA B 1 109 ? -24.156 -34.688 -19.781 1 91.81 109 ALA B C 1
ATOM 5563 O O . ALA B 1 109 ? -23.484 -35.719 -19.828 1 91.81 109 ALA B O 1
ATOM 5564 N N . LEU B 1 110 ? -24.062 -33.844 -18.828 1 92.69 110 LEU B N 1
ATOM 5565 C CA . LEU B 1 110 ? -23.156 -34.031 -17.703 1 92.69 110 LEU B CA 1
ATOM 5566 C C . LEU B 1 110 ? -23.609 -35.188 -16.828 1 92.69 110 LEU B C 1
ATOM 5568 O O . LEU B 1 110 ? -22.781 -36 -16.391 1 92.69 110 LEU B O 1
ATOM 5572 N N . ILE B 1 111 ? -24.875 -35.281 -16.578 1 94.44 111 ILE B N 1
ATOM 5573 C CA . ILE B 1 111 ? -25.438 -36.375 -15.781 1 94.44 111 ILE B CA 1
ATOM 5574 C C . ILE B 1 111 ? -25.141 -37.688 -16.453 1 94.44 111 ILE B C 1
ATOM 5576 O O . ILE B 1 111 ? -24.641 -38.625 -15.82 1 94.44 111 ILE B O 1
ATOM 5580 N N . ALA B 1 112 ? -25.438 -37.719 -17.734 1 93.75 112 ALA B N 1
ATOM 5581 C CA . ALA B 1 112 ? -25.25 -38.938 -18.484 1 93.75 112 ALA B CA 1
ATOM 5582 C C . ALA B 1 112 ? -23.781 -39.375 -18.484 1 93.75 112 ALA B C 1
ATOM 5584 O O . ALA B 1 112 ? -23.484 -40.562 -18.266 1 93.75 112 ALA B O 1
ATOM 5585 N N . ARG B 1 113 ? -22.875 -38.438 -18.734 1 92.19 113 ARG B N 1
ATOM 5586 C CA . ARG B 1 113 ? -21.453 -38.75 -18.797 1 92.19 113 ARG B CA 1
ATOM 5587 C C . ARG B 1 113 ? -20.953 -39.312 -17.469 1 92.19 113 ARG B C 1
ATOM 5589 O O . ARG B 1 113 ? -20.125 -40.219 -17.422 1 92.19 113 ARG B O 1
ATOM 5596 N N . ARG B 1 114 ? -21.391 -38.75 -16.406 1 93.44 114 ARG B N 1
ATOM 5597 C CA . ARG B 1 114 ? -20.969 -39.156 -15.07 1 93.44 114 ARG B CA 1
ATOM 5598 C C . ARG B 1 114 ? -21.422 -40.594 -14.781 1 93.44 114 ARG B C 1
ATOM 5600 O O . ARG B 1 114 ? -20.656 -41.406 -14.258 1 93.44 114 ARG B O 1
ATOM 5607 N N . ILE B 1 115 ? -22.625 -40.875 -15.117 1 93.38 115 ILE B N 1
ATOM 5608 C CA . ILE B 1 115 ? -23.172 -42.188 -14.859 1 93.38 115 ILE B CA 1
ATOM 5609 C C . ILE B 1 115 ? -22.531 -43.219 -15.812 1 93.38 115 ILE B C 1
ATOM 5611 O O . ILE B 1 115 ? -22.25 -44.344 -15.43 1 93.38 115 ILE B O 1
ATOM 5615 N N . GLU B 1 116 ? -22.359 -42.781 -17.047 1 92.81 116 GLU B N 1
ATOM 5616 C CA . GLU B 1 116 ? -21.672 -43.625 -18.016 1 92.81 116 GLU B CA 1
ATOM 5617 C C . GLU B 1 116 ? -20.297 -44.062 -17.484 1 92.81 116 GLU B C 1
ATOM 5619 O O . GLU B 1 116 ? -19.938 -45.219 -17.578 1 92.81 116 GLU B O 1
ATOM 5624 N N . HIS B 1 117 ? -19.609 -43.125 -16.969 1 90.62 117 HIS B N 1
ATOM 5625 C CA . HIS B 1 117 ? -18.281 -43.406 -16.406 1 90.62 117 HIS B CA 1
ATOM 5626 C C . HIS B 1 117 ? -18.375 -44.344 -15.219 1 90.62 117 HIS B C 1
ATOM 5628 O O . HIS B 1 117 ? -17.594 -45.281 -15.109 1 90.62 117 HIS B O 1
ATOM 5634 N N . ALA B 1 118 ? -19.312 -44.125 -14.312 1 91.88 118 ALA B N 1
ATOM 5635 C CA . ALA B 1 118 ? -19.484 -44.969 -13.141 1 91.88 118 ALA B CA 1
ATOM 5636 C C . ALA B 1 118 ? -19.844 -46.406 -13.539 1 91.88 118 ALA B C 1
ATOM 5638 O O . ALA B 1 118 ? -19.406 -47.375 -12.906 1 91.88 118 ALA B O 1
ATOM 5639 N N . ALA B 1 119 ? -20.609 -46.531 -14.664 1 91.94 119 ALA B N 1
ATOM 5640 C CA . ALA B 1 119 ? -21.078 -47.812 -15.141 1 91.94 119 ALA B CA 1
ATOM 5641 C C . ALA B 1 119 ? -19.984 -48.531 -15.914 1 91.94 119 ALA B C 1
ATOM 5643 O O . ALA B 1 119 ? -20.141 -49.719 -16.297 1 91.94 119 ALA B O 1
ATOM 5644 N N . GLY B 1 120 ? -18.938 -47.812 -16.266 1 88.38 120 GLY B N 1
ATOM 5645 C CA . GLY B 1 120 ? -17.828 -48.406 -17 1 88.38 120 GLY B CA 1
ATOM 5646 C C . GLY B 1 120 ? -18.047 -48.406 -18.5 1 88.38 120 GLY B C 1
ATOM 5647 O O . GLY B 1 120 ? -17.391 -49.188 -19.219 1 88.38 120 GLY B O 1
ATOM 5648 N N . TYR B 1 121 ? -19.188 -47.812 -19.062 1 83.69 121 TYR B N 1
ATOM 5649 C CA . TYR B 1 121 ? -19.516 -47.812 -20.484 1 83.69 121 TYR B CA 1
ATOM 5650 C C . TYR B 1 121 ? -18.609 -46.844 -21.25 1 83.69 121 TYR B C 1
ATOM 5652 O O . TYR B 1 121 ? -18.438 -47 -22.469 1 83.69 121 TYR B O 1
ATOM 5660 N N . GLY B 1 122 ? -18.016 -45.906 -20.797 1 67.69 122 GLY B N 1
ATOM 5661 C CA . GLY B 1 122 ? -17.375 -44.844 -21.547 1 67.69 122 GLY B CA 1
ATOM 5662 C C . GLY B 1 122 ? -15.875 -44.75 -21.344 1 67.69 122 GLY B C 1
ATOM 5663 O O . GLY B 1 122 ? -15.305 -45.562 -20.625 1 67.69 122 GLY B O 1
ATOM 5664 N N . ALA B 1 123 ? -15.359 -43.906 -22.359 1 64.94 123 ALA B N 1
ATOM 5665 C CA . ALA B 1 123 ? -13.914 -43.656 -22.359 1 64.94 123 ALA B CA 1
ATOM 5666 C C . ALA B 1 123 ? -13.461 -43 -21.078 1 64.94 123 ALA B C 1
ATOM 5668 O O . ALA B 1 123 ? -14.148 -42.094 -20.562 1 64.94 123 ALA B O 1
ATOM 5669 N N . ASP B 1 124 ? -12.531 -43.594 -20.469 1 70.19 124 ASP B N 1
ATOM 5670 C CA . ASP B 1 124 ? -11.797 -43.031 -19.344 1 70.19 124 ASP B CA 1
ATOM 5671 C C . ASP B 1 124 ? -11.211 -41.656 -19.719 1 70.19 124 ASP B C 1
ATOM 5673 O O . ASP B 1 124 ? -11.312 -41.219 -20.859 1 70.19 124 ASP B O 1
ATOM 5677 N N . PHE B 1 125 ? -10.93 -40.875 -18.766 1 79.31 125 PHE B N 1
ATOM 5678 C CA . PHE B 1 125 ? -10.148 -39.688 -18.969 1 79.31 125 PHE B CA 1
ATOM 5679 C C . PHE B 1 125 ? -8.93 -39.969 -19.828 1 79.31 125 PHE B C 1
ATOM 5681 O O . PHE B 1 125 ? -8.57 -41.125 -20.047 1 79.31 125 PHE B O 1
ATOM 5688 N N . GLU B 1 126 ? -8.414 -38.938 -20.5 1 81.56 126 GLU B N 1
ATOM 5689 C CA . GLU B 1 126 ? -7.16 -39.062 -21.234 1 81.56 126 GLU B CA 1
ATOM 5690 C C . GLU B 1 126 ? -6.09 -39.75 -20.375 1 81.56 126 GLU B C 1
ATOM 5692 O O . GLU B 1 126 ? -6.102 -39.625 -19.156 1 81.56 126 GLU B O 1
ATOM 5697 N N . PRO B 1 127 ? -5.219 -40.469 -21.078 1 84.5 127 PRO B N 1
ATOM 5698 C CA . PRO B 1 127 ? -4.113 -41.062 -20.328 1 84.5 127 PRO B CA 1
ATOM 5699 C C . PRO B 1 127 ? -3.264 -40.031 -19.609 1 84.5 127 PRO B C 1
ATOM 5701 O O . PRO B 1 127 ? -3.25 -38.844 -20.016 1 84.5 127 PRO B O 1
ATOM 5704 N N . SER B 1 128 ? -2.631 -40.5 -18.547 1 87.25 128 SER B N 1
ATOM 5705 C CA . SER B 1 128 ? -1.801 -39.625 -17.734 1 87.25 128 SER B CA 1
ATOM 5706 C C . SER B 1 128 ? -0.753 -38.906 -18.578 1 87.25 128 SER B C 1
ATOM 5708 O O . SER B 1 128 ? -0.445 -37.719 -18.328 1 87.25 128 SER B O 1
ATOM 5710 N N . SER B 1 129 ? -0.199 -39.594 -19.531 1 88.56 129 SER B N 1
ATOM 5711 C CA . SER B 1 129 ? 0.825 -39 -20.391 1 88.56 129 SER B CA 1
ATOM 5712 C C . SER B 1 129 ? 0.268 -37.812 -21.172 1 88.56 129 SER B C 1
ATOM 5714 O O . SER B 1 129 ? 0.92 -36.781 -21.297 1 88.56 129 SER B O 1
ATOM 5716 N N . ALA B 1 130 ? -0.896 -38.031 -21.688 1 87.81 130 ALA B N 1
ATOM 5717 C CA . ALA B 1 130 ? -1.539 -36.969 -22.438 1 87.81 130 ALA B CA 1
ATOM 5718 C C . ALA B 1 130 ? -1.919 -35.812 -21.531 1 87.81 130 ALA B C 1
ATOM 5720 O O . ALA B 1 130 ? -1.802 -34.625 -21.922 1 87.81 130 ALA B O 1
ATOM 5721 N N . GLN B 1 131 ? -2.359 -36.125 -20.328 1 89.25 131 GLN B N 1
ATOM 5722 C CA . GLN B 1 131 ? -2.717 -35.094 -19.359 1 89.25 131 GLN B CA 1
ATOM 5723 C C . GLN B 1 131 ? -1.505 -34.25 -18.984 1 89.25 131 GLN B C 1
ATOM 5725 O O . GLN B 1 131 ? -1.581 -33 -18.953 1 89.25 131 GLN B O 1
ATOM 5730 N N . LEU B 1 132 ? -0.42 -34.875 -18.672 1 90.75 132 LEU B N 1
ATOM 5731 C CA . LEU B 1 132 ? 0.797 -34.156 -18.297 1 90.75 132 LEU B CA 1
ATOM 5732 C C . LEU B 1 132 ? 1.293 -33.281 -19.438 1 90.75 132 LEU B C 1
ATOM 5734 O O . LEU B 1 132 ? 1.627 -32.094 -19.219 1 90.75 132 LEU B O 1
ATOM 5738 N N . SER B 1 133 ? 1.343 -33.844 -20.609 1 89.12 133 SER B N 1
ATOM 5739 C CA . SER B 1 133 ? 1.828 -33.125 -21.766 1 89.12 133 SER B CA 1
ATOM 5740 C C . SER B 1 133 ? 0.993 -31.875 -22.016 1 89.12 133 SER B C 1
ATOM 5742 O O . SER B 1 133 ? 1.538 -30.781 -22.25 1 89.12 133 SER B O 1
ATOM 5744 N N . SER B 1 134 ? -0.277 -32.062 -21.984 1 87.62 134 SER B N 1
ATOM 5745 C CA . SER B 1 134 ? -1.155 -30.906 -22.219 1 87.62 134 SER B CA 1
ATOM 5746 C C . SER B 1 134 ? -1 -29.859 -21.125 1 87.62 134 SER B C 1
ATOM 5748 O O . SER B 1 134 ? -1.037 -28.656 -21.406 1 87.62 134 SER B O 1
ATOM 5750 N N . LEU B 1 135 ? -0.905 -30.266 -19.875 1 89.12 135 LEU B N 1
ATOM 5751 C CA . LEU B 1 135 ? -0.686 -29.359 -18.766 1 89.12 135 LEU B CA 1
ATOM 5752 C C . LEU B 1 135 ? 0.579 -28.531 -18.969 1 89.12 135 LEU B C 1
ATOM 5754 O O . LEU B 1 135 ? 0.537 -27.297 -18.922 1 89.12 135 LEU B O 1
ATOM 5758 N N . LEU B 1 136 ? 1.618 -29.188 -19.25 1 92.31 136 LEU B N 1
ATOM 5759 C CA . LEU B 1 136 ? 2.918 -28.531 -19.359 1 92.31 136 LEU B CA 1
ATOM 5760 C C . LEU B 1 136 ? 2.99 -27.641 -20.594 1 92.31 136 LEU B C 1
ATOM 5762 O O . LEU B 1 136 ? 3.666 -26.609 -20.594 1 92.31 136 LEU B O 1
ATOM 5766 N N . ARG B 1 137 ? 2.305 -27.969 -21.594 1 89.44 137 ARG B N 1
ATOM 5767 C CA . ARG B 1 137 ? 2.33 -27.203 -22.828 1 89.44 137 ARG B CA 1
ATOM 5768 C C . ARG B 1 137 ? 1.502 -25.922 -22.703 1 89.44 137 ARG B C 1
ATOM 5770 O O . ARG B 1 137 ? 1.831 -24.906 -23.297 1 89.44 137 ARG B O 1
ATOM 5777 N N . ASN B 1 138 ? 0.446 -25.984 -21.891 1 86.56 138 ASN B N 1
ATOM 5778 C CA . ASN B 1 138 ? -0.529 -24.906 -21.984 1 86.56 138 ASN B CA 1
ATOM 5779 C C . ASN B 1 138 ? -0.548 -24.062 -20.703 1 86.56 138 ASN B C 1
ATOM 5781 O O . ASN B 1 138 ? -1.017 -22.922 -20.719 1 86.56 138 ASN B O 1
ATOM 5785 N N . TYR B 1 139 ? -0.127 -24.547 -19.625 1 88.31 139 TYR B N 1
ATOM 5786 C CA . TYR B 1 139 ? -0.177 -23.828 -18.375 1 88.31 139 TYR B CA 1
ATOM 5787 C C . TYR B 1 139 ? 0.706 -22.578 -18.422 1 88.31 139 TYR B C 1
ATOM 5789 O O . TYR B 1 139 ? 1.903 -22.672 -18.688 1 88.31 139 TYR B O 1
ATOM 5797 N N . PRO B 1 140 ? 0.167 -21.406 -18.141 1 86.81 140 PRO B N 1
ATOM 5798 C CA . PRO B 1 140 ? 0.876 -20.156 -18.375 1 86.81 140 PRO B CA 1
ATOM 5799 C C . PRO B 1 140 ? 1.741 -19.734 -17.188 1 86.81 140 PRO B C 1
ATOM 5801 O O . PRO B 1 140 ? 1.997 -18.547 -17 1 86.81 140 PRO B O 1
ATOM 5804 N N . HIS B 1 141 ? 2.051 -20.609 -16.328 1 87.81 141 HIS B N 1
ATOM 5805 C CA . HIS B 1 141 ? 2.914 -20.312 -15.188 1 87.81 141 HIS B CA 1
ATOM 5806 C C . HIS B 1 141 ? 4.09 -21.266 -15.117 1 87.81 141 HIS B C 1
ATOM 5808 O O . HIS B 1 141 ? 4.086 -22.312 -15.766 1 87.81 141 HIS B O 1
ATOM 5814 N N . THR B 1 142 ? 5 -20.828 -14.336 1 91.06 142 THR B N 1
ATOM 5815 C CA . THR B 1 142 ? 6.211 -21.641 -14.227 1 91.06 142 THR B CA 1
ATOM 5816 C C . THR B 1 142 ? 5.945 -22.906 -13.43 1 91.06 142 THR B C 1
ATOM 5818 O O . THR B 1 142 ? 5.406 -22.859 -12.32 1 91.06 142 THR B O 1
ATOM 5821 N N . LEU B 1 143 ? 6.25 -24.016 -14.008 1 93.38 143 LEU B N 1
ATOM 5822 C CA . LEU B 1 143 ? 6.234 -25.344 -13.383 1 93.38 143 LEU B CA 1
ATOM 5823 C C . LEU B 1 143 ? 7.398 -26.188 -13.875 1 93.38 143 LEU B C 1
ATOM 5825 O O . LEU B 1 143 ? 7.715 -26.188 -15.07 1 93.38 143 LEU B O 1
ATOM 5829 N N . PHE B 1 144 ? 8.055 -26.859 -12.953 1 95.31 144 PHE B N 1
ATOM 5830 C CA . PHE B 1 144 ? 9.141 -27.734 -13.367 1 95.31 144 PHE B CA 1
ATOM 5831 C C . PHE B 1 144 ? 9.18 -28.984 -12.516 1 95.31 144 PHE B C 1
ATOM 5833 O O . PHE B 1 144 ? 8.711 -28.984 -11.375 1 95.31 144 PHE B O 1
ATOM 5840 N N . ILE B 1 145 ? 9.586 -30.031 -13.078 1 95.44 145 ILE B N 1
ATOM 5841 C CA . ILE B 1 145 ? 9.898 -31.312 -12.445 1 95.44 145 ILE B CA 1
ATOM 5842 C C . ILE B 1 145 ? 11.383 -31.625 -12.617 1 95.44 145 ILE B C 1
ATOM 5844 O O . ILE B 1 145 ? 11.875 -31.703 -13.742 1 95.44 145 ILE B O 1
ATOM 5848 N N . LYS B 1 146 ? 12.039 -31.75 -11.555 1 94.94 146 LYS B N 1
ATOM 5849 C CA . LYS B 1 146 ? 13.469 -32.062 -11.594 1 94.94 146 LYS B CA 1
ATOM 5850 C C . LYS B 1 146 ? 13.758 -33.438 -10.984 1 94.94 146 LYS B C 1
ATOM 5852 O O . LYS B 1 146 ? 12.969 -33.938 -10.188 1 94.94 146 LYS B O 1
ATOM 5857 N N . ASP B 1 147 ? 14.836 -34.031 -11.406 1 92.56 147 ASP B N 1
ATOM 5858 C CA . ASP B 1 147 ? 15.258 -35.281 -10.805 1 92.56 147 ASP B CA 1
ATOM 5859 C C . ASP B 1 147 ? 16.125 -35.062 -9.578 1 92.56 147 ASP B C 1
ATOM 5861 O O . ASP B 1 147 ? 16.188 -33.938 -9.055 1 92.56 147 ASP B O 1
ATOM 5865 N N . ASP B 1 148 ? 16.781 -36.062 -9.016 1 89.38 148 ASP B N 1
ATOM 5866 C CA . ASP B 1 148 ? 17.484 -36.031 -7.738 1 89.38 148 ASP B CA 1
ATOM 5867 C C . ASP B 1 148 ? 18.812 -35.25 -7.875 1 89.38 148 ASP B C 1
ATOM 5869 O O . ASP B 1 148 ? 19.375 -34.812 -6.879 1 89.38 148 ASP B O 1
ATOM 5873 N N . LEU B 1 149 ? 19.297 -35.062 -9.133 1 89.38 149 LEU B N 1
ATOM 5874 C CA . LEU B 1 149 ? 20.547 -34.344 -9.312 1 89.38 149 LEU B CA 1
ATOM 5875 C C . LEU B 1 149 ? 20.312 -32.938 -9.852 1 89.38 149 LEU B C 1
ATOM 5877 O O . LEU B 1 149 ? 21.266 -32.219 -10.172 1 89.38 149 LEU B O 1
ATOM 5881 N N . GLY B 1 150 ? 19.031 -32.594 -10.008 1 91.69 150 GLY B N 1
ATOM 5882 C CA . GLY B 1 150 ? 18.734 -31.234 -10.375 1 91.69 150 GLY B CA 1
ATOM 5883 C C . GLY B 1 150 ? 18.5 -31.047 -11.859 1 91.69 150 GLY B C 1
ATOM 5884 O O . GLY B 1 150 ? 18.453 -29.906 -12.352 1 91.69 150 GLY B O 1
ATOM 5885 N N . ARG B 1 151 ? 18.391 -32.125 -12.648 1 93.81 151 ARG B N 1
ATOM 5886 C CA . ARG B 1 151 ? 18.047 -32 -14.062 1 93.81 151 ARG B CA 1
ATOM 5887 C C . ARG B 1 151 ? 16.547 -31.781 -14.25 1 93.81 151 ARG B C 1
ATOM 5889 O O . ARG B 1 151 ? 15.734 -32.406 -13.555 1 93.81 151 ARG B O 1
ATOM 5896 N N . PHE B 1 152 ? 16.281 -31 -15.258 1 95.25 152 PHE B N 1
ATOM 5897 C CA . PHE B 1 152 ? 14.867 -30.812 -15.594 1 95.25 152 PHE B CA 1
ATOM 5898 C C . PHE B 1 152 ? 14.305 -32.062 -16.266 1 95.25 152 PHE B C 1
ATOM 5900 O O . PHE B 1 152 ? 14.688 -32.375 -17.391 1 95.25 152 PHE B O 1
ATOM 5907 N N . ALA B 1 153 ? 13.469 -32.75 -15.57 1 94.44 153 ALA B N 1
ATOM 5908 C CA . ALA B 1 153 ? 12.797 -33.906 -16.156 1 94.44 153 ALA B CA 1
ATOM 5909 C C . ALA B 1 153 ? 11.641 -33.469 -17.047 1 94.44 153 ALA B C 1
ATOM 5911 O O . ALA B 1 153 ? 11.32 -34.125 -18.031 1 94.44 153 ALA B O 1
ATOM 5912 N N . ASN B 1 154 ? 10.977 -32.406 -16.641 1 94.94 154 ASN B N 1
ATOM 5913 C CA . ASN B 1 154 ? 9.914 -31.766 -17.422 1 94.94 154 ASN B CA 1
ATOM 5914 C C . ASN B 1 154 ? 9.68 -30.328 -16.984 1 94.94 154 ASN B C 1
ATOM 5916 O O . ASN B 1 154 ? 10.062 -29.938 -15.883 1 94.94 154 ASN B O 1
ATOM 5920 N N . VAL B 1 155 ? 9.125 -29.562 -17.922 1 95.25 155 VAL B N 1
ATOM 5921 C CA . VAL B 1 155 ? 8.875 -28.141 -17.656 1 95.25 155 VAL B CA 1
ATOM 5922 C C . VAL B 1 155 ? 7.691 -27.672 -18.484 1 95.25 155 VAL B C 1
ATOM 5924 O O . VAL B 1 155 ? 7.34 -28.297 -19.5 1 95.25 155 VAL B O 1
ATOM 5927 N N . THR B 1 156 ? 7.113 -26.609 -17.984 1 93.94 156 THR B N 1
ATOM 5928 C CA . THR B 1 156 ? 6.102 -25.969 -18.812 1 93.94 156 THR B CA 1
ATOM 5929 C C . THR B 1 156 ? 6.75 -25.219 -19.984 1 93.94 156 THR B C 1
ATOM 5931 O O . THR B 1 156 ? 7.902 -24.781 -19.875 1 93.94 156 THR B O 1
ATOM 5934 N N . THR B 1 157 ? 6.031 -25.094 -21.062 1 93.12 157 THR B N 1
ATOM 5935 C CA . THR B 1 157 ? 6.477 -24.266 -22.172 1 93.12 157 THR B CA 1
ATOM 5936 C C . THR B 1 157 ? 6.77 -22.844 -21.703 1 93.12 157 THR B C 1
ATOM 5938 O O . THR B 1 157 ? 7.727 -22.203 -22.172 1 93.12 157 THR B O 1
ATOM 5941 N N . HIS B 1 158 ? 5.965 -22.406 -20.828 1 90.75 158 HIS B N 1
ATOM 5942 C CA . HIS B 1 158 ? 6.145 -21.078 -20.25 1 90.75 158 HIS B CA 1
ATOM 5943 C C . HIS B 1 158 ? 7.5 -20.953 -19.578 1 90.75 158 HIS B C 1
ATOM 5945 O O . HIS B 1 158 ? 8.211 -19.969 -19.781 1 90.75 158 HIS B O 1
ATOM 5951 N N . THR B 1 159 ? 7.855 -21.891 -18.781 1 91.19 159 THR B N 1
ATOM 5952 C CA . THR B 1 159 ? 9.133 -21.891 -18.094 1 91.19 159 THR B CA 1
ATOM 5953 C C . THR B 1 159 ? 10.289 -21.875 -19.078 1 91.19 159 THR B C 1
ATOM 5955 O O . THR B 1 159 ? 11.227 -21.078 -18.938 1 91.19 159 THR B O 1
ATOM 5958 N N . ALA B 1 160 ? 10.227 -22.719 -20.062 1 93.25 160 ALA B N 1
ATOM 5959 C CA . ALA B 1 160 ? 11.281 -22.797 -21.062 1 93.25 160 ALA B CA 1
ATOM 5960 C C . ALA B 1 160 ? 11.422 -21.484 -21.828 1 93.25 160 ALA B C 1
ATOM 5962 O O . ALA B 1 160 ? 12.539 -21 -22.047 1 93.25 160 ALA B O 1
ATOM 5963 N N . GLY B 1 161 ? 10.297 -20.922 -22.141 1 89.62 161 GLY B N 1
ATOM 5964 C CA . GLY B 1 161 ? 10.289 -19.656 -22.844 1 89.62 161 GLY B CA 1
ATOM 5965 C C . GLY B 1 161 ? 10.93 -18.531 -22.062 1 89.62 161 GLY B C 1
ATOM 5966 O O . GLY B 1 161 ? 11.586 -17.656 -22.625 1 89.62 161 GLY B O 1
ATOM 5967 N N . ASN B 1 162 ? 10.734 -18.547 -20.828 1 83.75 162 ASN B N 1
ATOM 5968 C CA . ASN B 1 162 ? 11.32 -17.516 -19.969 1 83.75 162 ASN B CA 1
ATOM 5969 C C . ASN B 1 162 ? 12.836 -17.5 -20.062 1 83.75 162 ASN B C 1
ATOM 5971 O O . ASN B 1 162 ? 13.469 -16.469 -19.859 1 83.75 162 ASN B O 1
ATOM 5975 N N . TYR B 1 163 ? 13.398 -18.609 -20.422 1 85.44 163 TYR B N 1
ATOM 5976 C CA . TYR B 1 163 ? 14.844 -18.703 -20.531 1 85.44 163 TYR B CA 1
ATOM 5977 C C . TYR B 1 163 ? 15.281 -18.688 -21.984 1 85.44 163 TYR B C 1
ATOM 5979 O O . TYR B 1 163 ? 16.469 -18.875 -22.281 1 85.44 163 TYR B O 1
ATOM 5987 N N . GLY B 1 164 ? 14.328 -18.641 -22.891 1 86.12 164 GLY B N 1
ATOM 5988 C CA . GLY B 1 164 ? 14.641 -18.547 -24.312 1 86.12 164 GLY B CA 1
ATOM 5989 C C . GLY B 1 164 ? 14.859 -19.891 -24.953 1 86.12 164 GLY B C 1
ATOM 5990 O O . GLY B 1 164 ? 15.57 -20 -25.953 1 86.12 164 GLY B O 1
ATOM 5991 N N . PHE B 1 165 ? 14.352 -20.984 -24.375 1 91.88 165 PHE B N 1
ATOM 5992 C CA . PHE B 1 165 ? 14.484 -22.344 -24.906 1 91.88 165 PHE B CA 1
ATOM 5993 C C . PHE B 1 165 ? 13.125 -22.953 -25.203 1 91.88 165 PHE B C 1
ATOM 5995 O O . PHE B 1 165 ? 12.102 -22.453 -24.734 1 91.88 165 PHE B O 1
ATOM 6002 N N . THR B 1 166 ? 13.133 -23.938 -26.094 1 91.94 166 THR B N 1
ATOM 6003 C CA . THR B 1 166 ? 11.945 -24.781 -26.203 1 91.94 166 THR B CA 1
ATOM 6004 C C . THR B 1 166 ? 11.891 -25.781 -25.062 1 91.94 166 THR B C 1
ATOM 6006 O O . THR B 1 166 ? 12.891 -26.031 -24.375 1 91.94 166 THR B O 1
ATOM 6009 N N . ARG B 1 167 ? 10.742 -26.344 -24.797 1 92.62 167 ARG B N 1
ATOM 6010 C CA . ARG B 1 167 ? 10.594 -27.344 -23.75 1 92.62 167 ARG B CA 1
ATOM 6011 C C . ARG B 1 167 ? 11.531 -28.516 -23.969 1 92.62 167 ARG B C 1
ATOM 6013 O O . ARG B 1 167 ? 12.203 -28.969 -23.047 1 92.62 167 ARG B O 1
ATOM 6020 N N . GLU B 1 168 ? 11.672 -28.969 -25.203 1 90.75 168 GLU B N 1
ATOM 6021 C CA . GLU B 1 168 ? 12.516 -30.109 -25.547 1 90.75 168 GLU B CA 1
ATOM 6022 C C . GLU B 1 168 ? 13.992 -29.812 -25.281 1 90.75 168 GLU B C 1
ATOM 6024 O O . GLU B 1 168 ? 14.727 -30.688 -24.828 1 90.75 168 GLU B O 1
ATOM 6029 N N . GLN B 1 169 ? 14.32 -28.609 -25.531 1 91.5 169 GLN B N 1
ATOM 6030 C CA . GLN B 1 169 ? 15.703 -28.203 -25.328 1 91.5 169 GLN B CA 1
ATOM 6031 C C . GLN B 1 169 ? 16.062 -28.141 -23.844 1 91.5 169 GLN B C 1
ATOM 6033 O O . GLN B 1 169 ? 17.188 -28.453 -23.453 1 91.5 169 GLN B O 1
ATOM 6038 N N . LEU B 1 170 ? 15.141 -27.734 -23.031 1 92.88 170 LEU B N 1
ATOM 6039 C CA . LEU B 1 170 ? 15.406 -27.5 -21.625 1 92.88 170 LEU B CA 1
ATOM 6040 C C . LEU B 1 170 ? 15.43 -28.812 -20.844 1 92.88 170 LEU B C 1
ATOM 6042 O O . LEU B 1 170 ? 16.062 -28.906 -19.797 1 92.88 170 LEU B O 1
ATOM 6046 N N . ILE B 1 171 ? 14.695 -29.781 -21.328 1 91.88 171 ILE B N 1
ATOM 6047 C CA . ILE B 1 171 ? 14.641 -31.078 -20.656 1 91.88 171 ILE B CA 1
ATOM 6048 C C . ILE B 1 171 ? 16.047 -31.688 -20.609 1 91.88 171 ILE B C 1
ATOM 6050 O O . ILE B 1 171 ? 16.734 -31.75 -21.625 1 91.88 171 ILE B O 1
ATOM 6054 N N . GLY B 1 172 ? 16.469 -32.062 -19.469 1 90.81 172 GLY B N 1
ATOM 6055 C CA . GLY B 1 172 ? 17.797 -32.625 -19.281 1 90.81 172 GLY B CA 1
ATOM 6056 C C . GLY B 1 172 ? 18.812 -31.641 -18.766 1 90.81 172 GLY B C 1
ATOM 6057 O O . GLY B 1 172 ? 19.812 -32.031 -18.156 1 90.81 172 GLY B O 1
ATOM 6058 N N . MET B 1 173 ? 18.578 -30.406 -18.969 1 93.38 173 MET B N 1
ATOM 6059 C CA . MET B 1 173 ? 19.516 -29.375 -18.547 1 93.38 173 MET B CA 1
ATOM 6060 C C . MET B 1 173 ? 19.422 -29.172 -17.031 1 93.38 173 MET B C 1
ATOM 6062 O O . MET B 1 173 ? 18.609 -29.797 -16.359 1 93.38 173 MET B O 1
ATOM 6066 N N . THR B 1 174 ? 20.375 -28.406 -16.531 1 94.12 174 THR B N 1
ATOM 6067 C CA . THR B 1 174 ? 20.438 -27.969 -15.148 1 94.12 174 THR B CA 1
ATOM 6068 C C . THR B 1 174 ? 20.516 -26.453 -15.047 1 94.12 174 THR B C 1
ATOM 6070 O O . THR B 1 174 ? 20.516 -25.766 -16.062 1 94.12 174 THR B O 1
ATOM 6073 N N . ASP B 1 175 ? 20.516 -25.984 -13.805 1 91.94 175 ASP B N 1
ATOM 6074 C CA . ASP B 1 175 ? 20.562 -24.547 -13.578 1 91.94 175 ASP B CA 1
ATOM 6075 C C . ASP B 1 175 ? 21.891 -23.953 -14.062 1 91.94 175 ASP B C 1
ATOM 6077 O O . ASP B 1 175 ? 22 -22.75 -14.25 1 91.94 175 ASP B O 1
ATOM 6081 N N . TYR B 1 176 ? 22.859 -24.781 -14.242 1 92.31 176 TYR B N 1
ATOM 6082 C CA . TYR B 1 176 ? 24.188 -24.297 -14.648 1 92.31 176 TYR B CA 1
ATOM 6083 C C . TYR B 1 176 ? 24.141 -23.75 -16.078 1 92.31 176 TYR B C 1
ATOM 6085 O O . TYR B 1 176 ? 24.953 -22.891 -16.438 1 92.31 176 TYR B O 1
ATOM 6093 N N . GLU B 1 177 ? 23.25 -24.234 -16.891 1 93 177 GLU B N 1
ATOM 6094 C CA . GLU B 1 177 ? 23.094 -23.734 -18.25 1 93 177 GLU B CA 1
ATOM 6095 C C . GLU B 1 177 ? 22.266 -22.453 -18.297 1 93 177 GLU B C 1
ATOM 6097 O O . GLU B 1 177 ? 22.266 -21.734 -19.281 1 93 177 GLU B O 1
ATOM 6102 N N . LEU B 1 178 ? 21.578 -22.188 -17.266 1 88.56 178 LEU B N 1
ATOM 6103 C CA . LEU B 1 178 ? 20.609 -21.094 -17.266 1 88.56 178 LEU B CA 1
ATOM 6104 C C . LEU B 1 178 ? 21.141 -19.891 -16.516 1 88.56 178 LEU B C 1
ATOM 6106 O O . LEU B 1 178 ? 20.766 -18.75 -16.812 1 88.56 178 LEU B O 1
ATOM 6110 N N . PHE B 1 179 ? 22 -20.156 -15.531 1 86.88 179 PHE B N 1
ATOM 6111 C CA . PHE B 1 179 ? 22.438 -19.078 -14.656 1 86.88 179 PHE B CA 1
ATOM 6112 C C . PHE B 1 179 ? 23.969 -19.031 -14.594 1 86.88 179 PHE B C 1
ATOM 6114 O O . PHE B 1 179 ? 24.641 -19.938 -15.078 1 86.88 179 PHE B O 1
ATOM 6121 N N . GLU B 1 180 ? 24.422 -17.938 -13.969 1 84.94 180 GLU B N 1
ATOM 6122 C CA . GLU B 1 180 ? 25.859 -17.859 -13.688 1 84.94 180 GLU B CA 1
ATOM 6123 C C . GLU B 1 180 ? 26.281 -18.906 -12.68 1 84.94 180 GLU B C 1
ATOM 6125 O O . GLU B 1 180 ? 25.5 -19.328 -11.828 1 84.94 180 GLU B O 1
ATOM 6130 N N . ALA B 1 181 ? 27.547 -19.281 -12.797 1 87.44 181 ALA B N 1
ATOM 6131 C CA . ALA B 1 181 ? 28.062 -20.438 -12.062 1 87.44 181 ALA B CA 1
ATOM 6132 C C . ALA B 1 181 ? 27.844 -20.281 -10.562 1 87.44 181 ALA B C 1
ATOM 6134 O O . ALA B 1 181 ? 27.391 -21.219 -9.898 1 87.44 181 ALA B O 1
ATOM 6135 N N . ASN B 1 182 ? 28.141 -19.094 -10.094 1 86.19 182 ASN B N 1
ATOM 6136 C CA . ASN B 1 182 ? 28 -18.891 -8.656 1 86.19 182 ASN B CA 1
ATOM 6137 C C . ASN B 1 182 ? 26.547 -19.031 -8.203 1 86.19 182 ASN B C 1
ATOM 6139 O O . ASN B 1 182 ? 26.281 -19.688 -7.195 1 86.19 182 ASN B O 1
ATOM 6143 N N . HIS B 1 183 ? 25.656 -18.469 -8.938 1 85.88 183 HIS B N 1
ATOM 6144 C CA . HIS B 1 183 ? 24.234 -18.562 -8.609 1 85.88 183 HIS B CA 1
ATOM 6145 C C . HIS B 1 183 ? 23.734 -19.984 -8.758 1 85.88 183 HIS B C 1
ATOM 6147 O O . HIS B 1 183 ? 22.938 -20.453 -7.945 1 85.88 183 HIS B O 1
ATOM 6153 N N . ALA B 1 184 ? 24.172 -20.641 -9.789 1 90.38 184 ALA B N 1
ATOM 6154 C CA . ALA B 1 184 ? 23.781 -22.031 -10.031 1 90.38 184 ALA B CA 1
ATOM 6155 C C . ALA B 1 184 ? 24.25 -22.938 -8.898 1 90.38 184 ALA B C 1
ATOM 6157 O O . ALA B 1 184 ? 23.531 -23.859 -8.492 1 90.38 184 ALA B O 1
ATOM 6158 N N . ASP B 1 185 ? 25.422 -22.625 -8.422 1 92.69 185 ASP B N 1
ATOM 6159 C CA . ASP B 1 185 ? 25.938 -23.391 -7.289 1 92.69 185 ASP B CA 1
ATOM 6160 C C . ASP B 1 185 ? 25.031 -23.234 -6.07 1 92.69 185 ASP B C 1
ATOM 6162 O O . ASP B 1 185 ? 24.734 -24.219 -5.387 1 92.69 185 ASP B O 1
ATOM 6166 N N . GLU B 1 186 ? 24.672 -22.031 -5.824 1 90.56 186 GLU B N 1
ATOM 6167 C CA . GLU B 1 186 ? 23.797 -21.766 -4.688 1 90.56 186 GLU B CA 1
ATOM 6168 C C . GLU B 1 186 ? 22.469 -22.484 -4.824 1 90.56 186 GLU B C 1
ATOM 6170 O O . GLU B 1 186 ? 21.969 -23.062 -3.859 1 90.56 186 GLU B O 1
ATOM 6175 N N . LEU B 1 187 ? 21.922 -22.469 -5.996 1 90.31 187 LEU B N 1
ATOM 6176 C CA . LEU B 1 187 ? 20.641 -23.125 -6.238 1 90.31 187 LEU B CA 1
ATOM 6177 C C . LEU B 1 187 ? 20.75 -24.625 -6.094 1 90.31 187 LEU B C 1
ATOM 6179 O O . LEU B 1 187 ? 19.875 -25.281 -5.523 1 90.31 187 LEU B O 1
ATOM 6183 N N . TRP B 1 188 ? 21.828 -25.141 -6.633 1 93.31 188 TRP B N 1
ATOM 6184 C CA . TRP B 1 188 ? 22.047 -26.578 -6.559 1 93.31 188 TRP B CA 1
ATOM 6185 C C . TRP B 1 188 ? 22.172 -27.031 -5.109 1 93.31 188 TRP B C 1
ATOM 6187 O O . TRP B 1 188 ? 21.594 -28.047 -4.711 1 93.31 188 TRP B O 1
ATOM 6197 N N . GLU B 1 189 ? 22.984 -26.312 -4.402 1 93.5 189 GLU B N 1
ATOM 6198 C CA . GLU B 1 189 ? 23.172 -26.656 -2.996 1 93.5 189 GLU B CA 1
ATOM 6199 C C . GLU B 1 189 ? 21.859 -26.594 -2.234 1 93.5 189 GLU B C 1
ATOM 6201 O O . GLU B 1 189 ? 21.578 -27.438 -1.387 1 93.5 189 GLU B O 1
ATOM 6206 N N . GLN B 1 190 ? 21.078 -25.594 -2.484 1 92 190 GLN B N 1
ATOM 6207 C CA . GLN B 1 190 ? 19.766 -25.453 -1.858 1 92 190 GLN B CA 1
ATOM 6208 C C . GLN B 1 190 ? 18.875 -26.656 -2.188 1 92 190 GLN B C 1
ATOM 6210 O O . GLN B 1 190 ? 18.234 -27.219 -1.302 1 92 190 GLN B O 1
ATOM 6215 N N . GLU B 1 191 ? 18.828 -27.062 -3.42 1 93.56 191 GLU B N 1
ATOM 6216 C CA . GLU B 1 191 ? 17.984 -28.172 -3.861 1 93.56 191 GLU B CA 1
ATOM 6217 C C . GLU B 1 191 ? 18.469 -29.5 -3.26 1 93.56 191 GLU B C 1
ATOM 6219 O O . GLU B 1 191 ? 17.641 -30.344 -2.881 1 93.56 191 GLU B O 1
ATOM 6224 N N . GLN B 1 192 ? 19.797 -29.609 -3.193 1 93.06 192 GLN B N 1
ATOM 6225 C CA . GLN B 1 192 ? 20.328 -30.828 -2.609 1 93.06 192 GLN B CA 1
ATOM 6226 C C . GLN B 1 192 ? 19.969 -30.938 -1.129 1 93.06 192 GLN B C 1
ATOM 6228 O O . GLN B 1 192 ? 19.703 -32.031 -0.625 1 93.06 192 GLN B O 1
ATOM 6233 N N . ARG B 1 193 ? 19.969 -29.828 -0.468 1 93.06 193 ARG B N 1
ATOM 6234 C CA . ARG B 1 193 ? 19.562 -29.812 0.932 1 93.06 193 ARG B CA 1
ATOM 6235 C C . ARG B 1 193 ? 18.094 -30.203 1.075 1 93.06 193 ARG B C 1
ATOM 6237 O O . ARG B 1 193 ? 17.734 -30.953 1.977 1 93.06 193 ARG B O 1
ATOM 6244 N N . LEU B 1 194 ? 17.25 -29.719 0.17 1 92.56 194 LEU B N 1
ATOM 6245 C CA . LEU B 1 194 ? 15.82 -30.047 0.194 1 92.56 194 LEU B CA 1
ATOM 6246 C C . LEU B 1 194 ? 15.594 -31.531 -0.01 1 92.56 194 LEU B C 1
ATOM 6248 O O . LEU B 1 194 ? 14.758 -32.125 0.666 1 92.56 194 LEU B O 1
ATOM 6252 N N . VAL B 1 195 ? 16.312 -32.125 -0.907 1 91.31 195 VAL B N 1
ATOM 6253 C CA . VAL B 1 195 ? 16.188 -33.531 -1.22 1 91.31 195 VAL B CA 1
ATOM 6254 C C . VAL B 1 195 ? 16.703 -34.375 -0.054 1 91.31 195 VAL B C 1
ATOM 6256 O O . VAL B 1 195 ? 16.094 -35.375 0.318 1 91.31 195 VAL B O 1
ATOM 6259 N N . ALA B 1 196 ? 17.797 -33.938 0.493 1 91.06 196 ALA B N 1
ATOM 6260 C CA . ALA B 1 196 ? 18.406 -34.688 1.586 1 91.06 196 ALA B CA 1
ATOM 6261 C C . ALA B 1 196 ? 17.531 -34.656 2.834 1 91.06 196 ALA B C 1
ATOM 6263 O O . ALA B 1 196 ? 17.344 -35.656 3.504 1 91.06 196 ALA B O 1
ATOM 6264 N N . ASP B 1 197 ? 16.969 -33.5 3.119 1 90.69 197 ASP B N 1
ATOM 6265 C CA . ASP B 1 197 ? 16.219 -33.281 4.355 1 90.69 197 ASP B CA 1
ATOM 6266 C C . ASP B 1 197 ? 14.742 -33.625 4.156 1 90.69 197 ASP B C 1
ATOM 6268 O O . ASP B 1 197 ? 14.008 -33.812 5.129 1 90.69 197 ASP B O 1
ATOM 6272 N N . GLY B 1 198 ? 14.336 -33.719 3.01 1 89.94 198 GLY B N 1
ATOM 6273 C CA . GLY B 1 198 ? 12.93 -33.906 2.727 1 89.94 198 GLY B CA 1
ATOM 6274 C C . GLY B 1 198 ? 12.062 -32.719 3.098 1 89.94 198 GLY B C 1
ATOM 6275 O O . GLY B 1 198 ? 10.906 -32.906 3.498 1 89.94 198 GLY B O 1
ATOM 6276 N N . GLN B 1 199 ? 12.672 -31.578 3.111 1 89.69 199 GLN B N 1
ATOM 6277 C CA . GLN B 1 199 ? 11.953 -30.375 3.48 1 89.69 199 GLN B CA 1
ATOM 6278 C C . GLN B 1 199 ? 11.461 -29.625 2.244 1 89.69 199 GLN B C 1
ATOM 6280 O O . GLN B 1 199 ? 12.078 -29.703 1.177 1 89.69 199 GLN B O 1
ATOM 6285 N N . ALA B 1 200 ? 10.328 -29 2.447 1 90.81 200 ALA B N 1
ATOM 6286 C CA . ALA B 1 200 ? 9.727 -28.234 1.359 1 90.81 200 ALA B CA 1
ATOM 6287 C C . ALA B 1 200 ? 10 -26.734 1.533 1 90.81 200 ALA B C 1
ATOM 6289 O O . ALA B 1 200 ? 10.117 -26.25 2.658 1 90.81 200 ALA B O 1
ATOM 6290 N N . MET B 1 201 ? 10.289 -26.109 0.459 1 91.5 201 MET B N 1
ATOM 6291 C CA . MET B 1 201 ? 10.32 -24.656 0.376 1 91.5 201 MET B CA 1
ATOM 6292 C C . MET B 1 201 ? 9.031 -24.109 -0.23 1 91.5 201 MET B C 1
ATOM 6294 O O . MET B 1 201 ? 8.742 -24.344 -1.405 1 91.5 201 MET B O 1
ATOM 6298 N N . ILE B 1 202 ? 8.234 -23.406 0.609 1 88.5 202 ILE B N 1
ATOM 6299 C CA . ILE B 1 202 ? 6.926 -22.969 0.138 1 88.5 202 ILE B CA 1
ATOM 6300 C C . ILE B 1 202 ? 6.863 -21.438 0.129 1 88.5 202 ILE B C 1
ATOM 6302 O O . ILE B 1 202 ? 6.996 -20.797 1.175 1 88.5 202 ILE B O 1
ATOM 6306 N N . ASN B 1 203 ? 6.668 -20.875 -1.038 1 84.94 203 ASN B N 1
ATOM 6307 C CA . ASN B 1 203 ? 6.457 -19.453 -1.239 1 84.94 203 ASN B CA 1
ATOM 6308 C C . ASN B 1 203 ? 7.605 -18.625 -0.662 1 84.94 203 ASN B C 1
ATOM 6310 O O . ASN B 1 203 ? 7.379 -17.656 0.049 1 84.94 203 ASN B O 1
ATOM 6314 N N . ASP B 1 204 ? 8.781 -19.094 -0.835 1 87.56 204 ASP B N 1
ATOM 6315 C CA . ASP B 1 204 ? 9.945 -18.312 -0.427 1 87.56 204 ASP B CA 1
ATOM 6316 C C . ASP B 1 204 ? 10.234 -17.203 -1.43 1 87.56 204 ASP B C 1
ATOM 6318 O O . ASP B 1 204 ? 10.391 -17.453 -2.625 1 87.56 204 ASP B O 1
ATOM 6322 N N . VAL B 1 205 ? 10.172 -16.031 -0.9 1 85.69 205 VAL B N 1
ATOM 6323 C CA . VAL B 1 205 ? 10.359 -14.875 -1.779 1 85.69 205 VAL B CA 1
ATOM 6324 C C . VAL B 1 205 ? 11.852 -14.594 -1.941 1 85.69 205 VAL B C 1
ATOM 6326 O O . VAL B 1 205 ? 12.578 -14.477 -0.952 1 85.69 205 VAL B O 1
ATOM 6329 N N . GLU B 1 206 ? 12.273 -14.602 -3.162 1 81.56 206 GLU B N 1
ATOM 6330 C CA . GLU B 1 206 ? 13.68 -14.336 -3.48 1 81.56 206 GLU B CA 1
ATOM 6331 C C . GLU B 1 206 ? 13.812 -13.148 -4.43 1 81.56 206 GLU B C 1
ATOM 6333 O O . GLU B 1 206 ? 12.953 -12.93 -5.285 1 81.56 206 GLU B O 1
ATOM 6338 N N . GLU B 1 207 ? 14.805 -12.477 -4.164 1 80.31 207 GLU B N 1
ATOM 6339 C CA . GLU B 1 207 ? 15.117 -11.336 -5.02 1 80.31 207 GLU B CA 1
ATOM 6340 C C . GLU B 1 207 ? 16.156 -11.703 -6.074 1 80.31 207 GLU B C 1
ATOM 6342 O O . GLU B 1 207 ? 17.078 -12.477 -5.801 1 80.31 207 GLU B O 1
ATOM 6347 N N . TYR B 1 208 ? 15.875 -11.305 -7.352 1 72 208 TYR B N 1
ATOM 6348 C CA . TYR B 1 208 ? 16.906 -11.477 -8.367 1 72 208 TYR B CA 1
ATOM 6349 C C . TYR B 1 208 ? 16.922 -10.297 -9.336 1 72 208 TYR B C 1
ATOM 6351 O O . TYR B 1 208 ? 16.016 -9.461 -9.32 1 72 208 TYR B O 1
ATOM 6359 N N . VAL B 1 209 ? 18.047 -10.055 -10.016 1 69.19 209 VAL B N 1
ATOM 6360 C CA . VAL B 1 209 ? 18.188 -9.016 -11.031 1 69.19 209 VAL B CA 1
ATOM 6361 C C . VAL B 1 209 ? 18.016 -9.625 -12.422 1 69.19 209 VAL B C 1
ATOM 6363 O O . VAL B 1 209 ? 18.688 -10.602 -12.766 1 69.19 209 VAL B O 1
ATOM 6366 N N . ASP B 1 210 ? 17.031 -9.148 -13.133 1 64 210 ASP B N 1
ATOM 6367 C CA . ASP B 1 210 ? 16.766 -9.711 -14.453 1 64 210 ASP B CA 1
ATOM 6368 C C . ASP B 1 210 ? 17.828 -9.266 -15.453 1 64 210 ASP B C 1
ATOM 6370 O O . ASP B 1 210 ? 18.797 -8.578 -15.086 1 64 210 ASP B O 1
ATOM 6374 N N . GLN B 1 211 ? 17.672 -9.859 -16.672 1 59.81 211 GLN B N 1
ATOM 6375 C CA . GLN B 1 211 ? 18.641 -9.578 -17.719 1 59.81 211 GLN B CA 1
ATOM 6376 C C . GLN B 1 211 ? 18.734 -8.086 -18 1 59.81 211 GLN B C 1
ATOM 6378 O O . GLN B 1 211 ? 19.781 -7.59 -18.422 1 59.81 211 GLN B O 1
ATOM 6383 N N . GLY B 1 212 ? 17.625 -7.324 -17.688 1 58.19 212 GLY B N 1
ATOM 6384 C CA . GLY B 1 212 ? 17.578 -5.891 -17.922 1 58.19 212 GLY B CA 1
ATOM 6385 C C . GLY B 1 212 ? 18.109 -5.09 -16.734 1 58.19 212 GLY B C 1
ATOM 6386 O O . GLY B 1 212 ? 18.172 -3.859 -16.781 1 58.19 212 GLY B O 1
ATOM 6387 N N . GLY B 1 213 ? 18.609 -5.82 -15.742 1 62.59 213 GLY B N 1
ATOM 6388 C CA . GLY B 1 213 ? 19.156 -5.148 -14.57 1 62.59 213 GLY B CA 1
ATOM 6389 C C . GLY B 1 213 ? 18.094 -4.73 -13.578 1 62.59 213 GLY B C 1
ATOM 6390 O O . GLY B 1 213 ? 18.375 -4.016 -12.617 1 62.59 213 GLY B O 1
ATOM 6391 N N . ASN B 1 214 ? 16.938 -5.113 -13.805 1 64.94 214 ASN B N 1
ATOM 6392 C CA . ASN B 1 214 ? 15.852 -4.746 -12.914 1 64.94 214 ASN B CA 1
ATOM 6393 C C . ASN B 1 214 ? 15.695 -5.754 -11.773 1 64.94 214 ASN B C 1
ATOM 6395 O O . ASN B 1 214 ? 15.875 -6.957 -11.977 1 64.94 214 ASN B O 1
ATOM 6399 N N . ARG B 1 215 ? 15.5 -5.141 -10.617 1 72 215 ARG B N 1
ATOM 6400 C CA . ARG B 1 215 ? 15.227 -6.008 -9.477 1 72 215 ARG B CA 1
ATOM 6401 C C . ARG B 1 215 ? 13.844 -6.648 -9.594 1 72 215 ARG B C 1
ATOM 6403 O O . ARG B 1 215 ? 12.859 -5.965 -9.891 1 72 215 ARG B O 1
ATOM 6410 N N . ARG B 1 216 ? 13.844 -7.898 -9.5 1 76.31 216 ARG B N 1
ATOM 6411 C CA . ARG B 1 216 ? 12.609 -8.664 -9.562 1 76.31 216 ARG B CA 1
ATOM 6412 C C . ARG B 1 216 ? 12.484 -9.617 -8.375 1 76.31 216 ARG B C 1
ATOM 6414 O O . ARG B 1 216 ? 13.484 -9.922 -7.719 1 76.31 216 ARG B O 1
ATOM 6421 N N . TRP B 1 217 ? 11.289 -9.758 -8.008 1 82.75 217 TRP B N 1
ATOM 6422 C CA . TRP B 1 217 ? 11 -10.68 -6.914 1 82.75 217 TRP B CA 1
ATOM 6423 C C . TRP B 1 217 ? 10.203 -11.883 -7.41 1 82.75 217 TRP B C 1
ATOM 6425 O O . TRP B 1 217 ? 9.289 -11.734 -8.227 1 82.75 217 TRP B O 1
ATOM 6435 N N . VAL B 1 218 ? 10.633 -13.094 -6.961 1 85.88 218 VAL B N 1
ATOM 6436 C CA . VAL B 1 218 ? 9.891 -14.305 -7.297 1 85.88 218 VAL B CA 1
ATOM 6437 C C . VAL B 1 218 ? 9.57 -15.086 -6.027 1 85.88 218 VAL B C 1
ATOM 6439 O O . VAL B 1 218 ? 10.359 -15.094 -5.078 1 85.88 218 VAL B O 1
ATOM 6442 N N . SER B 1 219 ? 8.352 -15.461 -5.965 1 87.38 219 SER B N 1
ATOM 6443 C CA . SER B 1 219 ? 7.965 -16.438 -4.949 1 87.38 219 SER B CA 1
ATOM 6444 C C . SER B 1 219 ? 8.172 -17.859 -5.438 1 87.38 219 SER B C 1
ATOM 6446 O O . SER B 1 219 ? 7.555 -18.281 -6.422 1 87.38 219 SER B O 1
ATOM 6448 N N . THR B 1 220 ? 9.086 -18.594 -4.805 1 90.12 220 THR B N 1
ATOM 6449 C CA . THR B 1 220 ? 9.477 -19.922 -5.285 1 90.12 220 THR B CA 1
ATOM 6450 C C . THR B 1 220 ? 8.969 -21 -4.344 1 90.12 220 THR B C 1
ATOM 6452 O O . THR B 1 220 ? 9.047 -20.859 -3.121 1 90.12 220 THR B O 1
ATOM 6455 N N . THR B 1 221 ? 8.406 -22.016 -4.934 1 91.81 221 THR B N 1
ATOM 6456 C CA . THR B 1 221 ? 8.016 -23.234 -4.227 1 91.81 221 THR B CA 1
ATOM 6457 C C . THR B 1 221 ? 8.742 -24.438 -4.789 1 91.81 221 THR B C 1
ATOM 6459 O O . THR B 1 221 ? 8.766 -24.656 -6.004 1 91.81 221 THR B O 1
ATOM 6462 N N . LYS B 1 222 ? 9.477 -25.188 -3.971 1 94.19 222 LYS B N 1
ATOM 6463 C CA . LYS B 1 222 ? 10.125 -26.453 -4.293 1 94.19 222 LYS B CA 1
ATOM 6464 C C . LYS B 1 222 ? 9.781 -27.516 -3.268 1 94.19 222 LYS B C 1
ATOM 6466 O O . LYS B 1 222 ? 9.977 -27.328 -2.066 1 94.19 222 LYS B O 1
ATOM 6471 N N . VAL B 1 223 ? 9.281 -28.609 -3.758 1 94.25 223 VAL B N 1
ATOM 6472 C CA . VAL B 1 223 ? 8.883 -29.672 -2.844 1 94.25 223 VAL B CA 1
ATOM 6473 C C . VAL B 1 223 ? 9.469 -31 -3.316 1 94.25 223 VAL B C 1
ATOM 6475 O O . VAL B 1 223 ? 9.5 -31.281 -4.516 1 94.25 223 VAL B O 1
ATOM 6478 N N . PRO B 1 224 ? 9.977 -31.766 -2.395 1 93.81 224 PRO B N 1
ATOM 6479 C CA . PRO B 1 224 ? 10.469 -33.094 -2.77 1 93.81 224 PRO B CA 1
ATOM 6480 C C . PRO B 1 224 ? 9.367 -34 -3.314 1 93.81 224 PRO B C 1
ATOM 6482 O O . PRO B 1 224 ? 8.234 -33.969 -2.83 1 93.81 224 PRO B O 1
ATOM 6485 N N . ARG B 1 225 ? 9.75 -34.688 -4.352 1 90 225 ARG B N 1
ATOM 6486 C CA . ARG B 1 225 ? 8.852 -35.688 -4.93 1 90 225 ARG B CA 1
ATOM 6487 C C . ARG B 1 225 ? 9.219 -37.094 -4.461 1 90 225 ARG B C 1
ATOM 6489 O O . ARG B 1 225 ? 10.398 -37.438 -4.371 1 90 225 ARG B O 1
ATOM 6496 N N . TYR B 1 226 ? 8.148 -37.812 -4.172 1 87.38 226 TYR B N 1
ATOM 6497 C CA . TYR B 1 226 ? 8.359 -39.156 -3.658 1 87.38 226 TYR B CA 1
ATOM 6498 C C . TYR B 1 226 ? 7.828 -40.219 -4.633 1 87.38 226 TYR B C 1
ATOM 6500 O O . TYR B 1 226 ? 6.805 -40 -5.285 1 87.38 226 TYR B O 1
ATOM 6508 N N . ASP B 1 227 ? 8.57 -41.281 -4.824 1 79.62 227 ASP B N 1
ATOM 6509 C CA . ASP B 1 227 ? 8.062 -42.406 -5.609 1 79.62 227 ASP B CA 1
ATOM 6510 C C . ASP B 1 227 ? 7.152 -43.312 -4.77 1 79.62 227 ASP B C 1
ATOM 6512 O O . ASP B 1 227 ? 6.793 -42.969 -3.645 1 79.62 227 ASP B O 1
ATOM 6516 N N . GLU B 1 228 ? 6.629 -44.375 -5.375 1 76 228 GLU B N 1
ATOM 6517 C CA . GLU B 1 228 ? 5.68 -45.281 -4.719 1 76 228 GLU B CA 1
ATOM 6518 C C . GLU B 1 228 ? 6.285 -45.906 -3.465 1 76 228 GLU B C 1
ATOM 6520 O O . GLU B 1 228 ? 5.566 -46.25 -2.527 1 76 228 GLU B O 1
ATOM 6525 N N . SER B 1 229 ? 7.684 -46.031 -3.41 1 82.06 229 SER B N 1
ATOM 6526 C CA . SER B 1 229 ? 8.375 -46.625 -2.271 1 82.06 229 SER B CA 1
ATOM 6527 C C . SER B 1 229 ? 8.656 -45.594 -1.191 1 82.06 229 SER B C 1
ATOM 6529 O O . SER B 1 229 ? 9.156 -45.906 -0.114 1 82.06 229 SER B O 1
ATOM 6531 N N . GLY B 1 230 ? 8.406 -44.375 -1.376 1 83.19 230 GLY B N 1
ATOM 6532 C CA . GLY B 1 230 ? 8.609 -43.312 -0.401 1 83.19 230 GLY B CA 1
ATOM 6533 C C . GLY B 1 230 ? 9.992 -42.688 -0.481 1 83.19 230 GLY B C 1
ATOM 6534 O O . GLY B 1 230 ? 10.398 -41.969 0.425 1 83.19 230 GLY B O 1
ATOM 6535 N N . GLU B 1 231 ? 10.688 -43.031 -1.503 1 87.5 231 GLU B N 1
ATOM 6536 C CA . GLU B 1 231 ? 12.016 -42.438 -1.684 1 87.5 231 GLU B CA 1
ATOM 6537 C C . GLU B 1 231 ? 11.93 -41.156 -2.506 1 87.5 231 GLU B C 1
ATOM 6539 O O . GLU B 1 231 ? 11.125 -41.062 -3.428 1 87.5 231 GLU B O 1
ATOM 6544 N N . ILE B 1 232 ? 12.805 -40.281 -2.137 1 91.69 232 ILE B N 1
ATOM 6545 C CA . ILE B 1 232 ? 12.812 -39 -2.857 1 91.69 232 ILE B CA 1
ATOM 6546 C C . ILE B 1 232 ? 13.477 -39.188 -4.223 1 91.69 232 ILE B C 1
ATOM 6548 O O . ILE B 1 232 ? 14.602 -39.688 -4.309 1 91.69 232 ILE B O 1
ATOM 6552 N N . VAL B 1 233 ? 12.82 -38.812 -5.277 1 89.88 233 VAL B N 1
ATOM 6553 C CA . VAL B 1 233 ? 13.32 -39.062 -6.625 1 89.88 233 VAL B CA 1
ATOM 6554 C C . VAL B 1 233 ? 13.594 -37.719 -7.312 1 89.88 233 VAL B C 1
ATOM 6556 O O . VAL B 1 233 ? 14.117 -37.688 -8.43 1 89.88 233 VAL B O 1
ATOM 6559 N N . GLY B 1 234 ? 13.242 -36.656 -6.691 1 92.94 234 GLY B N 1
ATOM 6560 C CA . GLY B 1 234 ? 13.461 -35.344 -7.289 1 92.94 234 GLY B CA 1
ATOM 6561 C C . GLY B 1 234 ? 12.633 -34.25 -6.641 1 92.94 234 GLY B C 1
ATOM 6562 O O . GLY B 1 234 ? 12.297 -34.344 -5.457 1 92.94 234 GLY B O 1
ATOM 6563 N N . LEU B 1 235 ? 12.469 -33.156 -7.391 1 94.69 235 LEU B N 1
ATOM 6564 C CA . LEU B 1 235 ? 11.734 -32 -6.902 1 94.69 235 LEU B CA 1
ATOM 6565 C C . LEU B 1 235 ? 10.68 -31.562 -7.91 1 94.69 235 LEU B C 1
ATOM 6567 O O . LEU B 1 235 ? 10.82 -31.797 -9.109 1 94.69 235 LEU B O 1
ATOM 6571 N N . VAL B 1 236 ? 9.633 -31.062 -7.402 1 94.06 236 VAL B N 1
ATOM 6572 C CA . VAL B 1 236 ? 8.656 -30.328 -8.211 1 94.06 236 VAL B CA 1
ATOM 6573 C C . VAL B 1 236 ? 8.523 -28.891 -7.684 1 94.06 236 VAL B C 1
ATOM 6575 O O . VAL B 1 236 ? 8.68 -28.656 -6.484 1 94.06 236 VAL B O 1
ATOM 6578 N N . GLY B 1 237 ? 8.375 -28.016 -8.602 1 92.12 237 GLY B N 1
ATOM 6579 C CA . GLY B 1 237 ? 8.281 -26.656 -8.117 1 92.12 237 GLY B CA 1
ATOM 6580 C C . GLY B 1 237 ? 7.766 -25.688 -9.172 1 92.12 237 GLY B C 1
ATOM 6581 O O . GLY B 1 237 ? 7.434 -26.094 -10.281 1 92.12 237 GLY B O 1
ATOM 6582 N N . GLY B 1 238 ? 7.551 -24.5 -8.695 1 89.69 238 GLY B N 1
ATOM 6583 C CA . GLY B 1 238 ? 7.121 -23.375 -9.523 1 89.69 238 GLY B CA 1
ATOM 6584 C C . GLY B 1 238 ? 7.488 -22.031 -8.93 1 89.69 238 GLY B C 1
ATOM 6585 O O . GLY B 1 238 ? 7.879 -21.938 -7.766 1 89.69 238 GLY B O 1
ATOM 6586 N N . THR B 1 239 ? 7.535 -21.094 -9.812 1 86.38 239 THR B N 1
ATOM 6587 C CA . THR B 1 239 ? 7.824 -19.734 -9.383 1 86.38 239 THR B CA 1
ATOM 6588 C C . THR B 1 239 ? 6.723 -18.781 -9.836 1 86.38 239 THR B C 1
ATOM 6590 O O . THR B 1 239 ? 6.035 -19.047 -10.82 1 86.38 239 THR B O 1
ATOM 6593 N N . GLN B 1 240 ? 6.516 -17.828 -9.047 1 80.38 240 GLN B N 1
ATOM 6594 C CA . GLN B 1 240 ? 5.578 -16.766 -9.383 1 80.38 240 GLN B CA 1
ATOM 6595 C C . GLN B 1 240 ? 6.246 -15.391 -9.289 1 80.38 240 GLN B C 1
ATOM 6597 O O . GLN B 1 240 ? 6.98 -15.125 -8.336 1 80.38 240 GLN B O 1
ATOM 6602 N N . ASP B 1 241 ? 5.938 -14.555 -10.32 1 79.25 241 ASP B N 1
ATOM 6603 C CA . ASP B 1 241 ? 6.445 -13.188 -10.266 1 79.25 241 ASP B CA 1
ATOM 6604 C C . ASP B 1 241 ? 5.637 -12.344 -9.281 1 79.25 241 ASP B C 1
ATOM 6606 O O . ASP B 1 241 ? 4.457 -12.078 -9.508 1 79.25 241 ASP B O 1
ATOM 6610 N N . VAL B 1 242 ? 6.273 -11.984 -8.164 1 79.19 242 VAL B N 1
ATOM 6611 C CA . VAL B 1 242 ? 5.566 -11.203 -7.16 1 79.19 242 VAL B CA 1
ATOM 6612 C C . VAL B 1 242 ? 6.133 -9.781 -7.113 1 79.19 242 VAL B C 1
ATOM 6614 O O . VAL B 1 242 ? 6.008 -9.086 -6.102 1 79.19 242 VAL B O 1
ATOM 6617 N N . THR B 1 243 ? 6.75 -9.422 -8.164 1 76.94 243 THR B N 1
ATOM 6618 C CA . THR B 1 243 ? 7.379 -8.109 -8.227 1 76.94 243 THR B CA 1
ATOM 6619 C C . THR B 1 243 ? 6.344 -7.008 -8.023 1 76.94 243 THR B C 1
ATOM 6621 O O . THR B 1 243 ? 6.543 -6.105 -7.211 1 76.94 243 THR B O 1
ATOM 6624 N N . PRO B 1 244 ? 5.191 -7.09 -8.617 1 72 244 PRO B N 1
ATOM 6625 C CA . PRO B 1 244 ? 4.207 -6.023 -8.43 1 72 244 PRO B CA 1
ATOM 6626 C C . PRO B 1 244 ? 3.734 -5.898 -6.984 1 72 244 PRO B C 1
ATOM 6628 O O . PRO B 1 244 ? 3.57 -4.785 -6.48 1 72 244 PRO B O 1
ATOM 6631 N N . ALA B 1 245 ? 3.539 -7.066 -6.383 1 72.56 245 ALA B N 1
ATOM 6632 C CA . ALA B 1 245 ? 3.082 -7.062 -4.996 1 72.56 245 ALA B CA 1
ATOM 6633 C C . ALA B 1 245 ? 4.117 -6.418 -4.078 1 72.56 245 ALA B C 1
ATOM 6635 O O . ALA B 1 245 ? 3.77 -5.637 -3.189 1 72.56 245 ALA B O 1
ATOM 6636 N N . LYS B 1 246 ? 5.297 -6.793 -4.23 1 75.5 246 LYS B N 1
ATOM 6637 C CA . LYS B 1 246 ? 6.375 -6.254 -3.408 1 75.5 246 LYS B CA 1
ATOM 6638 C C . LYS B 1 246 ? 6.531 -4.75 -3.623 1 75.5 246 LYS B C 1
ATOM 6640 O O . LYS B 1 246 ? 6.801 -4.008 -2.676 1 75.5 246 LYS B O 1
ATOM 6645 N N . GLN B 1 247 ? 6.371 -4.352 -4.816 1 73.88 247 GLN B N 1
ATOM 6646 C CA . GLN B 1 247 ? 6.43 -2.928 -5.133 1 73.88 247 GLN B CA 1
ATOM 6647 C C . GLN B 1 247 ? 5.312 -2.16 -4.43 1 73.88 247 GLN B C 1
ATOM 6649 O O . GLN B 1 247 ? 5.547 -1.077 -3.887 1 73.88 247 GLN B O 1
ATOM 6654 N N . GLN B 1 248 ? 4.211 -2.699 -4.434 1 70.56 248 GLN B N 1
ATOM 6655 C CA . GLN B 1 248 ? 3.078 -2.078 -3.756 1 70.56 248 GLN B CA 1
ATOM 6656 C C . GLN B 1 248 ? 3.32 -1.98 -2.252 1 70.56 248 GLN B C 1
ATOM 6658 O O . GLN B 1 248 ? 3.002 -0.965 -1.632 1 70.56 248 GLN B O 1
ATOM 6663 N N . GLU B 1 249 ? 3.824 -3.021 -1.742 1 70.88 249 GLU B N 1
ATOM 6664 C CA . GLU B 1 249 ? 4.145 -3.039 -0.318 1 70.88 249 GLU B CA 1
ATOM 6665 C C . GLU B 1 249 ? 5.152 -1.947 0.036 1 70.88 249 GLU B C 1
ATOM 6667 O O . GLU B 1 249 ? 5.004 -1.264 1.051 1 70.88 249 GLU B O 1
ATOM 6672 N N . THR B 1 250 ? 6.078 -1.831 -0.732 1 71.19 250 THR B N 1
ATOM 6673 C CA . THR B 1 250 ? 7.109 -0.821 -0.513 1 71.19 250 THR B CA 1
ATOM 6674 C C . THR B 1 250 ? 6.52 0.583 -0.612 1 71.19 250 THR B C 1
ATOM 6676 O O . THR B 1 250 ? 6.855 1.46 0.187 1 71.19 250 THR B O 1
ATOM 6679 N N . LEU B 1 251 ? 5.727 0.75 -1.579 1 69.81 251 LEU B N 1
ATOM 6680 C CA . LEU B 1 251 ? 5.078 2.047 -1.758 1 69.81 251 LEU B CA 1
ATOM 6681 C C . LEU B 1 251 ? 4.238 2.408 -0.538 1 69.81 251 LEU B C 1
ATOM 6683 O O . LEU B 1 251 ? 4.27 3.549 -0.071 1 69.81 251 LEU B O 1
ATOM 6687 N N . MET B 1 252 ? 3.631 1.452 -0.048 1 66.62 252 MET B N 1
ATOM 6688 C CA . MET B 1 252 ? 2.797 1.667 1.131 1 66.62 252 MET B CA 1
ATOM 6689 C C . MET B 1 252 ? 3.645 2.068 2.334 1 66.62 252 MET B C 1
ATOM 6691 O O . MET B 1 252 ? 3.295 2.996 3.062 1 66.62 252 MET B O 1
ATOM 6695 N N . ALA B 1 253 ? 4.555 1.326 2.529 1 67.62 253 ALA B N 1
ATOM 6696 C CA . ALA B 1 253 ? 5.441 1.62 3.652 1 67.62 253 ALA B CA 1
ATOM 6697 C C . ALA B 1 253 ? 6.031 3.021 3.533 1 67.62 253 ALA B C 1
ATOM 6699 O O . ALA B 1 253 ? 6.121 3.752 4.523 1 67.62 253 ALA B O 1
ATOM 6700 N N . ALA B 1 254 ? 6.34 3.383 2.354 1 67.88 254 ALA B N 1
ATOM 6701 C CA . ALA B 1 254 ? 6.906 4.703 2.1 1 67.88 254 ALA B CA 1
ATOM 6702 C C . ALA B 1 254 ? 5.887 5.805 2.383 1 67.88 254 ALA B C 1
ATOM 6704 O O . ALA B 1 254 ? 6.223 6.832 2.977 1 67.88 254 ALA B O 1
ATOM 6705 N N . LEU B 1 255 ? 4.723 5.574 1.976 1 66.56 255 LEU B N 1
ATOM 6706 C CA . LEU B 1 255 ? 3.652 6.543 2.188 1 66.56 255 LEU B CA 1
ATOM 6707 C C . LEU B 1 255 ? 3.365 6.723 3.674 1 66.56 255 LEU B C 1
ATOM 6709 O O . LEU B 1 255 ? 3.162 7.844 4.141 1 66.56 255 LEU B O 1
ATOM 6713 N N . HIS B 1 256 ? 3.314 5.66 4.285 1 65 256 HIS B N 1
ATOM 6714 C CA . HIS B 1 256 ? 3.057 5.695 5.719 1 65 256 HIS B CA 1
ATOM 6715 C C . HIS B 1 256 ? 4.152 6.457 6.457 1 65 256 HIS B C 1
ATOM 6717 O O . HIS B 1 256 ? 3.865 7.305 7.305 1 65 256 HIS B O 1
ATOM 6723 N N . GLU B 1 257 ? 5.305 6.148 6.105 1 66.69 257 GLU B N 1
ATOM 6724 C CA . GLU B 1 257 ? 6.438 6.816 6.738 1 66.69 257 GLU B CA 1
ATOM 6725 C C . GLU B 1 257 ? 6.461 8.305 6.398 1 66.69 257 GLU B C 1
ATOM 6727 O O . GLU B 1 257 ? 6.715 9.141 7.266 1 66.69 257 GLU B O 1
ATOM 6732 N N . ALA B 1 258 ? 6.211 8.578 5.172 1 69.06 258 ALA B N 1
ATOM 6733 C CA . ALA B 1 258 ? 6.211 9.969 4.727 1 69.06 258 ALA B CA 1
ATOM 6734 C C . ALA B 1 258 ? 5.133 10.773 5.441 1 69.06 258 ALA B C 1
ATOM 6736 O O . ALA B 1 258 ? 5.387 11.898 5.895 1 69.06 258 ALA B O 1
ATOM 6737 N N . SER B 1 259 ? 4.027 10.211 5.516 1 65.44 259 SER B N 1
ATOM 6738 C CA . SER B 1 259 ? 2.908 10.906 6.137 1 65.44 259 SER B CA 1
ATOM 6739 C C . SER B 1 259 ? 3.189 11.203 7.605 1 65.44 259 SER B C 1
ATOM 6741 O O . SER B 1 259 ? 2.951 12.32 8.078 1 65.44 259 SER B O 1
ATOM 6743 N N . ARG B 1 260 ? 3.707 10.328 8.281 1 66.44 260 ARG B N 1
ATOM 6744 C CA . ARG B 1 260 ? 3.943 10.453 9.711 1 66.44 260 ARG B CA 1
ATOM 6745 C C . ARG B 1 260 ? 5.078 11.438 9.992 1 66.44 260 ARG B C 1
ATOM 6747 O O . ARG B 1 260 ? 4.949 12.312 10.844 1 66.44 260 ARG B O 1
ATOM 6754 N N . GLU B 1 261 ? 6.121 11.297 9.328 1 73.88 261 GLU B N 1
ATOM 6755 C CA . GLU B 1 261 ? 7.309 12.102 9.586 1 73.88 261 GLU B CA 1
ATOM 6756 C C . GLU B 1 261 ? 7.121 13.531 9.094 1 73.88 261 GLU B C 1
ATOM 6758 O O . GLU B 1 261 ? 7.562 14.484 9.742 1 73.88 261 GLU B O 1
ATOM 6763 N N . LEU B 1 262 ? 6.492 13.703 8.031 1 77.5 262 LEU B N 1
ATOM 6764 C CA . LEU B 1 262 ? 6.301 15.031 7.457 1 77.5 262 LEU B CA 1
ATOM 6765 C C . LEU B 1 262 ? 5.309 15.836 8.289 1 77.5 262 LEU B C 1
ATOM 6767 O O . LEU B 1 262 ? 5.422 17.062 8.383 1 77.5 262 LEU B O 1
ATOM 6771 N N . SER B 1 263 ? 4.395 15.133 8.859 1 69.44 263 SER B N 1
ATOM 6772 C CA . SER B 1 263 ? 3.396 15.828 9.672 1 69.44 263 SER B CA 1
ATOM 6773 C C . SER B 1 263 ? 4.016 16.422 10.93 1 69.44 263 SER B C 1
ATOM 6775 O O . SER B 1 263 ? 3.514 17.391 11.477 1 69.44 263 SER B O 1
ATOM 6777 N N . ARG B 1 264 ? 5.094 15.914 11.32 1 70.88 264 ARG B N 1
ATOM 6778 C CA . ARG B 1 264 ? 5.738 16.359 12.547 1 70.88 264 ARG B CA 1
ATOM 6779 C C . ARG B 1 264 ? 6.691 17.516 12.281 1 70.88 264 ARG B C 1
ATOM 6781 O O . ARG B 1 264 ? 6.969 18.312 13.172 1 70.88 264 ARG B O 1
ATOM 6788 N N . ALA B 1 265 ? 7.172 17.609 11.078 1 77.12 265 ALA B N 1
ATOM 6789 C CA . ALA B 1 265 ? 8.117 18.656 10.719 1 77.12 265 ALA B CA 1
ATOM 6790 C C . ALA B 1 265 ? 7.418 20.016 10.609 1 77.12 265 ALA B C 1
ATOM 6792 O O . ALA B 1 265 ? 6.316 20.109 10.062 1 77.12 265 ALA B O 1
ATOM 6793 N N . THR B 1 266 ? 8.094 21.016 11.156 1 74.81 266 THR B N 1
ATOM 6794 C CA . THR B 1 266 ? 7.41 22.297 11.242 1 74.81 266 THR B CA 1
ATOM 6795 C C . THR B 1 266 ? 8.094 23.344 10.359 1 74.81 266 THR B C 1
ATOM 6797 O O . THR B 1 266 ? 7.539 24.406 10.094 1 74.81 266 THR B O 1
ATOM 6800 N N . THR B 1 267 ? 9.367 23 9.969 1 81.62 267 THR B N 1
ATOM 6801 C CA . THR B 1 267 ? 10.086 23.969 9.133 1 81.62 267 THR B CA 1
ATOM 6802 C C . THR B 1 267 ? 10.43 23.344 7.777 1 81.62 267 THR B C 1
ATOM 6804 O O . THR B 1 267 ? 10.469 22.125 7.637 1 81.62 267 THR B O 1
ATOM 6807 N N . LYS B 1 268 ? 10.703 24.234 6.852 1 86.5 268 LYS B N 1
ATOM 6808 C CA . LYS B 1 268 ? 11 23.766 5.504 1 86.5 268 LYS B CA 1
ATOM 6809 C C . LYS B 1 268 ? 12.305 22.969 5.477 1 86.5 268 LYS B C 1
ATOM 6811 O O . LYS B 1 268 ? 12.367 21.891 4.875 1 86.5 268 LYS B O 1
ATOM 6816 N N . PRO B 1 269 ? 13.336 23.438 6.195 1 86.25 269 PRO B N 1
ATOM 6817 C CA . PRO B 1 269 ? 14.555 22.609 6.207 1 86.25 269 PRO B CA 1
ATOM 6818 C C . PRO B 1 269 ? 14.336 21.25 6.867 1 86.25 269 PRO B C 1
ATOM 6820 O O . PRO B 1 269 ? 14.898 20.25 6.414 1 86.25 269 PRO B O 1
ATOM 6823 N N . GLU B 1 270 ? 13.555 21.281 7.902 1 86.12 270 GLU B N 1
ATOM 6824 C CA . GLU B 1 270 ? 13.258 20.016 8.555 1 86.12 270 GLU B CA 1
ATOM 6825 C C . GLU B 1 270 ? 12.5 19.078 7.617 1 86.12 270 GLU B C 1
ATOM 6827 O O . GLU B 1 270 ? 12.773 17.875 7.586 1 86.12 270 GLU B O 1
ATOM 6832 N N . ILE B 1 271 ? 11.617 19.594 6.957 1 89.38 271 ILE B N 1
ATOM 6833 C CA . ILE B 1 271 ? 10.844 18.812 5.996 1 89.38 271 ILE B CA 1
ATOM 6834 C C . ILE B 1 271 ? 11.766 18.266 4.914 1 89.38 271 ILE B C 1
ATOM 6836 O O . ILE B 1 271 ? 11.633 17.109 4.516 1 89.38 271 ILE B O 1
ATOM 6840 N N . ALA B 1 272 ? 12.672 19.141 4.43 1 90.5 272 ALA B N 1
ATOM 6841 C CA . ALA B 1 272 ? 13.625 18.703 3.414 1 90.5 272 ALA B CA 1
ATOM 6842 C C . ALA B 1 272 ? 14.5 17.562 3.938 1 90.5 272 ALA B C 1
ATOM 6844 O O . ALA B 1 272 ? 14.766 16.594 3.223 1 90.5 272 ALA B O 1
ATOM 6845 N N . ALA B 1 273 ? 14.891 17.672 5.152 1 88.56 273 ALA B N 1
ATOM 6846 C CA . ALA B 1 273 ? 15.719 16.641 5.766 1 88.56 273 ALA B CA 1
ATOM 6847 C C . ALA B 1 273 ? 14.961 15.32 5.883 1 88.56 273 ALA B C 1
ATOM 6849 O O . ALA B 1 273 ? 15.5 14.25 5.594 1 88.56 273 ALA B O 1
ATOM 6850 N N . VAL B 1 274 ? 13.781 15.438 6.363 1 87.38 274 VAL B N 1
ATOM 6851 C CA . VAL B 1 274 ? 12.938 14.258 6.508 1 87.38 274 VAL B CA 1
ATOM 6852 C C . VAL B 1 274 ? 12.719 13.609 5.141 1 87.38 274 VAL B C 1
ATOM 6854 O O . VAL B 1 274 ? 12.68 12.383 5.027 1 87.38 274 VAL B O 1
ATOM 6857 N N . THR B 1 275 ? 12.57 14.367 4.129 1 87.94 275 THR B N 1
ATOM 6858 C CA . THR B 1 275 ? 12.367 13.883 2.768 1 87.94 275 THR B CA 1
ATOM 6859 C C . THR B 1 275 ? 13.555 13.031 2.314 1 87.94 275 THR B C 1
ATOM 6861 O O . THR B 1 275 ? 13.375 11.945 1.771 1 87.94 275 THR B O 1
ATOM 6864 N N . VAL B 1 276 ? 14.75 13.531 2.52 1 88.44 276 VAL B N 1
ATOM 6865 C CA . VAL B 1 276 ? 15.969 12.828 2.119 1 88.44 276 VAL B CA 1
ATOM 6866 C C . VAL B 1 276 ? 16.094 11.539 2.92 1 88.44 276 VAL B C 1
ATOM 6868 O O . VAL B 1 276 ? 16.484 10.5 2.377 1 88.44 276 VAL B O 1
ATOM 6871 N N . ASP B 1 277 ? 15.727 11.633 4.156 1 85.25 277 ASP B N 1
ATOM 6872 C CA . ASP B 1 277 ? 15.789 10.445 5.004 1 85.25 277 ASP B CA 1
ATOM 6873 C C . ASP B 1 277 ? 14.82 9.367 4.52 1 85.25 277 ASP B C 1
ATOM 6875 O O . ASP B 1 277 ? 15.164 8.188 4.5 1 85.25 277 ASP B O 1
ATOM 6879 N N . ILE B 1 278 ? 13.664 9.773 4.172 1 79.06 278 ILE B N 1
ATOM 6880 C CA . ILE B 1 278 ? 12.656 8.852 3.662 1 79.06 278 ILE B CA 1
ATOM 6881 C C . ILE B 1 278 ? 13.156 8.188 2.381 1 79.06 278 ILE B C 1
ATOM 6883 O O . ILE B 1 278 ? 13.031 6.977 2.209 1 79.06 278 ILE B O 1
ATOM 6887 N N . ALA B 1 279 ? 13.719 8.969 1.514 1 81.38 279 ALA B N 1
ATOM 6888 C CA . ALA B 1 279 ? 14.203 8.453 0.236 1 81.38 279 ALA B CA 1
ATOM 6889 C C . ALA B 1 279 ? 15.336 7.453 0.444 1 81.38 279 ALA B C 1
ATOM 6891 O O . ALA B 1 279 ? 15.453 6.477 -0.301 1 81.38 279 ALA B O 1
ATOM 6892 N N . ARG B 1 280 ? 16.125 7.633 1.396 1 80.38 280 ARG B N 1
ATOM 6893 C CA . ARG B 1 280 ? 17.25 6.746 1.687 1 80.38 280 ARG B CA 1
ATOM 6894 C C . ARG B 1 280 ? 16.766 5.387 2.17 1 80.38 280 ARG B C 1
ATOM 6896 O O . ARG B 1 280 ? 17.406 4.367 1.927 1 80.38 280 ARG B O 1
ATOM 6903 N N . GLU B 1 281 ? 15.688 5.438 2.781 1 75.88 281 GLU B N 1
ATOM 6904 C CA . GLU B 1 281 ? 15.172 4.203 3.365 1 75.88 281 GLU B CA 1
ATOM 6905 C C . GLU B 1 281 ? 14.414 3.377 2.33 1 75.88 281 GLU B C 1
ATOM 6907 O O . GLU B 1 281 ? 14.195 2.178 2.521 1 75.88 281 GLU B O 1
ATOM 6912 N N . ILE B 1 282 ? 14.078 4.02 1.266 1 73.44 282 ILE B N 1
ATOM 6913 C CA . ILE B 1 282 ? 13.328 3.334 0.219 1 73.44 282 ILE B CA 1
ATOM 6914 C C . ILE B 1 282 ? 14.266 2.943 -0.918 1 73.44 282 ILE B C 1
ATOM 6916 O O . ILE B 1 282 ? 14.688 3.795 -1.702 1 73.44 282 ILE B O 1
ATOM 6920 N N . ASP B 1 283 ? 14.5 1.706 -1.109 1 70.75 283 ASP B N 1
ATOM 6921 C CA . ASP B 1 283 ? 15.484 1.19 -2.057 1 70.75 283 ASP B CA 1
ATOM 6922 C C . ASP B 1 283 ? 15.109 1.558 -3.49 1 70.75 283 ASP B C 1
ATOM 6924 O O . ASP B 1 283 ? 15.977 1.645 -4.359 1 70.75 283 ASP B O 1
ATOM 6928 N N . TYR B 1 284 ? 13.82 1.746 -3.709 1 71.31 284 TYR B N 1
ATOM 6929 C CA . TYR B 1 284 ? 13.359 1.991 -5.07 1 71.31 284 TYR B CA 1
ATOM 6930 C C . TYR B 1 284 ? 13.555 3.453 -5.457 1 71.31 284 TYR B C 1
ATOM 6932 O O . TYR B 1 284 ? 13.367 3.824 -6.621 1 71.31 284 TYR B O 1
ATOM 6940 N N . LEU B 1 285 ? 13.875 4.188 -4.5 1 74.88 285 LEU B N 1
ATOM 6941 C CA . LEU B 1 285 ? 14.102 5.598 -4.812 1 74.88 285 LEU B CA 1
ATOM 6942 C C . LEU B 1 285 ? 15.586 5.895 -4.941 1 74.88 285 LEU B C 1
ATOM 6944 O O . LEU B 1 285 ? 16.375 5.492 -4.09 1 74.88 285 LEU B O 1
ATOM 6948 N N . PRO B 1 286 ? 15.82 6.602 -6.043 1 73 286 PRO B N 1
ATOM 6949 C CA . PRO B 1 286 ? 17.219 6.996 -6.211 1 73 286 PRO B CA 1
ATOM 6950 C C . PRO B 1 286 ? 17.625 8.125 -5.262 1 73 286 PRO B C 1
ATOM 6952 O O . PRO B 1 286 ? 16.891 8.453 -4.332 1 73 286 PRO B O 1
ATOM 6955 N N . ALA B 1 287 ? 18.859 8.586 -5.469 1 80.19 287 ALA B N 1
ATOM 6956 C CA . ALA B 1 287 ? 19.344 9.766 -4.746 1 80.19 287 ALA B CA 1
ATOM 6957 C C . ALA B 1 287 ? 18.469 10.977 -5.027 1 80.19 287 ALA B C 1
ATOM 6959 O O . ALA B 1 287 ? 18.031 11.188 -6.16 1 80.19 287 ALA B O 1
ATOM 6960 N N . VAL B 1 288 ? 18.188 11.648 -3.902 1 88.69 288 VAL B N 1
ATOM 6961 C CA . VAL B 1 288 ? 17.297 12.789 -4.074 1 88.69 288 VAL B CA 1
ATOM 6962 C C . VAL B 1 288 ? 17.984 14.062 -3.58 1 88.69 288 VAL B C 1
ATOM 6964 O O . VAL B 1 288 ? 18.922 14 -2.781 1 88.69 288 VAL B O 1
ATOM 6967 N N . GLU B 1 289 ? 17.562 15.188 -4.074 1 90.94 289 GLU B N 1
ATOM 6968 C CA . GLU B 1 289 ? 17.969 16.531 -3.643 1 90.94 289 GLU B CA 1
ATOM 6969 C C . GLU B 1 289 ? 16.797 17.5 -3.674 1 90.94 289 GLU B C 1
ATOM 6971 O O . GLU B 1 289 ? 16.016 17.5 -4.621 1 90.94 289 GLU B O 1
ATOM 6976 N N . VAL B 1 290 ? 16.672 18.203 -2.59 1 93.94 290 VAL B N 1
ATOM 6977 C CA . VAL B 1 290 ? 15.602 19.188 -2.49 1 93.94 290 VAL B CA 1
ATOM 6978 C C . VAL B 1 290 ? 16.172 20.594 -2.658 1 93.94 290 VAL B C 1
ATOM 6980 O O . VAL B 1 290 ? 17.141 20.953 -1.999 1 93.94 290 VAL B O 1
ATOM 6983 N N . ALA B 1 291 ? 15.602 21.375 -3.555 1 93.81 291 ALA B N 1
ATOM 6984 C CA . ALA B 1 291 ? 15.93 22.781 -3.732 1 93.81 291 ALA B CA 1
ATOM 6985 C C . ALA B 1 291 ? 14.719 23.672 -3.436 1 93.81 291 ALA B C 1
ATOM 6987 O O . ALA B 1 291 ? 13.602 23.344 -3.832 1 93.81 291 ALA B O 1
ATOM 6988 N N . LEU B 1 292 ? 14.938 24.688 -2.691 1 92.56 292 LEU B N 1
ATOM 6989 C CA . LEU B 1 292 ? 13.852 25.578 -2.311 1 92.56 292 LEU B CA 1
ATOM 6990 C C . LEU B 1 292 ? 14.055 26.969 -2.916 1 92.56 292 LEU B C 1
ATOM 6992 O O . LEU B 1 292 ? 15.188 27.359 -3.215 1 92.56 292 LEU B O 1
ATOM 6996 N N . GLU B 1 293 ? 12.898 27.594 -3.004 1 88.62 293 GLU B N 1
ATOM 6997 C CA . GLU B 1 293 ? 12.93 28.969 -3.484 1 88.62 293 GLU B CA 1
ATOM 6998 C C . GLU B 1 293 ? 13.414 29.922 -2.393 1 88.62 293 GLU B C 1
ATOM 7000 O O . GLU B 1 293 ? 12.906 29.891 -1.268 1 88.62 293 GLU B O 1
ATOM 7005 N N . ARG B 1 294 ? 14.469 30.578 -2.637 1 79.12 294 ARG B N 1
ATOM 7006 C CA . ARG B 1 294 ? 14.984 31.656 -1.791 1 79.12 294 ARG B CA 1
ATOM 7007 C C . ARG B 1 294 ? 15.07 32.969 -2.564 1 79.12 294 ARG B C 1
ATOM 7009 O O . ARG B 1 294 ? 16 33.156 -3.344 1 79.12 294 ARG B O 1
ATOM 7016 N N . GLY B 1 295 ? 14.062 33.781 -2.227 1 65.44 295 GLY B N 1
ATOM 7017 C CA . GLY B 1 295 ? 13.984 34.969 -3.057 1 65.44 295 GLY B CA 1
ATOM 7018 C C . GLY B 1 295 ? 13.617 34.688 -4.496 1 65.44 295 GLY B C 1
ATOM 7019 O O . GLY B 1 295 ? 12.555 34.094 -4.762 1 65.44 295 GLY B O 1
ATOM 7020 N N . ASP B 1 296 ? 14.484 35.062 -5.41 1 68.94 296 ASP B N 1
ATOM 7021 C CA . ASP B 1 296 ? 14.219 34.844 -6.828 1 68.94 296 ASP B CA 1
ATOM 7022 C C . ASP B 1 296 ? 15.039 33.688 -7.375 1 68.94 296 ASP B C 1
ATOM 7024 O O . ASP B 1 296 ? 15.062 33.438 -8.586 1 68.94 296 ASP B O 1
ATOM 7028 N N . GLU B 1 297 ? 15.648 32.938 -6.418 1 79.25 297 GLU B N 1
ATOM 7029 C CA . GLU B 1 297 ? 16.516 31.859 -6.887 1 79.25 297 GLU B CA 1
ATOM 7030 C C . GLU B 1 297 ? 16.188 30.547 -6.184 1 79.25 297 GLU B C 1
ATOM 7032 O O . GLU B 1 297 ? 15.586 30.547 -5.105 1 79.25 297 GLU B O 1
ATOM 7037 N N . LEU B 1 298 ? 16.516 29.516 -6.953 1 88.31 298 LEU B N 1
ATOM 7038 C CA . LEU B 1 298 ? 16.422 28.188 -6.355 1 88.31 298 LEU B CA 1
ATOM 7039 C C . LEU B 1 298 ? 17.75 27.766 -5.73 1 88.31 298 LEU B C 1
ATOM 7041 O O . LEU B 1 298 ? 18.812 27.938 -6.348 1 88.31 298 LEU B O 1
ATOM 7045 N N . ALA B 1 299 ? 17.719 27.359 -4.5 1 88.75 299 ALA B N 1
ATOM 7046 C CA . ALA B 1 299 ? 18.938 26.906 -3.82 1 88.75 299 ALA B CA 1
ATOM 7047 C C . ALA B 1 299 ? 18.734 25.531 -3.209 1 88.75 299 ALA B C 1
ATOM 7049 O O . ALA B 1 299 ? 17.688 25.234 -2.629 1 88.75 299 ALA B O 1
ATOM 7050 N N . PRO B 1 300 ? 19.75 24.703 -3.42 1 89.81 300 PRO B N 1
ATOM 7051 C CA . PRO B 1 300 ? 19.656 23.391 -2.771 1 89.81 300 PRO B CA 1
ATOM 7052 C C . PRO B 1 300 ? 19.688 23.484 -1.248 1 89.81 300 PRO B C 1
ATOM 7054 O O . PRO B 1 300 ? 20.406 24.312 -0.69 1 89.81 300 PRO B O 1
ATOM 7057 N N . ILE B 1 301 ? 18.891 22.703 -0.608 1 86.31 301 ILE B N 1
ATOM 7058 C CA . ILE B 1 301 ? 18.797 22.75 0.847 1 86.31 301 ILE B CA 1
ATOM 7059 C C . ILE B 1 301 ? 19.266 21.422 1.442 1 86.31 301 ILE B C 1
ATOM 7061 O O . ILE B 1 301 ? 19.891 21.406 2.498 1 86.31 301 ILE B O 1
ATOM 7065 N N . GLU B 1 302 ? 18.844 20.281 0.913 1 82.38 302 GLU B N 1
ATOM 7066 C CA . GLU B 1 302 ? 19.172 18.953 1.427 1 82.38 302 GLU B CA 1
ATOM 7067 C C . GLU B 1 302 ? 19.359 17.953 0.29 1 82.38 302 GLU B C 1
ATOM 7069 O O . GLU B 1 302 ? 18.641 18 -0.712 1 82.38 302 GLU B O 1
ATOM 7074 N N . SER B 1 303 ? 20.359 17.078 0.447 1 81.81 303 SER B N 1
ATOM 7075 C CA . SER B 1 303 ? 20.625 16.078 -0.583 1 81.81 303 SER B CA 1
ATOM 7076 C C . SER B 1 303 ? 21.031 14.75 0.033 1 81.81 303 SER B C 1
ATOM 7078 O O . SER B 1 303 ? 21.594 14.719 1.128 1 81.81 303 SER B O 1
ATOM 7080 N N . SER B 1 304 ? 20.609 13.766 -0.71 1 78 304 SER B N 1
ATOM 7081 C CA . SER B 1 304 ? 21.141 12.445 -0.376 1 78 304 SER B CA 1
ATOM 7082 C C . SER B 1 304 ? 22.656 12.406 -0.543 1 78 304 SER B C 1
ATOM 7084 O O . SER B 1 304 ? 23.203 13.055 -1.435 1 78 304 SER B O 1
ATOM 7086 N N . PRO B 1 305 ? 23.266 11.672 0.38 1 67.38 305 PRO B N 1
ATOM 7087 C CA . PRO B 1 305 ? 24.719 11.547 0.195 1 67.38 305 PRO B CA 1
ATOM 7088 C C . PRO B 1 305 ? 25.078 10.836 -1.105 1 67.38 305 PRO B C 1
ATOM 7090 O O . PRO B 1 305 ? 24.438 9.852 -1.479 1 67.38 305 PRO B O 1
ATOM 7093 N N . THR B 1 306 ? 25.703 11.5 -1.989 1 64.56 306 THR B N 1
ATOM 7094 C CA . THR B 1 306 ? 26.141 10.859 -3.229 1 64.56 306 THR B CA 1
ATOM 7095 C C . THR B 1 306 ? 27.641 10.953 -3.395 1 64.56 306 THR B C 1
ATOM 7097 O O . THR B 1 306 ? 28.281 11.852 -2.848 1 64.56 306 THR B O 1
ATOM 7100 N N . ASP B 1 307 ? 28.188 9.922 -3.963 1 59.41 307 ASP B N 1
ATOM 7101 C CA . ASP B 1 307 ? 29.609 9.891 -4.285 1 59.41 307 ASP B CA 1
ATOM 7102 C C . ASP B 1 307 ? 29.906 10.734 -5.52 1 59.41 307 ASP B C 1
ATOM 7104 O O . ASP B 1 307 ? 31.078 10.906 -5.891 1 59.41 307 ASP B O 1
ATOM 7108 N N . ALA B 1 308 ? 28.859 11.281 -6.043 1 61.47 308 ALA B N 1
ATOM 7109 C CA . ALA B 1 308 ? 29.062 12.031 -7.277 1 61.47 308 ALA B CA 1
ATOM 7110 C C . ALA B 1 308 ? 29.766 13.359 -7 1 61.47 308 ALA B C 1
ATOM 7112 O O . ALA B 1 308 ? 29.625 13.938 -5.922 1 61.47 308 ALA B O 1
ATOM 7113 N N . ALA B 1 309 ? 30.656 13.891 -7.902 1 56.31 309 ALA B N 1
ATOM 7114 C CA . ALA B 1 309 ? 31.422 15.133 -7.82 1 56.31 309 ALA B CA 1
ATOM 7115 C C . ALA B 1 309 ? 30.484 16.344 -7.777 1 56.31 309 ALA B C 1
ATOM 7117 O O . ALA B 1 309 ? 30.797 17.359 -7.145 1 56.31 309 ALA B O 1
ATOM 7118 N N . GLU B 1 310 ? 29.391 16.172 -8.523 1 70.75 310 GLU B N 1
ATOM 7119 C CA . GLU B 1 310 ? 28.453 17.281 -8.594 1 70.75 310 GLU B CA 1
ATOM 7120 C C . GLU B 1 310 ? 27.109 16.906 -7.961 1 70.75 310 GLU B C 1
ATOM 7122 O O . GLU B 1 310 ? 26.688 15.758 -8.031 1 70.75 310 GLU B O 1
ATOM 7127 N N . SER B 1 311 ? 26.641 17.922 -7.262 1 80.31 311 SER B N 1
ATOM 7128 C CA . SER B 1 311 ? 25.297 17.719 -6.711 1 80.31 311 SER B CA 1
ATOM 7129 C C . SER B 1 311 ? 24.266 17.578 -7.82 1 80.31 311 SER B C 1
ATOM 7131 O O . SER B 1 311 ? 24.516 17.953 -8.969 1 80.31 311 SER B O 1
ATOM 7133 N N . ILE B 1 312 ? 23.234 16.938 -7.539 1 82.75 312 ILE B N 1
ATOM 7134 C CA . ILE B 1 312 ? 22.141 16.766 -8.5 1 82.75 312 ILE B CA 1
ATOM 7135 C C . ILE B 1 312 ? 21.672 18.125 -9 1 82.75 312 ILE B C 1
ATOM 7137 O O . ILE B 1 312 ? 21.453 18.312 -10.195 1 82.75 312 ILE B O 1
ATOM 7141 N N . PHE B 1 313 ? 21.656 19.047 -8.133 1 86.56 313 PHE B N 1
ATOM 7142 C CA . PHE B 1 313 ? 21.203 20.391 -8.461 1 86.56 313 PHE B CA 1
ATOM 7143 C C . PHE B 1 313 ? 22.156 21.062 -9.438 1 86.56 313 PHE B C 1
ATOM 7145 O O . PHE B 1 313 ? 21.719 21.688 -10.406 1 86.56 313 PHE B O 1
ATOM 7152 N N . ASP B 1 314 ? 23.375 20.938 -9.125 1 82.94 314 ASP B N 1
ATOM 7153 C CA . ASP B 1 314 ? 24.375 21.578 -9.977 1 82.94 314 ASP B CA 1
ATOM 7154 C C . ASP B 1 314 ? 24.406 20.922 -11.359 1 82.94 314 ASP B C 1
ATOM 7156 O O . ASP B 1 314 ? 24.594 21.609 -12.367 1 82.94 314 ASP B O 1
ATOM 7160 N N . ARG B 1 315 ? 24.219 19.672 -11.43 1 79.81 315 ARG B N 1
ATOM 7161 C CA . ARG B 1 315 ? 24.266 18.938 -12.68 1 79.81 315 ARG B CA 1
ATOM 7162 C C . ARG B 1 315 ? 23.062 19.25 -13.555 1 79.81 315 ARG B C 1
ATOM 7164 O O . ARG B 1 315 ? 23.172 19.328 -14.781 1 79.81 315 ARG B O 1
ATOM 7171 N N . TYR B 1 316 ? 21.969 19.453 -12.867 1 83.94 316 TYR B N 1
ATOM 7172 C CA . TYR B 1 316 ? 20.734 19.641 -13.625 1 83.94 316 TYR B CA 1
ATOM 7173 C C . TYR B 1 316 ? 20.078 20.984 -13.281 1 83.94 316 TYR B C 1
ATOM 7175 O O . TYR B 1 316 ? 18.859 21.062 -13.125 1 83.94 316 TYR B O 1
ATOM 7183 N N . ARG B 1 317 ? 20.844 21.969 -13.18 1 84.38 317 ARG B N 1
ATOM 7184 C CA . ARG B 1 317 ? 20.391 23.297 -12.75 1 84.38 317 ARG B CA 1
ATOM 7185 C C . ARG B 1 317 ? 19.312 23.828 -13.688 1 84.38 317 ARG B C 1
ATOM 7187 O O . ARG B 1 317 ? 18.359 24.469 -13.242 1 84.38 317 ARG B O 1
ATOM 7194 N N . THR B 1 318 ? 19.516 23.562 -14.914 1 83.06 318 THR B N 1
ATOM 7195 C CA . THR B 1 318 ? 18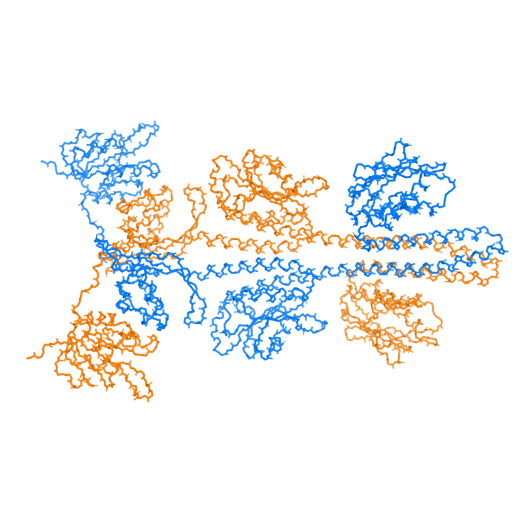.547 24.062 -15.891 1 83.06 318 THR B CA 1
ATOM 7196 C C . THR B 1 318 ? 17.203 23.375 -15.719 1 83.06 318 THR B C 1
ATOM 7198 O O . THR B 1 318 ? 16.156 24.031 -15.781 1 83.06 318 THR B O 1
ATOM 7201 N N . ALA B 1 319 ? 17.234 22.125 -15.57 1 84.94 319 ALA B N 1
ATOM 7202 C CA . ALA B 1 319 ? 15.984 21.391 -15.367 1 84.94 319 ALA B CA 1
ATOM 7203 C C . ALA B 1 319 ? 15.281 21.828 -14.086 1 84.94 319 ALA B C 1
ATOM 7205 O O . ALA B 1 319 ? 14.055 21.969 -14.055 1 84.94 319 ALA B O 1
ATOM 7206 N N . PHE B 1 320 ? 16.047 22.062 -13.062 1 88.81 320 PHE B N 1
ATOM 7207 C CA . PHE B 1 320 ? 15.484 22.531 -11.805 1 88.81 320 PHE B CA 1
ATOM 7208 C C . PHE B 1 320 ? 14.758 23.859 -11.984 1 88.81 320 PHE B C 1
ATOM 7210 O O . PHE B 1 320 ? 13.625 24.016 -11.516 1 88.81 320 PHE B O 1
ATOM 7217 N N . ARG B 1 321 ? 15.398 24.734 -12.641 1 86.69 321 ARG B N 1
ATOM 7218 C CA . ARG B 1 321 ? 14.828 26.062 -12.867 1 86.69 321 ARG B CA 1
ATOM 7219 C C . ARG B 1 321 ? 13.555 25.969 -13.703 1 86.69 321 ARG B C 1
ATOM 7221 O O . ARG B 1 321 ? 12.547 26.594 -13.367 1 86.69 321 ARG B O 1
ATOM 7228 N N . ARG B 1 322 ? 13.594 25.188 -14.719 1 85.88 322 ARG B N 1
ATOM 7229 C CA . ARG B 1 322 ? 12.445 25.078 -15.609 1 85.88 322 ARG B CA 1
ATOM 7230 C C . ARG B 1 322 ? 11.266 24.422 -14.898 1 85.88 322 ARG B C 1
ATOM 7232 O O . ARG B 1 322 ? 10.109 24.812 -15.109 1 85.88 322 ARG B O 1
ATOM 7239 N N . THR B 1 323 ? 11.633 23.422 -14.172 1 88.38 323 THR B N 1
ATOM 7240 C CA . THR B 1 323 ? 10.586 22.734 -13.43 1 88.38 323 THR B CA 1
ATOM 7241 C C . THR B 1 323 ? 9.898 23.672 -12.453 1 88.38 323 THR B C 1
ATOM 7243 O O . THR B 1 323 ? 8.672 23.656 -12.32 1 88.38 323 THR B O 1
ATOM 7246 N N . HIS B 1 324 ? 10.625 24.453 -11.812 1 88.81 324 HIS B N 1
ATOM 7247 C CA . HIS B 1 324 ? 10.062 25.391 -10.844 1 88.81 324 HIS B CA 1
ATOM 7248 C C . HIS B 1 324 ? 9.203 26.453 -11.539 1 88.81 324 HIS B C 1
ATOM 7250 O O . HIS B 1 324 ? 8.125 26.797 -11.055 1 88.81 324 HIS B O 1
ATOM 7256 N N . GLU B 1 325 ? 9.633 26.938 -12.594 1 84.88 325 GLU B N 1
ATOM 7257 C CA . GLU B 1 325 ? 8.953 28.016 -13.32 1 84.88 325 GLU B CA 1
ATOM 7258 C C . GLU B 1 325 ? 7.664 27.516 -13.961 1 84.88 325 GLU B C 1
ATOM 7260 O O . GLU B 1 325 ? 6.641 28.203 -13.93 1 84.88 325 GLU B O 1
ATOM 7265 N N . ARG B 1 326 ? 7.742 26.312 -14.469 1 84.12 326 ARG B N 1
ATOM 7266 C CA . ARG B 1 326 ? 6.602 25.797 -15.219 1 84.12 326 ARG B CA 1
ATOM 7267 C C . ARG B 1 326 ? 5.66 25.016 -14.32 1 84.12 326 ARG B C 1
ATOM 7269 O O . ARG B 1 326 ? 4.492 24.812 -14.656 1 84.12 326 ARG B O 1
ATOM 7276 N N . GLY B 1 327 ? 6.184 24.547 -13.32 1 87.25 327 GLY B N 1
ATOM 7277 C CA . GLY B 1 327 ? 5.383 23.719 -12.43 1 87.25 327 GLY B CA 1
ATOM 7278 C C . GLY B 1 327 ? 5.102 22.344 -12.977 1 87.25 327 GLY B C 1
ATOM 7279 O O . GLY B 1 327 ? 4.051 21.75 -12.703 1 87.25 327 GLY B O 1
ATOM 7280 N N . GLU B 1 328 ? 6.039 21.891 -13.867 1 85.5 328 GLU B N 1
ATOM 7281 C CA . GLU B 1 328 ? 5.871 20.578 -14.492 1 85.5 328 GLU B CA 1
ATOM 7282 C C . GLU B 1 328 ? 7.09 19.703 -14.258 1 85.5 328 GLU B C 1
ATOM 7284 O O . GLU B 1 328 ? 8.211 20.203 -14.117 1 85.5 328 GLU B O 1
ATOM 7289 N N . THR B 1 329 ? 6.738 18.391 -14.273 1 87.38 329 THR B N 1
ATOM 7290 C CA . THR B 1 329 ? 7.816 17.438 -14.078 1 87.38 329 THR B CA 1
ATOM 7291 C C . THR B 1 329 ? 8.68 17.328 -15.328 1 87.38 329 THR B C 1
ATOM 7293 O O . THR B 1 329 ? 8.164 17.328 -16.453 1 87.38 329 THR B O 1
ATOM 7296 N N . HIS B 1 330 ? 10 17.172 -15.172 1 84.06 330 HIS B N 1
ATOM 7297 C CA . HIS B 1 330 ? 10.93 16.984 -16.281 1 84.06 330 HIS B CA 1
ATOM 7298 C C . HIS B 1 330 ? 11.789 15.734 -16.062 1 84.06 330 HIS B C 1
ATOM 7300 O O . HIS B 1 330 ? 12.188 15.438 -14.938 1 84.06 330 HIS B O 1
ATOM 7306 N N . TYR B 1 331 ? 12.031 15.062 -17.109 1 82.38 331 TYR B N 1
ATOM 7307 C CA . TYR B 1 331 ? 12.93 13.914 -17.094 1 82.38 331 TYR B CA 1
ATOM 7308 C C . TYR B 1 331 ? 14.266 14.266 -17.75 1 82.38 331 TYR B C 1
ATOM 7310 O O . TYR B 1 331 ? 14.305 14.961 -18.766 1 82.38 331 TYR B O 1
ATOM 7318 N N . VAL B 1 332 ? 15.258 13.945 -16.969 1 77.06 332 VAL B N 1
ATOM 7319 C CA . VAL B 1 332 ? 16.562 14.383 -17.438 1 77.06 332 VAL B CA 1
ATOM 7320 C C . VAL B 1 332 ? 17.469 13.172 -17.672 1 77.06 332 VAL B C 1
ATOM 7322 O O . VAL B 1 332 ? 17.281 12.125 -17.031 1 77.06 332 VAL B O 1
ATOM 7325 N N . ASP B 1 333 ? 18.297 13.266 -18.688 1 71.69 333 ASP B N 1
ATOM 7326 C CA . ASP B 1 333 ? 19.297 12.242 -18.953 1 71.69 333 ASP B CA 1
ATOM 7327 C C . ASP B 1 333 ? 20.703 12.758 -18.641 1 71.69 333 ASP B C 1
ATOM 7329 O O . ASP B 1 333 ? 20.859 13.875 -18.141 1 71.69 333 ASP B O 1
ATOM 7333 N N . SER B 1 334 ? 21.734 11.875 -18.688 1 61.22 334 SER B N 1
ATOM 7334 C CA . SER B 1 334 ? 23.109 12.164 -18.328 1 61.22 334 SER B CA 1
ATOM 7335 C C . SER B 1 334 ? 23.594 13.477 -18.938 1 61.22 334 SER B C 1
ATOM 7337 O O . SER B 1 334 ? 24.453 14.156 -18.375 1 61.22 334 SER B O 1
ATOM 7339 N N . ASP B 1 335 ? 23.125 13.898 -20.016 1 55.81 335 ASP B N 1
ATOM 7340 C CA . ASP B 1 335 ? 23.656 15.094 -20.656 1 55.81 335 ASP B CA 1
ATOM 7341 C C . ASP B 1 335 ? 22.781 16.312 -20.375 1 55.81 335 ASP B C 1
ATOM 7343 O O . ASP B 1 335 ? 22.797 17.281 -21.125 1 55.81 335 ASP B O 1
ATOM 7347 N N . ASP B 1 336 ? 22.156 16.312 -19.141 1 55.38 336 ASP B N 1
ATOM 7348 C CA . ASP B 1 336 ? 21.375 17.453 -18.641 1 55.38 336 ASP B CA 1
ATOM 7349 C C . ASP B 1 336 ? 20.312 17.875 -19.656 1 55.38 336 ASP B C 1
ATOM 7351 O O . ASP B 1 336 ? 19.859 19.016 -19.656 1 55.38 336 ASP B O 1
ATOM 7355 N N . ALA B 1 337 ? 20.188 17.047 -20.766 1 52.16 337 ALA B N 1
ATOM 7356 C CA . ALA B 1 337 ? 19.188 17.406 -21.766 1 52.16 337 ALA B CA 1
ATOM 7357 C C . ALA B 1 337 ? 17.781 17.047 -21.281 1 52.16 337 ALA B C 1
ATOM 7359 O O . ALA B 1 337 ? 17.547 15.922 -20.828 1 52.16 337 ALA B O 1
ATOM 7360 N N . ILE B 1 338 ? 17.078 18.203 -20.781 1 54.09 338 ILE B N 1
ATOM 7361 C CA . ILE B 1 338 ? 15.664 18 -20.453 1 54.09 338 ILE B CA 1
ATOM 7362 C C . ILE B 1 338 ? 14.992 17.188 -21.562 1 54.09 338 ILE B C 1
ATOM 7364 O O . ILE B 1 338 ? 14.922 17.641 -22.719 1 54.09 338 ILE B O 1
ATOM 7368 N N . THR B 1 339 ? 14.93 15.914 -21.594 1 54.31 339 THR B N 1
ATOM 7369 C CA . THR B 1 339 ? 14.547 15.023 -22.688 1 54.31 339 THR B CA 1
ATOM 7370 C C . THR B 1 339 ? 13.031 14.977 -22.859 1 54.31 339 THR B C 1
ATOM 7372 O O . THR B 1 339 ? 12.531 14.68 -23.938 1 54.31 339 THR B O 1
ATOM 7375 N N . ARG B 1 340 ? 12.078 14.977 -21.922 1 51.69 340 ARG B N 1
ATOM 7376 C CA . ARG B 1 340 ? 10.656 14.828 -22.234 1 51.69 340 ARG B CA 1
ATOM 7377 C C . ARG B 1 340 ? 9.797 15.461 -21.141 1 51.69 340 ARG B C 1
ATOM 7379 O O . ARG B 1 340 ? 10.188 15.5 -19.984 1 51.69 340 ARG B O 1
ATOM 7386 N N . ASP B 1 341 ? 8.727 16.422 -21.469 1 45.56 341 ASP B N 1
ATOM 7387 C CA . ASP B 1 341 ? 7.656 16.953 -20.625 1 45.56 341 ASP B CA 1
ATOM 7388 C C . ASP B 1 341 ? 6.766 15.82 -20.109 1 45.56 341 ASP B C 1
ATOM 7390 O O . ASP B 1 341 ? 6.613 14.789 -20.766 1 45.56 341 ASP B O 1
ATOM 7394 N N . ALA B 1 342 ? 6.23 15.836 -18.906 1 42.47 342 ALA B N 1
ATOM 7395 C CA . ALA B 1 342 ? 5.355 14.867 -18.25 1 42.47 342 ALA B CA 1
ATOM 7396 C C . ALA B 1 342 ? 4.309 14.328 -19.219 1 42.47 342 ALA B C 1
ATOM 7398 O O . ALA B 1 342 ? 3.869 13.18 -19.094 1 42.47 342 ALA B O 1
ATOM 7399 N N . SER B 1 343 ? 3.645 15.172 -20 1 37.69 343 SER B N 1
ATOM 7400 C CA . SER B 1 343 ? 2.521 14.766 -20.844 1 37.69 343 SER B CA 1
ATOM 7401 C C . SER B 1 343 ? 2.881 13.547 -21.688 1 37.69 343 SER B C 1
ATOM 7403 O O . SER B 1 343 ? 1.996 12.82 -22.141 1 37.69 343 SER B O 1
ATOM 7405 N N . THR B 1 344 ? 3.902 13.586 -22.234 1 35.59 344 THR B N 1
ATOM 7406 C CA . THR B 1 344 ? 4.242 12.5 -23.156 1 35.59 344 THR B CA 1
ATOM 7407 C C . THR B 1 344 ? 4.574 11.227 -22.375 1 35.59 344 THR B C 1
ATOM 7409 O O . THR B 1 344 ? 4.738 10.156 -22.969 1 35.59 344 THR B O 1
ATOM 7412 N N . ILE B 1 345 ? 4.824 11.367 -21.219 1 37.03 345 ILE B N 1
ATOM 7413 C CA . ILE B 1 345 ? 5.355 10.258 -20.453 1 37.03 345 ILE B CA 1
ATOM 7414 C C . ILE B 1 345 ? 4.211 9.359 -19.984 1 37.03 345 ILE B C 1
ATOM 7416 O O . ILE B 1 345 ? 4.445 8.305 -19.391 1 37.03 345 ILE B O 1
ATOM 7420 N N . VAL B 1 346 ? 3.061 9.891 -19.875 1 33.69 346 VAL B N 1
ATOM 7421 C CA . VAL B 1 346 ? 2.1 9.023 -19.203 1 33.69 346 VAL B CA 1
ATOM 7422 C C . VAL B 1 346 ? 2.176 7.613 -19.797 1 33.69 346 VAL B C 1
ATOM 7424 O O . VAL B 1 346 ? 2.111 6.621 -19.062 1 33.69 346 VAL B O 1
ATOM 7427 N N . ASP B 1 347 ? 1.792 7.52 -20.984 1 32.81 347 ASP B N 1
ATOM 7428 C CA . ASP B 1 347 ? 1.573 6.223 -21.609 1 32.81 347 ASP B CA 1
ATOM 7429 C C . ASP B 1 347 ? 2.865 5.41 -21.672 1 32.81 347 ASP B C 1
ATOM 7431 O O . ASP B 1 347 ? 2.838 4.203 -21.922 1 32.81 347 ASP B O 1
ATOM 7435 N N . ALA B 1 348 ? 4.016 5.957 -22.172 1 30.59 348 ALA B N 1
ATOM 7436 C CA . ALA B 1 348 ? 5.211 5.188 -22.516 1 30.59 348 ALA B CA 1
ATOM 7437 C C . ALA B 1 348 ? 6.016 4.855 -21.266 1 30.59 348 ALA B C 1
ATOM 7439 O O . ALA B 1 348 ? 6.363 5.75 -20.484 1 30.59 348 ALA B O 1
ATOM 7440 N N . VAL B 1 349 ? 5.695 3.816 -20.531 1 34.19 349 VAL B N 1
ATOM 7441 C CA . VAL B 1 349 ? 6.727 3.184 -19.719 1 34.19 349 VAL B CA 1
ATOM 7442 C C . VAL B 1 349 ? 8.109 3.609 -20.203 1 34.19 349 VAL B C 1
ATOM 7444 O O . VAL B 1 349 ? 8.43 3.451 -21.375 1 34.19 349 VAL B O 1
ATOM 7447 N N . PHE B 1 350 ? 8.656 4.598 -19.766 1 34.47 350 PHE B N 1
ATOM 7448 C CA . PHE B 1 350 ? 10.023 4.941 -20.141 1 34.47 350 PHE B CA 1
ATOM 7449 C C . PHE B 1 350 ? 10.867 3.686 -20.312 1 34.47 350 PHE B C 1
ATOM 7451 O O . PHE B 1 350 ? 11.367 3.127 -19.328 1 34.47 350 PHE B O 1
ATOM 7458 N N . GLU B 1 351 ? 10.445 2.75 -20.875 1 35.69 351 GLU B N 1
ATOM 7459 C CA . GLU B 1 351 ? 11.359 1.697 -21.297 1 35.69 351 GLU B CA 1
ATOM 7460 C C . GLU B 1 351 ? 12.578 2.281 -22 1 35.69 351 GLU B C 1
ATOM 7462 O O . GLU B 1 351 ? 13.242 1.591 -22.781 1 35.69 351 GLU B O 1
ATOM 7467 N N . GLY B 1 352 ? 12.609 3.596 -22.156 1 33.69 352 GLY B N 1
ATOM 7468 C CA . GLY B 1 352 ? 13.797 3.924 -22.922 1 33.69 352 GLY B CA 1
ATOM 7469 C C . GLY B 1 352 ? 15.086 3.561 -22.219 1 33.69 352 GLY B C 1
ATOM 7470 O O . G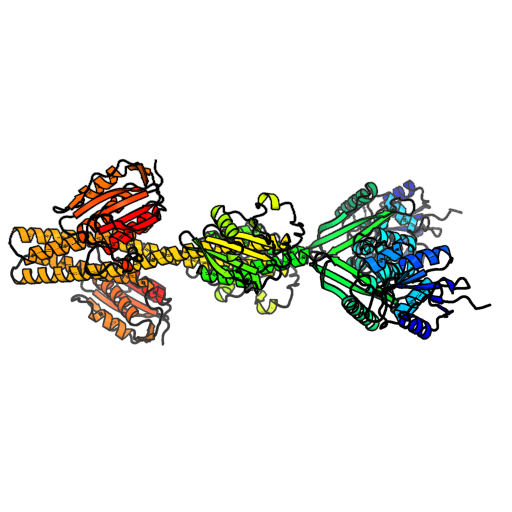LY B 1 352 ? 15.25 3.842 -21.031 1 33.69 352 GLY B O 1
ATOM 7471 N N . SER B 1 353 ? 15.445 2.318 -22.422 1 35.38 353 SER B N 1
ATOM 7472 C CA . SER B 1 353 ? 16.859 2.055 -22.188 1 35.38 353 SER B CA 1
ATOM 7473 C C . SER B 1 353 ? 17.719 3.246 -22.594 1 35.38 353 SER B C 1
ATOM 7475 O O . SER B 1 353 ? 17.688 3.68 -23.75 1 35.38 353 SER B O 1
ATOM 7477 N N . PHE B 1 354 ? 17.672 4.262 -21.828 1 35.88 354 PHE B N 1
ATOM 7478 C CA . PHE B 1 354 ? 18.703 5.219 -22.203 1 35.88 354 PHE B CA 1
ATOM 7479 C C . PHE B 1 354 ? 20.078 4.559 -22.234 1 35.88 354 PHE B C 1
ATOM 7481 O O . PHE B 1 354 ? 20.438 3.82 -21.312 1 35.88 354 PHE B O 1
ATOM 7488 N N . GLU B 1 355 ? 20.422 4.262 -23.344 1 40.59 355 GLU B N 1
ATOM 7489 C CA . GLU B 1 355 ? 21.641 3.475 -23.547 1 40.59 355 GLU B CA 1
ATOM 7490 C C . GLU B 1 355 ? 22.609 3.643 -22.391 1 40.59 355 GLU B C 1
ATOM 7492 O O . GLU B 1 355 ? 23.266 2.684 -21.984 1 40.59 355 GLU B O 1
ATOM 7497 N N . HIS B 1 356 ? 23.25 4.98 -22.188 1 42.38 356 HIS B N 1
ATOM 7498 C CA . HIS B 1 356 ? 24.438 5.395 -21.453 1 42.38 356 HIS B CA 1
ATOM 7499 C C . HIS B 1 356 ? 24.141 6.602 -20.562 1 42.38 356 HIS B C 1
ATOM 7501 O O . HIS B 1 356 ? 23.672 7.633 -21.062 1 42.38 356 HIS B O 1
ATOM 7507 N N . GLY B 1 357 ? 23.812 6.453 -19.156 1 54.62 357 GLY B N 1
ATOM 7508 C CA . GLY B 1 357 ? 24 7.527 -18.188 1 54.62 357 GLY B CA 1
ATOM 7509 C C . GLY B 1 357 ? 22.875 7.609 -17.172 1 54.62 357 GLY B C 1
ATOM 7510 O O . GLY B 1 357 ? 21.953 6.789 -17.172 1 54.62 357 GLY B O 1
ATOM 7511 N N . ASP B 1 358 ? 22.984 8.547 -16.141 1 62.66 358 ASP B N 1
ATOM 7512 C CA . ASP B 1 358 ? 22.078 8.812 -15.023 1 62.66 358 ASP B CA 1
ATOM 7513 C C . ASP B 1 358 ? 20.75 9.383 -15.516 1 62.66 358 ASP B C 1
ATOM 7515 O O . ASP B 1 358 ? 20.719 10.148 -16.484 1 62.66 358 ASP B O 1
ATOM 7519 N N . VAL B 1 359 ? 19.609 8.664 -15.25 1 69.06 359 VAL B N 1
ATOM 7520 C CA . VAL B 1 359 ? 18.297 9.242 -15.523 1 69.06 359 VAL B CA 1
ATOM 7521 C C . VAL B 1 359 ? 17.719 9.852 -14.25 1 69.06 359 VAL B C 1
ATOM 7523 O O . VAL B 1 359 ? 17.922 9.32 -13.148 1 69.06 359 VAL B O 1
ATOM 7526 N N . GLY B 1 360 ? 17.359 11.094 -14.492 1 77.31 360 GLY B N 1
ATOM 7527 C CA . GLY B 1 360 ? 16.797 11.758 -13.32 1 77.31 360 GLY B CA 1
ATOM 7528 C C . GLY B 1 360 ? 15.398 12.297 -13.555 1 77.31 360 GLY B C 1
ATOM 7529 O O . GLY B 1 360 ? 14.945 12.375 -14.695 1 77.31 360 GLY B O 1
ATOM 7530 N N . ILE B 1 361 ? 14.617 12.43 -12.523 1 85.44 361 ILE B N 1
ATOM 7531 C CA . ILE B 1 361 ? 13.297 13.047 -12.5 1 85.44 361 ILE B CA 1
ATOM 7532 C C . ILE B 1 361 ? 13.336 14.312 -11.641 1 85.44 361 ILE B C 1
ATOM 7534 O O . ILE B 1 361 ? 13.852 14.297 -10.523 1 85.44 361 ILE B O 1
ATOM 7538 N N . VAL B 1 362 ? 12.906 15.375 -12.234 1 89.69 362 VAL B N 1
ATOM 7539 C CA . VAL B 1 362 ? 12.797 16.625 -11.508 1 89.69 362 VAL B CA 1
ATOM 7540 C C . VAL B 1 362 ? 11.328 17.016 -11.344 1 89.69 362 VAL B C 1
ATOM 7542 O O . VAL B 1 362 ? 10.633 17.25 -12.336 1 89.69 362 VAL B O 1
ATOM 7545 N N . ILE B 1 363 ? 10.828 17.094 -10.109 1 91.31 363 ILE B N 1
ATOM 7546 C CA . ILE B 1 363 ? 9.406 17.266 -9.82 1 91.31 363 ILE B CA 1
ATOM 7547 C C . ILE B 1 363 ? 9.188 18.562 -9.055 1 91.31 363 ILE B C 1
ATOM 7549 O O . ILE B 1 363 ? 9.906 18.844 -8.086 1 91.31 363 ILE B O 1
ATOM 7553 N N . PRO B 1 364 ? 8.203 19.344 -9.445 1 92.88 364 PRO B N 1
ATOM 7554 C CA . PRO B 1 364 ? 7.918 20.562 -8.703 1 92.88 364 PRO B CA 1
ATOM 7555 C C . PRO B 1 364 ? 7.277 20.297 -7.344 1 92.88 364 PRO B C 1
ATOM 7557 O O . PRO B 1 364 ? 6.496 19.359 -7.199 1 92.88 364 PRO B O 1
ATOM 7560 N N . LEU B 1 365 ? 7.641 21.031 -6.387 1 92.5 365 LEU B N 1
ATOM 7561 C CA . LEU B 1 365 ? 7.055 20.984 -5.051 1 92.5 365 LEU B CA 1
ATOM 7562 C C . LEU B 1 365 ? 6.141 22.188 -4.816 1 92.5 365 LEU B C 1
ATOM 7564 O O . LEU B 1 365 ? 6.281 22.891 -3.814 1 92.5 365 LEU B O 1
ATOM 7568 N N . GLY B 1 366 ? 5.223 22.312 -5.742 1 84.12 366 GLY B N 1
ATOM 7569 C CA . GLY B 1 366 ? 4.395 23.5 -5.664 1 84.12 366 GLY B CA 1
ATOM 7570 C C . GLY B 1 366 ? 5.168 24.781 -5.91 1 84.12 366 GLY B C 1
ATOM 7571 O O . GLY B 1 366 ? 6.027 24.844 -6.793 1 84.12 366 GLY B O 1
ATOM 7572 N N . GLY B 1 367 ? 4.855 25.844 -5.164 1 86.25 367 GLY B N 1
ATOM 7573 C CA . GLY B 1 367 ? 5.566 27.094 -5.281 1 86.25 367 GLY B CA 1
ATOM 7574 C C . GLY B 1 367 ? 6.758 27.203 -4.352 1 86.25 367 GLY B C 1
ATOM 7575 O O . GLY B 1 367 ? 7.449 28.219 -4.324 1 86.25 367 GLY B O 1
ATOM 7576 N N . HIS B 1 368 ? 7.113 26.016 -3.775 1 89.88 368 HIS B N 1
ATOM 7577 C CA . HIS B 1 368 ? 8.133 26.078 -2.734 1 89.88 368 HIS B CA 1
ATOM 7578 C C . HIS B 1 368 ? 9.5 25.688 -3.281 1 89.88 368 HIS B C 1
ATOM 7580 O O . HIS B 1 368 ? 10.531 26.125 -2.754 1 89.88 368 HIS B O 1
ATOM 7586 N N . GLY B 1 369 ? 9.492 24.844 -4.266 1 93.62 369 GLY B N 1
ATOM 7587 C CA . GLY B 1 369 ? 10.766 24.359 -4.777 1 93.62 369 GLY B CA 1
ATOM 7588 C C . GLY B 1 369 ? 10.625 23.172 -5.715 1 93.62 369 GLY B C 1
ATOM 7589 O O . GLY B 1 369 ? 9.656 23.094 -6.469 1 93.62 369 GLY B O 1
ATOM 7590 N N . VAL B 1 370 ? 11.836 22.422 -5.754 1 94 370 VAL B N 1
ATOM 7591 C CA . VAL B 1 370 ? 11.922 21.312 -6.707 1 94 370 VAL B CA 1
ATOM 7592 C C . VAL B 1 370 ? 12.617 20.125 -6.051 1 94 370 VAL B C 1
ATOM 7594 O O . VAL B 1 370 ? 13.531 20.297 -5.246 1 94 370 VAL B O 1
ATOM 7597 N N . LEU B 1 371 ? 12.055 18.984 -6.367 1 93.19 371 LEU B N 1
ATOM 7598 C CA . LEU B 1 371 ? 12.664 17.734 -5.945 1 93.19 371 LEU B CA 1
ATOM 7599 C C . LEU B 1 371 ? 13.336 17.031 -7.121 1 93.19 371 LEU B C 1
ATOM 7601 O O . LEU B 1 371 ? 12.695 16.766 -8.141 1 93.19 371 LEU B O 1
ATOM 7605 N N . GLY B 1 372 ? 14.664 16.797 -6.984 1 88.81 372 GLY B N 1
ATOM 7606 C CA . GLY B 1 372 ? 15.406 16.062 -8 1 88.81 372 GLY B CA 1
ATOM 7607 C C . GLY B 1 372 ? 15.789 14.672 -7.566 1 88.81 372 GLY B C 1
ATOM 7608 O O . GLY B 1 372 ? 16.25 14.469 -6.438 1 88.81 372 GLY B O 1
ATOM 7609 N N . LEU B 1 373 ? 15.484 13.742 -8.43 1 86.75 373 LEU B N 1
ATOM 7610 C CA . LEU B 1 373 ? 15.867 12.359 -8.195 1 86.75 373 LEU B CA 1
ATOM 7611 C C . LEU B 1 373 ? 16.75 11.836 -9.336 1 86.75 373 LEU B C 1
ATOM 7613 O O . LEU B 1 373 ? 16.484 12.125 -10.5 1 86.75 373 LEU B O 1
ATOM 7617 N N . VAL B 1 374 ? 17.828 11.094 -9.023 1 78.38 374 VAL B N 1
ATOM 7618 C CA . VAL B 1 374 ? 18.703 10.562 -10.055 1 78.38 374 VAL B CA 1
ATOM 7619 C C . VAL B 1 374 ? 19 9.094 -9.773 1 78.38 374 VAL B C 1
ATOM 7621 O O . VAL B 1 374 ? 19.391 8.734 -8.656 1 78.38 374 VAL B O 1
ATOM 7624 N N . ALA B 1 375 ? 18.656 8.297 -10.734 1 70.31 375 ALA B N 1
ATOM 7625 C CA . ALA B 1 375 ? 18.969 6.871 -10.648 1 70.31 375 ALA B CA 1
ATOM 7626 C C . ALA B 1 375 ? 20.25 6.547 -11.406 1 70.31 375 ALA B C 1
ATOM 7628 O O . ALA B 1 375 ? 20.438 6.98 -12.547 1 70.31 375 ALA B O 1
ATOM 7629 N N . PRO B 1 376 ? 21.109 5.891 -10.656 1 60.16 376 PRO B N 1
ATOM 7630 C CA . PRO B 1 376 ? 22.375 5.551 -11.328 1 60.16 376 PRO B CA 1
ATOM 7631 C C . PRO B 1 376 ? 22.188 4.508 -12.43 1 60.16 376 PRO B C 1
ATOM 7633 O O . PRO B 1 376 ? 23.031 4.395 -13.328 1 60.16 376 PRO B O 1
ATOM 7636 N N . SER B 1 377 ? 21.188 3.67 -12.25 1 58.31 377 SER B N 1
ATOM 7637 C CA . SER B 1 377 ? 21.078 2.494 -13.102 1 58.31 377 SER B CA 1
ATOM 7638 C C . SER B 1 377 ? 20.641 2.875 -14.516 1 58.31 377 SER B C 1
ATOM 7640 O O . SER B 1 377 ? 20.641 2.033 -15.414 1 58.31 377 SER B O 1
ATOM 7642 N N . GLY B 1 378 ? 20.594 4.281 -14.875 1 59.88 378 GLY B N 1
ATOM 7643 C CA . GLY B 1 378 ? 20.266 4.738 -16.219 1 59.88 378 GLY B CA 1
ATOM 7644 C C . GLY B 1 378 ? 18.797 4.602 -16.547 1 59.88 378 GLY B C 1
ATOM 7645 O O . GLY B 1 378 ? 18.375 4.871 -17.672 1 59.88 378 GLY B O 1
ATOM 7646 N N . ALA B 1 379 ? 17.953 3.885 -15.742 1 61.56 379 ALA B N 1
ATOM 7647 C CA . ALA B 1 379 ? 16.516 3.797 -16.031 1 61.56 379 ALA B CA 1
ATOM 7648 C C . ALA B 1 379 ? 15.688 4.008 -14.781 1 61.56 379 ALA B C 1
ATOM 7650 O O . ALA B 1 379 ? 16.141 3.705 -13.672 1 61.56 379 ALA B O 1
ATOM 7651 N N . VAL B 1 380 ? 14.695 4.824 -14.969 1 64 380 VAL B N 1
ATOM 7652 C CA . VAL B 1 380 ? 13.695 4.941 -13.914 1 64 380 VAL B CA 1
ATOM 7653 C C . VAL B 1 380 ? 12.438 4.164 -14.305 1 64 380 VAL B C 1
ATOM 7655 O O . VAL B 1 380 ? 11.805 4.461 -15.312 1 64 380 VAL B O 1
ATOM 7658 N N . ASP B 1 381 ? 12.203 3.055 -13.547 1 68.06 381 ASP B N 1
ATOM 7659 C CA . ASP B 1 381 ? 11.008 2.271 -13.859 1 68.06 381 ASP B CA 1
ATOM 7660 C C . ASP B 1 381 ? 9.742 2.998 -13.422 1 68.06 381 ASP B C 1
ATOM 7662 O O . ASP B 1 381 ? 9.812 4.027 -12.742 1 68.06 381 ASP B O 1
ATOM 7666 N N . GLU B 1 382 ? 8.656 2.527 -13.93 1 67.81 382 GLU B N 1
ATOM 7667 C CA . GLU B 1 382 ? 7.359 3.146 -13.68 1 67.81 382 GLU B CA 1
ATOM 7668 C C . GLU B 1 382 ? 7.062 3.221 -12.188 1 67.81 382 GLU B C 1
ATOM 7670 O O . GLU B 1 382 ? 6.449 4.184 -11.719 1 67.81 382 GLU B O 1
ATOM 7675 N N . PHE B 1 383 ? 7.531 2.221 -11.547 1 70.38 383 PHE B N 1
ATOM 7676 C CA . PHE B 1 383 ? 7.242 2.174 -10.117 1 70.38 383 PHE B CA 1
ATOM 7677 C C . PHE B 1 383 ? 8.008 3.258 -9.375 1 70.38 383 PHE B C 1
ATOM 7679 O O . PHE B 1 383 ? 7.445 3.957 -8.531 1 70.38 383 PHE B O 1
ATOM 7686 N N . SER B 1 384 ? 9.227 3.25 -9.664 1 73.81 384 SER B N 1
ATOM 7687 C CA . SER B 1 384 ? 10.062 4.281 -9.047 1 73.81 384 SER B CA 1
ATOM 7688 C C . SER B 1 384 ? 9.531 5.676 -9.367 1 73.81 384 SER B C 1
ATOM 7690 O O . SER B 1 384 ? 9.562 6.566 -8.516 1 73.81 384 SER B O 1
ATOM 7692 N N . ASP B 1 385 ? 9.055 5.863 -10.539 1 77.12 385 ASP B N 1
ATOM 7693 C CA . ASP B 1 385 ? 8.469 7.137 -10.953 1 77.12 385 ASP B CA 1
ATOM 7694 C C . ASP B 1 385 ? 7.234 7.469 -10.109 1 77.12 385 ASP B C 1
ATOM 7696 O O . ASP B 1 385 ? 7.082 8.602 -9.641 1 77.12 385 ASP B O 1
ATOM 7700 N N . ARG B 1 386 ? 6.418 6.574 -9.938 1 73.38 386 ARG B N 1
ATOM 7701 C CA . ARG B 1 386 ? 5.219 6.777 -9.133 1 73.38 386 ARG B CA 1
ATOM 7702 C C . ARG B 1 386 ? 5.578 7.109 -7.688 1 73.38 386 ARG B C 1
ATOM 7704 O O . ARG B 1 386 ? 4.973 7.996 -7.082 1 73.38 386 ARG B O 1
ATOM 7711 N N . LEU B 1 387 ? 6.516 6.34 -7.215 1 75.5 387 LEU B N 1
ATOM 7712 C CA . LEU B 1 387 ? 6.949 6.582 -5.844 1 75.5 387 LEU B CA 1
ATOM 7713 C C . LEU B 1 387 ? 7.488 8 -5.684 1 75.5 387 LEU B C 1
ATOM 7715 O O . LEU B 1 387 ? 7.234 8.656 -4.668 1 75.5 387 LEU B O 1
ATOM 7719 N N . ALA B 1 388 ? 8.188 8.398 -6.645 1 81.25 388 ALA B N 1
ATOM 7720 C CA . ALA B 1 388 ? 8.766 9.742 -6.621 1 81.25 388 ALA B CA 1
ATOM 7721 C C . ALA B 1 388 ? 7.672 10.805 -6.586 1 81.25 388 ALA B C 1
ATOM 7723 O O . ALA B 1 388 ? 7.77 11.781 -5.836 1 81.25 388 ALA B O 1
ATOM 7724 N N . HIS B 1 389 ? 6.684 10.641 -7.305 1 79.69 389 HIS B N 1
ATOM 7725 C CA . HIS B 1 389 ? 5.598 11.609 -7.375 1 79.69 389 HIS B CA 1
ATOM 7726 C C . HIS B 1 389 ? 4.801 11.641 -6.074 1 79.69 389 HIS B C 1
ATOM 7728 O O . HIS B 1 389 ? 4.359 12.703 -5.633 1 79.69 389 HIS B O 1
ATOM 7734 N N . VAL B 1 390 ? 4.621 10.469 -5.594 1 73 390 VAL B N 1
ATOM 7735 C CA . VAL B 1 390 ? 3.91 10.398 -4.32 1 73 390 VAL B CA 1
ATOM 7736 C C . VAL B 1 390 ? 4.711 11.133 -3.244 1 73 390 VAL B C 1
ATOM 7738 O O . VAL B 1 390 ? 4.148 11.898 -2.459 1 73 390 VAL B O 1
ATOM 7741 N N . LEU B 1 391 ? 5.895 10.867 -3.166 1 79.88 391 LEU B N 1
ATOM 7742 C CA . LEU B 1 391 ? 6.75 11.539 -2.197 1 79.88 391 LEU B CA 1
ATOM 7743 C C . LEU B 1 391 ? 6.715 13.055 -2.402 1 79.88 391 LEU B C 1
ATOM 7745 O O . LEU B 1 391 ? 6.555 13.812 -1.444 1 79.88 391 LEU B O 1
ATOM 7749 N N . ALA B 1 392 ? 6.824 13.453 -3.625 1 85.19 392 ALA B N 1
ATOM 7750 C CA . ALA B 1 392 ? 6.844 14.875 -3.951 1 85.19 392 ALA B CA 1
ATOM 7751 C C . ALA B 1 392 ? 5.543 15.555 -3.529 1 85.19 392 ALA B C 1
ATOM 7753 O O . ALA B 1 392 ? 5.562 16.672 -3.008 1 85.19 392 ALA B O 1
ATOM 7754 N N . SER B 1 393 ? 4.504 14.93 -3.762 1 79.56 393 SER B N 1
ATOM 7755 C CA . SER B 1 393 ? 3.209 15.492 -3.402 1 79.56 393 SER B CA 1
ATOM 7756 C C . SER B 1 393 ? 3.084 15.672 -1.893 1 79.56 393 SER B C 1
ATOM 7758 O O . SER B 1 393 ? 2.51 16.656 -1.424 1 79.56 393 SER B O 1
ATOM 7760 N N . ASN B 1 394 ? 3.525 14.703 -1.207 1 77.75 394 ASN B N 1
ATOM 7761 C CA . ASN B 1 394 ? 3.48 14.797 0.249 1 77.75 394 ASN B CA 1
ATOM 7762 C C . ASN B 1 394 ? 4.41 15.883 0.774 1 77.75 394 ASN B C 1
ATOM 7764 O O . ASN B 1 394 ? 4.078 16.578 1.734 1 77.75 394 ASN B O 1
ATOM 7768 N N . VAL B 1 395 ? 5.438 15.992 0.191 1 85 395 VAL B N 1
ATOM 7769 C CA . VAL B 1 395 ? 6.402 17.016 0.586 1 85 395 VAL B CA 1
ATOM 7770 C C . VAL B 1 395 ? 5.84 18.391 0.295 1 85 395 VAL B C 1
ATOM 7772 O O . VAL B 1 395 ? 5.938 19.297 1.126 1 85 395 VAL B O 1
ATOM 7775 N N . ALA B 1 396 ? 5.246 18.531 -0.851 1 85.5 396 ALA B N 1
ATOM 7776 C CA . ALA B 1 396 ? 4.625 19.812 -1.207 1 85.5 396 ALA B CA 1
ATOM 7777 C C . ALA B 1 396 ? 3.547 20.188 -0.2 1 85.5 396 ALA B C 1
ATOM 7779 O O . ALA B 1 396 ? 3.467 21.344 0.22 1 85.5 396 ALA B O 1
ATOM 7780 N N . ALA B 1 397 ? 2.834 19.266 0.168 1 77.5 397 ALA B N 1
ATOM 7781 C CA . ALA B 1 397 ? 1.779 19.516 1.148 1 77.5 397 ALA B CA 1
ATOM 7782 C C . ALA B 1 397 ? 2.369 19.906 2.5 1 77.5 397 ALA B C 1
ATOM 7784 O O . ALA B 1 397 ? 1.82 20.766 3.197 1 77.5 397 ALA B O 1
ATOM 7785 N N . ALA B 1 398 ? 3.377 19.234 2.867 1 80.94 398 ALA B N 1
ATOM 7786 C CA . ALA B 1 398 ? 4.051 19.562 4.121 1 80.94 398 ALA B CA 1
ATOM 7787 C C . ALA B 1 398 ? 4.609 20.984 4.09 1 80.94 398 ALA B C 1
ATOM 7789 O O . ALA B 1 398 ? 4.555 21.703 5.09 1 80.94 398 ALA B O 1
ATOM 7790 N N . PHE B 1 399 ? 5.09 21.406 2.992 1 85.62 399 PHE B N 1
ATOM 7791 C CA . PHE B 1 399 ? 5.598 22.766 2.846 1 85.62 399 PHE B CA 1
ATOM 7792 C C . PHE B 1 399 ? 4.473 23.781 2.982 1 85.62 399 PHE B C 1
ATOM 7794 O O . PHE B 1 399 ? 4.629 24.797 3.648 1 85.62 399 PHE B O 1
ATOM 7801 N N . ASP B 1 400 ? 3.395 23.469 2.375 1 83 400 ASP B N 1
ATOM 7802 C CA . ASP B 1 400 ? 2.238 24.359 2.477 1 83 400 ASP B CA 1
ATOM 7803 C C . ASP B 1 400 ? 1.818 24.547 3.934 1 83 400 ASP B C 1
ATOM 7805 O O . ASP B 1 400 ? 1.564 25.672 4.371 1 83 400 ASP B O 1
ATOM 7809 N N . ARG B 1 401 ? 1.831 23.5 4.469 1 76.38 401 ARG B N 1
ATOM 7810 C CA . ARG B 1 401 ? 1.422 23.516 5.871 1 76.38 401 ARG B CA 1
ATOM 7811 C C . ARG B 1 401 ? 2.42 24.297 6.723 1 76.38 401 ARG B C 1
ATOM 7813 O O . ARG B 1 401 ? 2.025 25.109 7.566 1 76.38 401 ARG B O 1
ATOM 7820 N N . ALA B 1 402 ? 3.594 23.984 6.625 1 80.38 402 ALA B N 1
ATOM 7821 C CA . ALA B 1 402 ? 4.637 24.656 7.395 1 80.38 402 ALA B CA 1
ATOM 7822 C C . ALA B 1 402 ? 4.621 26.156 7.133 1 80.38 402 ALA B C 1
ATOM 7824 O O . ALA B 1 402 ? 4.832 26.953 8.055 1 80.38 402 ALA B O 1
ATOM 7825 N N . GLU B 1 403 ? 4.363 26.5 5.949 1 81.62 403 GLU B N 1
ATOM 7826 C CA . GLU B 1 403 ? 4.309 27.922 5.59 1 81.62 403 GLU B CA 1
ATOM 7827 C C . GLU B 1 403 ? 3.125 28.609 6.258 1 81.62 403 GLU B C 1
ATOM 7829 O O . GLU B 1 403 ? 3.258 29.719 6.762 1 81.62 403 GLU B O 1
ATOM 7834 N N . ARG B 1 404 ? 2.121 27.922 6.258 1 78.38 404 ARG B N 1
ATOM 7835 C CA . ARG B 1 404 ? 0.937 28.484 6.902 1 78.38 404 ARG B CA 1
ATOM 7836 C C . ARG B 1 404 ? 1.165 28.672 8.398 1 78.38 404 ARG B C 1
ATOM 7838 O O . ARG B 1 404 ? 0.83 29.719 8.953 1 78.38 404 ARG B O 1
ATOM 7845 N N . GLU B 1 405 ? 1.721 27.781 8.945 1 77.56 405 GLU B N 1
ATOM 7846 C CA . GLU B 1 405 ? 1.999 27.844 10.375 1 77.56 405 GLU B CA 1
ATOM 7847 C C . GLU B 1 405 ? 3.01 28.938 10.695 1 77.56 405 GLU B C 1
ATOM 7849 O O . GLU B 1 405 ? 2.873 29.641 11.695 1 77.56 405 GLU B O 1
ATOM 7854 N N . ARG B 1 406 ? 3.896 29 9.867 1 75.56 406 ARG B N 1
ATOM 7855 C CA . ARG B 1 406 ? 4.918 30.016 10.07 1 75.56 406 ARG B CA 1
ATOM 7856 C C . ARG B 1 406 ? 4.32 31.422 9.93 1 75.56 406 ARG B C 1
ATOM 7858 O O . ARG B 1 406 ? 4.668 32.312 10.695 1 75.56 406 ARG B O 1
ATOM 7865 N N . GLU B 1 407 ? 3.523 31.469 8.984 1 76.94 407 GLU B N 1
ATOM 7866 C CA . GLU B 1 407 ? 2.883 32.781 8.773 1 76.94 407 GLU B CA 1
ATOM 7867 C C . GLU B 1 407 ? 2.029 33.156 9.977 1 76.94 407 GLU B C 1
ATOM 7869 O O . GLU B 1 407 ? 2.072 34.312 10.422 1 76.94 407 GLU B O 1
ATOM 7874 N N . LEU B 1 408 ? 1.384 32.25 10.508 1 76.38 408 LEU B N 1
ATOM 7875 C CA . LEU B 1 408 ? 0.556 32.531 11.68 1 76.38 408 LEU B CA 1
ATOM 7876 C C . LEU B 1 408 ? 1.419 32.875 12.883 1 76.38 408 LEU B C 1
ATOM 7878 O O . LEU B 1 408 ? 1.1 33.781 13.641 1 76.38 408 LEU B O 1
ATOM 7882 N N . ALA B 1 409 ? 2.436 32.156 12.969 1 76.25 409 ALA B N 1
ATOM 7883 C CA . ALA B 1 409 ? 3.355 32.375 14.078 1 76.25 409 ALA B CA 1
ATOM 7884 C C . ALA B 1 409 ? 4.039 33.75 13.945 1 76.25 409 ALA B C 1
ATOM 7886 O O . ALA B 1 409 ? 4.211 34.469 14.938 1 76.25 409 ALA B O 1
ATOM 7887 N N . ARG B 1 410 ? 4.438 34 12.758 1 71.69 410 ARG B N 1
ATOM 7888 C CA . ARG B 1 410 ? 5.074 35.312 12.5 1 71.69 410 ARG B CA 1
ATOM 7889 C C . ARG B 1 410 ? 4.125 36.469 12.805 1 71.69 410 ARG B C 1
ATOM 7891 O O . ARG B 1 410 ? 4.512 37.438 13.445 1 71.69 410 ARG B O 1
ATOM 7898 N N . LYS B 1 411 ? 3.006 36.25 12.328 1 72.19 411 LYS B N 1
ATOM 7899 C CA . LYS B 1 411 ? 2.008 37.281 12.594 1 72.19 411 LYS B CA 1
ATOM 7900 C C . LYS B 1 411 ? 1.787 37.469 14.086 1 72.19 411 LYS B C 1
ATOM 7902 O O . LYS B 1 411 ? 1.69 38.594 14.57 1 72.19 411 LYS B O 1
ATOM 7907 N N . ASN B 1 412 ? 1.755 36.406 14.734 1 74.19 412 ASN B N 1
ATOM 7908 C CA . ASN B 1 412 ? 1.584 36.438 16.172 1 74.19 412 ASN B CA 1
ATOM 7909 C C . ASN B 1 412 ? 2.746 37.156 16.859 1 74.19 412 ASN B C 1
ATOM 7911 O O . ASN B 1 412 ? 2.535 38 17.734 1 74.19 412 ASN B O 1
ATOM 7915 N N . ARG B 1 413 ? 3.846 36.844 16.438 1 71 413 ARG B N 1
ATOM 7916 C CA . ARG B 1 413 ? 5.035 37.438 17.016 1 71 413 ARG B CA 1
ATOM 7917 C C . ARG B 1 413 ? 5.074 38.938 16.734 1 71 413 ARG B C 1
ATOM 7919 O O . ARG B 1 413 ? 5.434 39.719 17.625 1 71 413 ARG B O 1
ATOM 7926 N N . GLN B 1 414 ? 4.77 39.219 15.57 1 68.62 414 GLN B N 1
ATOM 7927 C CA . GLN B 1 414 ? 4.77 40.625 15.188 1 68.62 414 GLN B CA 1
ATOM 7928 C C . GLN B 1 414 ? 3.758 41.406 16 1 68.62 414 GLN B C 1
ATOM 7930 O O . GLN B 1 414 ? 4.059 42.5 16.484 1 68.62 414 GLN B O 1
ATOM 7935 N N . LEU B 1 415 ? 2.664 40.812 16.141 1 71.12 415 LEU B N 1
ATOM 7936 C CA . LEU B 1 415 ? 1.623 41.469 16.906 1 71.12 415 LEU B CA 1
ATOM 7937 C C . LEU B 1 415 ? 2.045 41.625 18.359 1 71.12 415 LEU B C 1
ATOM 7939 O O . LEU B 1 415 ? 1.803 42.688 18.969 1 71.12 415 LEU B O 1
ATOM 7943 N N . GLU B 1 416 ? 2.689 40.688 18.828 1 72 416 GLU B N 1
ATOM 7944 C CA . GLU B 1 416 ? 3.166 40.719 20.203 1 72 416 GLU B CA 1
ATOM 7945 C C . GLU B 1 416 ? 4.246 41.781 20.391 1 72 416 GLU B C 1
ATOM 7947 O O . GLU B 1 416 ? 4.23 42.531 21.375 1 72 416 GLU B O 1
ATOM 7952 N N . GLU B 1 417 ? 5.133 41.75 19.547 1 68.75 417 GLU B N 1
ATOM 7953 C CA . GLU B 1 417 ? 6.219 42.719 19.609 1 68.75 417 GLU B CA 1
ATOM 7954 C C . GLU B 1 417 ? 5.691 44.125 19.516 1 68.75 417 GLU B C 1
ATOM 7956 O O . GLU B 1 417 ? 6.129 45.031 20.25 1 68.75 417 GLU B O 1
ATOM 7961 N N . PHE B 1 418 ? 4.746 44.25 18.75 1 67.19 418 PHE B N 1
ATOM 7962 C CA . PHE B 1 418 ? 4.168 45.594 18.562 1 67.19 418 PHE B CA 1
ATOM 7963 C C . PHE B 1 418 ? 3.406 46.031 19.797 1 67.19 418 PHE B C 1
ATOM 7965 O O . PHE B 1 418 ? 3.51 47.188 20.219 1 67.19 418 PHE B O 1
ATOM 7972 N N . ALA B 1 419 ? 2.693 45.125 20.156 1 69.75 419 ALA B N 1
ATOM 7973 C CA . ALA B 1 419 ? 1.928 45.438 21.359 1 69.75 419 ALA B CA 1
ATOM 7974 C C . ALA B 1 419 ? 2.852 45.812 22.516 1 69.75 419 ALA B C 1
ATOM 7976 O O . ALA B 1 419 ? 2.568 46.75 23.266 1 69.75 419 ALA B O 1
ATOM 7977 N N . THR B 1 420 ? 3.965 45.188 22.5 1 70.06 420 THR B N 1
ATOM 7978 C CA . THR B 1 420 ? 4.906 45.406 23.594 1 70.06 420 THR B CA 1
ATOM 7979 C C . THR B 1 420 ? 5.625 46.75 23.406 1 70.06 420 THR B C 1
ATOM 7981 O O . THR B 1 420 ? 5.707 47.562 24.344 1 70.06 420 THR B O 1
ATOM 7984 N N . LEU B 1 421 ? 6.137 47.062 22.266 1 66.19 421 LEU B N 1
ATOM 7985 C CA . LEU B 1 421 ? 6.871 48.281 21.984 1 66.19 421 LEU B CA 1
ATOM 7986 C C . LEU B 1 421 ? 5.949 49.5 22.047 1 66.19 421 LEU B C 1
ATOM 7988 O O . LEU B 1 421 ? 6.316 50.531 22.594 1 66.19 421 LEU B O 1
ATOM 7992 N N . GLY B 1 422 ? 4.801 49.281 21.375 1 70.19 422 GLY B N 1
ATOM 7993 C CA . GLY B 1 422 ? 3.822 50.344 21.422 1 70.19 422 GLY B CA 1
ATOM 7994 C C . GLY B 1 422 ? 3.393 50.688 22.844 1 70.19 422 GLY B C 1
ATOM 7995 O O . GLY B 1 422 ? 3.314 51.875 23.188 1 70.19 422 GLY B O 1
ATOM 7996 N N . ALA B 1 423 ? 3.188 49.688 23.625 1 72.31 423 ALA B N 1
ATOM 7997 C CA . ALA B 1 423 ? 2.764 49.906 25 1 72.31 423 ALA B CA 1
ATOM 7998 C C . ALA B 1 423 ? 3.857 50.594 25.812 1 72.31 423 ALA B C 1
ATOM 8000 O O . ALA B 1 423 ? 3.57 51.469 26.656 1 72.31 423 ALA B O 1
ATOM 8001 N N . HIS B 1 424 ? 5.094 50.219 25.562 1 72.38 424 HIS B N 1
ATOM 8002 C CA . HIS B 1 424 ? 6.219 50.844 26.266 1 72.38 424 HIS B CA 1
ATOM 8003 C C . HIS B 1 424 ? 6.355 52.312 25.922 1 72.38 424 HIS B C 1
ATOM 8005 O O . HIS B 1 424 ? 6.555 53.156 26.812 1 72.38 424 HIS B O 1
ATOM 8011 N N . GLU B 1 425 ? 6.176 52.594 24.688 1 72.44 425 GLU B N 1
ATOM 8012 C CA . GLU B 1 425 ? 6.305 53.969 24.234 1 72.44 425 GLU B CA 1
ATOM 8013 C C . GLU B 1 425 ? 5.148 54.812 24.75 1 72.44 425 GLU B C 1
ATOM 8015 O O . GLU B 1 425 ? 5.348 55.969 25.172 1 72.44 425 GLU B O 1
ATOM 8020 N N . LEU B 1 426 ? 4.039 54.312 24.703 1 80.5 426 LEU B N 1
ATOM 8021 C CA . LEU B 1 426 ? 2.869 55 25.219 1 80.5 426 LEU B CA 1
ATOM 8022 C C . LEU B 1 426 ? 2.984 55.25 26.719 1 80.5 426 LEU B C 1
ATOM 8024 O O . LEU B 1 426 ? 2.623 56.312 27.203 1 80.5 426 LEU B O 1
ATOM 8028 N N . ARG B 1 427 ? 3.59 54.312 27.344 1 79.06 427 ARG B N 1
ATOM 8029 C CA . ARG B 1 427 ? 3.76 54.438 28.781 1 79.06 427 ARG B CA 1
ATOM 8030 C C . ARG B 1 427 ? 4.727 55.562 29.125 1 79.06 427 ARG B C 1
ATOM 8032 O O . ARG B 1 427 ? 4.465 56.375 30.031 1 79.06 427 ARG B O 1
ATOM 8039 N N . ASN B 1 428 ? 5.773 55.594 28.422 1 79.56 428 ASN B N 1
ATOM 8040 C CA . ASN B 1 428 ? 6.77 56.625 28.656 1 79.56 428 ASN B CA 1
ATOM 8041 C C . ASN B 1 428 ? 6.184 58.031 28.438 1 79.56 428 ASN B C 1
ATOM 8043 O O . ASN B 1 428 ? 6.402 58.938 29.25 1 79.56 428 ASN B O 1
ATOM 8047 N N . ARG B 1 429 ? 5.453 58.188 27.453 1 81.06 429 ARG B N 1
ATOM 8048 C CA . ARG B 1 429 ? 4.855 59.5 27.141 1 81.06 429 ARG B CA 1
ATOM 8049 C C . ARG B 1 429 ? 3.748 59.844 28.125 1 81.06 429 ARG B C 1
ATOM 8051 O O . ARG B 1 429 ? 3.582 61 28.484 1 81.06 429 ARG B O 1
ATOM 8058 N N . LEU B 1 430 ? 3.107 58.844 28.484 1 87.62 430 LEU B N 1
ATOM 8059 C CA . LEU B 1 430 ? 2.051 59.062 29.469 1 87.62 430 LEU B CA 1
ATOM 8060 C C . LEU B 1 430 ? 2.631 59.531 30.797 1 87.62 430 LEU B C 1
ATOM 8062 O O . LEU B 1 430 ? 2.062 60.406 31.453 1 87.62 430 LEU B O 1
ATOM 8066 N N . GLN B 1 431 ? 3.752 59.031 31.125 1 87.5 431 GLN B N 1
ATOM 8067 C CA . GLN B 1 431 ? 4.398 59.438 32.375 1 87.5 431 GLN B CA 1
ATOM 8068 C C . GLN B 1 431 ? 4.871 60.875 32.312 1 87.5 431 GLN B C 1
ATOM 8070 O O . GLN B 1 431 ? 4.766 61.625 33.312 1 87.5 431 GLN B O 1
ATOM 8075 N N . ILE B 1 432 ? 5.387 61.281 31.203 1 85.56 432 ILE B N 1
ATOM 8076 C CA . ILE B 1 432 ? 5.812 62.656 31 1 85.56 432 ILE B CA 1
ATOM 8077 C C . ILE B 1 432 ? 4.609 63.594 31.125 1 85.56 432 ILE B C 1
ATOM 8079 O O . ILE B 1 432 ? 4.676 64.625 31.812 1 85.56 432 ILE B O 1
ATOM 8083 N N . ALA B 1 433 ? 3.533 63.219 30.469 1 87.75 433 ALA B N 1
ATOM 8084 C CA . ALA B 1 433 ? 2.316 64 30.516 1 87.75 433 ALA B CA 1
ATOM 8085 C C . ALA B 1 433 ? 1.771 64.125 31.938 1 87.75 433 ALA B C 1
ATOM 8087 O O . ALA B 1 433 ? 1.374 65.188 32.406 1 87.75 433 ALA B O 1
ATOM 8088 N N . LEU B 1 434 ? 1.806 63.031 32.594 1 90.38 434 LEU B N 1
ATOM 8089 C CA . LEU B 1 434 ? 1.325 62.969 33.969 1 90.38 434 LEU B CA 1
ATOM 8090 C C . LEU B 1 434 ? 2.16 63.875 34.875 1 90.38 434 LEU B C 1
ATOM 8092 O O . LEU B 1 434 ? 1.614 64.625 35.719 1 90.38 434 LEU B O 1
ATOM 8096 N N . ALA B 1 435 ? 3.414 63.812 34.719 1 89.75 435 ALA B N 1
ATOM 8097 C CA . ALA B 1 435 ? 4.316 64.625 35.5 1 89.75 435 ALA B CA 1
ATOM 8098 C C . ALA B 1 435 ? 4.086 66.125 35.25 1 89.75 435 ALA B C 1
ATOM 8100 O O . ALA B 1 435 ? 4.09 66.938 36.188 1 89.75 435 ALA B O 1
ATOM 8101 N N . ASN B 1 436 ? 3.896 66.5 34.031 1 88.06 436 ASN B N 1
ATOM 8102 C CA . ASN B 1 436 ? 3.66 67.875 33.656 1 88.06 436 ASN B CA 1
ATOM 8103 C C . ASN B 1 436 ? 2.344 68.375 34.25 1 88.06 436 ASN B C 1
ATOM 8105 O O . ASN B 1 436 ? 2.287 69.5 34.781 1 88.06 436 ASN B O 1
ATOM 8109 N N . VAL B 1 437 ? 1.391 67.625 34.125 1 89.75 437 VAL B N 1
ATOM 8110 C CA . VAL B 1 437 ? 0.07 68.062 34.594 1 89.75 437 VAL B CA 1
ATOM 8111 C C . VAL B 1 437 ? 0.09 68.188 36.125 1 89.75 437 VAL B C 1
ATOM 8113 O O . VAL B 1 437 ? -0.472 69.125 36.688 1 89.75 437 VAL B O 1
ATOM 8116 N N . ALA B 1 438 ? 0.752 67.25 36.75 1 88.75 438 ALA B N 1
ATOM 8117 C CA . ALA B 1 438 ? 0.861 67.312 38.188 1 88.75 438 ALA B CA 1
ATOM 8118 C C . ALA B 1 438 ? 1.592 68.562 38.656 1 88.75 438 ALA B C 1
ATOM 8120 O O . ALA B 1 438 ? 1.2 69.188 39.656 1 88.75 438 ALA B O 1
ATOM 8121 N N . ARG B 1 439 ? 2.621 68.875 38 1 88.5 439 ARG B N 1
ATOM 8122 C CA . ARG B 1 439 ? 3.389 70.125 38.344 1 88.5 439 ARG B CA 1
ATOM 8123 C C . ARG B 1 439 ? 2.559 71.375 38.156 1 88.5 439 ARG B C 1
ATOM 8125 O O . ARG B 1 439 ? 2.654 72.312 38.938 1 88.5 439 ARG B O 1
ATOM 8132 N N . GLU B 1 440 ? 1.848 71.375 37.125 1 87.75 440 GLU B N 1
ATOM 8133 C CA . GLU B 1 440 ? 0.982 72.5 36.844 1 87.75 440 GLU B CA 1
ATOM 8134 C C . GLU B 1 440 ? -0.125 72.625 37.906 1 87.75 440 GLU B C 1
ATOM 8136 O O . GLU B 1 440 ? -0.505 73.75 38.281 1 87.75 440 GLU B O 1
ATOM 8141 N N . ARG B 1 441 ? -0.645 71.5 38.281 1 86.81 441 ARG B N 1
ATOM 8142 C CA . ARG B 1 441 ? -1.698 71.438 39.281 1 86.81 441 ARG B CA 1
ATOM 8143 C C . ARG B 1 441 ? -1.187 71.938 40.625 1 86.81 441 ARG B C 1
ATOM 8145 O O . ARG B 1 441 ? -1.936 72.562 41.406 1 86.81 441 ARG B O 1
ATOM 8152 N N . ALA B 1 442 ? 0.015 71.688 40.906 1 86.69 442 ALA B N 1
ATOM 8153 C CA . ALA B 1 442 ? 0.621 72.188 42.156 1 86.69 442 ALA B CA 1
ATOM 8154 C C . ALA B 1 442 ? 0.688 73.688 42.188 1 86.69 442 ALA B C 1
ATOM 8156 O O . ALA B 1 442 ? 0.685 74.25 43.281 1 86.69 442 ALA B O 1
ATOM 8157 N N . THR B 1 443 ? 0.719 74.375 41.094 1 82.31 443 THR B N 1
ATOM 8158 C CA . THR B 1 443 ? 0.835 75.812 41.031 1 82.31 443 THR B CA 1
ATOM 8159 C C . THR B 1 443 ? -0.542 76.5 40.938 1 82.31 443 THR B C 1
ATOM 8161 O O . THR B 1 443 ? -0.69 77.688 41.219 1 82.31 443 THR B O 1
ATOM 8164 N N . ARG B 1 444 ? -1.464 75.688 40.469 1 77.81 444 ARG B N 1
ATOM 8165 C CA . ARG B 1 444 ? -2.797 76.25 40.281 1 77.81 444 ARG B CA 1
ATOM 8166 C C . ARG B 1 444 ? -3.875 75.188 40.562 1 77.81 444 ARG B C 1
ATOM 8168 O O . ARG B 1 444 ? -3.789 74.062 40.125 1 77.81 444 ARG B O 1
ATOM 8175 N N . ASP B 1 445 ? -4.758 75.625 41.406 1 77.25 445 ASP B N 1
ATOM 8176 C CA . ASP B 1 445 ? -5.895 74.75 41.688 1 77.25 445 ASP B CA 1
ATOM 8177 C C . ASP B 1 445 ? -6.918 74.812 40.562 1 77.25 445 ASP B C 1
ATOM 8179 O O . ASP B 1 445 ? -7.59 75.812 40.344 1 77.25 445 ASP B O 1
ATOM 8183 N N . SER B 1 446 ? -6.934 73.938 39.562 1 83.81 446 SER B N 1
ATOM 8184 C CA . SER B 1 446 ? -7.832 73.812 38.406 1 83.81 446 SER B CA 1
ATOM 8185 C C . SER B 1 446 ? -8.508 72.438 38.375 1 83.81 446 SER B C 1
ATOM 8187 O O . SER B 1 446 ? -7.836 71.375 38.406 1 83.81 446 SER B O 1
ATOM 8189 N N . GLN B 1 447 ? -9.805 72.438 38.375 1 82.44 447 GLN B N 1
ATOM 8190 C CA . GLN B 1 447 ? -10.594 71.188 38.281 1 82.44 447 GLN B CA 1
ATOM 8191 C C . GLN B 1 447 ? -10.312 70.438 36.969 1 82.44 447 GLN B C 1
ATOM 8193 O O . GLN B 1 447 ? -10.328 69.25 36.906 1 82.44 447 GLN B O 1
ATOM 8198 N N . ARG B 1 448 ? -10.008 71.25 36.031 1 85.5 448 ARG B N 1
ATOM 8199 C CA . ARG B 1 448 ? -9.727 70.688 34.719 1 85.5 448 ARG B CA 1
ATOM 8200 C C . ARG B 1 448 ? -8.422 69.875 34.75 1 85.5 448 ARG B C 1
ATOM 8202 O O . ARG B 1 448 ? -8.328 68.812 34.156 1 85.5 448 ARG B O 1
ATOM 8209 N N . LEU B 1 449 ? -7.426 70.438 35.406 1 88.94 449 LEU B N 1
ATOM 8210 C CA . LEU B 1 449 ? -6.133 69.75 35.5 1 88.94 449 LEU B CA 1
ATOM 8211 C C . LEU B 1 449 ? -6.223 68.5 36.344 1 88.94 449 LEU B C 1
ATOM 8213 O O . LEU B 1 449 ? -5.543 67.5 36.094 1 88.94 449 LEU B O 1
ATOM 8217 N N . GLU B 1 450 ? -7.043 68.625 37.312 1 87.44 450 GLU B N 1
ATOM 8218 C CA . GLU B 1 450 ? -7.277 67.438 38.156 1 87.44 450 GLU B CA 1
ATOM 8219 C C . GLU B 1 450 ? -7.93 66.312 37.344 1 87.44 450 GLU B C 1
ATOM 8221 O O . GLU B 1 450 ? -7.531 65.125 37.469 1 87.44 450 GLU B O 1
ATOM 8226 N N . GLY B 1 451 ? -8.914 66.625 36.562 1 85.69 451 GLY B N 1
ATOM 8227 C CA . GLY B 1 451 ? -9.555 65.688 35.688 1 85.69 451 GLY B CA 1
ATOM 8228 C C . GLY B 1 451 ? -8.609 65.062 34.656 1 85.69 451 GLY B C 1
ATOM 8229 O O . GLY B 1 451 ? -8.68 63.875 34.344 1 85.69 451 GLY B O 1
ATOM 8230 N N . THR B 1 452 ? -7.781 65.875 34.125 1 89.69 452 THR B N 1
ATOM 8231 C CA . THR B 1 452 ? -6.801 65.438 33.156 1 89.69 452 THR B CA 1
ATOM 8232 C C . THR B 1 452 ? -5.824 64.438 33.781 1 89.69 452 THR B C 1
ATOM 8234 O O . THR B 1 452 ? -5.465 63.406 33.188 1 89.69 452 THR B O 1
ATOM 8237 N N . GLU B 1 453 ? -5.352 64.75 34.969 1 89.25 453 GLU B N 1
ATOM 8238 C CA . GLU B 1 453 ? -4.449 63.875 35.688 1 89.25 453 GLU B CA 1
ATOM 8239 C C . GLU B 1 453 ? -5.094 62.5 35.906 1 89.25 453 GLU B C 1
ATOM 8241 O O . GLU B 1 453 ? -4.453 61.469 35.719 1 89.25 453 GLU B O 1
ATOM 8246 N N . HIS B 1 454 ? -6.359 62.531 36.219 1 82.94 454 HIS B N 1
ATOM 8247 C CA . HIS B 1 454 ? -7.094 61.281 36.438 1 82.94 454 HIS B CA 1
ATOM 8248 C C . HIS B 1 454 ? -7.223 60.5 35.125 1 82.94 454 HIS B C 1
ATOM 8250 O O . HIS B 1 454 ? -7.121 59.281 35.125 1 82.94 454 HIS B O 1
ATOM 8256 N N . THR B 1 455 ? -7.516 61.188 34.125 1 85.5 455 THR B N 1
ATOM 8257 C CA . THR B 1 455 ? -7.645 60.562 32.812 1 85.5 455 THR B CA 1
ATOM 8258 C C . THR B 1 455 ? -6.324 59.906 32.375 1 85.5 455 THR B C 1
ATOM 8260 O O . THR B 1 455 ? -6.312 58.781 31.875 1 85.5 455 THR B O 1
ATOM 8263 N N . LEU B 1 456 ? -5.227 60.562 32.562 1 89.69 456 LEU B N 1
ATOM 8264 C CA . LEU B 1 456 ? -3.914 60.062 32.188 1 89.69 456 LEU B CA 1
ATOM 8265 C C . LEU B 1 456 ? -3.535 58.844 33.031 1 89.69 456 LEU B C 1
ATOM 8267 O O . LEU B 1 456 ? -2.936 57.875 32.562 1 89.69 456 LEU B O 1
ATOM 8271 N N . GLU B 1 457 ? -3.873 58.875 34.281 1 84.62 457 GLU B N 1
ATOM 8272 C CA . GLU B 1 457 ? -3.633 57.719 35.156 1 84.62 457 GLU B CA 1
ATOM 8273 C C . GLU B 1 457 ? -4.41 56.5 34.688 1 84.62 457 GLU B C 1
ATOM 8275 O O . GLU B 1 457 ? -3.893 55.375 34.719 1 84.62 457 GLU B O 1
ATOM 8280 N N . ARG B 1 458 ? -5.574 56.781 34.281 1 76.38 458 ARG B N 1
ATOM 8281 C CA . ARG B 1 458 ? -6.395 55.688 33.75 1 76.38 458 ARG B CA 1
ATOM 8282 C C . ARG B 1 458 ? -5.785 55.094 32.5 1 76.38 458 ARG B C 1
ATOM 8284 O O . ARG B 1 458 ? -5.816 53.875 32.281 1 76.38 458 ARG B O 1
ATOM 8291 N N . MET B 1 459 ? -5.301 55.844 31.641 1 82.19 459 MET B N 1
ATOM 8292 C CA . MET B 1 459 ? -4.648 55.406 30.422 1 82.19 459 MET B CA 1
ATOM 8293 C C . MET B 1 459 ? -3.432 54.531 30.75 1 82.19 459 MET B C 1
ATOM 8295 O O . MET B 1 459 ? -3.18 53.531 30.078 1 82.19 459 MET B O 1
ATOM 8299 N N . GLU B 1 460 ? -2.727 54.938 31.703 1 82.38 460 GLU B N 1
ATOM 8300 C CA . GLU B 1 460 ? -1.557 54.156 32.125 1 82.38 460 GLU B CA 1
ATOM 8301 C C . GLU B 1 460 ? -1.951 52.781 32.594 1 82.38 460 GLU B C 1
ATOM 8303 O O . GLU B 1 460 ? -1.244 51.812 32.312 1 82.38 460 GLU B O 1
ATOM 8308 N N . ARG B 1 461 ? -2.992 52.719 33.281 1 74.12 461 ARG B N 1
ATOM 8309 C CA . ARG B 1 461 ? -3.486 51.438 33.75 1 74.12 461 ARG B CA 1
ATOM 8310 C C . ARG B 1 461 ? -3.918 50.531 32.594 1 74.12 461 ARG B C 1
ATOM 8312 O O . ARG B 1 461 ? -3.611 49.344 32.562 1 74.12 461 ARG B O 1
ATOM 8319 N N . LEU B 1 462 ? -4.633 51.125 31.703 1 72.88 462 LEU B N 1
ATOM 8320 C CA . LEU B 1 462 ? -5.09 50.406 30.531 1 72.88 462 LEU B CA 1
ATOM 8321 C C . LEU B 1 462 ? -3.906 49.875 29.719 1 72.88 462 LEU B C 1
ATOM 8323 O O . LEU B 1 462 ? -3.932 48.75 29.25 1 72.88 462 LEU B O 1
ATOM 8327 N N . LEU B 1 463 ? -2.977 50.688 29.531 1 77.81 463 LEU B N 1
ATOM 8328 C CA . LEU B 1 463 ? -1.788 50.281 28.781 1 77.81 463 LEU B CA 1
ATOM 8329 C C . LEU B 1 463 ? -1.073 49.125 29.438 1 77.81 463 LEU B C 1
ATOM 8331 O O . LEU B 1 463 ? -0.604 48.219 28.766 1 77.81 463 LEU B O 1
ATOM 8335 N N . THR B 1 464 ? -0.952 49.156 30.703 1 74.44 464 THR B N 1
ATOM 8336 C CA . THR B 1 464 ? -0.326 48.062 31.453 1 74.44 464 THR B CA 1
ATOM 8337 C C . THR B 1 464 ? -1.095 46.75 31.266 1 74.44 464 THR B C 1
ATOM 8339 O O . THR B 1 464 ? -0.492 45.688 31.094 1 74.44 464 THR B O 1
ATOM 8342 N N . GLN B 1 465 ? -2.346 46.875 31.234 1 68.44 465 GLN B N 1
ATOM 8343 C CA . GLN B 1 465 ? -3.186 45.688 31.016 1 68.44 465 GLN B CA 1
ATOM 8344 C C . GLN B 1 465 ? -3.018 45.156 29.609 1 68.44 465 GLN B C 1
ATOM 8346 O O . GLN B 1 465 ? -2.975 43.938 29.406 1 68.44 465 GLN B O 1
ATOM 8351 N N . LEU B 1 466 ? -3.002 46.031 28.672 1 69.38 466 LEU B N 1
ATOM 8352 C CA . LEU B 1 466 ? -2.83 45.625 27.281 1 69.38 466 LEU B CA 1
ATOM 8353 C C . LEU B 1 466 ? -1.498 44.906 27.094 1 69.38 466 LEU B C 1
ATOM 8355 O O . LEU B 1 466 ? -1.423 43.906 26.359 1 69.38 466 LEU B O 1
ATOM 8359 N N . LEU B 1 467 ? -0.504 45.406 27.688 1 71.31 467 LEU B N 1
ATOM 8360 C CA . LEU B 1 467 ? 0.814 44.812 27.609 1 71.31 467 LEU B CA 1
ATOM 8361 C C . LEU B 1 467 ? 0.807 43.406 28.219 1 71.31 467 LEU B C 1
ATOM 8363 O O . LEU B 1 467 ? 1.452 42.5 27.719 1 71.31 467 LEU B O 1
ATOM 8367 N N . GLN B 1 468 ? 0.123 43.281 29.281 1 70.31 468 GLN B N 1
ATOM 8368 C CA . GLN B 1 468 ? 0.009 42 29.922 1 70.31 468 GLN B CA 1
ATOM 8369 C C . GLN B 1 468 ? -0.714 41 29.031 1 70.31 468 GLN B C 1
ATOM 8371 O O . GLN B 1 468 ? -0.345 39.812 28.969 1 70.31 468 GLN B O 1
ATOM 8376 N N . LEU B 1 469 ? -1.667 41.469 28.406 1 66.88 469 LEU B N 1
ATOM 8377 C CA . LEU B 1 469 ? -2.438 40.625 27.516 1 66.88 469 LEU B CA 1
ATOM 8378 C C . LEU B 1 469 ? -1.592 40.188 26.328 1 66.88 469 LEU B C 1
ATOM 8380 O O . LEU B 1 469 ? -1.676 39.031 25.891 1 66.88 469 LEU B O 1
ATOM 8384 N N . ALA B 1 470 ? -0.928 41.094 25.797 1 67.31 470 ALA B N 1
ATOM 8385 C CA . ALA B 1 470 ? -0.092 40.812 24.641 1 67.31 470 ALA B CA 1
ATOM 8386 C C . ALA B 1 470 ? 0.971 39.781 24.969 1 67.31 470 ALA B C 1
ATOM 8388 O O . ALA B 1 470 ? 1.465 39.062 24.094 1 67.31 470 ALA B O 1
ATOM 8389 N N . GLN B 1 471 ? 1.278 39.719 26.219 1 66.06 471 GLN B N 1
ATOM 8390 C CA . GLN B 1 471 ? 2.371 38.844 26.609 1 66.06 471 GLN B CA 1
ATOM 8391 C C . GLN B 1 471 ? 1.839 37.531 27.234 1 66.06 471 GLN B C 1
ATOM 8393 O O . GLN B 1 471 ? 2.539 36.875 28 1 66.06 471 GLN B O 1
ATOM 8398 N N . THR B 1 472 ? 0.598 37.281 27 1 63.53 472 THR B N 1
ATOM 8399 C CA . THR B 1 472 ? 0.017 36.094 27.594 1 63.53 472 THR B CA 1
ATOM 8400 C C . THR B 1 472 ? 0.736 34.812 27.109 1 63.53 472 THR B C 1
ATOM 8402 O O . THR B 1 472 ? 0.813 33.844 27.828 1 63.53 472 THR B O 1
ATOM 8405 N N . SER B 1 473 ? 1.177 34.875 25.797 1 61.38 473 SER B N 1
ATOM 8406 C CA . SER B 1 473 ? 1.884 33.719 25.281 1 61.38 473 SER B CA 1
ATOM 8407 C C . SER B 1 473 ? 3.184 33.469 26.031 1 61.38 473 SER B C 1
ATOM 8409 O O . SER B 1 473 ? 3.727 32.375 26.016 1 61.38 473 SER B O 1
ATOM 8411 N N . LYS B 1 474 ? 3.6 34.469 26.703 1 62.94 474 LYS B N 1
ATOM 8412 C CA . LYS B 1 474 ? 4.879 34.375 27.406 1 62.94 474 LYS B CA 1
ATOM 8413 C C . LYS B 1 474 ? 4.68 34.031 28.875 1 62.94 474 LYS B C 1
ATOM 8415 O O . LYS B 1 474 ? 5.633 34.031 29.656 1 62.94 474 LYS B O 1
ATOM 8420 N N . ILE B 1 475 ? 3.406 33.812 29.172 1 66.69 475 ILE B N 1
ATOM 8421 C CA . ILE B 1 475 ? 3.191 33.375 30.547 1 66.69 475 ILE B CA 1
ATOM 8422 C C . ILE B 1 475 ? 3.971 32.094 30.797 1 66.69 475 ILE B C 1
ATOM 8424 O O . ILE B 1 475 ? 3.795 31.094 30.094 1 66.69 475 ILE B O 1
ATOM 8428 N N . PRO B 1 476 ? 5.055 32.219 31.656 1 63.31 476 PRO B N 1
ATOM 8429 C CA . PRO B 1 476 ? 5.891 31.031 31.906 1 63.31 476 PRO B CA 1
ATOM 8430 C C . PRO B 1 476 ? 5.074 29.797 32.281 1 63.31 476 PRO B C 1
ATOM 8432 O O . PRO B 1 476 ? 4.125 29.875 33.062 1 63.31 476 PRO B O 1
ATOM 8435 N N . ARG B 1 477 ? 5.316 28.656 31.656 1 67.88 477 ARG B N 1
ATOM 8436 C CA . ARG B 1 477 ? 4.656 27.391 31.953 1 67.88 477 ARG B CA 1
ATOM 8437 C C . ARG B 1 477 ? 5.383 26.656 33.094 1 67.88 477 ARG B C 1
ATOM 8439 O O . ARG B 1 477 ? 4.898 25.625 33.562 1 67.88 477 ARG B O 1
ATOM 8446 N N . THR B 1 478 ? 6.473 27.203 33.562 1 75.5 478 THR B N 1
ATOM 8447 C CA . THR B 1 478 ? 7.211 26.578 34.656 1 75.5 478 THR B CA 1
ATOM 8448 C C . THR B 1 478 ? 6.535 26.859 36 1 75.5 478 THR B C 1
ATOM 8450 O O . THR B 1 478 ? 6.066 27.969 36.25 1 75.5 478 THR B O 1
ATOM 8453 N N . THR B 1 479 ? 6.305 25.812 36.844 1 81.69 479 THR B N 1
ATOM 8454 C CA . THR B 1 479 ? 5.637 25.953 38.125 1 81.69 479 THR B CA 1
ATOM 8455 C C . THR B 1 479 ? 6.582 25.594 39.281 1 81.69 479 THR B C 1
ATOM 8457 O O . THR B 1 479 ? 7.488 24.766 39.094 1 81.69 479 THR B O 1
ATOM 8460 N N . ASP B 1 480 ? 6.621 26.406 40.25 1 87.56 480 ASP B N 1
ATOM 8461 C CA . ASP B 1 480 ? 7.328 26.125 41.5 1 87.56 480 ASP B CA 1
ATOM 8462 C C . ASP B 1 480 ? 6.367 26.109 42.688 1 87.56 480 ASP B C 1
ATOM 8464 O O . ASP B 1 480 ? 5.188 26.453 42.562 1 87.56 480 ASP B O 1
ATOM 8468 N N . ALA B 1 481 ? 6.922 25.484 43.844 1 93 481 ALA B N 1
ATOM 8469 C CA . ALA B 1 481 ? 6.129 25.516 45.062 1 93 481 ALA B CA 1
ATOM 8470 C C . ALA B 1 481 ? 5.832 26.953 45.469 1 93 481 ALA B C 1
ATOM 8472 O O . ALA B 1 481 ? 6.742 27.719 45.812 1 93 481 ALA B O 1
ATOM 8473 N N . THR B 1 482 ? 4.637 27.391 45.312 1 93.75 482 THR B N 1
ATOM 8474 C CA . THR B 1 482 ? 4.234 28.766 45.562 1 93.75 482 THR B CA 1
ATOM 8475 C C . THR B 1 482 ? 3.186 28.828 46.688 1 93.75 482 THR B C 1
ATOM 8477 O O . THR B 1 482 ? 2.223 28.062 46.656 1 93.75 482 THR B O 1
ATOM 8480 N N . ASP B 1 483 ? 3.428 29.703 47.75 1 95 483 ASP B N 1
ATOM 8481 C CA . ASP B 1 483 ? 2.494 29.891 48.844 1 95 483 ASP B CA 1
ATOM 8482 C C . ASP B 1 483 ? 1.297 30.734 48.406 1 95 483 ASP B C 1
ATOM 8484 O O . ASP B 1 483 ? 1.455 31.891 48.031 1 95 483 ASP B O 1
ATOM 8488 N N . LEU B 1 484 ? 0.122 30.156 48.594 1 95.69 484 LEU B N 1
ATOM 8489 C CA . LEU B 1 484 ? -1.111 30.812 48.156 1 95.69 484 LEU B CA 1
ATOM 8490 C C . LEU B 1 484 ? -1.363 32.094 48.969 1 95.69 484 LEU B C 1
ATOM 8492 O O . LEU B 1 484 ? -1.745 33.125 48.406 1 95.69 484 LEU B O 1
ATOM 8496 N N . ARG B 1 485 ? -1.213 32.031 50.281 1 94.75 485 ARG B N 1
ATOM 8497 C CA . ARG B 1 485 ? -1.459 33.156 51.156 1 94.75 485 ARG B CA 1
ATOM 8498 C C . ARG B 1 485 ? -0.529 34.344 50.844 1 94.75 485 ARG B C 1
ATOM 8500 O O . ARG B 1 485 ? -0.964 35.469 50.781 1 94.75 485 ARG B O 1
ATOM 8507 N N . GLU B 1 486 ? 0.671 34.031 50.625 1 93.56 486 GLU B N 1
ATOM 8508 C CA . GLU B 1 486 ? 1.648 35.062 50.312 1 93.56 486 GLU B CA 1
ATOM 8509 C C . GLU B 1 486 ? 1.328 35.719 48.969 1 93.56 486 GLU B C 1
ATOM 8511 O O . GLU B 1 486 ? 1.466 36.938 48.844 1 93.56 486 GLU B O 1
ATOM 8516 N N . ALA B 1 487 ? 0.989 34.875 48.031 1 94.69 487 ALA B N 1
ATOM 8517 C CA . ALA B 1 487 ? 0.644 35.406 46.75 1 94.69 487 ALA B CA 1
ATOM 8518 C C . ALA B 1 487 ? -0.573 36.312 46.812 1 94.69 487 ALA B C 1
ATOM 8520 O O . ALA B 1 487 ? -0.579 37.406 46.25 1 94.69 487 ALA B O 1
ATOM 8521 N N . ALA B 1 488 ? -1.557 35.938 47.5 1 94.94 488 ALA B N 1
ATOM 8522 C CA . ALA B 1 488 ? -2.768 36.75 47.688 1 94.94 488 ALA B CA 1
ATOM 8523 C C . ALA B 1 488 ? -2.469 38.031 48.438 1 94.94 488 ALA B C 1
ATOM 8525 O O . ALA B 1 488 ? -2.977 39.094 48.062 1 94.94 488 ALA B O 1
ATOM 8526 N N . ALA B 1 489 ? -1.659 37.938 49.438 1 92.56 489 ALA B N 1
ATOM 8527 C CA . ALA B 1 489 ? -1.289 39.094 50.219 1 92.56 489 ALA B CA 1
ATOM 8528 C C . ALA B 1 489 ? -0.525 40.125 49.375 1 92.56 489 ALA B C 1
ATOM 8530 O O . ALA B 1 489 ? -0.762 41.312 49.469 1 92.56 489 ALA B O 1
ATOM 8531 N N . SER B 1 490 ? 0.367 39.562 48.625 1 90.31 490 SER B N 1
ATOM 8532 C CA . SER B 1 490 ? 1.159 40.438 47.75 1 90.31 490 SER B CA 1
ATOM 8533 C C . SER B 1 490 ? 0.275 41.188 46.75 1 90.31 490 SER B C 1
ATOM 8535 O O . SER B 1 490 ? 0.506 42.344 46.469 1 90.31 490 SER B O 1
ATOM 8537 N N . ALA B 1 491 ? -0.686 40.469 46.219 1 90.56 491 ALA B N 1
ATOM 8538 C CA . ALA B 1 491 ? -1.622 41.062 45.281 1 90.56 491 ALA B CA 1
ATOM 8539 C C . ALA B 1 491 ? -2.469 42.156 45.969 1 90.56 491 ALA B C 1
ATOM 8541 O O . ALA B 1 491 ? -2.695 43.219 45.406 1 90.56 491 ALA B O 1
ATOM 8542 N N . TRP B 1 492 ? -2.873 41.938 47.156 1 90 492 TRP B N 1
ATOM 8543 C CA . TRP B 1 492 ? -3.768 42.844 47.875 1 90 492 TRP B CA 1
ATOM 8544 C C . TRP B 1 492 ? -3.059 44.125 48.25 1 90 492 TRP B C 1
ATOM 8546 O O . TRP B 1 492 ? -3.676 45.188 48.25 1 90 492 TRP B O 1
ATOM 8556 N N . THR B 1 493 ? -1.799 44.094 48.531 1 84.44 493 THR B N 1
ATOM 8557 C CA . THR B 1 493 ? -1.03 45.25 48.906 1 84.44 493 THR B CA 1
ATOM 8558 C C . THR B 1 493 ? -0.996 46.281 47.781 1 84.44 493 THR B C 1
ATOM 8560 O O . THR B 1 493 ? -0.842 47.469 48.031 1 84.44 493 THR B O 1
ATOM 8563 N N . LYS B 1 494 ? -1.244 45.781 46.625 1 76.5 494 LYS B N 1
ATOM 8564 C CA . LYS B 1 494 ? -1.162 46.656 45.469 1 76.5 494 LYS B CA 1
ATOM 8565 C C . LYS B 1 494 ? -2.49 47.375 45.219 1 76.5 494 LYS B C 1
ATOM 8567 O O . LYS B 1 494 ? -2.545 48.375 44.5 1 76.5 494 LYS B O 1
ATOM 8572 N N . ILE B 1 495 ? -3.5 46.844 45.812 1 79.75 495 ILE B N 1
ATOM 8573 C CA . ILE B 1 495 ? -4.836 47.406 45.562 1 79.75 495 ILE B CA 1
ATOM 8574 C C . ILE B 1 495 ? -5.125 48.5 46.594 1 79.75 495 ILE B C 1
ATOM 8576 O O . ILE B 1 495 ? -5.117 48.25 47.781 1 79.75 495 ILE B O 1
ATOM 8580 N N . GLU B 1 496 ? -5.23 49.719 46.094 1 71.94 496 GLU B N 1
ATOM 8581 C CA . GLU B 1 496 ? -5.562 50.875 46.938 1 71.94 496 GLU B CA 1
ATOM 8582 C C . GLU B 1 496 ? -7.074 51.031 47.094 1 71.94 496 GLU B C 1
ATOM 8584 O O . GLU B 1 496 ? -7.773 51.344 46.125 1 71.94 496 GLU B O 1
ATOM 8589 N N . THR B 1 497 ? -7.562 50.594 48.125 1 75.12 497 THR B N 1
ATOM 8590 C CA . THR B 1 497 ? -8.992 50.75 48.375 1 75.12 497 THR B CA 1
ATOM 8591 C C . THR B 1 497 ? -9.25 51.031 49.875 1 75.12 497 THR B C 1
ATOM 8593 O O . THR B 1 497 ? -8.516 50.562 50.719 1 75.12 497 THR B O 1
ATOM 8596 N N . ASP B 1 498 ? -10.164 52 50.062 1 78.19 498 ASP B N 1
ATOM 8597 C CA . ASP B 1 498 ? -10.57 52.312 51.438 1 78.19 498 ASP B CA 1
ATOM 8598 C C . ASP B 1 498 ? -11.922 51.656 51.75 1 78.19 498 ASP B C 1
ATOM 8600 O O . ASP B 1 498 ? -12.398 51.75 52.906 1 78.19 498 ASP B O 1
ATOM 8604 N N . HIS B 1 499 ? -12.531 50.969 50.875 1 86.31 499 HIS B N 1
ATOM 8605 C CA . HIS B 1 499 ? -13.891 50.5 51.094 1 86.31 499 HIS B CA 1
ATOM 8606 C C . HIS B 1 499 ? -13.992 49 50.969 1 86.31 499 HIS B C 1
ATOM 8608 O O . HIS B 1 499 ? -15.094 48.438 51 1 86.31 499 HIS B O 1
ATOM 8614 N N . ALA B 1 500 ? -12.867 48.312 50.812 1 89.62 500 ALA B N 1
ATOM 8615 C CA . ALA B 1 500 ? -12.898 46.875 50.656 1 89.62 500 ALA B CA 1
ATOM 8616 C C . ALA B 1 500 ? -11.961 46.188 51.656 1 89.62 500 ALA B C 1
ATOM 8618 O O . ALA B 1 500 ? -10.93 46.75 52.031 1 89.62 500 ALA B O 1
ATOM 8619 N N . THR B 1 501 ? -12.383 45.031 52.125 1 91.56 501 THR B N 1
ATOM 8620 C CA . THR B 1 501 ? -11.555 44.219 53.031 1 91.56 501 THR B CA 1
ATOM 8621 C C . THR B 1 501 ? -11.398 42.812 52.531 1 91.56 501 THR B C 1
ATOM 8623 O O . THR B 1 501 ? -12.219 42.312 51.75 1 91.56 501 THR B O 1
ATOM 8626 N N . ILE B 1 502 ? -10.328 42.188 52.844 1 92.06 502 ILE B N 1
ATOM 8627 C CA . ILE B 1 502 ? -10.078 40.781 52.469 1 92.06 502 ILE B CA 1
ATOM 8628 C C . ILE B 1 502 ? -9.906 39.938 53.719 1 92.06 502 ILE B C 1
ATOM 8630 O O . ILE B 1 502 ? -9.273 40.375 54.688 1 92.06 502 ILE B O 1
ATOM 8634 N N . ASP B 1 503 ? -10.578 38.812 53.812 1 88 503 ASP B N 1
ATOM 8635 C CA . ASP B 1 503 ? -10.328 37.844 54.875 1 88 503 ASP B CA 1
ATOM 8636 C C . ASP B 1 503 ? -8.977 37.188 54.688 1 88 503 ASP B C 1
ATOM 8638 O O . ASP B 1 503 ? -8.555 36.906 53.562 1 88 503 ASP B O 1
ATOM 8642 N N . PRO B 1 504 ? -8.234 36.938 55.688 1 82.56 504 PRO B N 1
ATOM 8643 C CA . PRO B 1 504 ? -6.941 36.281 55.562 1 82.56 504 PRO B CA 1
ATOM 8644 C C . PRO B 1 504 ? -7.031 34.969 54.781 1 82.56 504 PRO B C 1
ATOM 8646 O O . PRO B 1 504 ? -7.766 34.062 55.188 1 82.56 504 PRO B O 1
ATOM 8649 N N . PRO B 1 505 ? -6.297 34.844 53.719 1 84.94 505 PRO B N 1
ATOM 8650 C CA . PRO B 1 505 ? -6.336 33.625 52.906 1 84.94 505 PRO B CA 1
ATOM 8651 C C . PRO B 1 505 ? -5.773 32.406 53.625 1 84.94 505 PRO B C 1
ATOM 8653 O O . PRO B 1 505 ? -4.941 32.562 54.531 1 84.94 505 PRO B O 1
ATOM 8656 N N . PRO B 1 506 ? -6.25 31.219 53.281 1 90.19 506 PRO B N 1
ATOM 8657 C CA . PRO B 1 506 ? -5.738 30.016 53.938 1 90.19 506 PRO B CA 1
ATOM 8658 C C . PRO B 1 506 ? -4.301 29.688 53.531 1 90.19 506 PRO B C 1
ATOM 8660 O O . PRO B 1 506 ? -3.84 30.125 52.469 1 90.19 506 PRO B O 1
ATOM 8663 N N . GLU B 1 507 ? -3.576 29.062 54.5 1 90.81 507 GLU B N 1
ATOM 8664 C CA . GLU B 1 507 ? -2.219 28.609 54.188 1 90.81 507 GLU B CA 1
ATOM 8665 C C . GLU B 1 507 ? -2.227 27.344 53.344 1 90.81 507 GLU B C 1
ATOM 8667 O O . GLU B 1 507 ? -2.828 26.344 53.719 1 90.81 507 GLU B O 1
ATOM 8672 N N . ALA B 1 508 ? -1.666 27.438 52.125 1 93.94 508 ALA B N 1
ATOM 8673 C CA . ALA B 1 508 ? -1.521 26.297 51.219 1 93.94 508 ALA B CA 1
ATOM 8674 C C . ALA B 1 508 ? -0.434 26.562 50.156 1 93.94 508 ALA B C 1
ATOM 8676 O O . ALA B 1 508 ? -0.181 27.703 49.812 1 93.94 508 ALA B O 1
ATOM 8677 N N . THR B 1 509 ? 0.293 25.453 49.875 1 95.06 509 THR B N 1
ATOM 8678 C CA . THR B 1 509 ? 1.323 25.547 48.844 1 95.06 509 THR B CA 1
ATOM 8679 C C . THR B 1 509 ? 0.91 24.766 47.594 1 95.06 509 THR B C 1
ATOM 8681 O O . THR B 1 509 ? 0.466 23.625 47.688 1 95.06 509 THR B O 1
ATOM 8684 N N . LEU B 1 510 ? 0.954 25.453 46.438 1 93.81 510 LEU B N 1
ATOM 8685 C CA . LEU B 1 510 ? 0.562 24.812 45.188 1 93.81 510 LEU B CA 1
ATOM 8686 C C . LEU B 1 510 ? 1.646 24.984 44.125 1 93.81 510 LEU B C 1
ATOM 8688 O O . LEU B 1 510 ? 2.555 25.797 44.281 1 93.81 510 LEU B O 1
ATOM 8692 N N . ALA B 1 511 ? 1.607 24.156 43.156 1 92.69 511 ALA B N 1
ATOM 8693 C CA . ALA B 1 511 ? 2.504 24.297 42 1 92.69 511 ALA B CA 1
ATOM 8694 C C . ALA B 1 511 ? 2.031 25.406 41.062 1 92.69 511 ALA B C 1
ATOM 8696 O O . ALA B 1 511 ? 1.01 25.266 40.406 1 92.69 511 ALA B O 1
ATOM 8697 N N . ALA B 1 512 ? 2.654 26.516 41.031 1 91.75 512 ALA B N 1
ATOM 8698 C CA . ALA B 1 512 ? 2.301 27.641 40.156 1 91.75 512 ALA B CA 1
ATOM 8699 C C . ALA B 1 512 ? 3.494 28.562 39.938 1 91.75 512 ALA B C 1
ATOM 8701 O O . ALA B 1 512 ? 4.48 28.5 40.688 1 91.75 512 ALA B O 1
ATOM 8702 N N . ASN B 1 513 ? 3.469 29.297 38.906 1 90.12 513 ASN B N 1
ATOM 8703 C CA . ASN B 1 513 ? 4.367 30.438 38.781 1 90.12 513 ASN B CA 1
ATOM 8704 C C . ASN B 1 513 ? 3.963 31.578 39.719 1 90.12 513 ASN B C 1
ATOM 8706 O O . ASN B 1 513 ? 2.834 32.062 39.688 1 90.12 513 ASN B O 1
ATOM 8710 N N . SER B 1 514 ? 4.82 31.969 40.562 1 90 514 SER B N 1
ATOM 8711 C CA . SER B 1 514 ? 4.512 32.906 41.625 1 90 514 SER B CA 1
ATOM 8712 C C . SER B 1 514 ? 3.992 34.25 41.062 1 90 514 SER B C 1
ATOM 8714 O O . SER B 1 514 ? 2.961 34.75 41.531 1 90 514 SER B O 1
ATOM 8716 N N . ASP B 1 515 ? 4.707 34.75 40.031 1 86 515 ASP B N 1
ATOM 8717 C CA . ASP B 1 515 ? 4.328 36.031 39.469 1 86 515 ASP B CA 1
ATOM 8718 C C . ASP B 1 515 ? 2.951 35.938 38.812 1 86 515 ASP B C 1
ATOM 8720 O O . ASP B 1 515 ? 2.143 36.875 38.938 1 86 515 ASP B O 1
ATOM 8724 N N . SER B 1 516 ? 2.74 34.844 38.188 1 88.25 516 SER B N 1
ATOM 8725 C CA . SER B 1 516 ? 1.464 34.656 37.5 1 88.25 516 SER B CA 1
ATOM 8726 C C . SER B 1 516 ? 0.315 34.531 38.5 1 88.25 516 SER B C 1
ATOM 8728 O O . SER B 1 516 ? -0.784 35.031 38.25 1 88.25 516 SER B O 1
ATOM 8730 N N . LEU B 1 517 ? 0.635 33.875 39.531 1 92.75 517 LEU B N 1
ATOM 8731 C CA . LEU B 1 517 ? -0.397 33.688 40.562 1 92.75 517 LEU B CA 1
ATOM 8732 C C . LEU B 1 517 ? -0.756 35.031 41.219 1 92.75 517 LEU B C 1
ATOM 8734 O O . LEU B 1 517 ? -1.933 35.312 41.438 1 92.75 517 LEU B O 1
ATOM 8738 N N . ILE B 1 518 ? 0.219 35.875 41.5 1 90.75 518 ILE B N 1
ATOM 8739 C CA . ILE B 1 518 ? -0.005 37.188 42.062 1 90.75 518 ILE B CA 1
ATOM 8740 C C . ILE B 1 518 ? -0.858 38.031 41.094 1 90.75 518 ILE B C 1
ATOM 8742 O O . ILE B 1 518 ? -1.798 38.719 41.531 1 90.75 518 ILE B O 1
ATOM 8746 N N . GLU B 1 519 ? -0.489 37.906 39.875 1 86 519 GLU B N 1
ATOM 8747 C CA . GLU B 1 519 ? -1.226 38.656 38.844 1 86 519 GLU B CA 1
ATOM 8748 C C . GLU B 1 519 ? -2.676 38.188 38.75 1 86 519 GLU B C 1
ATOM 8750 O O . GLU B 1 519 ? -3.588 39 38.594 1 86 519 GLU B O 1
ATOM 8755 N N . LEU B 1 520 ? -2.854 36.938 38.875 1 91.12 520 LEU B N 1
ATOM 8756 C CA . LEU B 1 520 ? -4.195 36.344 38.875 1 91.12 520 LEU B CA 1
ATOM 8757 C C . LEU B 1 520 ? -5.039 36.938 40 1 91.12 520 LEU B C 1
ATOM 8759 O O . LEU B 1 520 ? -6.156 37.406 39.781 1 91.12 520 LEU B O 1
ATOM 8763 N N . PHE B 1 521 ? -4.492 36.969 41.188 1 93.25 521 PHE B N 1
ATOM 8764 C CA . PHE B 1 521 ? -5.199 37.5 42.344 1 93.25 521 PHE B CA 1
ATOM 8765 C C . PHE B 1 521 ? -5.434 39 42.188 1 93.25 521 PHE B C 1
ATOM 8767 O O . PHE B 1 521 ? -6.496 39.5 42.531 1 93.25 521 PHE B O 1
ATOM 8774 N N . ASP B 1 522 ? -4.422 39.656 41.625 1 87.31 522 ASP B N 1
ATOM 8775 C CA . ASP B 1 522 ? -4.555 41.094 41.406 1 87.31 522 ASP B CA 1
ATOM 8776 C C . ASP B 1 522 ? -5.805 41.406 40.562 1 87.31 522 ASP B C 1
ATOM 8778 O O . ASP B 1 522 ? -6.586 42.281 40.938 1 87.31 522 ASP B O 1
ATOM 8782 N N . PHE B 1 523 ? -6.039 40.688 39.562 1 85.31 523 PHE B N 1
ATOM 8783 C CA . PHE B 1 523 ? -7.156 40.938 38.656 1 85.31 523 PHE B CA 1
ATOM 8784 C C . PHE B 1 523 ? -8.477 40.562 39.312 1 85.31 523 PHE B C 1
ATOM 8786 O O . PHE B 1 523 ? -9.477 41.25 39.188 1 85.31 523 PHE B O 1
ATOM 8793 N N . LEU B 1 524 ? -8.438 39.469 39.969 1 91.12 524 LEU B N 1
ATOM 8794 C CA . LEU B 1 524 ? -9.68 39.031 40.625 1 91.12 524 LEU B CA 1
ATOM 8795 C C . LEU B 1 524 ? -10.078 39.969 41.75 1 91.12 524 LEU B C 1
ATOM 8797 O O . LEU B 1 524 ? -11.258 40.281 41.906 1 91.12 524 LEU B O 1
ATOM 8801 N N . PHE B 1 525 ? -9.102 40.438 42.5 1 90.31 525 PHE B N 1
ATOM 8802 C CA . PHE B 1 525 ? -9.391 41.375 43.594 1 90.31 525 PHE B CA 1
ATOM 8803 C C . PHE B 1 525 ? -9.867 42.688 43.031 1 90.31 525 PHE B C 1
ATOM 8805 O O . PHE B 1 525 ? -10.828 43.281 43.531 1 90.31 525 PHE B O 1
ATOM 8812 N N . THR B 1 526 ? -9.164 43.156 42 1 83.38 526 THR B N 1
ATOM 8813 C CA . THR B 1 526 ? -9.562 44.406 41.375 1 83.38 526 THR B CA 1
ATOM 8814 C C . THR B 1 526 ? -11 44.344 40.844 1 83.38 526 THR B C 1
ATOM 8816 O O . THR B 1 526 ? -11.773 45.281 41.031 1 83.38 526 THR B O 1
ATOM 8819 N N . ASN B 1 527 ? -11.305 43.25 40.281 1 83.25 527 ASN B N 1
ATOM 8820 C CA . ASN B 1 527 ? -12.664 43.031 39.812 1 83.25 527 ASN B CA 1
ATOM 8821 C C . ASN B 1 527 ? -13.68 43.094 40.938 1 83.25 527 ASN B C 1
ATOM 8823 O O . ASN B 1 527 ? -14.75 43.688 40.812 1 83.25 527 ASN B O 1
ATOM 8827 N N . SER B 1 528 ? -13.375 42.5 42 1 88.31 528 SER B N 1
ATOM 8828 C CA . SER B 1 528 ? -14.25 42.5 43.188 1 88.31 528 SER B CA 1
ATOM 8829 C C . SER B 1 528 ? -14.422 43.875 43.75 1 88.31 528 SER B C 1
ATOM 8831 O O . SER B 1 528 ? -15.539 44.281 44.094 1 88.31 528 SER B O 1
ATOM 8833 N N . VAL B 1 529 ? -13.328 44.625 43.844 1 85.44 529 VAL B N 1
ATOM 8834 C CA . VAL B 1 529 ? -13.359 45.938 44.438 1 85.44 529 VAL B CA 1
ATOM 8835 C C . VAL B 1 529 ? -14.164 46.906 43.562 1 85.44 529 VAL B C 1
ATOM 8837 O O . VAL B 1 529 ? -14.922 47.719 44.062 1 85.44 529 VAL B O 1
ATOM 8840 N N . GLU B 1 530 ? -14 46.719 42.281 1 79.94 530 GLU B N 1
ATOM 8841 C CA . GLU B 1 530 ? -14.641 47.625 41.312 1 79.94 530 GLU B CA 1
ATOM 8842 C C . GLU B 1 530 ? -16.125 47.344 41.188 1 79.94 530 GLU B C 1
ATOM 8844 O O . GLU B 1 530 ? -16.938 48.25 41 1 79.94 530 GLU B O 1
ATOM 8849 N N . HIS B 1 531 ? -16.531 46.094 41.375 1 82.12 531 HIS B N 1
ATOM 8850 C CA . HIS B 1 531 ? -17.891 45.719 41 1 82.12 531 HIS B CA 1
ATOM 8851 C C . HIS B 1 531 ? -18.734 45.406 42.25 1 82.12 531 HIS B C 1
ATOM 8853 O O . HIS B 1 531 ? -19.953 45.406 42.188 1 82.12 531 HIS B O 1
ATOM 8859 N N . ALA B 1 532 ? -18.141 45 43.344 1 79.19 532 ALA B N 1
ATOM 8860 C CA . ALA B 1 532 ? -18.875 44.594 44.531 1 79.19 532 ALA B CA 1
ATOM 8861 C C . ALA B 1 532 ? -19.453 45.781 45.25 1 79.19 532 ALA B C 1
ATOM 8863 O O . ALA B 1 532 ? -20.328 45.656 46.125 1 79.19 532 ALA B O 1
ATOM 8864 N N . GLY B 1 533 ? -19.234 47.125 44.812 1 75.69 533 GLY B N 1
ATOM 8865 C CA . GLY B 1 533 ? -19.734 48.312 45.5 1 75.69 533 GLY B CA 1
ATOM 8866 C C . GLY B 1 533 ? -19 48.594 46.812 1 75.69 533 GLY B C 1
ATOM 8867 O O . GLY B 1 533 ? -18.016 47.906 47.125 1 75.69 533 GLY B O 1
ATOM 8868 N N . ALA B 1 534 ? -19.25 49.656 47.562 1 78.38 534 ALA B N 1
ATOM 8869 C CA . ALA B 1 534 ? -18.656 50.062 48.844 1 78.38 534 ALA B CA 1
ATOM 8870 C C . ALA B 1 534 ? -19.672 49.938 49.969 1 78.38 534 ALA B C 1
ATOM 8872 O O . ALA B 1 534 ? -20.781 50.5 49.875 1 78.38 534 ALA B O 1
ATOM 8873 N N . PRO B 1 535 ? -19.484 49.094 51.031 1 81.44 535 PRO B N 1
ATOM 8874 C CA . PRO B 1 535 ? -18.266 48.344 51.312 1 81.44 535 PRO B CA 1
ATOM 8875 C C . PRO B 1 535 ? -18.25 46.969 50.656 1 81.44 535 PRO B C 1
ATOM 8877 O O . PRO B 1 535 ? -19.312 46.406 50.406 1 81.44 535 PRO B O 1
ATOM 8880 N N . ALA B 1 536 ? -17.125 46.438 50.375 1 89.31 536 ALA B N 1
ATOM 8881 C CA . ALA B 1 536 ? -16.984 45.125 49.75 1 89.31 536 ALA B CA 1
ATOM 8882 C C . ALA B 1 536 ? -16.109 44.219 50.625 1 89.31 536 ALA B C 1
ATOM 8884 O O . ALA B 1 536 ? -15.164 44.656 51.25 1 89.31 536 ALA B O 1
ATOM 8885 N N . SER B 1 537 ? -16.562 42.969 50.781 1 92.94 537 SER B N 1
ATOM 8886 C CA . SER B 1 537 ? -15.766 41.969 51.438 1 92.94 537 SER B CA 1
ATOM 8887 C C . SER B 1 537 ? -15.359 40.844 50.438 1 92.94 537 SER B C 1
ATOM 8889 O O . SER B 1 537 ? -16.172 40.375 49.656 1 92.94 537 SER B O 1
ATOM 8891 N N . ILE B 1 538 ? -14.055 40.5 50.438 1 94.81 538 ILE B N 1
ATOM 8892 C CA . ILE B 1 538 ? -13.5 39.5 49.562 1 94.81 538 ILE B CA 1
ATOM 8893 C C . ILE B 1 538 ? -13 38.312 50.375 1 94.81 538 ILE B C 1
ATOM 8895 O O . ILE B 1 538 ? -12.359 38.5 51.438 1 94.81 538 ILE B O 1
ATOM 8899 N N . ASP B 1 539 ? -13.367 37.156 49.938 1 94.38 539 ASP B N 1
ATOM 8900 C CA . ASP B 1 539 ? -12.992 35.906 50.594 1 94.38 539 ASP B CA 1
ATOM 8901 C C . ASP B 1 539 ? -12.227 34.969 49.656 1 94.38 539 ASP B C 1
ATOM 8903 O O . ASP B 1 539 ? -12.578 34.844 48.5 1 94.38 539 ASP B O 1
ATOM 8907 N N . VAL B 1 540 ? -11.062 34.438 50.156 1 95.75 540 VAL B N 1
ATOM 8908 C CA . VAL B 1 540 ? -10.289 33.438 49.438 1 95.75 540 VAL B CA 1
ATOM 8909 C C . VAL B 1 540 ? -10.352 32.125 50.188 1 95.75 540 VAL B C 1
ATOM 8911 O O . VAL B 1 540 ? -10.023 32.062 51.375 1 95.75 540 VAL B O 1
ATOM 8914 N N . GLY B 1 541 ? -10.789 31.109 49.562 1 94.81 541 GLY B N 1
ATOM 8915 C CA . GLY B 1 541 ? -10.906 29.797 50.188 1 94.81 541 GLY B CA 1
ATOM 8916 C C . GLY B 1 541 ? -10.336 28.672 49.375 1 94.81 541 GLY B C 1
ATOM 8917 O O . GLY B 1 541 ? -9.891 28.891 48.25 1 94.81 541 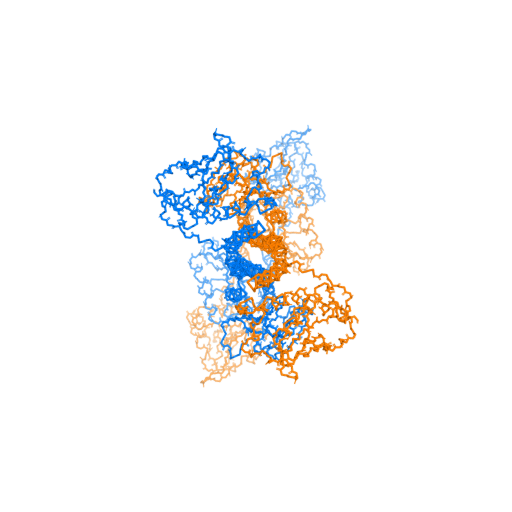GLY B O 1
ATOM 8918 N N . LEU B 1 542 ? -10.227 27.469 50.031 1 94.75 542 LEU B N 1
ATOM 8919 C CA . LEU B 1 542 ? -9.68 26.297 49.375 1 94.75 542 LEU B CA 1
ATOM 8920 C C . LEU B 1 542 ? -10.789 25.359 48.906 1 94.75 542 LEU B C 1
ATOM 8922 O O . LEU B 1 542 ? -11.859 25.312 49.531 1 94.75 542 LEU B O 1
ATOM 8926 N N . LEU B 1 543 ? -10.594 24.812 47.75 1 92.88 543 LEU B N 1
ATOM 8927 C CA . LEU B 1 543 ? -11.391 23.703 47.25 1 92.88 543 LEU B CA 1
ATOM 8928 C C . LEU B 1 543 ? -10.594 22.406 47.281 1 92.88 543 LEU B C 1
ATOM 8930 O O . LEU B 1 543 ? -9.383 22.422 47.5 1 92.88 543 LEU B O 1
ATOM 8934 N N . ASP B 1 544 ? -11.234 21.25 47.125 1 87.06 544 ASP B N 1
ATOM 8935 C CA . ASP B 1 544 ? -10.539 19.969 47.094 1 87.06 544 ASP B CA 1
ATOM 8936 C C . ASP B 1 544 ? -9.391 19.969 46.094 1 87.06 544 ASP B C 1
ATOM 8938 O O . ASP B 1 544 ? -8.297 19.484 46.375 1 87.06 544 ASP B O 1
ATOM 8942 N N . HIS B 1 545 ? -9.648 20.406 44.938 1 88.5 545 HIS B N 1
ATOM 8943 C CA . HIS B 1 545 ? -8.617 20.453 43.906 1 88.5 545 HIS B CA 1
ATOM 8944 C C . HIS B 1 545 ? -8.469 21.859 43.344 1 88.5 545 HIS B C 1
ATOM 8946 O O . HIS B 1 545 ? -8.391 22.031 42.125 1 88.5 545 HIS B O 1
ATOM 8952 N N . GLY B 1 546 ? -8.516 22.797 44.281 1 94.56 546 GLY B N 1
ATOM 8953 C CA . GLY B 1 546 ? -8.367 24.172 43.781 1 94.56 546 GLY B CA 1
ATOM 8954 C C . GLY B 1 546 ? -8.648 25.219 44.844 1 94.56 546 GLY B C 1
ATOM 8955 O O . GLY B 1 546 ? -8.523 24.938 46.062 1 94.56 546 GLY B O 1
ATOM 8956 N N . PHE B 1 547 ? -8.875 26.5 44.5 1 95.88 547 PHE B N 1
ATOM 8957 C CA . PHE B 1 547 ? -9.195 27.625 45.375 1 95.88 547 PHE B CA 1
ATOM 8958 C C . PHE B 1 547 ? -10.227 28.547 44.719 1 95.88 547 PHE B C 1
ATOM 8960 O O . PHE B 1 547 ? -10.523 28.422 43.531 1 95.88 547 PHE B O 1
ATOM 8967 N N . TYR B 1 548 ? -10.852 29.328 45.531 1 96.31 548 TYR B N 1
ATOM 8968 C CA . TYR B 1 548 ? -11.836 30.266 45 1 96.31 548 TYR B CA 1
ATOM 8969 C C . TYR B 1 548 ? -11.633 31.672 45.562 1 96.31 548 TYR B C 1
ATOM 8971 O O . TYR B 1 548 ? -10.969 31.844 46.594 1 96.31 548 TYR B O 1
ATOM 8979 N N . VAL B 1 549 ? -12.039 32.656 44.875 1 95.56 549 VAL B N 1
ATOM 8980 C CA . VAL B 1 549 ? -12.164 34.062 45.281 1 95.56 549 VAL B CA 1
ATOM 8981 C C . VAL B 1 549 ? -13.625 34.5 45.188 1 95.56 549 VAL B C 1
ATOM 8983 O O . VAL B 1 549 ? -14.234 34.406 44.125 1 95.56 549 VAL B O 1
ATOM 8986 N N . ALA B 1 550 ? -14.172 34.906 46.312 1 95.38 550 ALA B N 1
ATOM 8987 C CA . ALA B 1 550 ? -15.578 35.281 46.344 1 95.38 550 ALA B CA 1
ATOM 8988 C C . ALA B 1 550 ? -15.734 36.688 46.938 1 95.38 550 ALA B C 1
ATOM 8990 O O . ALA B 1 550 ? -14.969 37.125 47.812 1 95.38 550 ALA B O 1
ATOM 8991 N N . ASP B 1 551 ? -16.672 37.469 46.344 1 93.44 551 ASP B N 1
ATOM 8992 C CA . ASP B 1 551 ? -16.984 38.781 46.875 1 93.44 551 ASP B CA 1
ATOM 8993 C C . ASP B 1 551 ? -18.469 38.875 47.25 1 93.44 551 ASP B C 1
ATOM 8995 O O . ASP B 1 551 ? -19.219 37.906 47.062 1 93.44 551 ASP B O 1
ATOM 8999 N N . ASP B 1 552 ? -18.875 39.906 47.969 1 91.5 552 ASP B N 1
ATOM 9000 C CA . ASP B 1 552 ? -20.25 40.062 48.438 1 91.5 552 ASP B CA 1
ATOM 9001 C C . ASP B 1 552 ? -20.969 41.125 47.625 1 91.5 552 ASP B C 1
ATOM 9003 O O . ASP B 1 552 ? -21.812 41.875 48.156 1 91.5 552 ASP B O 1
ATOM 9007 N N . GLY B 1 553 ? -20.578 41.281 46.375 1 88.88 553 GLY B N 1
ATOM 9008 C CA . GLY B 1 553 ? -21.172 42.312 45.531 1 88.88 553 GLY B CA 1
ATOM 9009 C C . GLY B 1 553 ? -22.5 41.875 44.938 1 88.88 553 GLY B C 1
ATOM 9010 O O . GLY B 1 553 ? -23.266 41.156 45.562 1 88.88 553 GLY B O 1
ATOM 9011 N N . VAL B 1 554 ? -22.844 42.469 43.719 1 86.44 554 VAL B N 1
ATOM 9012 C CA . VAL B 1 554 ? -24.141 42.281 43.094 1 86.44 554 VAL B CA 1
ATOM 9013 C C . VAL B 1 554 ? -24.109 41 42.281 1 86.44 554 VAL B C 1
ATOM 9015 O O . VAL B 1 554 ? -25.156 40.5 41.844 1 86.44 554 VAL B O 1
ATOM 9018 N N . GLY B 1 555 ? -22.984 40.406 42.156 1 86.06 555 GLY B N 1
ATOM 9019 C CA . GLY B 1 555 ? -22.875 39.188 41.375 1 86.06 555 GLY B CA 1
ATOM 9020 C C . GLY B 1 555 ? -22.859 39.406 39.875 1 86.06 555 GLY B C 1
ATOM 9021 O O . GLY B 1 555 ? -22.828 40.531 39.438 1 86.06 555 GLY B O 1
ATOM 9022 N N . ILE B 1 556 ? -22.719 38.312 39.094 1 85.44 556 ILE B N 1
ATOM 9023 C CA . ILE B 1 556 ? -22.672 38.344 37.625 1 85.44 556 ILE B CA 1
ATOM 9024 C C . ILE B 1 556 ? -23.891 37.594 37.062 1 85.44 556 ILE B C 1
ATOM 9026 O O . ILE B 1 556 ? -24.156 36.469 37.438 1 85.44 556 ILE B O 1
ATOM 9030 N N . PRO B 1 557 ? -24.609 38.281 36.188 1 84.12 557 PRO B N 1
ATOM 9031 C CA . PRO B 1 557 ? -25.766 37.625 35.562 1 84.12 557 PRO B CA 1
ATOM 9032 C C . PRO B 1 557 ? -25.375 36.344 34.812 1 84.12 557 PRO B C 1
ATOM 9034 O O . PRO B 1 557 ? -24.297 36.281 34.188 1 84.12 557 PRO B O 1
ATOM 9037 N N . ASP B 1 558 ? -26.25 35.406 34.781 1 82.06 558 ASP B N 1
ATOM 9038 C CA . ASP B 1 558 ? -25.984 34.094 34.219 1 82.06 558 ASP B CA 1
ATOM 9039 C C . ASP B 1 558 ? -25.656 34.156 32.75 1 82.06 558 ASP B C 1
ATOM 9041 O O . ASP B 1 558 ? -24.812 33.406 32.25 1 82.06 558 ASP B O 1
ATOM 9045 N N . GLU B 1 559 ? -26.203 35.031 32.062 1 76.81 559 GLU B N 1
ATOM 9046 C CA . GLU B 1 559 ? -26.031 35.188 30.641 1 76.81 559 GLU B CA 1
ATOM 9047 C C . GLU B 1 559 ? -24.609 35.594 30.281 1 76.81 559 GLU B C 1
ATOM 9049 O O . GLU B 1 559 ? -24.109 35.344 29.188 1 76.81 559 GLU B O 1
ATOM 9054 N N . GLN B 1 560 ? -23.953 36.188 31.25 1 77.69 560 GLN B N 1
ATOM 9055 C CA . GLN B 1 560 ? -22.641 36.75 30.984 1 77.69 560 GLN B CA 1
ATOM 9056 C C . GLN B 1 560 ? -21.531 35.781 31.391 1 77.69 560 GLN B C 1
ATOM 9058 O O . GLN B 1 560 ? -20.391 35.938 30.938 1 77.69 560 GLN B O 1
ATOM 9063 N N . LYS B 1 561 ? -21.859 34.781 32.125 1 79.25 561 LYS B N 1
ATOM 9064 C CA . LYS B 1 561 ? -20.844 33.906 32.719 1 79.25 561 LYS B CA 1
ATOM 9065 C C . LYS B 1 561 ? -20.094 33.094 31.641 1 79.25 561 LYS B C 1
ATOM 9067 O O . LYS B 1 561 ? -18.891 32.906 31.75 1 79.25 561 LYS B O 1
ATOM 9072 N N . ALA B 1 562 ? -20.828 32.781 30.547 1 68.75 562 ALA B N 1
ATOM 9073 C CA . ALA B 1 562 ? -20.25 31.953 29.516 1 68.75 562 ALA B CA 1
ATOM 9074 C C . ALA B 1 562 ? -19.172 32.688 28.734 1 68.75 562 ALA B C 1
ATOM 9076 O O . ALA B 1 562 ? -18.156 32.125 28.344 1 68.75 562 ALA B O 1
ATOM 9077 N N . ASP B 1 563 ? -19.297 33.938 28.578 1 71.31 563 ASP B N 1
ATOM 9078 C CA . ASP B 1 563 ? -18.422 34.719 27.719 1 71.31 563 ASP B CA 1
ATOM 9079 C C . ASP B 1 563 ? -17.531 35.656 28.531 1 71.31 563 ASP B C 1
ATOM 9081 O O . ASP B 1 563 ? -16.891 36.531 27.969 1 71.31 563 ASP B O 1
ATOM 9085 N N . LEU B 1 564 ? -17.531 35.406 29.797 1 75.25 564 LEU B N 1
ATOM 9086 C CA . LEU B 1 564 ? -16.891 36.344 30.719 1 75.25 564 LEU B CA 1
ATOM 9087 C C . LEU B 1 564 ? -15.391 36.438 30.453 1 75.25 564 LEU B C 1
ATOM 9089 O O . LEU B 1 564 ? -14.781 37.469 30.672 1 75.25 564 LEU B O 1
ATOM 9093 N N . PHE B 1 565 ? -14.898 35.312 29.906 1 74.12 565 PHE B N 1
ATOM 9094 C CA . PHE B 1 565 ? -13.445 35.219 29.781 1 74.12 565 PHE B CA 1
ATOM 9095 C C . PHE B 1 565 ? -13.023 35.531 28.344 1 74.12 565 PHE B C 1
ATOM 9097 O O . PHE B 1 565 ? -11.852 35.375 28 1 74.12 565 PHE B O 1
ATOM 9104 N N . GLU B 1 566 ? -13.953 35.812 27.547 1 67.38 566 GLU B N 1
ATOM 9105 C CA . GLU B 1 566 ? -13.656 36.219 26.172 1 67.38 566 GLU B CA 1
ATOM 9106 C C . GLU B 1 566 ? -13.422 37.719 26.062 1 67.38 566 GLU B C 1
ATOM 9108 O O . GLU B 1 566 ? -13.922 38.5 26.891 1 67.38 566 GLU B O 1
ATOM 9113 N N . VAL B 1 567 ? -12.57 38.125 25.25 1 58.28 567 VAL B N 1
ATOM 9114 C CA . VAL B 1 567 ? -12.18 39.531 25.094 1 58.28 567 VAL B CA 1
ATOM 9115 C C . VAL B 1 567 ? -13.406 40.375 24.781 1 58.28 567 VAL B C 1
ATOM 9117 O O . VAL B 1 567 ? -13.469 41.562 25.172 1 58.28 567 VAL B O 1
ATOM 9120 N N . GLU B 1 568 ? -14.375 39.875 24.125 1 55.41 568 GLU B N 1
ATOM 9121 C CA . GLU B 1 568 ? -15.5 40.656 23.656 1 55.41 568 GLU B CA 1
ATOM 9122 C C . GLU B 1 568 ? -16.281 41.25 24.828 1 55.41 568 GLU B C 1
ATOM 9124 O O . GLU B 1 568 ? -16.922 42.281 24.703 1 55.41 568 GLU B O 1
ATOM 9129 N N . TYR B 1 569 ? -16.391 40.625 25.828 1 48.78 569 TYR B N 1
ATOM 9130 C CA . TYR B 1 569 ? -17.234 41.031 26.938 1 48.78 569 TYR B CA 1
ATOM 9131 C C . TYR B 1 569 ? -16.625 42.25 27.656 1 48.78 569 TYR B C 1
ATOM 9133 O O . TYR B 1 569 ? -17.141 42.656 28.688 1 48.78 569 TYR B O 1
ATOM 9141 N N . ALA B 1 570 ? -15.57 42.781 27.125 1 47.75 570 ALA B N 1
ATOM 9142 C CA . ALA B 1 570 ? -15.055 44 27.719 1 47.75 570 ALA B CA 1
ATOM 9143 C C . ALA B 1 570 ? -16.062 45.156 27.578 1 47.75 570 ALA B C 1
ATOM 9145 O O . ALA B 1 570 ? -16.328 45.625 26.469 1 47.75 570 ALA B O 1
ATOM 9146 N N . ASP B 1 571 ? -17.094 45.094 28.219 1 45.81 571 ASP B N 1
ATOM 9147 C CA . ASP B 1 571 ? -18.016 46.219 28.266 1 45.81 571 ASP B CA 1
ATOM 9148 C C . ASP B 1 571 ? -17.25 47.562 28.312 1 45.81 571 ASP B C 1
ATOM 9150 O O . ASP B 1 571 ? -16.25 47.688 29.031 1 45.81 571 ASP B O 1
ATOM 9154 N N . ALA B 1 572 ? -17.422 48.375 27.281 1 45.59 572 ALA B N 1
ATOM 9155 C CA . ALA B 1 572 ? -16.984 49.75 27 1 45.59 572 ALA B CA 1
ATOM 9156 C C . ALA B 1 572 ? -16.797 50.531 28.281 1 45.59 572 ALA B C 1
ATOM 9158 O O . ALA B 1 572 ? -16.031 51.5 28.328 1 45.59 572 ALA B O 1
ATOM 9159 N N . ALA B 1 573 ? -17.781 50.5 29.016 1 41.16 573 ALA B N 1
ATOM 9160 C CA . ALA B 1 573 ? -17.781 51.562 30.031 1 41.16 573 ALA B CA 1
ATOM 9161 C C . ALA B 1 573 ? -16.609 51.375 30.984 1 41.16 573 ALA B C 1
ATOM 9163 O O . ALA B 1 573 ? -16.109 52.375 31.547 1 41.16 573 ALA B O 1
ATOM 9164 N N . GLU B 1 574 ? -16.391 50 31.641 1 43.06 574 GLU B N 1
ATOM 9165 C CA . GLU B 1 574 ? -15.484 49.875 32.781 1 43.06 574 GLU B CA 1
ATOM 9166 C C . GLU B 1 574 ? -14.328 48.938 32.438 1 43.06 574 GLU B C 1
ATOM 9168 O O . GLU B 1 574 ? -14.438 48.062 31.562 1 43.06 574 GLU B O 1
ATOM 9173 N N . ASP B 1 575 ? -12.969 49.156 32.938 1 46.12 575 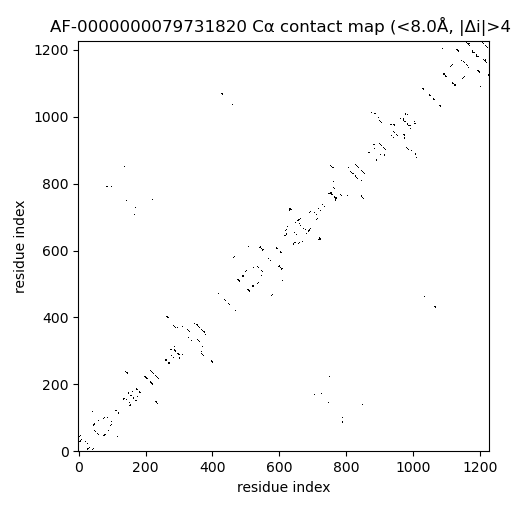ASP B N 1
ATOM 9174 C CA . ASP B 1 575 ? -11.586 48.719 33 1 46.12 575 ASP B CA 1
ATOM 9175 C C . ASP B 1 575 ? -11.516 47.188 33.031 1 46.12 575 ASP B C 1
ATOM 9177 O O . ASP B 1 575 ? -10.43 46.625 32.875 1 46.12 575 ASP B O 1
ATOM 9181 N N . SER B 1 576 ? -12.703 46.438 33.281 1 49.97 576 SER B N 1
ATOM 9182 C CA . SER B 1 576 ? -12.602 45.125 33.906 1 49.97 576 SER B CA 1
ATOM 9183 C C . SER B 1 576 ? -12.492 44.031 32.844 1 49.97 576 SER B C 1
ATOM 9185 O O . SER B 1 576 ? -11.992 42.938 33.125 1 49.97 576 SER B O 1
ATOM 9187 N N . GLY B 1 577 ? -12.711 44.156 31.641 1 58.81 577 GLY B N 1
ATOM 9188 C CA . GLY B 1 577 ? -12.898 42.969 30.797 1 58.81 577 GLY B CA 1
ATOM 9189 C C . GLY B 1 577 ? -11.594 42.344 30.391 1 58.81 577 GLY B C 1
ATOM 9190 O O . GLY B 1 577 ? -11.523 41.094 30.266 1 58.81 577 GLY B O 1
ATOM 9191 N N . TYR B 1 578 ? -10.57 43.031 30.469 1 69.56 578 TYR B N 1
ATOM 9192 C CA . TYR B 1 578 ? -9.289 42.438 30.062 1 69.56 578 TYR B CA 1
ATOM 9193 C C . TYR B 1 578 ? -8.695 41.594 31.188 1 69.56 578 TYR B C 1
ATOM 9195 O O . TYR B 1 578 ? -7.98 40.625 30.922 1 69.56 578 TYR B O 1
ATOM 9203 N N . GLY B 1 579 ? -9.109 42.094 32.344 1 74.5 579 GLY B N 1
ATOM 9204 C CA . GLY B 1 579 ? -8.547 41.406 33.469 1 74.5 579 GLY B CA 1
ATOM 9205 C C . GLY B 1 579 ? -8.93 39.938 33.531 1 74.5 579 GLY B C 1
ATOM 9206 O O . GLY B 1 579 ? -8.078 39.094 33.781 1 74.5 579 GLY B O 1
ATOM 9207 N N . LEU B 1 580 ? -10.133 39.719 33.188 1 81.75 580 LEU B N 1
ATOM 9208 C CA . LEU B 1 580 ? -10.609 38.344 33.281 1 81.75 580 LEU B CA 1
ATOM 9209 C C . LEU B 1 580 ? -10.07 37.5 32.156 1 81.75 580 LEU B C 1
ATOM 9211 O O . LEU B 1 580 ? -9.883 36.281 32.281 1 81.75 580 LEU B O 1
ATOM 9215 N N . TYR B 1 581 ? -9.875 38.094 31.094 1 77.5 581 TYR B N 1
ATOM 9216 C CA . TYR B 1 581 ? -9.219 37.375 30.016 1 77.5 581 TYR B CA 1
ATOM 9217 C C . TYR B 1 581 ? -7.812 36.938 30.422 1 77.5 581 TYR B C 1
ATOM 9219 O O . TYR B 1 581 ? -7.379 35.844 30.109 1 77.5 581 TYR B O 1
ATOM 9227 N N . ILE B 1 582 ? -7.094 37.844 30.984 1 77.31 582 ILE B N 1
ATOM 9228 C CA . ILE B 1 582 ? -5.742 37.531 31.422 1 77.31 582 ILE B CA 1
ATOM 9229 C C . ILE B 1 582 ? -5.781 36.406 32.438 1 77.31 582 ILE B C 1
ATOM 9231 O O . ILE B 1 582 ? -4.926 35.5 32.438 1 77.31 582 ILE B O 1
ATOM 9235 N N . VAL B 1 583 ? -6.789 36.5 33.312 1 87.06 583 VAL B N 1
ATOM 9236 C CA . VAL B 1 583 ? -6.969 35.438 34.281 1 87.06 583 VAL B CA 1
ATOM 9237 C C . VAL B 1 583 ? -7.133 34.094 33.562 1 87.06 583 VAL B C 1
ATOM 9239 O O . VAL B 1 583 ? -6.504 33.094 33.938 1 87.06 583 VAL B O 1
ATOM 9242 N N . SER B 1 584 ? -7.926 34.156 32.594 1 84.5 584 SER B N 1
ATOM 9243 C CA . SER B 1 584 ? -8.156 32.906 31.828 1 84.5 584 SER B CA 1
ATOM 9244 C C . SER B 1 584 ? -6.871 32.438 31.172 1 84.5 584 SER B C 1
ATOM 9246 O O . SER B 1 584 ? -6.633 31.219 31.094 1 84.5 584 SER B O 1
ATOM 9248 N N . ALA B 1 585 ? -6.117 33.25 30.656 1 78.06 585 ALA B N 1
ATOM 9249 C CA . ALA B 1 585 ? -4.852 32.906 30.016 1 78.06 585 ALA B CA 1
ATOM 9250 C C . ALA B 1 585 ? -3.889 32.281 31.031 1 78.06 585 ALA B C 1
ATOM 9252 O O . ALA B 1 585 ? -3.168 31.328 30.703 1 78.06 585 ALA B O 1
ATOM 9253 N N . ILE B 1 586 ? -3.836 32.875 32.219 1 84.69 586 ILE B N 1
ATOM 9254 C CA . ILE B 1 586 ? -2.977 32.344 33.281 1 84.69 586 ILE B CA 1
ATOM 9255 C C . ILE B 1 586 ? -3.43 30.922 33.656 1 84.69 586 ILE B C 1
ATOM 9257 O O . ILE B 1 586 ? -2.604 30.031 33.812 1 84.69 586 ILE B O 1
ATOM 9261 N N . VAL B 1 587 ? -4.676 30.75 33.781 1 88.81 587 VAL B N 1
ATOM 9262 C CA . VAL B 1 587 ? -5.258 29.453 34.125 1 88.81 587 VAL B CA 1
ATOM 9263 C C . VAL B 1 587 ? -4.902 28.422 33.062 1 88.81 587 VAL B C 1
ATOM 9265 O O . VAL B 1 587 ? -4.492 27.297 33.375 1 88.81 587 VAL B O 1
ATOM 9268 N N . GLU B 1 588 ? -5.008 28.844 31.906 1 78.31 588 GLU B N 1
ATOM 9269 C CA . GLU B 1 588 ? -4.688 27.969 30.781 1 78.31 588 GLU B CA 1
ATOM 9270 C C . GLU B 1 588 ? -3.209 27.594 30.781 1 78.31 588 GLU B C 1
ATOM 9272 O O . GLU B 1 588 ? -2.855 26.438 30.547 1 78.31 588 GLU B O 1
ATOM 9277 N N . ALA B 1 589 ? -2.385 28.469 30.969 1 75.75 589 ALA B N 1
ATOM 9278 C CA . ALA B 1 589 ? -0.941 28.25 30.984 1 75.75 589 ALA B CA 1
ATOM 9279 C C . ALA B 1 589 ? -0.549 27.25 32.062 1 75.75 589 ALA B C 1
ATOM 9281 O O . ALA B 1 589 ? 0.464 26.562 31.953 1 75.75 589 ALA B O 1
ATOM 9282 N N . HIS B 1 590 ? -1.314 27.203 33.125 1 84.88 590 HIS B N 1
ATOM 9283 C CA . HIS B 1 590 ? -1.026 26.312 34.219 1 84.88 590 HIS B CA 1
ATOM 9284 C C . HIS B 1 590 ? -1.784 25 34.094 1 84.88 590 HIS B C 1
ATOM 9286 O O . HIS B 1 590 ? -1.747 24.172 35.031 1 84.88 590 HIS B O 1
ATOM 9292 N N . ASP B 1 591 ? -2.57 24.891 33 1 80.31 591 ASP B N 1
ATOM 9293 C CA . ASP B 1 591 ? -3.416 23.734 32.75 1 80.31 591 ASP B CA 1
ATOM 9294 C C . ASP B 1 591 ? -4.492 23.609 33.844 1 80.31 591 ASP B C 1
ATOM 9296 O O . ASP B 1 591 ? -4.773 22.5 34.312 1 80.31 591 ASP B O 1
ATOM 9300 N N . TRP B 1 592 ? -4.879 24.766 34.438 1 88.06 592 TRP B N 1
ATOM 9301 C CA . TRP B 1 592 ? -5.984 24.828 35.375 1 88.06 592 TRP B CA 1
ATOM 9302 C C . TRP B 1 592 ? -7.305 25.094 34.656 1 88.06 592 TRP B C 1
ATOM 9304 O O . TRP B 1 592 ? -7.348 25.156 33.438 1 88.06 592 TRP B O 1
ATOM 9314 N N . GLU B 1 593 ? -8.398 25 35.406 1 87.31 593 GLU B N 1
ATOM 9315 C CA . GLU B 1 593 ? -9.727 25.359 34.938 1 87.31 593 GLU B CA 1
ATOM 9316 C C . GLU B 1 593 ? -10.336 26.484 35.781 1 87.31 593 GLU B C 1
ATOM 9318 O O . GLU B 1 593 ? -10.07 26.562 37 1 87.31 593 GLU B O 1
ATOM 9323 N N . ILE B 1 594 ? -11.109 27.359 35.156 1 90.06 594 ILE B N 1
ATOM 9324 C CA . ILE B 1 594 ? -11.742 28.438 35.875 1 90.06 594 ILE B CA 1
ATOM 9325 C C . ILE B 1 594 ? -13.242 28.438 35.594 1 90.06 594 ILE B C 1
ATOM 9327 O O . ILE B 1 594 ? -13.672 28.188 34.469 1 90.06 594 ILE B O 1
ATOM 9331 N N . ASP B 1 595 ? -14.055 28.531 36.656 1 89.44 595 ASP B N 1
ATOM 9332 C CA . ASP B 1 595 ? -15.508 28.656 36.562 1 89.44 595 ASP B CA 1
ATOM 9333 C C . ASP B 1 595 ? -16 29.828 37.406 1 89.44 595 ASP B C 1
ATOM 9335 O O . ASP B 1 595 ? -15.359 30.219 38.375 1 89.44 595 ASP B O 1
ATOM 9339 N N . VAL B 1 596 ? -17.109 30.438 36.938 1 91.69 596 VAL B N 1
ATOM 9340 C CA . VAL B 1 596 ? -17.719 31.547 37.688 1 91.69 596 VAL B CA 1
ATOM 9341 C C . VAL B 1 596 ? -19.062 31.109 38.25 1 91.69 596 VAL B C 1
ATOM 9343 O O . VAL B 1 596 ? -19.891 30.516 37.562 1 91.69 596 VAL B O 1
ATOM 9346 N N . ARG B 1 597 ? -19.219 31.266 39.531 1 91.69 597 ARG B N 1
ATOM 9347 C CA . ARG B 1 597 ? -20.438 30.938 40.281 1 91.69 597 ARG B CA 1
ATOM 9348 C C . ARG B 1 597 ? -20.906 32.094 41.125 1 91.69 597 ARG B C 1
ATOM 9350 O O . ARG B 1 597 ? -20.25 33.156 41.156 1 91.69 597 ARG B O 1
ATOM 9357 N N . ASP B 1 598 ? -22.109 31.953 41.75 1 91.69 598 ASP B N 1
ATOM 9358 C CA . ASP B 1 598 ? -22.594 32.938 42.719 1 91.69 598 ASP B CA 1
ATOM 9359 C C . ASP B 1 598 ? -22.016 32.656 44.125 1 91.69 598 ASP B C 1
ATOM 9361 O O . ASP B 1 598 ? -21.906 31.5 44.531 1 91.69 598 ASP B O 1
ATOM 9365 N N . SER B 1 599 ? -21.562 33.688 44.719 1 91.81 599 SER B N 1
ATOM 9366 C CA . SER B 1 599 ? -21.078 33.562 46.094 1 91.81 599 SER B CA 1
ATOM 9367 C C . SER B 1 599 ? -22.219 33.375 47.062 1 91.81 599 SER B C 1
ATOM 9369 O O . SER B 1 599 ? -23.375 33.688 46.75 1 91.81 599 SER B O 1
ATOM 9371 N N . ASP B 1 600 ? -21.875 32.844 48.281 1 87.69 600 ASP B N 1
ATOM 9372 C CA . ASP B 1 600 ? -22.875 32.656 49.344 1 87.69 600 ASP B CA 1
ATOM 9373 C C . ASP B 1 600 ? -23.469 34 49.781 1 87.69 600 ASP B C 1
ATOM 9375 O O . ASP B 1 600 ? -24.625 34.062 50.219 1 87.69 600 ASP B O 1
ATOM 9379 N N . SER B 1 601 ? -22.797 35.094 49.594 1 87.56 601 SER B N 1
ATOM 9380 C CA . SER B 1 601 ? -23.234 36.438 50 1 87.56 601 SER B CA 1
ATOM 9381 C C . SER B 1 601 ? -23.891 37.188 48.844 1 87.56 601 SER B C 1
ATOM 9383 O O . SER B 1 601 ? -24.266 38.344 49 1 87.56 601 SER B O 1
ATOM 9385 N N . GLY B 1 602 ? -24.094 36.594 47.688 1 85 602 GLY B N 1
ATOM 9386 C CA . GLY B 1 602 ? -24.797 37.188 46.562 1 85 602 GLY B CA 1
ATOM 9387 C C . GLY B 1 602 ? -23.875 37.719 45.5 1 85 602 GLY B C 1
ATOM 9388 O O . GLY B 1 602 ? -24.312 38.031 44.406 1 85 602 GLY B O 1
ATOM 9389 N N . GLY B 1 603 ? -22.641 37.844 45.875 1 92.38 603 GLY B N 1
ATOM 9390 C CA . GLY B 1 603 ? -21.688 38.406 44.906 1 92.38 603 GLY B CA 1
ATOM 9391 C C . GLY B 1 603 ? -21.172 37.344 43.938 1 92.38 603 GLY B C 1
ATOM 9392 O O . GLY B 1 603 ? -21.875 36.375 43.656 1 92.38 603 GLY B O 1
ATOM 9393 N N . ALA B 1 604 ? -20.062 37.625 43.344 1 92.69 604 ALA B N 1
ATOM 9394 C CA . ALA B 1 604 ? -19.438 36.719 42.344 1 92.69 604 ALA B CA 1
ATOM 9395 C C . ALA B 1 604 ? -18.422 35.812 43.031 1 92.69 604 ALA B C 1
ATOM 9397 O O . ALA B 1 604 ? -17.75 36.219 43.969 1 92.69 604 ALA B O 1
ATOM 9398 N N . ARG B 1 605 ? -18.344 34.562 42.531 1 94.75 605 ARG B N 1
ATOM 9399 C CA . ARG B 1 605 ? -17.359 33.594 43 1 94.75 605 ARG B CA 1
ATOM 9400 C C . ARG B 1 605 ? -16.609 32.969 41.812 1 94.75 605 ARG B C 1
ATOM 9402 O O . ARG B 1 605 ? -17.234 32.312 40.969 1 94.75 605 ARG B O 1
ATOM 9409 N N . PHE B 1 606 ? -15.305 33.188 41.781 1 94.88 606 PHE B N 1
ATOM 9410 C CA . PHE B 1 606 ? -14.453 32.562 40.781 1 94.88 606 PHE B CA 1
ATOM 9411 C C . PHE B 1 606 ? -13.758 31.328 41.344 1 94.88 606 PHE B C 1
ATOM 9413 O O . PHE B 1 606 ? -13.055 31.422 42.344 1 94.88 606 PHE B O 1
ATOM 9420 N N . GLU B 1 607 ? -13.984 30.188 40.719 1 95.38 607 GLU B N 1
ATOM 9421 C CA . GLU B 1 607 ? -13.391 28.938 41.156 1 95.38 607 GLU B CA 1
ATOM 9422 C C . GLU B 1 607 ? -12.305 28.469 40.188 1 95.38 607 GLU B C 1
ATOM 9424 O O . GLU B 1 607 ? -12.555 28.297 39 1 95.38 607 GLU B O 1
ATOM 9429 N N . ILE B 1 608 ? -11.125 28.297 40.656 1 94.94 608 ILE B N 1
ATOM 9430 C CA . ILE B 1 608 ? -10 27.75 39.875 1 94.94 608 ILE B CA 1
ATOM 9431 C C . ILE B 1 608 ? -9.703 26.328 40.344 1 94.94 608 ILE B C 1
ATOM 9433 O O . ILE B 1 608 ? -9.438 26.109 41.531 1 94.94 608 ILE B O 1
ATOM 9437 N N . THR B 1 609 ? -9.758 25.344 39.438 1 93.12 609 THR B N 1
ATOM 9438 C CA . THR B 1 609 ? -9.586 23.938 39.781 1 93.12 609 THR B CA 1
ATOM 9439 C C . THR B 1 609 ? -8.461 23.328 38.969 1 93.12 609 THR B C 1
ATOM 9441 O O . THR B 1 609 ? -7.93 23.953 38.062 1 93.12 609 THR B O 1
ATOM 9444 N N . GLY B 1 610 ? -8.07 22.016 39.375 1 89.12 610 GLY B N 1
ATOM 9445 C CA . GLY B 1 610 ? -6.988 21.328 38.688 1 89.12 610 GLY B CA 1
ATOM 9446 C C . GLY B 1 610 ? -5.617 21.703 39.219 1 89.12 610 GLY B C 1
ATOM 9447 O O . GLY B 1 610 ? -4.617 21.578 38.5 1 89.12 610 GLY B O 1
ATOM 9448 N N . VAL B 1 611 ? -5.594 22.234 40.375 1 88.75 611 VAL B N 1
ATOM 9449 C CA . VAL B 1 611 ? -4.363 22.719 40.969 1 88.75 611 VAL B CA 1
ATOM 9450 C C . VAL B 1 611 ? -3.643 21.578 41.688 1 88.75 611 VAL B C 1
ATOM 9452 O O . VAL B 1 611 ? -4.281 20.703 42.281 1 88.75 611 VAL B O 1
ATOM 9455 N N . ASP B 1 612 ? -2.34 21.484 41.406 1 85.81 612 ASP B N 1
ATOM 9456 C CA . ASP B 1 612 ? -1.507 20.516 42.125 1 85.81 612 ASP B CA 1
ATOM 9457 C C . ASP B 1 612 ? -1.008 21.094 43.438 1 85.81 612 ASP B C 1
ATOM 9459 O O . ASP B 1 612 ? -0.26 22.062 43.469 1 85.81 612 ASP B O 1
ATOM 9463 N N . TRP B 1 613 ? -1.418 20.438 44.594 1 87.69 613 TRP B N 1
ATOM 9464 C CA . TRP B 1 613 ? -1.02 20.891 45.906 1 87.69 613 TRP B CA 1
ATOM 9465 C C . TRP B 1 613 ? 0.267 20.203 46.344 1 87.69 613 TRP B C 1
ATOM 9467 O O . TRP B 1 613 ? 0.52 19.047 46 1 87.69 613 TRP B O 1
ATOM 9477 N N . TYR B 1 614 ? 1.152 20.984 46.938 1 78 614 TYR B N 1
ATOM 9478 C CA . TYR B 1 614 ? 2.305 20.375 47.594 1 78 614 TYR B CA 1
ATOM 9479 C C . TYR B 1 614 ? 1.944 19.891 49 1 78 614 TYR B C 1
ATOM 9481 O O . TYR B 1 614 ? 1.218 20.562 49.719 1 78 614 TYR B O 1
#